Protein AF-A0A811Q997-F1 (afdb_monomer)

Secondary structure (DSSP, 8-state):
------PPPPPPP-----------------------PPP--PPPPPPPTTTTSPP-SS-EEEEEEEPPPBHHHHHTB--TT-S---B-HHHHHHHHHHHHHTTT---SEEEE-SSHHHHHHHHHHTTT-SSPEEE-GGGSPP--GGGTT-BHHHHHHHHHHHHHHHHH-GGG--BTTB-HHHHHHHHHHHHHHHHHHSS-SEEEEEE-HHHHHHHHHHHTT--GGGTTTB---TT-EEEEEEE--TTSSSPEEEEEEEEE-SS-TT-SSEETTEE--EEEEEEEPPPBP---S--SS-TT-PPB-HHHHHHHHHHHHHTTTS---EEEE-SSHHHHHHHHHHHHHHHHHT-SSTTPPPPP-EEEE-GGG---HHHHHHHHHT-TT--TTGGGGS-HHHHHHHHHHHHHHHHHHHHTS-SSSS-EEEEEEE-HHHHHHHHHHHTT--GGGGGGB---TT-EEEEE-TT-TTSPPEEEEEEE-TTS-TTSSHHHHTTS--S------------------------------------------TTSGGGSSSHHHHHHHHHHHHHHHHHHHHHHHHHHHHHHHHHHTS-TTSHHHHHHHHHHHHHHHHHHHHHHHHHHHHHHHHHHHHHHHSPPPPEEEEEE---TTSSS-EEEEE---TTT--PPPPPTTPEEEEEEEEEEE--HHHHHH-EEEEEEEEEETTS-EEEEEEEEEEPPP--HHHHHHHHHHTHHHHHTTS---EEEEEEEEEEEE--SSGGGSEEEEEEEEEEPTT--SPPP-SEEEEEEEEE--HHHHHHHHTHHHHHHHHHHHHHHHHHHHHHHHHHHHHHHHHHHHHHHHHHHTTSS---------------SSHHHHHHHHHHHHHHHHSSSSS------------------------------

Nearest PDB structures (foldseek):
  6e4b-assembly2_D  TM=9.040E-01  e=1.054E-13  Escherichia coli K-12
  4qih-assembly1_B  TM=9.039E-01  e=8.709E-12  Mycobacterium tuberculosis H37Rv
  1ebb-assembly1_A  TM=9.042E-01  e=5.506E-11  Geobacillus stearothermophilus
  6ds5-assembly1_A  TM=7.977E-01  e=1.592E-10  Homo sapiens
  6mlu-assembly1_B  TM=7.985E-01  e=4.812E-09  Drosophila melanogaster

Solvent-accessible surface area (backbone atoms only — not comparable to full-atom values): 53478 Å² total; per-residue (Å²): 134,88,85,90,85,86,86,88,84,89,85,86,89,85,84,88,90,90,89,87,81,87,85,86,90,82,86,92,88,86,87,80,93,75,86,82,80,74,80,81,75,74,80,72,83,75,70,52,60,11,67,88,46,69,60,44,92,59,59,36,38,40,37,40,30,22,25,26,43,27,50,37,60,76,70,49,33,37,47,42,57,62,64,89,44,44,57,33,75,66,10,50,53,35,18,49,46,37,26,62,75,46,61,87,58,77,64,66,42,38,39,24,8,68,42,55,32,18,37,54,28,39,54,54,45,52,60,94,58,92,75,75,77,42,72,36,76,61,40,36,34,42,57,46,69,92,52,39,75,30,39,61,66,56,38,40,70,77,39,45,68,59,44,48,33,50,71,76,43,38,50,76,27,66,59,99,92,40,43,39,41,49,55,39,41,56,32,28,53,58,46,48,54,55,64,70,67,43,88,50,44,27,33,38,34,24,23,26,53,61,35,50,38,29,38,56,33,44,46,50,39,44,62,49,83,52,69,68,31,54,44,59,46,60,24,8,35,28,34,37,40,35,37,44,38,95,85,68,44,39,22,49,44,20,44,47,28,35,26,50,42,79,57,70,85,77,58,88,62,61,58,82,86,36,64,46,47,32,36,45,33,43,34,22,20,20,41,53,63,80,74,88,62,95,65,98,77,73,79,60,60,53,49,54,28,74,68,9,49,51,30,20,48,36,45,26,61,68,43,62,91,49,78,68,55,35,38,37,20,10,76,35,42,22,14,41,54,28,46,49,45,30,44,55,48,58,27,50,66,56,48,84,53,99,82,49,70,70,50,86,62,53,73,45,75,38,72,53,44,52,74,63,47,73,58,56,59,53,60,70,69,56,55,89,88,47,68,79,27,48,64,70,77,52,61,65,72,62,53,51,52,54,50,57,38,28,52,58,35,47,51,56,59,42,69,74,47,72,93,66,91,65,76,39,32,38,37,39,25,19,51,46,70,57,51,37,41,39,52,28,57,52,69,75,46,62,76,84,51,40,28,33,42,39,61,51,68,28,12,34,28,37,33,36,19,58,72,35,68,90,36,78,48,25,38,51,28,32,35,46,50,70,69,78,54,84,77,66,68,74,65,66,66,62,72,77,67,83,75,89,79,87,88,80,91,81,92,82,88,88,85,82,90,84,89,85,82,89,86,88,82,90,85,90,84,90,84,89,87,85,86,84,91,87,85,90,80,94,74,98,63,76,79,68,69,76,63,64,77,67,47,61,60,53,53,52,50,51,49,51,51,47,51,53,50,48,49,55,48,51,67,53,45,53,61,49,52,52,50,53,55,58,63,68,72,57,68,87,86,64,52,68,65,56,52,50,52,51,52,50,52,49,51,51,51,52,50,50,52,52,52,53,50,43,46,53,52,16,48,52,51,14,49,52,52,43,58,73,71,48,81,78,68,57,70,50,76,47,80,48,67,69,46,79,89,44,99,54,24,52,29,72,46,68,26,53,50,98,80,94,53,100,34,66,68,81,63,69,59,23,39,38,39,34,30,38,42,39,32,26,56,76,44,73,67,39,58,74,30,40,43,38,29,40,36,32,33,36,20,16,67,78,70,50,76,75,47,75,32,74,41,79,48,72,59,86,85,75,58,69,68,61,47,54,54,50,49,62,76,37,42,67,45,43,76,69,65,77,44,76,73,63,46,80,48,80,43,82,46,38,74,53,70,38,38,87,52,82,76,45,33,62,22,30,43,39,38,31,48,40,58,35,96,97,28,94,49,74,69,65,69,78,44,37,32,41,37,39,36,41,39,66,46,70,72,59,44,51,52,52,76,39,41,68,59,51,24,52,52,45,11,51,53,45,31,52,51,52,50,52,50,52,52,60,62,43,46,61,54,52,52,52,52,50,51,54,52,50,52,49,54,59,56,63,63,69,78,74,84,88,88,86,89,82,90,84,90,89,79,81,91,80,88,86,74,70,69,58,70,52,57,58,55,53,60,58,51,57,61,60,61,65,72,71,75,79,85,76,86,81,86,83,88,84,82,88,81,88,84,85,88,86,84,91,82,89,79,90,80,80,90,81,89,78,88,135

InterPro domains:
  IPR001345 Phosphoglycerate/bisphosphoglycerate mutase, active site [PS00175] (64-73)
  IPR009617 Seipin [PF06775] (613-814)
  IPR009617 Seipin [PTHR21212] (516-885)
  IPR013078 Histidine phosphatase superfamily, clade-1 [PF00300] (62-245)
  IPR013078 Histidine phosphatase superfamily, clade-1 [PF00300] (280-468)
  IPR013078 Histidine phosphatase superfamily, clade-1 [SM00855] (61-215)
  IPR013078 Histidine phosphatase superfamily, clade-1 [SM00855] (279-438)
  IPR013078 Histidine phosphatase superfamily, clade-1 [cd07067] (61-244)
  IPR013078 Histidine phosphatase superfamily, clade-1 [cd07067] (279-476)
  IPR029033 Histidine phosphatase superfamily [G3DSA:3.40.50.1240] (60-264)
  IPR029033 Histidine phosphatase superfamily [G3DSA:3.40.50.1240] (271-488)
  IPR029033 Histidine phosphatase superfamily [SSF53254] (60-256)
  IPR029033 Histidine phosphatase superfamily [SSF53254] (278-484)

Organism: NCBI:txid422564

Structure (mmCIF, N/CA/C/O backbone):
data_AF-A0A811Q997-F1
#
_entry.id   AF-A0A811Q997-F1
#
loop_
_atom_site.group_PDB
_atom_site.id
_atom_site.type_symbol
_atom_site.label_atom_id
_atom_site.label_alt_id
_atom_site.label_comp_id
_atom_site.label_asym_id
_atom_site.label_entity_id
_atom_site.label_seq_id
_atom_site.pdbx_PDB_ins_code
_atom_site.Cartn_x
_atom_site.Cartn_y
_atom_site.Cartn_z
_atom_site.occupancy
_atom_site.B_iso_or_equiv
_atom_site.auth_seq_id
_atom_site.auth_comp_id
_atom_site.auth_asym_id
_atom_site.auth_atom_id
_atom_site.pdbx_PDB_model_num
ATOM 1 N N . MET A 1 1 ? 41.325 -43.009 -19.605 1.00 32.91 1 MET A N 1
ATOM 2 C CA . MET A 1 1 ? 41.681 -43.451 -20.970 1.00 32.91 1 MET A CA 1
ATOM 3 C C . MET A 1 1 ? 40.757 -42.713 -21.927 1.00 32.91 1 MET A C 1
ATOM 5 O O . MET A 1 1 ? 39.558 -42.869 -21.784 1.00 32.91 1 MET A O 1
ATOM 9 N N . LEU A 1 2 ? 41.266 -41.661 -22.586 1.00 32.41 2 LEU A N 1
ATOM 10 C CA . LEU A 1 2 ? 41.653 -41.642 -24.020 1.00 32.41 2 LEU A CA 1
ATOM 11 C C . LEU A 1 2 ? 40.394 -41.395 -24.889 1.00 32.41 2 LEU A C 1
ATOM 13 O O . LEU A 1 2 ? 39.481 -42.195 -24.818 1.00 32.41 2 LEU A O 1
ATOM 17 N N . GLN A 1 3 ? 40.217 -40.318 -25.664 1.00 33.09 3 GLN A N 1
ATOM 18 C CA . GLN A 1 3 ? 41.161 -39.506 -26.440 1.00 33.09 3 GLN A CA 1
ATOM 19 C C . GLN A 1 3 ? 40.611 -38.092 -26.728 1.00 33.09 3 GLN A C 1
ATOM 21 O O . GLN A 1 3 ? 39.427 -37.905 -26.991 1.00 33.09 3 GLN A O 1
ATOM 26 N N . LEU A 1 4 ? 41.531 -37.125 -26.726 1.00 37.41 4 LEU A N 1
ATOM 27 C CA . LEU A 1 4 ? 41.440 -35.789 -27.323 1.00 37.41 4 LEU A CA 1
ATOM 28 C C . LEU A 1 4 ? 41.732 -35.859 -28.833 1.00 37.41 4 LEU A C 1
ATOM 30 O O . LEU A 1 4 ? 42.618 -36.614 -29.232 1.00 37.41 4 LEU A O 1
ATOM 34 N N . ALA A 1 5 ? 41.088 -35.005 -29.636 1.00 32.53 5 ALA A N 1
ATOM 35 C CA . ALA A 1 5 ? 41.528 -34.615 -30.985 1.00 32.53 5 ALA A CA 1
ATOM 36 C C . ALA A 1 5 ? 40.894 -33.255 -31.400 1.00 32.53 5 ALA A C 1
ATOM 38 O O . ALA A 1 5 ? 39.865 -32.888 -30.836 1.00 32.53 5 ALA A O 1
ATOM 39 N N . PRO A 1 6 ? 41.520 -32.468 -32.305 1.00 43.34 6 PRO A N 1
ATOM 40 C CA . PRO A 1 6 ? 41.861 -31.066 -32.023 1.00 43.34 6 PRO A CA 1
ATOM 41 C C . PRO A 1 6 ? 41.180 -29.995 -32.906 1.00 43.34 6 PRO A C 1
ATOM 43 O O . PRO A 1 6 ? 40.535 -30.276 -33.911 1.00 43.34 6 PRO A O 1
ATOM 46 N N . THR A 1 7 ? 41.399 -28.734 -32.519 1.00 33.56 7 THR A N 1
ATOM 47 C CA . THR A 1 7 ? 41.082 -27.488 -33.237 1.00 33.56 7 THR A CA 1
ATOM 48 C C . THR A 1 7 ? 41.985 -27.248 -34.463 1.00 33.56 7 THR A C 1
ATOM 50 O O . THR A 1 7 ? 43.167 -27.597 -34.419 1.00 33.56 7 THR A O 1
ATOM 53 N N . PRO A 1 8 ? 41.507 -26.568 -35.528 1.00 36.84 8 PRO A N 1
ATOM 54 C CA . PRO A 1 8 ? 42.371 -26.053 -36.589 1.00 36.84 8 PRO A CA 1
ATOM 55 C C . PRO A 1 8 ? 42.773 -24.580 -36.364 1.00 36.84 8 PRO A C 1
ATOM 57 O O . PRO A 1 8 ? 41.982 -23.751 -35.912 1.00 36.84 8 PRO A O 1
ATOM 60 N N . ARG A 1 9 ? 44.031 -24.265 -36.700 1.00 33.41 9 ARG A N 1
ATOM 61 C CA . ARG A 1 9 ? 44.652 -22.924 -36.758 1.00 33.41 9 ARG A CA 1
ATOM 62 C C . ARG A 1 9 ? 44.717 -22.403 -38.215 1.00 33.41 9 ARG A C 1
ATOM 64 O O . ARG A 1 9 ? 44.523 -23.196 -39.132 1.00 33.41 9 ARG A O 1
ATOM 71 N N . PRO A 1 10 ? 44.973 -21.093 -38.429 1.00 41.03 10 PRO A N 1
ATOM 72 C CA . PRO A 1 10 ? 44.602 -20.353 -39.640 1.00 41.03 10 PRO A CA 1
ATOM 73 C C . PRO A 1 10 ? 45.693 -20.318 -40.728 1.00 41.03 10 PRO A C 1
ATOM 75 O O . PRO A 1 10 ? 46.872 -20.528 -40.446 1.00 41.03 10 PRO A O 1
ATOM 78 N N . SER A 1 11 ? 45.295 -19.990 -41.962 1.00 31.61 11 SER A N 1
ATOM 79 C CA . SER A 1 11 ? 46.181 -19.784 -43.124 1.00 31.61 11 SER A CA 1
ATOM 80 C C . SER A 1 11 ? 46.442 -18.287 -43.417 1.00 31.61 11 SER A C 1
ATOM 82 O O . SER A 1 11 ? 45.631 -17.452 -43.012 1.00 31.61 11 SER A O 1
ATOM 84 N N . PRO A 1 12 ?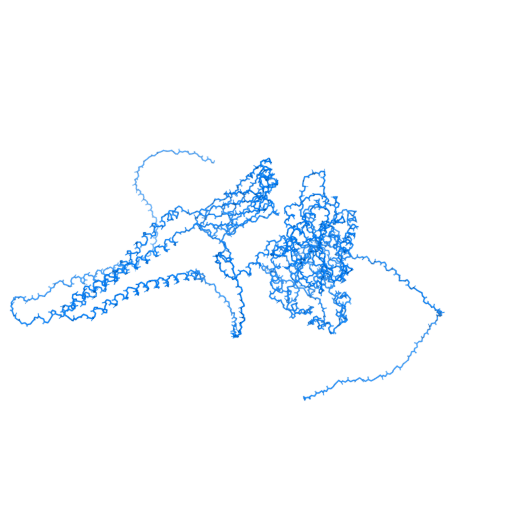 47.566 -17.927 -44.081 1.00 43.09 12 PRO A N 1
ATOM 85 C CA . PRO A 1 12 ? 48.155 -16.584 -44.044 1.00 43.09 12 PRO A CA 1
ATOM 86 C C . PRO A 1 12 ? 47.839 -15.679 -45.256 1.00 43.09 12 PRO A C 1
ATOM 88 O O . PRO A 1 12 ? 47.249 -16.092 -46.248 1.00 43.09 12 PRO A O 1
ATOM 91 N N . ALA A 1 13 ? 48.270 -14.420 -45.118 1.00 31.91 13 ALA A N 1
ATOM 92 C CA . ALA A 1 13 ? 48.054 -13.250 -45.969 1.00 31.91 13 ALA A CA 1
ATOM 93 C C . ALA A 1 13 ? 48.656 -13.296 -47.392 1.00 31.91 13 ALA A C 1
ATOM 95 O O . ALA A 1 13 ? 49.698 -13.905 -47.622 1.00 31.91 13 ALA A O 1
ATOM 96 N N . ALA A 1 14 ? 48.058 -12.511 -48.302 1.00 31.12 14 ALA A N 1
ATOM 97 C CA . ALA A 1 14 ? 48.648 -12.056 -49.565 1.00 31.12 14 ALA A CA 1
ATOM 98 C C . ALA A 1 14 ? 48.181 -10.619 -49.910 1.00 31.12 14 ALA A C 1
ATOM 100 O O . ALA A 1 14 ? 47.147 -10.157 -49.434 1.00 31.12 14 ALA A O 1
ATOM 101 N N . ALA A 1 15 ? 49.007 -9.908 -50.677 1.00 29.98 15 ALA A N 1
ATOM 102 C CA . ALA A 1 15 ? 49.241 -8.463 -50.660 1.00 29.98 15 ALA A CA 1
ATOM 103 C C . ALA A 1 15 ? 48.420 -7.587 -51.648 1.00 29.98 15 ALA A C 1
ATOM 105 O O . ALA A 1 15 ? 47.870 -8.075 -52.629 1.00 29.98 15 ALA A O 1
ATOM 106 N N . ALA A 1 16 ? 48.416 -6.265 -51.395 1.00 30.67 16 ALA A N 1
ATOM 107 C CA . ALA A 1 16 ? 48.028 -5.150 -52.296 1.00 30.67 16 ALA A CA 1
ATOM 108 C C . ALA A 1 16 ? 49.142 -4.854 -53.350 1.00 30.67 16 ALA A C 1
ATOM 110 O O . ALA A 1 16 ? 50.232 -5.393 -53.126 1.00 30.67 16 ALA A O 1
ATOM 111 N N . PRO A 1 17 ? 49.003 -4.016 -54.433 1.00 40.75 17 PRO A N 1
ATOM 112 C CA . PRO A 1 17 ? 48.561 -2.582 -54.475 1.00 40.75 17 PRO A CA 1
ATOM 113 C C . PRO A 1 17 ? 47.957 -2.145 -55.874 1.00 40.75 17 PRO A C 1
ATOM 115 O O . PRO A 1 17 ? 47.482 -3.045 -56.565 1.00 40.75 17 PRO A O 1
ATOM 118 N N . PRO A 1 18 ? 47.970 -0.872 -56.399 1.00 45.00 18 PRO A N 1
ATOM 119 C CA . PRO A 1 18 ? 48.321 0.465 -55.864 1.00 45.00 18 PRO A CA 1
ATOM 120 C C . PRO A 1 18 ? 47.317 1.633 -56.152 1.00 45.00 18 PRO A C 1
ATOM 122 O O . PRO A 1 18 ? 46.289 1.485 -56.804 1.00 45.00 18 PRO A O 1
ATOM 125 N N . ALA A 1 19 ? 47.672 2.832 -55.658 1.00 31.14 19 ALA A N 1
ATOM 126 C CA . ALA A 1 19 ? 46.895 4.080 -55.580 1.00 31.14 19 ALA A CA 1
ATOM 127 C C . ALA A 1 19 ? 47.196 5.160 -56.662 1.00 31.14 19 ALA A C 1
ATOM 129 O O . ALA A 1 19 ? 48.270 5.180 -57.261 1.00 31.14 19 ALA A O 1
ATOM 130 N N . ARG A 1 20 ? 46.298 6.156 -56.799 1.00 27.66 20 ARG A N 1
ATOM 131 C CA . ARG A 1 20 ? 46.491 7.521 -57.377 1.00 27.66 20 ARG A CA 1
ATOM 132 C C . ARG A 1 20 ? 45.477 8.473 -56.710 1.00 27.66 20 ARG A C 1
ATOM 134 O O . ARG A 1 20 ? 44.371 8.027 -56.458 1.00 27.66 20 ARG A O 1
ATOM 141 N N . ARG A 1 21 ? 45.657 9.775 -56.452 1.00 27.69 21 ARG A N 1
ATOM 142 C CA . ARG A 1 21 ? 46.749 10.769 -56.302 1.00 27.69 21 ARG A CA 1
ATOM 143 C C . ARG A 1 21 ? 46.041 12.014 -55.688 1.00 27.69 21 ARG A C 1
ATOM 145 O O . ARG A 1 21 ? 44.896 12.272 -56.038 1.00 27.69 21 ARG A O 1
ATOM 152 N N . ARG A 1 22 ? 46.684 12.746 -54.765 1.00 33.12 22 ARG A N 1
ATOM 153 C CA . ARG A 1 22 ? 46.170 13.972 -54.085 1.00 33.12 22 ARG A CA 1
ATOM 154 C C . ARG A 1 22 ? 46.257 15.233 -54.987 1.00 33.12 22 ARG A C 1
ATOM 156 O O . ARG A 1 22 ? 46.873 15.134 -56.048 1.00 33.12 22 ARG A O 1
ATOM 163 N N . PRO A 1 23 ? 45.764 16.416 -54.544 1.00 29.89 23 PRO A N 1
ATOM 164 C CA . PRO A 1 23 ? 46.664 17.329 -53.803 1.00 29.89 23 PRO A CA 1
ATOM 165 C C . PRO A 1 23 ? 46.042 18.101 -52.605 1.00 29.89 23 PRO A C 1
ATOM 167 O O . PRO A 1 23 ? 44.861 18.418 -52.578 1.00 29.89 23 PRO A O 1
ATOM 170 N N . ARG A 1 24 ? 46.904 18.404 -51.617 1.00 31.88 24 ARG A N 1
ATOM 171 C CA . ARG A 1 24 ? 46.816 19.496 -50.606 1.00 31.88 24 ARG A CA 1
ATOM 172 C C . ARG A 1 24 ? 47.557 20.741 -51.173 1.00 31.88 24 ARG A C 1
ATOM 174 O O . ARG A 1 24 ? 48.278 20.526 -52.150 1.00 31.88 24 ARG A O 1
ATOM 181 N N . PRO A 1 25 ? 47.489 21.980 -50.619 1.00 40.75 25 PRO A N 1
ATOM 182 C CA . PRO A 1 25 ? 48.205 22.408 -49.380 1.00 40.75 25 PRO A CA 1
ATOM 183 C C . PRO A 1 25 ? 47.413 23.498 -48.583 1.00 40.75 25 PRO A C 1
ATOM 185 O O . PRO A 1 25 ? 46.309 23.827 -48.983 1.00 40.75 25 PRO A O 1
ATOM 188 N N . SER A 1 26 ? 47.793 24.053 -47.422 1.00 24.34 26 SER A N 1
ATOM 189 C CA . SER A 1 26 ? 49.113 24.375 -46.858 1.00 24.34 26 SER A CA 1
ATOM 190 C C . SER A 1 26 ? 49.064 24.684 -45.339 1.00 24.34 26 SER A C 1
ATOM 192 O O . SER A 1 26 ? 48.110 25.287 -44.862 1.00 24.34 26 SER A O 1
ATOM 194 N N . THR A 1 27 ? 50.163 24.309 -44.655 1.00 27.20 27 THR A N 1
ATOM 195 C CA . THR A 1 27 ? 50.888 24.991 -43.539 1.00 27.20 27 THR A CA 1
ATOM 196 C C . THR A 1 27 ? 50.160 25.266 -42.209 1.00 27.20 27 THR A C 1
ATOM 198 O O . THR A 1 27 ? 49.274 26.104 -42.164 1.00 27.20 27 THR A O 1
ATOM 201 N N . SER A 1 28 ? 50.393 24.557 -41.093 1.00 27.23 28 SER A N 1
ATOM 202 C CA . SER A 1 28 ? 51.600 24.353 -40.247 1.00 27.23 28 SER A CA 1
ATOM 203 C C . SER A 1 28 ? 51.999 25.541 -39.353 1.00 27.23 28 SER A C 1
ATOM 205 O O . SER A 1 28 ? 52.638 26.469 -39.838 1.00 27.23 28 SER A O 1
ATOM 207 N N . ALA A 1 29 ? 51.754 25.426 -38.043 1.00 26.94 29 ALA A N 1
ATOM 208 C CA . ALA A 1 29 ? 52.687 25.794 -36.968 1.00 26.94 29 ALA A CA 1
ATOM 209 C C . ALA A 1 29 ? 52.212 25.190 -35.629 1.00 26.94 29 ALA A C 1
ATOM 211 O O . ALA A 1 29 ? 51.028 24.953 -35.425 1.00 26.94 29 ALA A O 1
ATOM 212 N N . CYS A 1 30 ? 53.176 24.868 -34.776 1.00 25.45 30 CYS A N 1
ATOM 213 C CA . CYS A 1 30 ? 53.114 23.989 -33.610 1.00 25.45 30 CYS A CA 1
ATOM 214 C C . CYS A 1 30 ? 53.083 24.799 -32.291 1.00 25.45 30 CYS A C 1
ATOM 216 O O . CYS A 1 30 ? 53.462 25.966 -32.304 1.00 25.45 30 CYS A O 1
ATOM 218 N N . VAL A 1 31 ? 52.786 24.105 -31.178 1.00 25.48 31 VAL A N 1
ATOM 219 C CA . VAL A 1 31 ? 53.299 24.301 -29.797 1.00 25.48 31 VAL A CA 1
ATOM 220 C C . VAL A 1 31 ? 52.273 24.683 -28.698 1.00 25.48 31 VAL A C 1
ATOM 222 O O . VAL A 1 31 ? 51.625 25.718 -28.739 1.00 25.48 31 VAL A O 1
ATOM 225 N N . CYS A 1 32 ? 52.294 23.834 -27.657 1.00 22.94 32 CYS A N 1
ATOM 226 C CA . CYS A 1 32 ? 51.996 24.024 -26.226 1.00 22.94 32 CYS A CA 1
ATOM 227 C C . CYS A 1 32 ? 50.569 24.002 -25.648 1.00 22.94 32 CYS A C 1
ATOM 229 O O . CYS A 1 32 ? 49.635 24.651 -26.099 1.00 22.94 32 CYS A O 1
ATOM 231 N N . CYS A 1 33 ? 50.502 23.263 -24.534 1.00 32.47 33 CYS A N 1
ATOM 232 C CA . CYS A 1 33 ? 49.461 23.184 -23.519 1.00 32.47 33 CYS A CA 1
ATOM 233 C C . CYS A 1 33 ? 48.846 24.541 -23.165 1.00 32.47 33 CYS A C 1
ATOM 235 O O . CYS A 1 33 ? 49.586 25.454 -22.809 1.00 32.47 33 CYS A O 1
ATOM 237 N N . SER A 1 34 ? 47.512 24.616 -23.140 1.00 24.48 34 SER A N 1
ATOM 238 C CA . SER A 1 34 ? 46.698 25.436 -22.225 1.00 24.48 34 SER A CA 1
ATOM 239 C C . SER A 1 34 ? 45.217 25.066 -22.389 1.00 24.48 34 SER A C 1
ATOM 241 O O . SER A 1 34 ? 44.726 24.966 -23.508 1.00 24.48 34 SER A O 1
ATOM 243 N N . SER A 1 35 ? 44.555 24.802 -21.260 1.00 29.00 35 SER A N 1
ATOM 244 C CA . SER A 1 35 ? 43.104 24.707 -21.012 1.00 29.00 35 SER A CA 1
ATOM 245 C C . SER A 1 35 ? 42.148 24.783 -22.217 1.00 29.00 35 SER A C 1
ATOM 247 O O . SER A 1 35 ? 41.861 25.864 -22.733 1.00 29.00 35 SER A O 1
ATOM 249 N N . VAL A 1 36 ? 41.538 23.651 -22.573 1.00 27.56 36 VAL A N 1
ATOM 250 C CA . VAL A 1 36 ? 40.320 23.637 -23.393 1.00 27.56 36 VAL A CA 1
ATOM 251 C C . VAL A 1 36 ? 39.141 23.959 -22.474 1.00 27.56 36 VAL A C 1
ATOM 253 O O . VAL A 1 36 ? 38.786 23.157 -21.614 1.00 27.56 36 VAL A O 1
ATOM 256 N N . HIS A 1 37 ? 38.560 25.149 -22.639 1.00 24.88 37 HIS A N 1
ATOM 257 C CA . HIS A 1 37 ? 37.182 25.419 -22.238 1.00 24.88 37 HIS A CA 1
ATOM 258 C C . HIS A 1 37 ? 36.272 24.418 -22.960 1.00 24.88 37 HIS A C 1
ATOM 260 O O . HIS A 1 37 ? 36.195 24.427 -24.190 1.00 24.88 37 HIS A O 1
ATOM 266 N N . GLU A 1 38 ? 35.596 23.551 -22.203 1.00 25.66 38 GLU A N 1
ATOM 267 C CA . GLU A 1 38 ? 34.401 22.879 -22.707 1.00 25.66 38 GLU A CA 1
ATOM 268 C C . GLU A 1 38 ? 33.357 23.951 -23.054 1.00 25.66 38 GLU A C 1
ATOM 270 O O . GLU A 1 38 ? 33.120 24.849 -22.243 1.00 25.66 38 GLU A O 1
ATOM 275 N N . PRO A 1 39 ? 32.715 23.890 -24.232 1.00 28.09 39 PRO A N 1
ATOM 276 C CA . PRO A 1 39 ? 31.546 24.711 -24.482 1.00 28.09 39 PRO A CA 1
ATOM 277 C C . PRO A 1 39 ? 30.433 24.230 -23.547 1.00 28.09 39 PRO A C 1
ATOM 279 O O . PRO A 1 39 ? 30.030 23.066 -23.611 1.00 28.09 39 PRO A O 1
ATOM 282 N N . GLU A 1 40 ? 29.946 25.121 -22.680 1.00 27.19 40 GLU A N 1
ATOM 283 C CA . GLU A 1 40 ? 28.748 24.901 -21.872 1.00 27.19 40 GLU A CA 1
ATOM 284 C C . GLU A 1 40 ? 27.616 24.402 -22.779 1.00 27.19 40 GLU A C 1
ATOM 286 O O . GLU A 1 40 ? 27.037 25.143 -23.579 1.00 27.19 40 GLU A O 1
ATOM 291 N N . ARG A 1 41 ? 27.297 23.109 -22.664 1.00 28.47 41 ARG A N 1
ATOM 292 C CA . ARG A 1 41 ? 26.030 22.569 -23.146 1.00 28.47 41 ARG A CA 1
ATOM 293 C C . ARG A 1 41 ? 24.935 23.269 -22.355 1.00 28.47 41 ARG A C 1
ATOM 295 O O . ARG A 1 41 ? 24.711 22.964 -21.186 1.00 28.47 41 ARG A O 1
ATOM 302 N N . SER A 1 42 ? 24.234 24.179 -23.016 1.00 27.70 42 SER A N 1
ATOM 303 C CA . SER A 1 42 ? 22.908 24.609 -22.589 1.00 27.70 42 SER A CA 1
ATOM 304 C C . SER A 1 42 ? 22.062 23.354 -22.311 1.00 27.70 42 SER A C 1
ATOM 306 O O . SER A 1 42 ? 22.052 22.433 -23.137 1.00 27.70 42 SER A O 1
ATOM 308 N N . PRO A 1 43 ? 21.404 23.246 -21.143 1.00 34.31 43 PRO A N 1
ATOM 309 C CA . PRO A 1 43 ? 20.618 22.067 -20.820 1.00 34.31 43 PRO A CA 1
ATOM 310 C C . PRO A 1 43 ? 19.476 21.947 -21.831 1.00 34.31 43 PRO A C 1
ATOM 312 O O . PRO A 1 43 ? 18.684 22.872 -22.003 1.00 34.31 43 PRO A O 1
ATOM 315 N N . SER A 1 44 ? 19.391 20.799 -22.505 1.00 33.12 44 SER A N 1
ATOM 316 C CA . SER A 1 44 ? 18.198 20.406 -23.258 1.00 33.12 44 SER A CA 1
ATOM 317 C C . SER A 1 44 ? 16.957 20.579 -22.369 1.00 33.12 44 SER A C 1
ATOM 319 O O . SER A 1 44 ? 17.052 20.251 -21.180 1.00 33.12 44 SER A O 1
ATOM 321 N N . PRO A 1 45 ? 15.805 21.045 -22.893 1.00 37.97 45 PRO A N 1
ATOM 322 C CA . PRO A 1 45 ? 14.586 21.161 -22.099 1.00 37.97 45 PRO A CA 1
ATOM 323 C C . PRO A 1 45 ? 14.302 19.816 -21.427 1.00 37.97 45 PRO A C 1
ATOM 325 O O . PRO A 1 45 ? 14.186 18.797 -22.110 1.00 37.97 45 PRO A O 1
ATOM 328 N N . ARG A 1 46 ? 14.266 19.787 -20.089 1.00 52.72 46 ARG A N 1
ATOM 329 C CA . ARG A 1 46 ? 13.938 18.560 -19.354 1.00 52.72 46 ARG A CA 1
ATOM 330 C C . ARG A 1 46 ? 12.509 18.142 -19.745 1.00 52.72 46 ARG A C 1
ATOM 332 O O . ARG A 1 46 ? 11.649 19.019 -19.861 1.00 52.72 46 ARG A O 1
ATOM 339 N N . PRO A 1 47 ? 12.242 16.849 -19.992 1.00 53.56 47 PRO A N 1
ATOM 340 C CA . PRO A 1 47 ? 10.920 16.396 -20.413 1.00 53.56 47 PRO A CA 1
ATOM 341 C C . PRO A 1 47 ? 9.860 16.731 -19.353 1.00 53.56 47 PRO A C 1
ATOM 343 O O . PRO A 1 47 ? 10.124 16.677 -18.150 1.00 53.56 47 PRO A O 1
ATOM 346 N N . ARG A 1 48 ? 8.658 17.102 -19.809 1.00 62.06 48 ARG A N 1
ATOM 347 C CA . ARG A 1 48 ? 7.475 17.284 -18.953 1.00 62.06 48 ARG A CA 1
ATOM 348 C C . ARG A 1 48 ? 6.876 15.915 -18.587 1.00 62.06 48 ARG A C 1
ATOM 350 O O . ARG A 1 48 ? 6.977 14.999 -19.413 1.00 62.06 48 ARG A O 1
ATOM 357 N N . PRO A 1 49 ? 6.209 15.772 -17.424 1.00 59.12 49 PRO A N 1
ATOM 358 C CA . PRO A 1 49 ? 5.473 14.554 -17.094 1.00 59.12 49 PRO A CA 1
ATOM 359 C C . PRO A 1 49 ? 4.512 14.160 -18.219 1.00 59.12 49 PRO A C 1
ATOM 361 O O . PRO A 1 49 ? 3.817 15.013 -18.770 1.00 59.12 49 PRO A O 1
ATOM 364 N N . GLY A 1 50 ? 4.502 12.881 -18.596 1.00 59.97 50 GLY A N 1
ATOM 365 C CA . GLY A 1 50 ? 3.592 12.347 -19.609 1.00 59.97 50 GLY A CA 1
ATOM 366 C C . GLY A 1 50 ? 3.825 12.808 -21.054 1.00 59.97 50 GLY A C 1
ATOM 367 O O . GLY A 1 50 ? 3.060 12.408 -21.922 1.00 59.97 50 GLY A O 1
ATOM 368 N N . ALA A 1 51 ? 4.867 13.593 -21.363 1.00 62.97 51 ALA A N 1
ATOM 369 C CA . ALA A 1 51 ? 5.043 14.214 -22.686 1.00 62.97 51 ALA A CA 1
ATOM 370 C C . ALA A 1 51 ? 5.090 13.233 -23.879 1.00 62.97 51 ALA A C 1
ATOM 372 O O . ALA A 1 51 ? 4.825 13.637 -25.009 1.00 62.97 51 ALA A O 1
ATOM 373 N N . SER A 1 52 ? 5.425 11.963 -23.638 1.00 74.50 52 SER A N 1
ATOM 374 C CA . SER A 1 52 ? 5.484 10.898 -24.648 1.00 74.50 52 SER A CA 1
ATOM 375 C C . SER A 1 52 ? 4.252 9.983 -24.668 1.00 74.50 52 SER A C 1
ATOM 377 O O . SER A 1 52 ? 4.277 8.963 -25.348 1.00 74.50 52 SER A O 1
ATOM 379 N N . LEU A 1 53 ? 3.212 10.279 -23.881 1.00 87.75 53 LEU A N 1
ATOM 380 C CA . LEU A 1 53 ? 2.014 9.444 -23.777 1.00 87.75 53 LEU A CA 1
ATOM 381 C C . LEU A 1 53 ? 0.961 9.836 -24.824 1.00 87.75 53 LEU A C 1
ATOM 383 O O . LEU A 1 53 ? 0.827 11.021 -25.146 1.00 87.75 53 LEU A O 1
ATOM 387 N N . PRO A 1 54 ? 0.167 8.871 -25.325 1.00 87.88 54 PRO A N 1
ATOM 388 C CA . PRO A 1 54 ? -0.953 9.180 -26.204 1.00 87.88 54 PRO A CA 1
ATOM 389 C C . PRO A 1 54 ? -1.998 10.050 -25.480 1.00 87.88 54 PRO A C 1
ATOM 391 O O . PRO A 1 54 ? -2.211 9.882 -24.274 1.00 87.88 54 PRO A O 1
ATOM 394 N N . PRO A 1 55 ? -2.681 10.963 -26.196 1.00 88.56 55 PRO A N 1
ATOM 395 C CA . PRO A 1 55 ? -3.748 11.765 -25.615 1.00 88.56 55 PRO A CA 1
ATOM 396 C C . PRO A 1 55 ? -4.913 10.875 -25.168 1.00 88.56 55 PRO A C 1
ATOM 398 O O . PRO A 1 55 ? -5.239 9.870 -25.804 1.00 88.56 55 PRO A O 1
ATOM 401 N N . LEU A 1 56 ? -5.574 11.275 -24.083 1.00 89.19 56 LEU A N 1
ATOM 402 C CA . LEU A 1 56 ? -6.726 10.571 -23.525 1.00 89.19 56 LEU A CA 1
ATOM 403 C C . LEU A 1 56 ? -8.011 11.373 -23.723 1.00 89.19 56 LEU A C 1
ATOM 405 O O . LEU A 1 56 ? -8.010 12.598 -23.647 1.00 89.19 56 LEU A O 1
ATOM 409 N N . ARG A 1 57 ? -9.124 10.662 -23.934 1.00 85.62 57 ARG A N 1
ATOM 410 C CA . ARG A 1 57 ? -10.475 11.254 -23.948 1.00 85.62 57 ARG A CA 1
ATOM 411 C C . ARG A 1 57 ? -11.119 11.278 -22.566 1.00 85.62 57 ARG A C 1
ATOM 413 O O . ARG A 1 57 ? -11.893 12.176 -22.266 1.00 85.62 57 ARG A O 1
ATOM 420 N N . GLU A 1 58 ? -10.793 10.293 -21.737 1.00 89.00 58 GLU A N 1
ATOM 421 C CA . GLU A 1 58 ? -11.357 10.107 -20.403 1.00 89.00 58 GLU A CA 1
ATOM 422 C C . GLU A 1 58 ? -10.248 9.757 -19.412 1.00 89.00 58 GLU A C 1
ATOM 424 O O . GLU A 1 58 ? -9.196 9.244 -19.804 1.00 89.00 58 GLU A O 1
ATOM 429 N N . ALA A 1 59 ? -10.484 10.040 -18.130 1.00 91.88 59 ALA A N 1
ATOM 430 C CA . ALA A 1 59 ? -9.546 9.687 -17.076 1.00 91.88 59 ALA A CA 1
ATOM 431 C C . ALA A 1 59 ? -9.410 8.163 -16.943 1.00 91.88 59 ALA A C 1
ATOM 433 O O . ALA A 1 59 ? -10.390 7.426 -17.087 1.00 91.88 59 ALA A O 1
ATOM 434 N N . LYS A 1 60 ? -8.192 7.701 -16.656 1.00 94.38 60 LYS A N 1
ATOM 435 C CA . LYS A 1 60 ? -7.872 6.285 -16.460 1.00 94.38 60 LYS A CA 1
ATOM 436 C C . LYS A 1 60 ? -7.056 6.078 -15.194 1.00 94.38 60 LYS A C 1
ATOM 438 O O . LYS A 1 60 ? -6.155 6.856 -14.903 1.00 94.38 60 LYS A O 1
ATOM 443 N N . ARG A 1 61 ? -7.329 4.988 -14.486 1.00 96.44 61 ARG A N 1
ATOM 444 C CA . ARG A 1 61 ? -6.533 4.489 -13.366 1.00 96.44 61 ARG A CA 1
ATOM 445 C C . ARG A 1 61 ? -5.849 3.197 -13.781 1.00 96.44 61 ARG A C 1
ATOM 447 O O . ARG A 1 61 ? -6.500 2.279 -14.272 1.00 96.44 61 ARG A O 1
ATOM 454 N N . VAL A 1 62 ? -4.543 3.117 -13.564 1.00 97.94 62 VAL A N 1
ATOM 455 C CA . VAL A 1 62 ? -3.742 1.929 -13.866 1.00 97.94 62 VAL A CA 1
ATOM 456 C C . VAL A 1 62 ? -3.051 1.452 -12.597 1.00 97.94 62 VAL A C 1
ATOM 458 O O . VAL A 1 62 ? -2.282 2.190 -11.979 1.00 97.94 62 VAL A O 1
ATOM 461 N N . VAL A 1 63 ? -3.321 0.207 -12.211 1.00 97.88 63 VAL A N 1
ATOM 462 C CA . VAL A 1 63 ? -2.720 -0.448 -11.047 1.00 97.88 63 VAL A CA 1
ATOM 463 C C . VAL A 1 63 ? -1.685 -1.454 -11.528 1.00 97.88 63 VAL A C 1
ATOM 465 O O . VAL A 1 63 ? -2.016 -2.465 -12.137 1.00 97.88 63 VAL A O 1
ATOM 468 N N . LEU A 1 64 ? -0.416 -1.180 -11.252 1.00 98.56 64 LEU A N 1
ATOM 469 C CA . LEU A 1 64 ? 0.705 -2.055 -11.572 1.00 98.56 64 LEU A CA 1
ATOM 470 C C . LEU A 1 64 ? 0.981 -2.982 -10.389 1.00 98.56 64 LEU A C 1
ATOM 472 O O . LEU A 1 64 ? 1.201 -2.506 -9.280 1.00 98.56 64 LEU A O 1
ATOM 476 N N . VAL A 1 65 ? 1.045 -4.289 -10.622 1.00 98.12 65 VAL A N 1
ATOM 477 C CA . VAL A 1 65 ? 1.408 -5.296 -9.620 1.00 98.12 65 VAL A CA 1
ATOM 478 C C . VAL A 1 65 ? 2.610 -6.090 -10.109 1.00 98.12 65 VAL A C 1
ATOM 480 O O . VAL A 1 65 ? 2.652 -6.577 -11.240 1.00 98.12 65 VAL A O 1
ATOM 483 N N . ARG A 1 66 ? 3.629 -6.239 -9.265 1.00 97.94 66 ARG A N 1
ATOM 484 C CA . ARG A 1 66 ? 4.747 -7.149 -9.550 1.00 97.94 66 ARG A CA 1
ATOM 485 C C . ARG A 1 66 ? 4.368 -8.583 -9.174 1.00 97.94 66 ARG A C 1
ATOM 487 O O . ARG A 1 66 ? 3.761 -8.801 -8.134 1.00 97.94 66 ARG A O 1
ATOM 494 N N . HIS A 1 67 ? 4.822 -9.572 -9.943 1.00 97.81 67 HIS A N 1
ATOM 495 C CA . HIS A 1 67 ? 4.632 -10.989 -9.613 1.00 97.81 67 HIS A CA 1
ATOM 496 C C . HIS A 1 67 ? 5.081 -11.373 -8.180 1.00 97.81 67 HIS A C 1
ATOM 498 O O . HIS A 1 67 ? 6.024 -10.794 -7.613 1.00 97.81 67 HIS A O 1
ATOM 504 N N . GLY A 1 68 ? 4.447 -12.403 -7.614 1.00 96.94 68 GLY A N 1
ATOM 505 C CA . GLY A 1 68 ? 4.813 -12.978 -6.313 1.00 96.94 68 GLY A CA 1
ATOM 506 C C . GLY A 1 68 ? 6.217 -13.584 -6.293 1.00 96.94 68 GLY A C 1
ATOM 507 O O . GLY A 1 68 ? 6.871 -13.716 -7.329 1.00 96.94 68 GLY A O 1
ATOM 508 N N . GLN A 1 69 ? 6.736 -13.931 -5.115 1.00 96.25 69 GLN A N 1
ATOM 509 C CA . GLN A 1 69 ? 8.056 -14.560 -5.011 1.00 96.25 69 GLN A CA 1
ATOM 510 C C . GLN A 1 69 ? 8.156 -15.812 -5.906 1.00 96.25 69 GLN A C 1
ATOM 512 O O . GLN A 1 69 ? 7.354 -16.734 -5.788 1.00 96.25 69 GLN A O 1
ATOM 517 N N . SER A 1 70 ? 9.169 -15.855 -6.777 1.00 97.19 70 SER A N 1
ATOM 518 C CA . SER A 1 70 ? 9.493 -17.032 -7.591 1.00 97.19 70 SER A CA 1
ATOM 519 C C . SER A 1 70 ? 10.602 -17.893 -6.976 1.00 97.19 70 SER A C 1
ATOM 521 O O . SER A 1 70 ? 11.331 -17.442 -6.088 1.00 97.19 70 SER A O 1
ATOM 523 N N . THR A 1 71 ? 10.773 -19.120 -7.475 1.00 96.38 71 THR A N 1
ATOM 524 C CA . THR A 1 71 ? 11.879 -20.022 -7.095 1.00 96.38 71 THR A CA 1
ATOM 525 C C . THR A 1 71 ? 13.237 -19.333 -7.237 1.00 96.38 71 THR A C 1
ATOM 527 O O . THR A 1 71 ? 14.029 -19.285 -6.300 1.00 96.38 71 THR A O 1
ATOM 530 N N . TRP A 1 72 ? 13.458 -18.641 -8.355 1.00 95.06 72 TRP A N 1
ATOM 531 C CA . TRP A 1 72 ? 14.693 -17.895 -8.598 1.00 95.06 72 TRP A CA 1
ATOM 532 C C . TRP A 1 72 ? 14.828 -16.637 -7.728 1.00 95.06 72 TRP A C 1
ATOM 534 O O . TRP A 1 72 ? 15.948 -16.212 -7.448 1.00 95.06 72 TRP A O 1
ATOM 544 N N . ASN A 1 73 ? 13.725 -16.032 -7.258 1.00 92.06 73 ASN A N 1
ATOM 545 C CA . ASN A 1 73 ? 13.829 -15.003 -6.219 1.00 92.06 73 ASN A CA 1
ATOM 546 C C . ASN A 1 73 ? 14.364 -15.594 -4.913 1.00 92.06 73 ASN A C 1
ATOM 548 O O . ASN A 1 73 ? 15.237 -14.976 -4.307 1.00 92.06 73 ASN A O 1
ATOM 552 N N . ALA A 1 74 ? 13.851 -16.756 -4.496 1.00 92.56 74 ALA A N 1
ATOM 553 C CA . ALA A 1 74 ? 14.273 -17.428 -3.270 1.00 92.56 74 ALA A CA 1
ATOM 554 C C . ALA A 1 74 ? 15.748 -17.866 -3.330 1.00 92.56 74 ALA A C 1
ATOM 556 O O . ALA A 1 74 ? 16.476 -17.687 -2.359 1.00 92.56 74 ALA A O 1
ATOM 557 N N . GLU A 1 75 ? 16.211 -18.336 -4.490 1.00 92.12 75 GLU A N 1
ATOM 558 C CA . GLU A 1 75 ? 17.618 -18.694 -4.735 1.00 92.12 75 GLU A CA 1
ATOM 559 C C . GLU A 1 75 ? 18.552 -17.478 -4.873 1.00 92.12 75 GLU A C 1
ATOM 561 O O . GLU A 1 75 ? 19.773 -17.609 -4.814 1.00 92.12 75 GLU A O 1
ATOM 566 N N . GLY A 1 76 ? 18.008 -16.280 -5.109 1.00 89.12 76 GLY A N 1
ATOM 567 C CA . GLY A 1 76 ? 18.812 -15.105 -5.447 1.00 89.12 76 GLY A CA 1
ATOM 568 C C . GLY A 1 76 ? 19.448 -15.180 -6.841 1.00 89.12 76 GLY A C 1
ATOM 569 O O . GLY A 1 76 ? 20.522 -14.610 -7.049 1.00 89.12 76 GLY A O 1
ATOM 570 N N . ARG A 1 77 ? 18.788 -15.852 -7.789 1.00 92.62 77 ARG A N 1
ATOM 571 C CA . ARG A 1 77 ? 19.208 -16.013 -9.188 1.00 92.62 77 ARG A CA 1
ATOM 572 C C . ARG A 1 77 ? 18.726 -14.852 -10.063 1.00 92.62 77 ARG A C 1
ATOM 574 O O . ARG A 1 77 ? 17.632 -14.312 -9.873 1.00 92.62 77 ARG A O 1
ATOM 581 N N . ILE A 1 78 ? 19.546 -14.453 -11.031 1.00 90.31 78 ILE A N 1
ATOM 582 C CA . ILE A 1 78 ? 19.224 -13.415 -12.014 1.00 90.31 78 ILE A CA 1
ATOM 583 C C . ILE A 1 78 ? 18.227 -13.998 -13.021 1.00 90.31 78 ILE A C 1
ATOM 585 O O . ILE A 1 78 ? 18.560 -14.899 -13.780 1.00 90.31 78 ILE A O 1
ATOM 589 N N . GLN A 1 79 ? 16.988 -13.505 -13.007 1.00 90.50 79 GLN A N 1
ATOM 590 C CA . GLN A 1 79 ? 15.904 -14.037 -13.846 1.00 90.50 79 GLN A CA 1
ATOM 591 C C . GLN A 1 79 ? 15.938 -13.507 -15.271 1.00 90.50 79 GLN A C 1
ATOM 593 O O . GLN A 1 79 ? 15.970 -14.290 -16.219 1.00 90.50 79 GLN A O 1
ATOM 598 N N . GLY A 1 80 ? 15.923 -12.182 -15.400 1.00 91.06 80 GLY A N 1
ATOM 599 C CA . GLY A 1 80 ? 15.574 -11.540 -16.658 1.00 91.06 80 GLY A CA 1
ATOM 600 C C . GLY A 1 80 ? 14.254 -12.084 -17.218 1.00 91.06 80 GLY A C 1
ATOM 601 O O . GLY A 1 80 ? 13.334 -12.419 -16.459 1.00 91.06 80 GLY A O 1
ATOM 602 N N . SER A 1 81 ? 14.176 -12.219 -18.534 1.00 94.25 81 SER A N 1
ATOM 603 C CA . SER A 1 81 ? 12.995 -12.692 -19.259 1.00 94.25 81 SER A CA 1
ATOM 604 C C . SER A 1 81 ? 12.874 -14.217 -19.362 1.00 94.25 81 SER A C 1
ATOM 606 O O . SER A 1 81 ? 11.968 -14.709 -20.028 1.00 94.25 81 SER A O 1
ATOM 608 N N . SER A 1 82 ? 13.734 -14.981 -18.676 1.00 93.12 82 SER A N 1
ATOM 609 C CA . SER A 1 82 ? 13.617 -16.442 -18.602 1.00 93.12 82 SER A CA 1
ATOM 610 C C . SER A 1 82 ? 12.275 -16.870 -17.999 1.00 93.12 82 SER A C 1
ATOM 612 O O . SER A 1 82 ? 11.847 -16.326 -16.973 1.00 93.12 82 SER A O 1
ATOM 614 N N . ASP A 1 83 ? 11.655 -17.887 -18.600 1.00 94.38 83 ASP A N 1
ATOM 615 C CA . ASP A 1 83 ? 10.393 -18.479 -18.138 1.00 94.38 83 ASP A CA 1
ATOM 616 C C . ASP A 1 83 ? 10.579 -19.775 -17.327 1.00 94.38 83 ASP A C 1
ATOM 618 O O . ASP A 1 83 ? 9.634 -20.500 -17.039 1.00 94.38 83 ASP A O 1
ATOM 622 N N . LEU A 1 84 ? 11.817 -20.082 -16.929 1.00 93.62 84 LEU A N 1
ATOM 623 C CA . LEU A 1 84 ? 12.136 -21.295 -16.166 1.00 93.62 84 LEU A CA 1
ATOM 624 C C . LEU A 1 84 ? 11.766 -21.202 -14.674 1.00 93.62 84 LEU A C 1
ATOM 626 O O . LEU A 1 84 ? 11.891 -22.188 -13.948 1.00 93.62 84 LEU A O 1
ATOM 630 N N . SER A 1 85 ? 11.364 -20.025 -14.184 1.00 93.62 85 SER A N 1
ATOM 631 C CA . SER A 1 85 ? 10.993 -19.820 -12.783 1.00 93.62 85 SER A CA 1
ATOM 632 C C . SER A 1 85 ? 9.478 -19.875 -12.582 1.00 93.62 85 SER A C 1
ATOM 634 O O . SER A 1 85 ? 8.705 -19.282 -13.331 1.00 93.62 85 SER A O 1
ATOM 636 N N . ALA A 1 86 ? 9.055 -20.540 -11.508 1.00 94.81 86 ALA A N 1
ATOM 637 C CA . ALA A 1 86 ? 7.659 -20.621 -11.082 1.00 94.81 86 ALA A CA 1
ATOM 638 C C . ALA A 1 86 ? 7.452 -19.866 -9.761 1.00 94.81 86 ALA A C 1
ATOM 640 O O . ALA A 1 86 ? 8.424 -19.557 -9.063 1.00 94.81 86 ALA A O 1
ATOM 641 N N . LEU A 1 87 ? 6.199 -19.563 -9.407 1.00 97.19 87 LEU A N 1
ATOM 642 C CA . LEU A 1 87 ? 5.877 -19.027 -8.082 1.00 97.19 87 LEU A CA 1
ATOM 643 C C . LEU A 1 87 ? 6.168 -20.060 -6.989 1.00 97.19 87 LEU A C 1
ATOM 645 O O . LEU A 1 87 ? 5.966 -21.257 -7.173 1.00 97.19 87 LEU A O 1
ATOM 649 N N . THR A 1 88 ? 6.641 -19.586 -5.839 1.00 97.88 88 THR A N 1
ATOM 650 C CA . THR A 1 88 ? 6.712 -20.400 -4.619 1.00 97.88 88 THR A CA 1
ATOM 651 C C . THR A 1 88 ? 5.355 -20.391 -3.904 1.00 97.88 88 THR A C 1
ATOM 653 O O . THR A 1 88 ? 4.556 -19.485 -4.150 1.00 97.88 88 THR A O 1
ATOM 656 N N . PRO A 1 89 ? 5.100 -21.298 -2.939 1.00 97.00 89 PRO A N 1
ATOM 657 C CA . PRO A 1 89 ? 3.905 -21.213 -2.089 1.00 97.00 89 PRO A CA 1
ATOM 658 C C . PRO A 1 89 ? 3.782 -19.861 -1.369 1.00 97.00 89 PRO A C 1
ATOM 660 O O . PRO A 1 89 ? 2.694 -19.310 -1.221 1.00 97.00 89 PRO A O 1
ATOM 663 N N . LYS A 1 90 ? 4.922 -19.270 -0.980 1.00 94.44 90 LYS A N 1
ATOM 664 C CA . LYS A 1 90 ? 4.972 -17.906 -0.442 1.00 94.44 90 LYS A CA 1
ATOM 665 C C . LYS A 1 90 ? 4.547 -16.873 -1.487 1.00 94.44 90 LYS A C 1
ATOM 667 O O . LYS A 1 90 ? 3.819 -15.949 -1.148 1.00 94.44 90 LYS A O 1
ATOM 672 N N . GLY A 1 91 ? 4.985 -17.017 -2.736 1.00 96.00 91 GLY A N 1
ATOM 673 C CA . GLY A 1 91 ? 4.562 -16.161 -3.843 1.00 96.00 91 GLY A CA 1
ATOM 674 C C . GLY A 1 91 ? 3.066 -16.245 -4.139 1.00 96.00 91 GLY A C 1
ATOM 675 O O . GLY A 1 91 ? 2.447 -15.211 -4.371 1.00 96.00 91 GLY A O 1
ATOM 676 N N . GLU A 1 92 ? 2.471 -17.436 -4.067 1.00 96.62 92 GLU A N 1
ATOM 677 C CA . GLU A 1 92 ? 1.019 -17.609 -4.210 1.00 96.62 92 GLU A CA 1
ATOM 678 C C . GLU A 1 92 ? 0.254 -16.968 -3.044 1.00 96.62 92 GLU A C 1
ATOM 680 O O . GLU A 1 92 ? -0.691 -16.217 -3.270 1.00 96.62 92 GLU A O 1
ATOM 685 N N . SER A 1 93 ? 0.709 -17.162 -1.801 1.00 94.88 93 SER A N 1
ATOM 686 C CA . SER A 1 93 ? 0.121 -16.484 -0.636 1.00 94.88 93 SER A CA 1
ATOM 687 C C . SER A 1 93 ? 0.227 -14.958 -0.735 1.00 94.88 93 SER A C 1
ATOM 689 O O . SER A 1 93 ? -0.718 -14.259 -0.383 1.00 94.88 93 SER A O 1
ATOM 691 N N . GLN A 1 94 ? 1.340 -14.429 -1.251 1.00 93.56 94 GLN A N 1
ATOM 692 C CA . GLN A 1 94 ? 1.485 -12.996 -1.516 1.00 93.56 94 GLN A CA 1
ATOM 693 C C . GLN A 1 94 ? 0.479 -12.501 -2.561 1.00 93.56 94 GLN A C 1
ATOM 695 O O . GLN A 1 94 ? -0.066 -11.412 -2.403 1.00 93.56 94 GLN A O 1
ATOM 700 N N . ALA A 1 95 ? 0.246 -13.272 -3.628 1.00 95.94 95 ALA A N 1
ATOM 701 C CA . ALA A 1 95 ? -0.732 -12.933 -4.659 1.00 95.94 95 ALA A CA 1
ATOM 702 C C . ALA A 1 95 ? -2.158 -12.908 -4.092 1.00 95.94 95 ALA A C 1
ATOM 704 O O . ALA A 1 95 ? -2.906 -11.978 -4.381 1.00 95.94 95 ALA A O 1
ATOM 705 N N . GLU A 1 96 ? -2.498 -13.856 -3.215 1.00 94.19 96 GLU A N 1
ATOM 706 C CA . GLU A 1 96 ? -3.788 -13.874 -2.521 1.00 94.19 96 GLU A CA 1
ATOM 707 C C . GLU A 1 96 ? -3.957 -12.659 -1.598 1.00 94.19 96 GLU A C 1
ATOM 709 O O . GLU A 1 96 ? -5.002 -12.017 -1.613 1.00 94.19 96 GLU A O 1
ATOM 714 N N . THR A 1 97 ? -2.925 -12.261 -0.847 1.00 90.19 97 THR A N 1
ATOM 715 C CA . THR A 1 97 ? -3.003 -11.034 -0.037 1.00 90.19 97 THR A CA 1
ATOM 716 C C . THR A 1 97 ? -3.214 -9.792 -0.906 1.00 90.19 97 THR A C 1
ATOM 718 O O . THR A 1 97 ? -4.020 -8.933 -0.552 1.00 90.19 97 THR A O 1
ATOM 721 N N . SER A 1 98 ? -2.547 -9.696 -2.060 1.00 91.00 98 SER A N 1
ATOM 722 C CA . SER A 1 98 ? -2.792 -8.592 -2.998 1.00 91.00 98 SER A CA 1
ATOM 723 C C . SER A 1 98 ? -4.191 -8.638 -3.599 1.00 91.00 98 SER A C 1
ATOM 725 O O . SER A 1 98 ? -4.797 -7.585 -3.762 1.00 91.00 98 SER A O 1
ATOM 727 N N . ARG A 1 99 ? -4.750 -9.827 -3.854 1.00 91.38 99 ARG A N 1
ATOM 728 C CA . ARG A 1 99 ? -6.156 -9.979 -4.252 1.00 91.38 99 ARG A CA 1
ATOM 729 C C . ARG A 1 99 ? -7.100 -9.398 -3.203 1.00 91.38 99 ARG A C 1
ATOM 731 O O . ARG A 1 99 ? -8.003 -8.653 -3.557 1.00 91.38 99 ARG A O 1
ATOM 738 N N . GLN A 1 100 ? -6.869 -9.692 -1.921 1.00 87.81 100 GLN A N 1
ATOM 739 C CA . GLN A 1 100 ? -7.673 -9.139 -0.823 1.00 87.81 100 GLN A CA 1
ATOM 740 C C . GLN A 1 100 ? -7.535 -7.617 -0.714 1.00 87.81 100 GLN A C 1
ATOM 742 O O . GLN A 1 100 ? -8.526 -6.920 -0.514 1.00 87.81 100 GLN A O 1
ATOM 747 N N . MET A 1 101 ? -6.315 -7.095 -0.872 1.00 83.94 101 MET A N 1
ATOM 748 C CA . MET A 1 101 ? -6.046 -5.654 -0.843 1.00 83.94 101 MET A CA 1
ATOM 749 C C . MET A 1 101 ? -6.750 -4.908 -1.983 1.00 83.94 101 MET A C 1
ATOM 751 O O . MET A 1 101 ? -7.174 -3.776 -1.790 1.00 83.94 101 MET A O 1
ATOM 755 N N . LEU A 1 102 ? -6.886 -5.554 -3.143 1.00 87.25 102 LEU A N 1
ATOM 756 C CA . LEU A 1 102 ? -7.496 -5.001 -4.353 1.00 87.25 102 LEU A CA 1
ATOM 757 C C . LEU A 1 102 ? -8.957 -5.450 -4.544 1.00 87.25 102 LEU A C 1
ATOM 759 O O . LEU A 1 102 ? -9.516 -5.297 -5.628 1.00 87.25 102 LEU A O 1
ATOM 763 N N . LEU A 1 103 ? -9.584 -6.043 -3.519 1.00 83.38 103 LEU A N 1
ATOM 764 C CA . LEU A 1 103 ? -10.921 -6.637 -3.636 1.00 83.38 103 LEU A CA 1
ATOM 765 C C . LEU A 1 103 ? -12.014 -5.579 -3.836 1.00 83.38 103 LEU A C 1
ATOM 767 O O . LEU A 1 103 ? -13.002 -5.835 -4.519 1.00 83.38 103 LEU A O 1
ATOM 771 N N . SER A 1 104 ? -11.839 -4.400 -3.233 1.00 77.94 104 SER A N 1
ATOM 772 C CA . SER A 1 104 ? -12.745 -3.256 -3.387 1.00 77.94 104 SER A CA 1
ATOM 773 C C . SER A 1 104 ? -12.534 -2.488 -4.691 1.00 77.94 104 SER A C 1
ATOM 775 O O . SER A 1 104 ? -13.380 -1.672 -5.050 1.00 77.94 104 SER A O 1
ATOM 777 N N . ASP A 1 105 ? -11.420 -2.722 -5.389 1.00 83.62 105 ASP A N 1
ATOM 778 C CA . ASP A 1 105 ? -11.149 -2.087 -6.671 1.00 83.62 105 ASP A CA 1
ATOM 779 C C . ASP A 1 105 ? -11.905 -2.827 -7.785 1.00 83.62 105 ASP A C 1
ATOM 781 O O . ASP A 1 105 ? -11.773 -4.042 -7.974 1.00 83.62 105 ASP A O 1
ATOM 785 N N . SER A 1 106 ? -12.696 -2.077 -8.552 1.00 86.50 106 SER A N 1
ATOM 786 C CA . SER A 1 106 ? -13.255 -2.557 -9.815 1.00 86.50 106 SER A CA 1
ATOM 787 C C . SER A 1 106 ? -12.213 -2.387 -10.917 1.00 86.50 106 SER A C 1
ATOM 789 O O . SER A 1 106 ? -11.553 -1.350 -11.008 1.00 86.50 106 SER A O 1
ATOM 791 N N . PHE A 1 107 ? -12.041 -3.416 -11.741 1.00 94.25 107 PHE A N 1
ATOM 792 C CA . PHE A 1 107 ? -11.138 -3.396 -12.886 1.00 94.25 107 PHE A CA 1
ATOM 793 C C . PHE A 1 107 ? -11.897 -3.841 -14.124 1.00 94.25 107 PHE A C 1
ATOM 795 O O . PHE A 1 107 ? -12.563 -4.870 -14.092 1.00 94.25 107 PHE A O 1
ATOM 802 N N . ASP A 1 108 ? -11.735 -3.086 -15.202 1.00 94.50 108 ASP A N 1
ATOM 803 C CA . ASP A 1 108 ? -12.367 -3.338 -16.496 1.00 94.50 108 ASP A CA 1
ATOM 804 C C . ASP A 1 108 ? -11.495 -4.228 -17.397 1.00 94.50 108 ASP A C 1
ATOM 806 O O . ASP A 1 108 ? -11.958 -4.742 -18.407 1.00 94.50 108 ASP A O 1
ATOM 810 N N . ALA A 1 109 ? -10.198 -4.342 -17.089 1.00 96.12 109 ALA A N 1
ATOM 811 C CA . ALA A 1 109 ? -9.255 -5.176 -17.827 1.00 96.12 109 ALA A CA 1
ATOM 812 C C . ALA A 1 109 ? -8.031 -5.543 -16.988 1.00 96.12 109 ALA A C 1
ATOM 814 O O . ALA A 1 109 ? -7.617 -4.787 -16.102 1.00 96.12 109 ALA A O 1
ATOM 815 N N . CYS A 1 110 ? -7.406 -6.670 -17.334 1.00 97.75 110 CYS A N 1
ATOM 816 C CA . CYS A 1 110 ? -6.143 -7.112 -16.755 1.00 97.75 110 CYS A CA 1
ATOM 817 C C . CYS A 1 110 ? -5.108 -7.418 -17.833 1.00 97.75 110 CYS A C 1
ATOM 819 O O . CYS A 1 110 ? -5.171 -8.461 -18.479 1.00 97.75 110 CYS A O 1
ATOM 821 N N . PHE A 1 111 ? -4.101 -6.562 -17.967 1.00 98.50 111 PHE A N 1
ATOM 822 C CA . PHE A 1 111 ? -2.917 -6.866 -18.759 1.00 98.50 111 PHE A CA 1
ATOM 823 C C . PHE A 1 111 ? -1.935 -7.699 -17.941 1.00 98.50 111 PHE A C 1
ATOM 825 O O . PHE A 1 111 ? -1.738 -7.471 -16.745 1.00 98.50 111 PHE A O 1
ATOM 832 N N . THR A 1 112 ? -1.276 -8.662 -18.574 1.00 98.44 112 THR A N 1
ATOM 833 C CA . THR A 1 112 ? -0.270 -9.476 -17.893 1.00 98.44 112 THR A CA 1
ATOM 834 C C . THR A 1 112 ? 0.924 -9.788 -18.778 1.00 98.44 112 THR A C 1
ATOM 836 O O . THR A 1 112 ? 0.813 -9.951 -19.992 1.00 98.44 112 THR A O 1
ATOM 839 N N . SER A 1 113 ? 2.101 -9.890 -18.165 1.00 98.44 113 SER A N 1
ATOM 840 C CA . SER A 1 113 ? 3.260 -10.458 -18.841 1.00 98.44 113 SER A CA 1
ATOM 841 C C . SER A 1 113 ? 3.007 -11.923 -19.218 1.00 98.44 113 SER A C 1
ATOM 843 O O . SER A 1 113 ? 2.451 -12.675 -18.414 1.00 98.44 113 SER A O 1
ATOM 845 N N . PRO A 1 114 ? 3.499 -12.398 -20.378 1.00 96.44 114 PRO A N 1
ATOM 846 C CA . PRO A 1 114 ? 3.326 -13.792 -20.768 1.00 96.44 114 PRO A CA 1
ATOM 847 C C . PRO A 1 114 ? 4.088 -14.775 -19.872 1.00 96.44 114 PRO A C 1
ATOM 849 O O . PRO A 1 114 ? 3.763 -15.957 -19.911 1.00 96.44 114 PRO A O 1
ATOM 852 N N . LEU A 1 115 ? 5.071 -14.322 -19.083 1.00 97.69 115 LEU A N 1
ATOM 853 C CA . LEU A 1 115 ? 5.903 -15.196 -18.251 1.00 97.69 115 LEU A CA 1
ATOM 854 C C . LEU A 1 115 ? 5.082 -15.850 -17.126 1.00 97.69 115 LEU A C 1
ATOM 856 O O . LEU A 1 115 ? 4.342 -15.168 -16.411 1.00 97.69 115 LEU A O 1
ATOM 860 N N . ALA A 1 116 ? 5.271 -17.153 -16.922 1.00 97.00 116 ALA A N 1
ATOM 861 C CA . ALA A 1 116 ? 4.464 -18.030 -16.077 1.00 97.00 116 ALA A CA 1
ATOM 862 C C . ALA A 1 116 ? 4.267 -17.490 -14.654 1.00 97.00 116 ALA A C 1
ATOM 864 O O . ALA A 1 116 ? 3.151 -17.467 -14.144 1.00 97.00 116 ALA A O 1
ATOM 865 N N . ARG A 1 117 ? 5.327 -16.975 -14.017 1.00 97.44 117 ARG A N 1
ATOM 866 C CA . ARG A 1 117 ? 5.251 -16.380 -12.667 1.00 97.44 117 ARG A CA 1
ATOM 867 C C . ARG A 1 117 ? 4.306 -15.174 -12.575 1.00 97.44 117 ARG A C 1
ATOM 869 O O . ARG A 1 117 ? 3.655 -14.970 -11.552 1.00 97.44 117 ARG A O 1
ATOM 876 N N . SER A 1 118 ? 4.256 -14.361 -13.628 1.00 98.00 118 SER A N 1
ATOM 877 C CA . SER A 1 118 ? 3.434 -13.154 -13.684 1.00 98.00 118 SER A CA 1
ATOM 878 C C . SER A 1 118 ? 2.001 -13.505 -14.052 1.00 98.00 118 SER A C 1
ATOM 880 O O . SER A 1 118 ? 1.095 -13.127 -13.314 1.00 98.00 118 SER A O 1
ATOM 882 N N . ARG A 1 119 ? 1.820 -14.352 -15.072 1.00 97.25 119 ARG A N 1
ATOM 883 C CA . ARG A 1 119 ? 0.519 -14.909 -15.448 1.00 97.25 119 ARG A CA 1
ATOM 884 C C . ARG A 1 119 ? -0.166 -15.600 -14.272 1.00 97.25 119 ARG A C 1
ATOM 886 O O . ARG A 1 119 ? -1.300 -15.274 -13.957 1.00 97.25 119 ARG A O 1
ATOM 893 N N . ARG A 1 120 ? 0.549 -16.463 -13.542 1.00 98.00 120 ARG A N 1
ATOM 894 C CA . ARG A 1 120 ? 0.012 -17.144 -12.355 1.00 98.00 120 ARG A CA 1
ATOM 895 C C . ARG A 1 120 ? -0.392 -16.169 -11.247 1.00 98.00 120 ARG A C 1
ATOM 897 O O . ARG A 1 120 ? -1.389 -16.387 -10.570 1.00 98.00 120 ARG A O 1
ATOM 904 N N . THR A 1 121 ? 0.369 -15.089 -11.060 1.00 98.44 121 THR A N 1
ATOM 905 C CA . THR A 1 121 ? -0.003 -14.025 -10.111 1.00 98.44 121 THR A CA 1
ATOM 906 C C . THR A 1 121 ? -1.288 -13.326 -10.570 1.00 98.44 121 THR A C 1
ATOM 908 O O . THR A 1 121 ? -2.168 -13.079 -9.750 1.00 98.44 121 THR A O 1
ATOM 911 N N . ALA A 1 122 ? -1.408 -13.040 -11.870 1.00 98.00 122 ALA A N 1
ATOM 912 C CA . ALA A 1 122 ? -2.592 -12.422 -12.456 1.00 98.00 122 ALA A CA 1
ATOM 913 C C . ALA A 1 122 ? -3.827 -13.314 -12.315 1.00 98.00 122 ALA A C 1
ATOM 915 O O . ALA A 1 122 ? -4.847 -12.829 -11.856 1.00 98.00 122 ALA A O 1
ATOM 916 N N . GLU A 1 123 ? -3.719 -14.614 -12.601 1.00 97.25 123 GLU A N 1
ATOM 917 C CA . GLU A 1 123 ? -4.802 -15.592 -12.414 1.00 97.25 123 GLU A CA 1
ATOM 918 C C . GLU A 1 123 ? -5.349 -15.594 -10.981 1.00 97.25 123 GLU A C 1
ATOM 920 O O . GLU A 1 123 ? -6.559 -15.634 -10.787 1.00 97.25 123 GLU A O 1
ATOM 925 N N . ILE A 1 124 ? -4.466 -15.532 -9.976 1.00 97.25 124 ILE A N 1
ATOM 926 C CA . ILE A 1 124 ? -4.877 -15.482 -8.567 1.00 97.25 124 ILE A CA 1
ATOM 927 C C . ILE A 1 124 ? -5.612 -14.168 -8.286 1.00 97.25 124 ILE A C 1
ATOM 929 O O . ILE A 1 124 ? -6.719 -14.188 -7.762 1.00 97.25 124 ILE A O 1
ATOM 933 N N . ILE A 1 125 ? -5.038 -13.021 -8.663 1.00 95.62 125 ILE A N 1
ATOM 934 C CA . ILE A 1 125 ? -5.643 -11.705 -8.391 1.00 95.62 125 ILE A CA 1
ATOM 935 C C . ILE A 1 125 ? -6.960 -11.509 -9.161 1.00 95.62 125 ILE A C 1
ATOM 937 O O . ILE A 1 125 ? -7.884 -10.879 -8.652 1.00 95.62 125 ILE A O 1
ATOM 941 N N . TRP A 1 126 ? -7.055 -12.053 -10.371 1.00 95.38 126 TRP A N 1
ATOM 942 C CA . TRP A 1 126 ? -8.203 -11.922 -11.267 1.00 95.38 126 TRP A CA 1
ATOM 943 C C . TRP A 1 126 ? -9.308 -12.955 -11.006 1.00 95.38 126 TRP A C 1
ATOM 945 O O . TRP A 1 126 ? -10.354 -12.928 -11.650 1.00 95.38 126 TRP A O 1
ATOM 955 N N . GLN A 1 127 ? -9.101 -13.870 -10.057 1.00 91.12 127 GLN A N 1
ATOM 956 C CA . GLN A 1 127 ? -10.044 -14.940 -9.762 1.00 91.12 127 GLN A CA 1
ATOM 957 C C . GLN A 1 127 ? -11.435 -14.400 -9.389 1.00 91.12 127 GLN A C 1
ATOM 959 O O . GLN A 1 127 ? -11.575 -13.565 -8.493 1.00 91.12 127 GLN A O 1
ATOM 964 N N . GLY A 1 128 ? -12.473 -14.955 -10.024 1.00 84.69 128 GLY A N 1
ATOM 965 C CA . GLY A 1 128 ? -13.872 -14.575 -9.796 1.00 84.69 128 GLY A CA 1
ATOM 966 C C . GLY A 1 128 ? -14.381 -13.455 -10.707 1.00 84.69 128 GLY A C 1
ATOM 967 O O . GLY A 1 128 ? -15.441 -12.904 -10.425 1.00 84.69 128 GLY A O 1
ATOM 968 N N . ARG A 1 129 ? -13.633 -13.116 -11.765 1.00 86.69 129 ARG A N 1
ATOM 969 C CA . ARG A 1 129 ? -14.048 -12.212 -12.846 1.00 86.69 129 ARG A CA 1
ATOM 970 C C . ARG A 1 129 ? -14.208 -13.001 -14.145 1.00 86.69 129 ARG A C 1
ATOM 972 O O . ARG A 1 129 ? -13.467 -13.959 -14.361 1.00 86.69 129 ARG A O 1
ATOM 979 N N . ASP A 1 130 ? -15.171 -12.592 -14.967 1.00 80.75 130 ASP A N 1
ATOM 980 C CA . ASP A 1 130 ? -15.544 -13.299 -16.201 1.00 80.75 130 ASP A CA 1
ATOM 981 C C . ASP A 1 130 ? -14.668 -12.911 -17.409 1.00 80.75 130 ASP A C 1
ATOM 983 O O . ASP A 1 130 ? -14.595 -13.666 -18.375 1.00 80.75 130 ASP A O 1
ATOM 987 N N . ASP A 1 131 ? -13.989 -11.760 -17.360 1.00 87.25 131 ASP A N 1
ATOM 988 C CA . ASP A 1 131 ? -13.135 -11.276 -18.450 1.00 87.25 131 ASP A CA 1
ATOM 989 C C . ASP A 1 131 ? -11.787 -12.009 -18.522 1.00 87.25 131 ASP A C 1
ATOM 991 O O . ASP A 1 131 ? -11.163 -12.308 -17.500 1.00 87.25 131 ASP A O 1
ATOM 995 N N . ASP A 1 132 ? -11.284 -12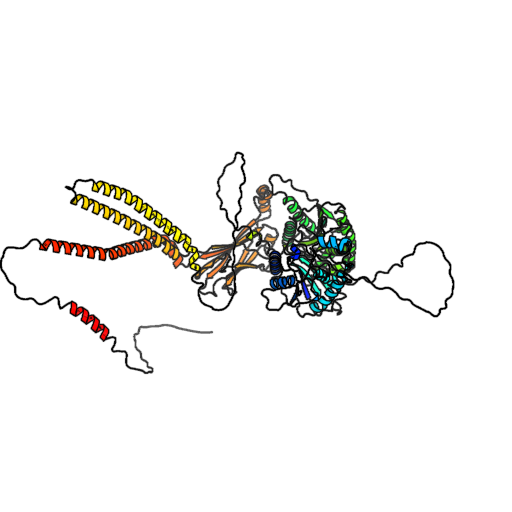.224 -19.739 1.00 90.19 132 ASP A N 1
ATOM 996 C CA . ASP A 1 132 ? -9.989 -12.865 -19.970 1.00 90.19 132 ASP A CA 1
ATOM 997 C C . ASP A 1 132 ? -8.794 -11.953 -19.632 1.00 90.19 132 ASP A C 1
ATOM 999 O O . ASP A 1 132 ? -8.825 -10.726 -19.765 1.00 90.19 132 ASP A O 1
ATOM 1003 N N . LEU A 1 133 ? -7.676 -12.578 -19.247 1.00 96.44 133 LEU A N 1
ATOM 1004 C CA . LEU A 1 133 ? -6.386 -11.897 -19.108 1.00 96.44 133 LEU A CA 1
ATOM 1005 C C . LEU A 1 133 ? -5.842 -11.499 -20.489 1.00 96.44 133 LEU A C 1
ATOM 1007 O O . LEU A 1 133 ? -5.805 -12.319 -21.404 1.00 96.44 133 LEU A O 1
ATOM 1011 N N . ILE A 1 134 ? -5.320 -10.278 -20.616 1.00 97.56 134 ILE A N 1
ATOM 1012 C CA . ILE A 1 134 ? -4.740 -9.738 -21.852 1.00 97.56 134 ILE A CA 1
ATOM 1013 C C . ILE A 1 134 ? -3.207 -9.881 -21.798 1.00 97.56 134 ILE A C 1
ATOM 1015 O O . ILE A 1 134 ? -2.536 -9.077 -21.142 1.00 97.56 134 ILE A O 1
ATOM 1019 N N . PRO A 1 135 ? -2.600 -10.894 -22.444 1.00 97.31 135 PRO A N 1
ATOM 1020 C CA . PRO A 1 135 ? -1.150 -11.031 -22.457 1.00 97.31 135 PRO A CA 1
ATOM 1021 C C . PRO A 1 135 ? -0.497 -9.959 -23.344 1.00 97.31 135 PRO A C 1
ATOM 1023 O O . PRO A 1 135 ? -0.886 -9.781 -24.495 1.00 97.31 135 PRO A O 1
ATOM 1026 N N . ASP A 1 136 ? 0.552 -9.304 -22.845 1.00 97.50 136 ASP A N 1
ATOM 1027 C CA . ASP A 1 136 ? 1.380 -8.372 -23.625 1.00 97.50 136 ASP A CA 1
ATOM 1028 C C . ASP A 1 136 ? 2.860 -8.761 -23.521 1.00 97.50 136 ASP A C 1
ATOM 1030 O O . ASP A 1 136 ? 3.447 -8.806 -22.434 1.00 97.50 136 ASP A O 1
ATOM 1034 N N . SER A 1 137 ? 3.484 -9.054 -24.664 1.00 96.56 137 SER A N 1
ATOM 1035 C CA . SER A 1 137 ? 4.876 -9.499 -24.725 1.00 96.56 137 SER A CA 1
ATOM 1036 C C . SER A 1 137 ? 5.873 -8.470 -24.203 1.00 96.56 137 SER A C 1
ATOM 1038 O O . SER A 1 137 ? 6.926 -8.867 -23.700 1.00 96.56 137 SER A O 1
ATOM 1040 N N . ASP A 1 138 ? 5.583 -7.173 -24.294 1.00 96.94 138 ASP A N 1
ATOM 1041 C CA . ASP A 1 138 ? 6.495 -6.116 -23.842 1.00 96.94 138 ASP A CA 1
ATOM 1042 C C . ASP A 1 138 ? 6.434 -5.879 -22.333 1.00 96.94 138 ASP A C 1
ATOM 1044 O O . ASP A 1 138 ? 7.379 -5.333 -21.761 1.00 96.94 138 ASP A O 1
ATOM 1048 N N . LEU A 1 139 ? 5.413 -6.427 -21.662 1.00 98.31 139 LEU A N 1
ATOM 1049 C CA . LEU A 1 139 ? 5.363 -6.530 -20.203 1.00 98.31 139 LEU A CA 1
ATOM 1050 C C . LEU A 1 139 ? 6.308 -7.604 -19.644 1.00 98.31 139 LEU A C 1
ATOM 1052 O O . LEU A 1 139 ? 6.346 -7.814 -18.432 1.00 98.31 139 LEU A O 1
ATOM 1056 N N . ARG A 1 140 ? 7.063 -8.335 -20.476 1.00 97.69 140 ARG A N 1
ATOM 1057 C CA . ARG A 1 140 ? 8.106 -9.256 -19.989 1.00 97.69 140 ARG A CA 1
ATOM 1058 C C . ARG A 1 140 ? 9.192 -8.516 -19.207 1.00 97.69 140 ARG A C 1
ATOM 1060 O O . ARG A 1 140 ? 9.430 -7.325 -19.389 1.00 97.69 140 ARG A O 1
ATOM 1067 N N . GLU A 1 141 ? 9.866 -9.242 -18.319 1.00 97.62 141 GLU A N 1
ATOM 1068 C CA . GLU A 1 141 ? 10.965 -8.683 -17.525 1.00 97.62 141 GLU A CA 1
ATOM 1069 C C . GLU A 1 141 ? 12.130 -8.224 -18.424 1.00 97.62 141 GLU A C 1
ATOM 1071 O O . GLU A 1 141 ? 12.182 -8.539 -19.616 1.00 97.62 141 GLU A O 1
ATOM 1076 N N . ILE A 1 142 ? 13.044 -7.426 -17.871 1.00 96.88 142 ILE A N 1
ATOM 1077 C CA . ILE A 1 142 ? 14.268 -6.998 -18.565 1.00 96.88 142 ILE A CA 1
ATOM 1078 C C . ILE A 1 142 ? 15.034 -8.188 -19.166 1.00 96.88 142 ILE A C 1
ATOM 1080 O O . ILE A 1 142 ? 15.283 -9.182 -18.484 1.00 96.88 142 ILE A O 1
ATOM 1084 N N . ASP A 1 143 ? 15.419 -8.074 -20.435 1.00 95.69 143 ASP A N 1
ATOM 1085 C CA . ASP A 1 143 ? 16.250 -9.067 -21.114 1.00 95.69 143 ASP A CA 1
ATOM 1086 C C . ASP A 1 143 ? 17.701 -8.895 -20.633 1.00 95.69 143 ASP A C 1
ATOM 1088 O O . ASP A 1 143 ? 18.314 -7.851 -20.835 1.00 95.69 143 ASP A O 1
ATOM 1092 N N . LEU A 1 144 ? 18.246 -9.891 -19.929 1.00 94.12 144 LEU A N 1
ATOM 1093 C CA . LEU A 1 144 ? 19.615 -9.846 -19.387 1.00 94.12 144 LEU A CA 1
ATOM 1094 C C . LEU A 1 144 ? 20.577 -10.800 -20.102 1.00 94.12 144 LEU A C 1
ATOM 1096 O O . LEU A 1 144 ? 21.714 -10.951 -19.660 1.00 94.12 144 LEU A O 1
ATOM 1100 N N . TYR A 1 145 ? 20.134 -11.427 -21.194 1.00 94.06 145 TYR A N 1
ATOM 1101 C CA . TYR A 1 145 ? 20.967 -12.231 -22.092 1.00 94.06 145 TYR A CA 1
ATOM 1102 C C . TYR A 1 145 ? 21.865 -13.218 -21.319 1.00 94.06 145 TYR A C 1
ATOM 1104 O O . TYR A 1 145 ? 21.353 -13.991 -20.502 1.00 94.06 145 TYR A O 1
ATOM 1112 N N . SER A 1 146 ? 23.190 -13.171 -21.500 1.00 93.31 146 SER A N 1
ATOM 1113 C CA . SER A 1 146 ? 24.137 -14.074 -20.830 1.00 93.31 146 SER A CA 1
ATOM 1114 C C . SER A 1 146 ? 24.178 -13.978 -19.294 1.00 93.31 146 SER A C 1
ATOM 1116 O O . SER A 1 146 ? 24.771 -14.843 -18.649 1.00 93.31 146 SER A O 1
ATOM 1118 N N . PHE A 1 147 ? 23.563 -12.966 -18.668 1.00 90.44 147 PHE A N 1
ATOM 1119 C CA . PHE A 1 147 ? 23.429 -12.899 -17.203 1.00 90.44 147 PHE A CA 1
ATOM 1120 C C . PHE A 1 147 ? 22.284 -13.759 -16.656 1.00 90.44 147 PHE A C 1
ATOM 1122 O O . PHE A 1 147 ? 22.257 -14.038 -15.453 1.00 90.44 147 PHE A O 1
ATOM 1129 N N . GLN A 1 148 ? 21.315 -14.144 -17.487 1.00 93.19 148 GLN A N 1
ATOM 1130 C CA . GLN A 1 148 ? 20.142 -14.885 -17.028 1.00 93.19 148 GLN A CA 1
ATOM 1131 C C . GLN A 1 148 ? 20.530 -16.279 -16.541 1.00 93.19 148 GLN A C 1
ATOM 1133 O O . GLN A 1 148 ? 21.376 -16.955 -17.115 1.00 93.19 148 GLN A O 1
ATOM 1138 N N . GLY A 1 149 ? 19.891 -16.717 -15.462 1.00 91.56 149 GLY A N 1
ATOM 1139 C CA . GLY A 1 149 ? 20.131 -18.025 -14.869 1.00 91.56 149 GLY A CA 1
ATOM 1140 C C . GLY A 1 149 ? 21.337 -18.084 -13.936 1.00 91.56 149 GLY A C 1
ATOM 1141 O O . GLY A 1 149 ? 21.480 -19.088 -13.253 1.00 91.56 149 GLY A O 1
ATOM 1142 N N . LEU A 1 150 ? 22.158 -17.039 -13.816 1.00 92.69 150 LEU A N 1
ATOM 1143 C CA . LEU A 1 150 ? 23.290 -17.035 -12.883 1.00 92.69 150 LEU A CA 1
ATOM 1144 C C . LEU A 1 150 ? 22.852 -16.662 -11.467 1.00 92.69 150 LEU A C 1
ATOM 1146 O O . LEU A 1 150 ? 22.034 -15.758 -11.263 1.00 92.69 150 LEU A O 1
ATOM 1150 N N . LEU A 1 151 ? 23.432 -17.312 -10.463 1.00 92.25 151 LEU A N 1
ATOM 1151 C CA . LEU A 1 151 ? 23.407 -16.811 -9.094 1.00 92.25 151 LEU A CA 1
ATOM 1152 C C . LEU A 1 151 ? 24.220 -15.515 -9.018 1.00 92.25 151 LEU A C 1
ATOM 1154 O O . LEU A 1 151 ? 25.169 -15.293 -9.769 1.00 92.25 151 LEU A O 1
ATOM 1158 N N . LYS A 1 152 ? 23.875 -14.634 -8.075 1.00 87.69 152 LYS A N 1
ATOM 1159 C CA . LYS A 1 152 ? 24.575 -13.345 -7.916 1.00 87.69 152 LYS A CA 1
ATOM 1160 C C . LYS A 1 152 ? 26.092 -13.488 -7.741 1.00 87.69 152 LYS A C 1
ATOM 1162 O O . LYS A 1 152 ? 26.834 -12.635 -8.221 1.00 87.69 152 LYS A O 1
ATOM 1167 N N . HIS A 1 153 ? 26.553 -14.530 -7.044 1.00 90.12 153 HIS A N 1
ATOM 1168 C CA . HIS A 1 153 ? 27.985 -14.765 -6.847 1.00 90.12 153 HIS A CA 1
ATOM 1169 C C . HIS A 1 153 ? 28.662 -15.277 -8.127 1.00 90.12 153 HIS A C 1
ATOM 1171 O O . HIS A 1 153 ? 29.716 -14.758 -8.477 1.00 90.12 153 HIS A O 1
ATOM 1177 N N . GLU A 1 154 ? 28.016 -16.176 -8.877 1.00 92.19 154 GLU A N 1
ATOM 1178 C CA . GLU A 1 154 ? 28.493 -16.655 -10.184 1.00 92.19 154 GLU A CA 1
ATOM 1179 C C . GLU A 1 154 ? 28.586 -15.505 -11.195 1.00 92.19 154 GLU A C 1
ATOM 1181 O O . GLU A 1 154 ? 29.577 -15.364 -11.906 1.00 92.19 154 GLU A O 1
ATOM 1186 N N . GLY A 1 155 ? 27.579 -14.622 -11.226 1.00 89.44 155 GLY A N 1
ATOM 1187 C CA . GLY A 1 155 ? 27.595 -13.426 -12.069 1.00 89.44 155 GLY A CA 1
ATOM 1188 C C . GLY A 1 155 ? 28.747 -12.479 -11.717 1.00 89.44 155 GLY A C 1
ATOM 1189 O O . GLY A 1 155 ? 29.405 -11.944 -12.608 1.00 89.44 155 GLY A O 1
ATOM 1190 N N . LYS A 1 156 ? 29.037 -12.310 -10.420 1.00 90.06 156 LYS A N 1
ATOM 1191 C CA . LYS A 1 156 ? 30.175 -11.510 -9.947 1.00 90.06 156 LYS A CA 1
ATOM 1192 C C . LYS A 1 156 ? 31.515 -12.131 -10.345 1.00 90.06 156 LYS A C 1
ATOM 1194 O O . LYS A 1 156 ? 32.410 -11.397 -10.750 1.00 90.06 156 LYS A O 1
ATOM 1199 N N . GLU A 1 157 ? 31.655 -13.445 -10.221 1.00 93.00 157 GLU A N 1
ATOM 1200 C CA . GLU A 1 157 ? 32.877 -14.171 -10.574 1.00 93.00 157 GLU A CA 1
ATOM 1201 C C . GLU A 1 157 ? 33.132 -14.139 -12.084 1.00 93.00 157 GLU A C 1
ATOM 1203 O O . GLU A 1 157 ? 34.217 -13.769 -12.525 1.00 93.00 157 GLU A O 1
ATOM 1208 N N . ARG A 1 158 ? 32.105 -14.436 -12.886 1.00 93.50 158 ARG A N 1
ATOM 1209 C CA . ARG A 1 158 ? 32.225 -14.558 -14.342 1.00 93.50 158 ARG A CA 1
ATOM 1210 C C . ARG A 1 158 ? 32.315 -13.217 -15.067 1.00 93.50 158 ARG A C 1
ATOM 1212 O O . ARG A 1 158 ? 33.004 -13.118 -16.077 1.00 93.50 158 ARG A O 1
ATOM 1219 N N . TYR A 1 159 ? 31.621 -12.191 -14.571 1.00 90.06 159 TYR A N 1
ATOM 1220 C CA . TYR A 1 159 ? 31.461 -10.911 -15.268 1.00 90.06 159 TYR A CA 1
ATOM 1221 C C . TYR A 1 159 ? 31.924 -9.690 -14.461 1.00 90.06 159 TYR A C 1
ATOM 1223 O O . TYR A 1 159 ? 31.628 -8.568 -14.857 1.00 90.06 159 TYR A O 1
ATOM 1231 N N . GLY A 1 160 ? 32.649 -9.878 -13.351 1.00 90.19 160 GLY A N 1
ATOM 1232 C CA . GLY A 1 160 ? 33.315 -8.864 -12.511 1.00 90.19 160 GLY A CA 1
ATOM 1233 C C . GLY A 1 160 ? 32.969 -7.387 -12.762 1.00 90.19 160 GLY A C 1
ATOM 1234 O O . GLY A 1 160 ? 32.130 -6.806 -12.066 1.00 90.19 160 GLY A O 1
ATOM 1235 N N . LEU A 1 161 ? 33.635 -6.763 -13.742 1.00 90.06 161 LEU A N 1
ATOM 1236 C CA . LEU A 1 161 ? 33.453 -5.346 -14.092 1.00 90.06 161 LEU A CA 1
ATOM 1237 C C . LEU A 1 161 ? 32.050 -5.026 -14.630 1.00 90.06 161 LEU A C 1
ATOM 1239 O O . LEU A 1 161 ? 31.438 -4.058 -14.180 1.00 90.06 161 LEU A O 1
ATOM 1243 N N . LEU A 1 162 ? 31.520 -5.854 -15.531 1.00 91.81 162 LEU A N 1
ATOM 1244 C CA . LEU A 1 162 ? 30.164 -5.726 -16.069 1.00 91.81 162 LEU A CA 1
ATOM 1245 C C . LEU A 1 162 ? 29.114 -5.909 -14.969 1.00 91.81 162 LEU A C 1
ATOM 1247 O O . LEU A 1 162 ? 28.163 -5.136 -14.888 1.00 91.81 162 LEU A O 1
ATOM 1251 N N . TYR A 1 163 ? 29.313 -6.863 -14.053 1.00 90.31 163 TYR A N 1
ATOM 1252 C CA . TYR A 1 163 ? 28.425 -7.033 -12.899 1.00 90.31 163 TYR A CA 1
ATOM 1253 C C . TYR A 1 163 ? 28.444 -5.794 -11.983 1.00 90.31 163 TYR A C 1
ATOM 1255 O O . TYR A 1 163 ? 27.397 -5.334 -11.524 1.00 90.31 163 TYR A O 1
ATOM 1263 N N . ARG A 1 164 ? 29.619 -5.188 -11.762 1.00 88.94 164 ARG A N 1
ATOM 1264 C CA . ARG A 1 164 ? 29.747 -3.922 -11.020 1.00 88.94 164 ARG A CA 1
ATOM 1265 C C . ARG A 1 164 ? 29.066 -2.757 -11.745 1.00 88.94 164 ARG A C 1
ATOM 1267 O O . ARG A 1 164 ? 28.420 -1.942 -11.085 1.00 88.94 164 ARG A O 1
ATOM 1274 N N . GLN A 1 165 ? 29.168 -2.679 -13.072 1.00 91.06 165 GLN A N 1
ATOM 1275 C CA . GLN A 1 165 ? 28.455 -1.683 -13.875 1.00 91.06 165 GLN A CA 1
ATOM 1276 C C . GLN A 1 165 ? 26.938 -1.878 -13.774 1.00 91.06 165 GLN A C 1
ATOM 1278 O O . GLN A 1 165 ? 26.229 -0.922 -13.483 1.00 91.06 165 GLN A O 1
ATOM 1283 N N . TRP A 1 166 ? 26.444 -3.115 -13.867 1.00 90.31 166 TRP A N 1
ATOM 1284 C CA . TRP A 1 166 ? 25.039 -3.451 -13.621 1.00 90.31 166 TRP A CA 1
ATOM 1285 C C . TRP A 1 166 ? 24.566 -3.044 -12.220 1.00 90.31 166 TRP A C 1
ATOM 1287 O O . TRP A 1 166 ? 23.394 -2.726 -12.031 1.00 90.31 166 TRP A O 1
ATOM 1297 N N . GLN A 1 167 ? 25.438 -3.040 -11.210 1.00 85.62 167 GLN A N 1
ATOM 1298 C CA . GLN A 1 167 ? 25.090 -2.584 -9.861 1.00 85.62 167 GLN A CA 1
ATOM 1299 C C . GLN A 1 167 ? 25.064 -1.058 -9.719 1.00 85.62 167 GLN A C 1
ATOM 1301 O O . GLN A 1 167 ? 24.141 -0.547 -9.088 1.00 85.62 167 GLN A O 1
ATOM 1306 N N . LYS A 1 168 ? 26.055 -0.351 -10.279 1.00 83.75 168 LYS A N 1
ATOM 1307 C CA . LYS A 1 168 ? 26.274 1.088 -10.037 1.00 83.75 168 LYS A CA 1
ATOM 1308 C C . LYS A 1 168 ? 25.734 2.018 -11.125 1.00 83.75 168 LYS A C 1
ATOM 1310 O O . LYS A 1 168 ? 25.356 3.138 -10.820 1.00 83.75 168 LYS A O 1
ATOM 1315 N N . ASN A 1 169 ? 25.732 1.579 -12.378 1.00 88.31 169 ASN A N 1
ATOM 1316 C CA . ASN A 1 169 ? 25.355 2.378 -13.543 1.00 88.31 169 ASN A CA 1
ATOM 1317 C C . ASN A 1 169 ? 24.606 1.506 -14.563 1.00 88.31 169 ASN A C 1
ATOM 1319 O O . ASN A 1 169 ? 25.050 1.291 -15.691 1.00 88.31 169 ASN A O 1
ATOM 1323 N N . ALA A 1 170 ? 23.475 0.957 -14.123 1.00 91.81 170 ALA A N 1
ATOM 1324 C CA . ALA A 1 170 ? 22.675 0.025 -14.909 1.00 91.81 170 ALA A CA 1
ATOM 1325 C C . ALA A 1 170 ? 22.105 0.650 -16.198 1.00 91.81 170 ALA A C 1
ATOM 1327 O O . ALA A 1 170 ? 21.952 -0.058 -17.184 1.00 91.81 170 ALA A O 1
ATOM 1328 N N . ALA A 1 171 ? 21.850 1.963 -16.227 1.00 91.88 171 ALA A N 1
ATOM 1329 C CA . ALA A 1 171 ? 21.358 2.664 -17.419 1.00 91.88 171 ALA A CA 1
ATOM 1330 C C . ALA A 1 171 ? 22.334 2.602 -18.611 1.00 91.88 171 ALA A C 1
ATOM 1332 O O . ALA A 1 171 ? 21.913 2.594 -19.765 1.00 91.88 171 ALA A O 1
ATOM 1333 N N . ASN A 1 172 ? 23.638 2.526 -18.326 1.00 92.81 172 ASN A N 1
ATOM 1334 C CA . ASN A 1 172 ? 24.705 2.426 -19.326 1.00 92.81 172 ASN A CA 1
ATOM 1335 C C . ASN A 1 172 ? 25.315 1.019 -19.401 1.00 92.81 172 ASN A C 1
ATOM 1337 O O . ASN A 1 172 ? 26.343 0.824 -20.048 1.00 92.81 172 ASN A O 1
ATOM 1341 N N . PHE A 1 173 ? 24.741 0.052 -18.685 1.00 94.50 173 PHE A N 1
ATOM 1342 C CA . PHE A 1 173 ? 25.194 -1.330 -18.723 1.00 94.50 173 PHE A CA 1
ATOM 1343 C C . PHE A 1 173 ? 24.915 -1.925 -20.103 1.00 94.50 173 PHE A C 1
ATOM 1345 O O . PHE A 1 173 ? 23.788 -1.843 -20.593 1.00 94.50 173 PHE A O 1
ATOM 1352 N N . SER A 1 174 ? 25.942 -2.542 -20.689 1.00 94.88 174 SER A N 1
ATOM 1353 C CA . SER A 1 174 ? 25.834 -3.273 -21.944 1.00 94.88 174 SER A CA 1
ATOM 1354 C C . SER A 1 174 ? 26.328 -4.702 -21.778 1.00 94.88 174 SER A C 1
ATOM 1356 O O . SER A 1 174 ? 27.335 -4.952 -21.113 1.00 94.88 174 SER A O 1
ATOM 1358 N N . ILE A 1 175 ? 25.602 -5.639 -22.376 1.00 94.38 175 ILE A N 1
ATOM 1359 C CA . ILE A 1 175 ? 25.950 -7.056 -22.419 1.00 94.38 175 ILE A CA 1
ATOM 1360 C C . ILE A 1 175 ? 25.534 -7.617 -23.771 1.00 94.38 175 ILE A C 1
ATOM 1362 O O . ILE A 1 175 ? 24.480 -7.257 -24.279 1.00 94.38 175 ILE A O 1
ATOM 1366 N N . ASP A 1 176 ? 26.373 -8.463 -24.365 1.00 94.00 176 ASP A N 1
ATOM 1367 C CA . ASP A 1 176 ? 26.103 -9.121 -25.650 1.00 94.00 176 ASP A CA 1
ATOM 1368 C C . ASP A 1 176 ? 25.726 -8.149 -26.792 1.00 94.00 176 ASP A C 1
ATOM 1370 O O . ASP A 1 176 ? 25.000 -8.508 -27.710 1.00 94.00 176 ASP A O 1
ATOM 1374 N N . GLY A 1 177 ? 26.222 -6.905 -26.744 1.00 94.06 177 GLY A N 1
ATOM 1375 C CA . GLY A 1 177 ? 25.913 -5.854 -27.727 1.00 94.06 177 GLY A CA 1
ATOM 1376 C C . GLY A 1 177 ? 24.603 -5.095 -27.476 1.00 94.06 177 GLY A C 1
ATOM 1377 O O . GLY A 1 177 ? 24.280 -4.183 -28.231 1.00 94.06 177 GLY A O 1
ATOM 1378 N N . HIS A 1 178 ? 23.883 -5.428 -26.407 1.00 96.31 178 HIS A N 1
ATOM 1379 C CA . HIS A 1 178 ? 22.602 -4.838 -26.032 1.00 96.31 178 HIS A CA 1
ATOM 1380 C C . HIS A 1 178 ? 22.735 -3.831 -24.894 1.00 96.31 178 HIS A C 1
ATOM 1382 O O . HIS A 1 178 ? 23.700 -3.880 -24.126 1.00 96.31 178 HIS A O 1
ATOM 1388 N N . TYR A 1 179 ? 21.738 -2.955 -24.745 1.00 96.62 179 TYR A N 1
ATOM 1389 C CA . TYR A 1 179 ? 21.607 -2.025 -23.614 1.00 96.62 179 TYR A CA 1
ATOM 1390 C C . TYR A 1 179 ? 20.301 -2.307 -22.857 1.00 96.62 179 TYR A C 1
ATOM 1392 O O . TYR A 1 179 ? 19.314 -1.586 -23.035 1.00 96.62 179 TYR A O 1
ATOM 1400 N N . PRO A 1 180 ? 20.274 -3.330 -21.977 1.00 96.88 180 PRO A N 1
ATOM 1401 C CA . PRO A 1 180 ? 19.044 -3.869 -21.396 1.00 96.88 180 PRO A CA 1
ATOM 1402 C C . PRO A 1 180 ? 18.083 -2.847 -20.781 1.00 96.88 180 PRO A C 1
ATOM 1404 O O . PRO A 1 180 ? 16.869 -2.960 -20.931 1.00 96.88 180 PRO A O 1
ATOM 1407 N N . VAL A 1 181 ? 18.604 -1.846 -20.063 1.00 96.69 181 VAL A N 1
ATOM 1408 C CA . VAL A 1 181 ? 17.763 -0.836 -19.397 1.00 96.69 181 VAL A CA 1
ATOM 1409 C C . VAL A 1 181 ? 17.183 0.156 -20.405 1.00 96.69 181 VAL A C 1
ATOM 1411 O O . VAL A 1 181 ? 16.029 0.543 -20.274 1.00 96.69 181 VAL A O 1
ATOM 1414 N N . GLN A 1 182 ? 17.935 0.538 -21.436 1.00 95.94 182 GLN A N 1
ATOM 1415 C CA . GLN A 1 182 ? 17.437 1.457 -22.464 1.00 95.94 182 GLN A CA 1
ATOM 1416 C C . GLN A 1 182 ? 16.377 0.776 -23.338 1.00 95.94 182 GLN A C 1
ATOM 1418 O O . GLN A 1 182 ? 15.315 1.345 -23.580 1.00 95.94 182 GLN A O 1
ATOM 1423 N N . GLU A 1 183 ? 16.623 -0.480 -23.722 1.00 96.81 183 GLU A N 1
ATOM 1424 C CA . GLU A 1 183 ? 15.659 -1.325 -24.437 1.00 96.81 183 GLU A CA 1
ATOM 1425 C C . GLU A 1 183 ? 14.363 -1.497 -23.629 1.00 96.81 183 GLU A C 1
ATOM 1427 O O . GLU A 1 183 ? 13.263 -1.327 -24.156 1.00 96.81 183 GLU A O 1
ATOM 1432 N N . LEU A 1 184 ? 14.479 -1.756 -22.320 1.00 97.62 184 LEU A N 1
ATOM 1433 C CA . LEU A 1 184 ? 13.339 -1.839 -21.407 1.00 97.62 184 LEU A CA 1
ATOM 1434 C C . LEU A 1 184 ? 12.509 -0.546 -21.375 1.00 97.62 184 LEU A C 1
ATOM 1436 O O . LEU A 1 184 ? 11.281 -0.626 -21.340 1.00 97.62 184 LEU A O 1
ATOM 1440 N N . TRP A 1 185 ? 13.154 0.625 -21.384 1.00 96.62 185 TRP A N 1
ATOM 1441 C CA . TRP A 1 185 ? 12.464 1.922 -21.401 1.00 96.62 185 TRP A CA 1
ATOM 1442 C C . TRP A 1 185 ? 11.645 2.118 -22.681 1.00 96.62 185 TRP A C 1
ATOM 1444 O O . TRP A 1 185 ? 10.487 2.525 -22.597 1.00 96.62 185 TRP A O 1
ATOM 1454 N N . GLY A 1 186 ? 12.195 1.753 -23.844 1.00 95.12 186 GLY A N 1
ATOM 1455 C CA . GLY A 1 186 ? 11.456 1.785 -25.113 1.00 95.12 186 GLY A CA 1
ATOM 1456 C C . GLY A 1 186 ? 10.244 0.842 -25.119 1.00 95.12 186 GLY A C 1
ATOM 1457 O O . GLY A 1 186 ? 9.156 1.215 -25.567 1.00 95.12 186 GLY A O 1
ATOM 1458 N N . ARG A 1 187 ? 10.382 -0.358 -24.533 1.00 95.94 187 ARG A N 1
ATOM 1459 C CA . ARG A 1 187 ? 9.252 -1.292 -24.363 1.00 95.94 187 ARG A CA 1
ATOM 1460 C C . ARG A 1 187 ? 8.169 -0.733 -23.443 1.00 95.94 187 ARG A C 1
ATOM 1462 O O . ARG A 1 187 ? 6.990 -0.862 -23.752 1.00 95.94 187 ARG A O 1
ATOM 1469 N N . ALA A 1 188 ? 8.548 -0.102 -22.331 1.00 96.56 188 ALA A N 1
ATOM 1470 C CA . ALA A 1 188 ? 7.591 0.498 -21.404 1.00 96.56 188 ALA A CA 1
ATOM 1471 C C . ALA A 1 188 ? 6.781 1.628 -22.063 1.00 96.56 188 ALA A C 1
ATOM 1473 O O . ALA A 1 188 ? 5.569 1.692 -21.874 1.00 96.56 188 ALA A O 1
ATOM 1474 N N . GLN A 1 189 ? 7.417 2.460 -22.897 1.00 93.88 189 GLN A N 1
ATOM 1475 C CA . GLN A 1 189 ? 6.714 3.462 -23.710 1.00 93.88 189 GLN A CA 1
ATOM 1476 C C . GLN A 1 189 ? 5.700 2.809 -24.662 1.00 93.88 189 GLN A C 1
ATOM 1478 O O . GLN A 1 189 ? 4.544 3.221 -24.698 1.00 93.88 189 GLN A O 1
ATOM 1483 N N . SER A 1 190 ? 6.095 1.730 -25.345 1.00 93.31 190 SER A N 1
ATOM 1484 C CA . SER A 1 190 ? 5.209 0.981 -26.253 1.00 93.31 190 SER A CA 1
ATOM 1485 C C . SER A 1 190 ? 4.027 0.321 -25.523 1.00 93.31 190 SER A C 1
ATOM 1487 O O . SER A 1 190 ? 2.920 0.248 -26.054 1.00 93.31 190 SER A O 1
ATOM 1489 N N . CYS A 1 191 ? 4.225 -0.139 -24.282 1.00 96.75 191 CYS A N 1
ATOM 1490 C CA . CYS A 1 191 ? 3.143 -0.683 -23.454 1.00 96.75 191 CYS A CA 1
ATOM 1491 C C . CYS A 1 191 ? 2.076 0.377 -23.150 1.00 96.75 191 CYS A C 1
ATOM 1493 O O . CYS A 1 191 ? 0.884 0.068 -23.174 1.00 96.75 191 CYS A O 1
ATOM 1495 N N . TRP A 1 192 ? 2.482 1.625 -22.883 1.00 96.56 192 TRP A N 1
ATOM 1496 C CA . TRP A 1 192 ? 1.536 2.703 -22.592 1.00 96.56 192 TRP A CA 1
ATOM 1497 C C . TRP A 1 192 ? 0.596 2.996 -23.760 1.00 96.56 192 TRP A C 1
ATOM 1499 O O . TRP A 1 192 ? -0.575 3.270 -23.513 1.00 96.56 192 TRP A O 1
ATOM 1509 N N . GLU A 1 193 ? 1.053 2.863 -25.008 1.00 92.69 193 GLU A N 1
ATOM 1510 C CA . GLU A 1 193 ? 0.190 3.010 -26.186 1.00 92.69 193 GLU A CA 1
ATOM 1511 C C . GLU A 1 193 ? -0.995 2.038 -26.148 1.00 92.69 193 GLU A C 1
ATOM 1513 O O . GLU A 1 193 ? -2.131 2.434 -26.395 1.00 92.69 193 GLU A O 1
ATOM 1518 N N . ARG A 1 194 ? -0.753 0.778 -25.768 1.00 94.75 194 ARG A N 1
ATOM 1519 C CA . ARG A 1 194 ? -1.791 -0.262 -25.703 1.00 94.75 194 ARG A CA 1
ATOM 1520 C C . ARG A 1 194 ? -2.659 -0.148 -24.455 1.00 94.75 194 ARG A C 1
ATOM 1522 O O . ARG A 1 194 ? -3.883 -0.202 -24.558 1.00 94.75 194 ARG A O 1
ATOM 1529 N N . ILE A 1 195 ? -2.041 0.052 -23.289 1.00 96.50 195 ILE A N 1
ATOM 1530 C CA . ILE A 1 195 ? -2.749 0.167 -22.005 1.00 96.50 195 ILE A CA 1
ATOM 1531 C C . ILE A 1 195 ? -3.697 1.373 -22.022 1.00 96.50 195 ILE A C 1
ATOM 1533 O O . ILE A 1 195 ? -4.852 1.255 -21.616 1.00 96.50 195 ILE A O 1
ATOM 1537 N N . LEU A 1 196 ? -3.239 2.526 -22.522 1.00 95.12 196 LEU A N 1
ATOM 1538 C CA . LEU A 1 196 ? -4.038 3.753 -22.553 1.00 95.12 196 LEU A CA 1
ATOM 1539 C C . LEU A 1 196 ? -5.044 3.797 -23.712 1.00 95.12 196 LEU A C 1
ATOM 1541 O O . LEU A 1 196 ? -6.050 4.496 -23.595 1.00 95.12 196 LEU A O 1
ATOM 1545 N N . ALA A 1 197 ? -4.831 3.044 -24.797 1.00 93.31 197 ALA A N 1
ATOM 1546 C CA . ALA A 1 197 ? -5.817 2.904 -25.874 1.00 93.31 197 ALA A CA 1
ATOM 1547 C C . ALA A 1 197 ? -6.989 1.971 -25.517 1.00 93.31 197 ALA A C 1
ATOM 1549 O O . ALA A 1 197 ? -8.038 2.030 -26.164 1.00 93.31 197 ALA A O 1
ATOM 1550 N N . HIS A 1 198 ? -6.837 1.113 -24.503 1.00 93.94 198 HIS A N 1
ATOM 1551 C CA . HIS A 1 198 ? -7.900 0.215 -24.056 1.00 93.94 198 HIS A CA 1
ATOM 1552 C C . HIS A 1 198 ? -9.138 0.996 -23.573 1.00 93.94 198 HIS A C 1
ATOM 1554 O O . HIS A 1 198 ? -9.016 2.074 -22.991 1.00 93.94 198 HIS A O 1
ATOM 1560 N N . GLN A 1 199 ? -10.349 0.464 -23.775 1.00 92.06 199 GLN A N 1
ATOM 1561 C CA . GLN A 1 199 ? -11.592 1.179 -23.429 1.00 92.06 199 GLN A CA 1
ATOM 1562 C C . GLN A 1 199 ? -11.837 1.266 -21.913 1.00 92.06 199 GLN A C 1
ATOM 1564 O O . GLN A 1 199 ? -12.367 2.265 -21.433 1.00 92.06 199 GLN A O 1
ATOM 1569 N N . GLY A 1 200 ? -11.376 0.271 -21.151 1.00 90.25 200 GLY A N 1
ATOM 1570 C CA . GLY A 1 200 ? -11.482 0.225 -19.688 1.00 90.25 200 GLY A CA 1
ATOM 1571 C C . GLY A 1 200 ? -10.879 1.448 -18.985 1.00 90.25 200 GLY A C 1
ATOM 1572 O O . GLY A 1 200 ? -9.805 1.926 -19.362 1.00 90.25 200 GLY A O 1
ATOM 1573 N N . LYS A 1 201 ? -11.575 1.966 -17.972 1.00 92.38 201 LYS A N 1
ATOM 1574 C CA . LYS A 1 201 ? -11.184 3.134 -17.167 1.00 92.38 201 LYS A CA 1
ATOM 1575 C C . LYS A 1 201 ? -10.287 2.739 -16.000 1.00 92.38 201 LYS A C 1
ATOM 1577 O O . LYS A 1 201 ? -9.418 3.520 -15.628 1.00 92.38 201 LYS A O 1
ATOM 1582 N N . SER A 1 202 ? -10.471 1.542 -15.455 1.00 94.75 202 SER A N 1
ATOM 1583 C CA . SER A 1 202 ? -9.642 0.968 -14.398 1.00 94.75 202 SER A CA 1
ATOM 1584 C C . SER A 1 202 ? -8.938 -0.284 -14.916 1.00 94.75 202 SER A C 1
ATOM 1586 O O . SER A 1 202 ? -9.584 -1.270 -15.268 1.00 94.75 202 SER A O 1
ATOM 1588 N N . VAL A 1 203 ? -7.609 -0.248 -14.999 1.00 97.19 203 VAL A N 1
ATOM 1589 C CA . VAL A 1 203 ? -6.800 -1.306 -15.618 1.00 97.19 203 VAL A CA 1
ATOM 1590 C C . VAL A 1 203 ? -5.824 -1.890 -14.605 1.00 97.19 203 VAL A C 1
ATOM 1592 O O . VAL A 1 203 ? -5.027 -1.168 -14.007 1.00 97.19 203 VAL A O 1
ATOM 1595 N N . LEU A 1 204 ? -5.848 -3.211 -14.442 1.00 98.12 204 LEU A N 1
ATOM 1596 C CA . LEU A 1 204 ? -4.827 -3.955 -13.710 1.00 98.12 204 LEU A CA 1
ATOM 1597 C C . LEU A 1 204 ? -3.706 -4.363 -14.673 1.00 98.12 204 LEU A C 1
ATOM 1599 O O . LEU A 1 204 ? -3.968 -4.823 -15.781 1.00 98.12 204 LEU A O 1
ATOM 1603 N N . VAL A 1 205 ? -2.452 -4.230 -14.255 1.00 98.69 205 VAL A N 1
ATOM 1604 C CA . VAL A 1 205 ? -1.281 -4.685 -15.011 1.00 98.69 205 VAL A CA 1
ATOM 1605 C C . VAL A 1 205 ? -0.411 -5.530 -14.096 1.00 98.69 205 VAL A C 1
ATOM 1607 O O . VAL A 1 205 ? 0.162 -5.020 -13.137 1.00 98.69 205 VAL A O 1
ATOM 1610 N N . VAL A 1 206 ? -0.267 -6.820 -14.387 1.00 98.69 206 VAL A N 1
ATOM 1611 C CA . VAL A 1 206 ? 0.586 -7.726 -13.607 1.00 98.69 206 VAL A CA 1
ATOM 1612 C C . VAL A 1 206 ? 1.844 -8.054 -14.400 1.00 98.69 206 VAL A C 1
ATOM 1614 O O . VAL A 1 206 ? 1.774 -8.686 -15.451 1.00 98.69 206 VAL A O 1
ATOM 1617 N N . ALA A 1 207 ? 3.009 -7.647 -13.897 1.00 98.44 207 ALA A N 1
ATOM 1618 C CA . ALA A 1 207 ? 4.285 -7.813 -14.592 1.00 98.44 207 ALA A CA 1
ATOM 1619 C C . ALA A 1 207 ? 5.455 -8.036 -13.611 1.00 98.44 207 ALA A C 1
ATOM 1621 O O . ALA A 1 207 ? 5.367 -8.882 -12.713 1.00 98.44 207 ALA A O 1
ATOM 1622 N N . HIS A 1 208 ? 6.585 -7.344 -13.795 1.00 97.88 208 HIS A N 1
ATOM 1623 C CA . HIS A 1 208 ? 7.852 -7.644 -13.113 1.00 97.88 208 HIS A CA 1
ATOM 1624 C C . HIS A 1 208 ? 8.525 -6.411 -12.520 1.00 97.88 208 HIS A C 1
ATOM 1626 O O . HIS A 1 208 ? 8.062 -5.288 -12.688 1.00 97.88 208 HIS A O 1
ATOM 1632 N N . ASN A 1 209 ? 9.629 -6.626 -11.802 1.00 95.56 209 ASN A N 1
ATOM 1633 C CA . ASN A 1 209 ? 10.311 -5.557 -11.085 1.00 95.56 209 ASN A CA 1
ATOM 1634 C C . ASN A 1 209 ? 10.811 -4.474 -12.039 1.00 95.56 209 ASN A C 1
ATOM 1636 O O . ASN A 1 209 ? 10.460 -3.316 -11.861 1.00 95.56 209 ASN A O 1
ATOM 1640 N N . ALA A 1 210 ? 11.624 -4.828 -13.039 1.00 96.69 210 ALA A N 1
ATOM 1641 C CA . ALA A 1 210 ? 12.263 -3.812 -13.867 1.00 96.69 210 ALA A CA 1
ATOM 1642 C C . ALA A 1 210 ? 11.242 -3.105 -14.763 1.00 96.69 210 ALA A C 1
ATOM 1644 O O . ALA A 1 210 ? 11.238 -1.878 -14.830 1.00 96.69 210 ALA A O 1
ATOM 1645 N N . VAL A 1 211 ? 10.347 -3.863 -15.403 1.00 98.00 211 VAL A N 1
ATOM 1646 C CA . VAL A 1 211 ? 9.332 -3.285 -16.297 1.00 98.00 211 VAL A CA 1
ATOM 1647 C C . VAL A 1 211 ? 8.333 -2.387 -15.567 1.00 98.00 211 VAL A C 1
ATOM 1649 O O . VAL A 1 211 ? 8.032 -1.319 -16.082 1.00 98.00 211 VAL A O 1
ATOM 1652 N N . ASN A 1 212 ? 7.907 -2.712 -14.340 1.00 98.31 212 ASN A N 1
ATOM 1653 C CA . ASN A 1 212 ? 7.042 -1.807 -13.571 1.00 98.31 212 ASN A CA 1
ATOM 1654 C C . ASN A 1 212 ? 7.758 -0.499 -13.225 1.00 98.31 212 ASN A C 1
ATOM 1656 O O . ASN A 1 212 ? 7.152 0.565 -13.288 1.00 98.31 212 ASN A O 1
ATOM 1660 N N . GLN A 1 213 ? 9.053 -0.554 -12.897 1.00 97.50 213 GLN A N 1
ATOM 1661 C CA . GLN A 1 213 ? 9.840 0.662 -12.675 1.00 97.50 213 GLN A CA 1
ATOM 1662 C C . GLN A 1 213 ? 9.931 1.515 -13.936 1.00 97.50 213 GLN A C 1
ATOM 1664 O O . GLN A 1 213 ? 9.757 2.728 -13.856 1.00 97.50 213 GLN A O 1
ATOM 1669 N N . ALA A 1 214 ? 10.165 0.884 -15.089 1.00 97.62 214 ALA A N 1
ATOM 1670 C CA . ALA A 1 214 ? 10.194 1.570 -16.372 1.00 97.62 214 ALA A CA 1
ATOM 1671 C C . ALA A 1 214 ? 8.821 2.166 -16.726 1.00 97.62 214 ALA A C 1
ATOM 1673 O O . ALA A 1 214 ? 8.765 3.308 -17.167 1.00 97.62 214 ALA A O 1
ATOM 1674 N N . LEU A 1 215 ? 7.712 1.460 -16.473 1.00 98.12 215 LEU A N 1
ATOM 1675 C CA . LEU A 1 215 ? 6.350 1.972 -16.679 1.00 98.12 215 LEU A CA 1
ATOM 1676 C C . LEU A 1 215 ? 6.079 3.212 -15.820 1.00 98.12 215 LEU A C 1
ATOM 1678 O O . LEU A 1 215 ? 5.674 4.240 -16.357 1.00 98.12 215 LEU A O 1
ATOM 1682 N N . VAL A 1 216 ? 6.367 3.155 -14.514 1.00 97.62 216 VAL A N 1
ATOM 1683 C CA . VAL A 1 216 ? 6.209 4.320 -13.626 1.00 97.62 216 VAL A CA 1
ATOM 1684 C C . VAL A 1 216 ? 7.094 5.478 -14.095 1.00 97.62 216 VAL A C 1
ATOM 1686 O O . VAL A 1 216 ? 6.594 6.583 -14.288 1.00 97.62 216 VAL A O 1
ATOM 1689 N N . ALA A 1 217 ? 8.385 5.237 -14.337 1.00 96.25 217 ALA A N 1
ATOM 1690 C CA . ALA A 1 217 ? 9.323 6.277 -14.757 1.00 96.25 217 ALA A CA 1
ATOM 1691 C C . ALA A 1 217 ? 8.907 6.937 -16.083 1.00 96.25 217 ALA A C 1
ATOM 1693 O O . ALA A 1 217 ? 8.798 8.157 -16.154 1.00 96.25 217 ALA A O 1
ATOM 1694 N N . THR A 1 218 ? 8.603 6.143 -17.111 1.00 96.12 218 THR A N 1
ATOM 1695 C CA . THR A 1 218 ? 8.195 6.650 -18.433 1.00 96.12 218 THR A CA 1
ATOM 1696 C C . THR A 1 218 ? 6.851 7.373 -18.400 1.00 96.12 218 THR A C 1
ATOM 1698 O O . THR A 1 218 ? 6.703 8.367 -19.105 1.00 96.12 218 THR A O 1
ATOM 1701 N N . SER A 1 219 ? 5.908 6.965 -17.539 1.00 95.38 219 SER A N 1
ATOM 1702 C CA . SER A 1 219 ? 4.653 7.711 -17.346 1.00 95.38 219 SER A CA 1
ATOM 1703 C C . SER A 1 219 ? 4.896 9.131 -16.818 1.00 95.38 219 SER A C 1
ATOM 1705 O O . SER A 1 219 ? 4.219 10.074 -17.214 1.00 95.38 219 SER A O 1
ATOM 1707 N N . LEU A 1 220 ? 5.934 9.303 -15.998 1.00 94.12 220 LEU A N 1
ATOM 1708 C CA . LEU A 1 220 ? 6.380 10.589 -15.469 1.00 94.12 220 LEU A CA 1
ATOM 1709 C C . LEU A 1 220 ? 7.384 11.299 -16.400 1.00 94.12 220 LEU A C 1
ATOM 1711 O O . LEU A 1 220 ? 7.896 12.347 -16.040 1.00 94.12 220 LEU A O 1
ATOM 1715 N N . GLY A 1 221 ? 7.691 10.763 -17.586 1.00 93.06 221 GLY A N 1
ATOM 1716 C CA . GLY A 1 221 ? 8.683 11.348 -18.501 1.00 93.06 221 GLY A CA 1
ATOM 1717 C C . GLY A 1 221 ? 10.145 11.190 -18.052 1.00 93.06 221 GLY A C 1
ATOM 1718 O O . GLY A 1 221 ? 11.019 11.891 -18.556 1.00 93.06 221 GLY A O 1
ATOM 1719 N N . LEU A 1 222 ? 10.429 10.279 -17.118 1.00 93.62 222 LEU A N 1
ATOM 1720 C CA . LEU A 1 222 ? 11.756 10.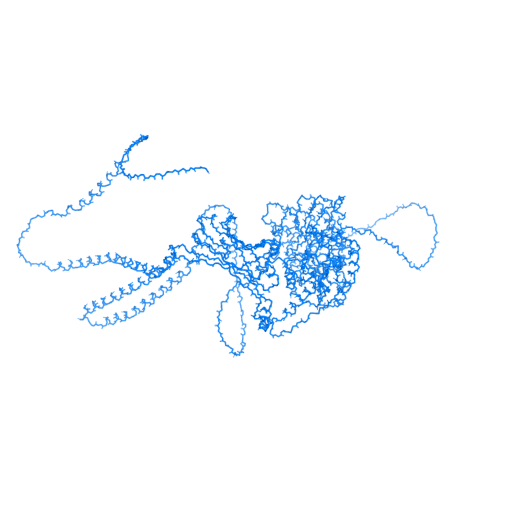062 -16.537 1.00 93.62 222 LEU A CA 1
ATOM 1721 C C . LEU A 1 222 ? 12.589 9.054 -17.345 1.00 93.62 222 LEU A C 1
ATOM 1723 O O . LEU A 1 222 ? 12.082 8.016 -17.786 1.00 93.62 222 LEU A O 1
ATOM 1727 N N . GLY A 1 223 ? 13.885 9.335 -17.504 1.00 93.44 223 GLY A N 1
ATOM 1728 C CA . GLY A 1 223 ? 14.816 8.516 -18.283 1.00 93.44 223 GLY A CA 1
ATOM 1729 C C . GLY A 1 223 ? 15.334 7.263 -17.564 1.00 93.44 223 GLY A C 1
ATOM 1730 O O . GLY A 1 223 ? 15.017 6.988 -16.402 1.00 93.44 223 GLY A O 1
ATOM 1731 N N . ALA A 1 224 ? 16.150 6.478 -18.276 1.00 94.50 224 ALA A N 1
ATOM 1732 C CA . ALA A 1 224 ? 16.720 5.210 -17.805 1.00 94.50 224 ALA A CA 1
ATOM 1733 C C . ALA A 1 224 ? 17.608 5.353 -16.553 1.00 94.50 224 ALA A C 1
ATOM 1735 O O . ALA A 1 224 ? 17.805 4.388 -15.811 1.00 94.50 224 ALA A O 1
ATOM 1736 N N . GLU A 1 225 ? 18.114 6.555 -16.273 1.00 92.31 225 GLU A N 1
ATOM 1737 C CA . GLU A 1 225 ? 18.852 6.900 -15.058 1.00 92.31 225 GLU A CA 1
ATOM 1738 C C . GLU A 1 225 ? 18.029 6.742 -13.769 1.00 92.31 225 GLU A C 1
ATOM 1740 O O . GLU A 1 225 ? 18.608 6.671 -12.685 1.00 92.31 225 GLU A O 1
ATOM 1745 N N . TYR A 1 226 ? 16.698 6.635 -13.874 1.00 93.44 226 TYR A N 1
ATOM 1746 C CA . TYR A 1 226 ? 15.801 6.366 -12.745 1.00 93.44 226 TYR A CA 1
ATOM 1747 C C . TYR A 1 226 ? 15.613 4.877 -12.435 1.00 93.44 226 TYR A C 1
ATOM 1749 O O . TYR A 1 226 ? 14.910 4.513 -11.485 1.00 93.44 226 TYR A O 1
ATOM 1757 N N . PHE A 1 227 ? 16.259 3.988 -13.191 1.00 94.00 227 PHE A N 1
ATOM 1758 C CA . PHE A 1 227 ? 16.225 2.564 -12.899 1.00 94.00 227 PHE A CA 1
ATOM 1759 C C . PHE A 1 227 ? 16.768 2.267 -11.497 1.00 94.00 227 PHE A C 1
ATOM 1761 O O . PHE A 1 227 ? 17.883 2.651 -11.147 1.00 94.00 227 PHE A O 1
ATOM 1768 N N . ARG A 1 228 ? 15.981 1.525 -10.706 1.00 90.94 228 ARG A N 1
ATOM 1769 C CA . ARG A 1 228 ? 16.209 1.185 -9.291 1.00 90.94 228 ARG A CA 1
ATOM 1770 C C . ARG A 1 228 ? 16.072 2.324 -8.284 1.00 90.94 228 ARG A C 1
ATOM 1772 O O . ARG A 1 228 ? 16.494 2.152 -7.141 1.00 90.94 228 ARG A O 1
ATOM 1779 N N . ILE A 1 229 ? 15.460 3.437 -8.673 1.00 92.44 229 ILE A N 1
ATOM 1780 C CA . ILE A 1 229 ? 15.145 4.539 -7.753 1.00 92.44 229 ILE A CA 1
ATOM 1781 C C . ILE A 1 229 ? 13.742 4.390 -7.164 1.00 92.44 229 ILE A C 1
ATOM 1783 O O . ILE A 1 229 ? 13.540 4.676 -5.989 1.00 92.44 229 ILE A O 1
ATOM 1787 N N . LEU A 1 230 ? 12.791 3.892 -7.955 1.00 92.44 230 LEU A N 1
ATOM 1788 C CA . LEU A 1 230 ? 11.417 3.624 -7.533 1.00 92.44 230 LEU A CA 1
ATOM 1789 C C . LEU A 1 230 ? 11.285 2.119 -7.290 1.00 92.44 230 LEU A C 1
ATOM 1791 O O . LEU A 1 230 ? 11.357 1.340 -8.232 1.00 92.44 230 LEU A O 1
ATOM 1795 N N . LEU A 1 231 ? 11.178 1.661 -6.043 1.00 90.50 231 LEU A N 1
ATOM 1796 C CA . LEU A 1 231 ? 11.203 0.222 -5.757 1.00 90.50 231 LEU A CA 1
ATOM 1797 C C . LEU A 1 231 ? 9.877 -0.468 -6.129 1.00 90.50 231 LEU A C 1
ATOM 1799 O O . LEU A 1 231 ? 8.810 0.127 -6.038 1.00 90.50 231 LEU A O 1
ATOM 1803 N N . GLN A 1 232 ? 9.941 -1.749 -6.507 1.00 92.19 232 GLN A N 1
ATOM 1804 C CA . GLN A 1 232 ? 8.779 -2.620 -6.723 1.00 92.19 232 GLN A CA 1
ATOM 1805 C C . GLN A 1 232 ? 9.008 -3.967 -6.019 1.00 92.19 232 GLN A C 1
ATOM 1807 O O . GLN A 1 232 ? 9.862 -4.764 -6.418 1.00 92.19 232 GLN A O 1
ATOM 1812 N N . SER A 1 233 ? 8.274 -4.234 -4.944 1.00 92.50 233 SER A N 1
ATOM 1813 C CA . SER A 1 233 ? 8.345 -5.458 -4.133 1.00 92.50 233 SER A CA 1
ATOM 1814 C C . SER A 1 233 ? 7.500 -6.577 -4.741 1.00 92.50 233 SER A C 1
ATOM 1816 O O . SER A 1 233 ? 6.597 -6.310 -5.524 1.00 92.50 233 SER A O 1
ATOM 1818 N N . ASN A 1 234 ? 7.774 -7.847 -4.416 1.00 94.25 234 ASN A N 1
ATOM 1819 C CA . ASN A 1 234 ? 6.909 -8.951 -4.860 1.00 94.25 234 ASN A CA 1
ATOM 1820 C C . ASN A 1 234 ? 5.466 -8.718 -4.389 1.00 94.25 234 ASN A C 1
ATOM 1822 O O . ASN A 1 234 ? 5.260 -8.445 -3.206 1.00 94.25 234 ASN A O 1
ATOM 1826 N N . CYS A 1 235 ? 4.504 -8.810 -5.311 1.00 95.19 235 CYS A N 1
ATOM 1827 C CA . CYS A 1 235 ? 3.097 -8.459 -5.094 1.00 95.19 235 CYS A CA 1
ATOM 1828 C C . CYS A 1 235 ? 2.851 -7.016 -4.612 1.00 95.19 235 CYS A C 1
ATOM 1830 O O . CYS A 1 235 ? 1.754 -6.694 -4.162 1.00 95.19 235 CYS A O 1
ATOM 1832 N N . GLY A 1 236 ? 3.852 -6.137 -4.726 1.00 93.00 236 GLY A N 1
ATOM 1833 C CA . GLY A 1 236 ? 3.703 -4.706 -4.496 1.00 93.00 236 GLY A CA 1
ATOM 1834 C C . GLY A 1 236 ? 2.841 -4.070 -5.584 1.00 93.00 236 GLY A C 1
ATOM 1835 O O . GLY A 1 236 ? 3.046 -4.363 -6.765 1.00 93.00 236 GLY A O 1
ATOM 1836 N N . ALA A 1 237 ? 1.897 -3.226 -5.171 1.00 94.38 237 ALA A N 1
ATOM 1837 C CA . ALA A 1 237 ? 0.982 -2.493 -6.031 1.00 94.38 237 ALA A CA 1
ATOM 1838 C C . ALA A 1 237 ? 1.375 -1.011 -6.137 1.00 94.38 237 ALA A C 1
ATOM 1840 O O . ALA A 1 237 ? 1.700 -0.359 -5.143 1.00 94.38 237 ALA A O 1
ATOM 1841 N N . SER A 1 238 ? 1.314 -0.468 -7.344 1.00 96.56 238 SER A N 1
ATOM 1842 C CA . SER A 1 238 ? 1.520 0.946 -7.652 1.00 96.56 238 SER A CA 1
ATOM 1843 C C . SER A 1 238 ? 0.334 1.471 -8.436 1.00 96.56 238 SER A C 1
ATOM 1845 O O . SER A 1 238 ? -0.126 0.799 -9.350 1.00 96.56 238 SER A O 1
ATOM 1847 N N . VAL A 1 239 ? -0.149 2.662 -8.103 1.00 95.69 239 VAL A N 1
ATOM 1848 C CA . VAL A 1 239 ? -1.356 3.241 -8.702 1.00 95.69 239 VAL A CA 1
ATOM 1849 C C . VAL A 1 239 ? -0.987 4.531 -9.417 1.00 95.69 239 VAL A C 1
ATOM 1851 O O . VAL A 1 239 ? -0.408 5.431 -8.807 1.00 95.69 239 VAL A O 1
ATOM 1854 N N . LEU A 1 240 ? -1.324 4.600 -10.701 1.00 96.56 240 LEU A N 1
ATOM 1855 C CA . LEU A 1 240 ? -1.151 5.762 -11.564 1.00 96.56 240 LEU A CA 1
ATOM 1856 C C . LEU A 1 240 ? -2.520 6.246 -12.036 1.00 96.56 240 LEU A C 1
ATOM 1858 O O . LEU A 1 240 ? -3.297 5.466 -12.588 1.00 96.56 240 LEU A O 1
ATOM 1862 N N . ASP A 1 241 ? -2.783 7.532 -11.845 1.00 95.12 241 ASP A N 1
ATOM 1863 C CA . ASP A 1 241 ? -3.978 8.208 -12.335 1.00 95.12 241 ASP A CA 1
ATOM 1864 C C . ASP A 1 241 ? -3.598 9.089 -13.532 1.00 95.12 241 ASP A C 1
ATOM 1866 O O . ASP A 1 241 ? -2.690 9.918 -13.451 1.00 95.12 241 ASP A O 1
ATOM 1870 N N . PHE A 1 242 ? -4.294 8.900 -14.649 1.00 94.12 242 PHE A N 1
ATOM 1871 C CA . PHE A 1 242 ? -4.124 9.645 -15.891 1.00 94.12 242 PHE A CA 1
ATOM 1872 C C . PHE A 1 242 ? -5.366 10.495 -16.123 1.00 94.12 242 PHE A C 1
ATOM 1874 O O . PHE A 1 242 ? -6.469 9.963 -16.247 1.00 94.12 242 PHE A O 1
ATOM 1881 N N . THR A 1 243 ? -5.199 11.811 -16.207 1.00 91.31 243 THR A N 1
ATOM 1882 C CA . THR A 1 243 ? -6.307 12.749 -16.430 1.00 91.31 243 THR A CA 1
ATOM 1883 C C . THR A 1 243 ? -6.129 13.481 -17.762 1.00 91.31 243 THR A C 1
ATOM 1885 O O . THR A 1 243 ? -5.038 13.978 -18.048 1.00 91.31 243 THR A O 1
ATOM 1888 N N . PRO A 1 244 ? -7.164 13.525 -18.621 1.00 89.56 244 PRO A N 1
ATOM 1889 C CA . PRO A 1 244 ? -7.067 14.173 -19.922 1.00 89.56 244 PRO A CA 1
ATOM 1890 C C . PRO A 1 244 ? -6.896 15.688 -19.765 1.00 89.56 244 PRO A C 1
ATOM 1892 O O . PRO A 1 244 ? -7.491 16.303 -18.879 1.00 89.56 244 PRO A O 1
ATOM 1895 N N . GLN A 1 245 ? -6.102 16.302 -20.643 1.00 82.94 245 GLN A N 1
ATOM 1896 C CA . GLN A 1 245 ? -5.976 17.758 -20.702 1.00 82.94 245 GLN A CA 1
ATOM 1897 C C . GLN A 1 245 ? -7.030 18.350 -21.646 1.00 82.94 245 GLN A C 1
ATOM 1899 O O . GLN A 1 245 ? -7.256 17.838 -22.742 1.00 82.94 245 GLN A O 1
ATOM 1904 N N . THR A 1 246 ? -7.628 19.479 -21.261 1.00 78.25 246 THR A N 1
ATOM 1905 C CA . THR A 1 246 ? -8.615 20.209 -22.084 1.00 78.25 246 THR A CA 1
ATOM 1906 C C . THR A 1 246 ? -8.043 20.709 -23.414 1.00 78.25 246 THR A C 1
ATOM 1908 O O . THR A 1 246 ? -8.784 20.893 -24.373 1.00 78.25 246 THR A O 1
ATOM 1911 N N . SER A 1 247 ? -6.724 20.891 -23.490 1.00 77.31 247 SER A N 1
ATOM 1912 C CA . SER A 1 247 ? -5.975 21.294 -24.685 1.00 77.31 247 SER A CA 1
ATOM 1913 C C . SER A 1 247 ? -5.768 20.169 -25.711 1.00 77.31 247 SER A C 1
ATOM 1915 O O . SER A 1 247 ? -5.214 20.430 -26.777 1.00 77.31 247 SER A O 1
ATOM 1917 N N . GLY A 1 248 ? -6.174 18.926 -25.412 1.00 76.31 248 GLY A N 1
ATOM 1918 C CA . GLY A 1 248 ? -5.980 17.767 -26.296 1.00 76.31 248 GLY A CA 1
ATOM 1919 C C . GLY A 1 248 ? -4.545 17.222 -26.338 1.00 76.31 248 GLY A C 1
ATOM 1920 O O . GLY A 1 248 ? -4.217 16.438 -27.226 1.00 76.31 248 GLY A O 1
ATOM 1921 N N . GLY A 1 249 ? -3.690 17.646 -25.401 1.00 82.75 249 GLY A N 1
ATOM 1922 C CA . GLY A 1 249 ? -2.321 17.156 -25.235 1.00 82.75 249 GLY A CA 1
ATOM 1923 C C . GLY A 1 249 ? -2.216 15.812 -24.492 1.00 82.75 249 GLY A C 1
ATOM 1924 O O . GLY A 1 249 ? -3.236 15.185 -24.185 1.00 82.75 249 GLY A O 1
ATOM 1925 N N . PRO A 1 250 ? -0.985 15.358 -24.186 1.00 86.31 250 PRO A N 1
ATOM 1926 C CA . PRO A 1 250 ? -0.768 14.188 -23.336 1.00 86.31 250 PRO A CA 1
ATOM 1927 C C . PRO A 1 250 ? -1.462 14.354 -21.972 1.00 86.31 250 PRO A C 1
ATOM 1929 O O . PRO A 1 250 ? -1.619 15.481 -21.502 1.00 86.31 250 PRO A O 1
ATOM 1932 N N . PRO A 1 251 ? -1.892 13.262 -21.319 1.00 90.56 251 PRO A N 1
ATOM 1933 C CA . PRO A 1 251 ? -2.581 13.345 -20.038 1.00 90.56 251 PRO A CA 1
ATOM 1934 C C . PRO A 1 251 ? -1.662 13.846 -18.919 1.00 90.56 251 PRO A C 1
ATOM 1936 O O . PRO A 1 251 ? -0.458 13.588 -18.913 1.00 90.56 251 PRO A O 1
ATOM 1939 N N . ASN A 1 252 ? -2.252 14.501 -17.920 1.00 89.38 252 ASN A N 1
ATOM 1940 C CA . ASN A 1 252 ? -1.585 14.714 -16.640 1.00 89.38 252 ASN A CA 1
ATOM 1941 C C . ASN A 1 252 ? -1.495 13.377 -15.903 1.00 89.38 252 ASN A C 1
ATOM 1943 O O . ASN A 1 252 ? -2.482 12.641 -15.821 1.00 89.38 252 ASN A O 1
ATOM 1947 N N . VAL A 1 253 ? -0.321 13.084 -15.352 1.00 92.94 253 VAL A N 1
ATOM 1948 C CA . VAL A 1 253 ? -0.037 11.819 -14.673 1.00 92.94 253 VAL A CA 1
ATOM 1949 C C . VAL A 1 253 ? 0.201 12.078 -13.196 1.00 92.94 253 VAL A C 1
ATOM 1951 O O . VAL A 1 253 ? 1.004 12.937 -12.840 1.00 92.94 253 VAL A O 1
ATOM 1954 N N . CYS A 1 254 ? -0.470 11.312 -12.343 1.00 93.56 254 CYS A N 1
ATOM 1955 C CA . CYS A 1 254 ? -0.274 11.329 -10.902 1.00 93.56 254 CYS A CA 1
ATOM 1956 C C . CYS A 1 254 ? 0.092 9.925 -10.409 1.00 93.56 254 CYS A C 1
ATOM 1958 O O . CYS A 1 254 ? -0.685 8.979 -10.546 1.00 93.56 254 CYS A O 1
ATOM 1960 N N . LEU A 1 255 ? 1.273 9.780 -9.808 1.00 95.25 255 LEU A N 1
ATOM 1961 C CA . LEU A 1 255 ? 1.643 8.603 -9.033 1.00 95.25 255 LEU A CA 1
ATOM 1962 C C . LEU A 1 255 ? 0.933 8.671 -7.682 1.00 95.25 255 LEU A C 1
ATOM 1964 O O . LEU A 1 255 ? 1.432 9.263 -6.722 1.00 95.25 255 LEU A O 1
ATOM 1968 N N . ASN A 1 256 ? -0.249 8.059 -7.636 1.00 92.94 256 ASN A N 1
ATOM 1969 C CA . ASN A 1 256 ? -1.118 8.065 -6.470 1.00 92.94 256 ASN A CA 1
ATOM 1970 C C . ASN A 1 256 ? -0.491 7.283 -5.307 1.00 92.94 256 ASN A C 1
ATOM 1972 O O . ASN A 1 256 ? -0.470 7.746 -4.168 1.00 92.94 256 ASN A O 1
ATOM 1976 N N . ARG A 1 257 ? 0.045 6.092 -5.610 1.00 92.44 257 ARG A N 1
ATOM 1977 C CA . ARG A 1 257 ? 0.690 5.181 -4.651 1.00 92.44 257 ARG A CA 1
ATOM 1978 C C . ARG A 1 257 ? 1.862 4.473 -5.306 1.00 92.44 257 ARG A C 1
ATOM 1980 O O . ARG A 1 257 ? 1.754 4.005 -6.441 1.00 92.44 257 ARG A O 1
ATOM 1987 N N . LEU A 1 258 ? 2.952 4.294 -4.568 1.00 95.19 258 LEU A N 1
ATOM 1988 C CA . LEU A 1 258 ? 4.092 3.500 -5.018 1.00 95.19 258 LEU A CA 1
ATOM 1989 C C . LEU A 1 258 ? 4.349 2.348 -4.053 1.00 95.19 258 LEU A C 1
ATOM 1991 O O . LEU A 1 258 ? 4.639 2.578 -2.881 1.00 95.19 258 LEU A O 1
ATOM 1995 N N . ASN A 1 259 ? 4.350 1.125 -4.586 1.00 93.62 259 ASN A N 1
ATOM 1996 C CA . ASN A 1 259 ? 4.846 -0.070 -3.914 1.00 93.62 259 ASN A CA 1
ATOM 1997 C C . ASN A 1 259 ? 4.147 -0.383 -2.578 1.00 93.62 259 ASN A C 1
ATOM 1999 O O . ASN A 1 259 ? 4.794 -0.624 -1.558 1.00 93.62 259 ASN A O 1
ATOM 2003 N N . GLN A 1 260 ? 2.816 -0.397 -2.580 1.00 89.62 260 GLN A N 1
ATOM 2004 C CA . GLN A 1 260 ? 2.023 -0.931 -1.477 1.00 89.62 260 GLN A CA 1
ATOM 2005 C C . GLN A 1 260 ? 2.152 -2.451 -1.457 1.00 89.62 260 GLN A C 1
ATOM 2007 O O . GLN A 1 260 ? 1.718 -3.129 -2.383 1.00 89.62 260 GLN A O 1
ATOM 2012 N N . THR A 1 261 ? 2.809 -2.992 -0.435 1.00 84.12 261 THR A N 1
ATOM 2013 C CA . THR A 1 261 ? 3.175 -4.413 -0.389 1.00 84.12 261 THR A CA 1
ATOM 2014 C C . THR A 1 261 ? 2.354 -5.171 0.655 1.00 84.12 261 THR A C 1
ATOM 2016 O O . THR A 1 261 ? 2.034 -4.593 1.690 1.00 84.12 261 THR A O 1
ATOM 2019 N N . PRO A 1 262 ? 2.102 -6.480 0.456 1.00 73.25 262 PRO A N 1
ATOM 2020 C CA . PRO A 1 262 ? 1.536 -7.357 1.487 1.00 73.25 262 PRO A CA 1
ATOM 2021 C C . PRO A 1 262 ? 2.334 -7.388 2.800 1.00 73.25 262 PRO A C 1
ATOM 2023 O O . PRO A 1 262 ? 1.786 -7.667 3.863 1.00 73.25 262 PRO A O 1
ATOM 2026 N N . ASN A 1 263 ? 3.642 -7.129 2.725 1.00 75.81 263 ASN A N 1
ATOM 2027 C CA . ASN A 1 263 ? 4.532 -7.051 3.877 1.00 75.81 263 ASN A CA 1
ATOM 2028 C C . ASN A 1 263 ? 4.696 -5.598 4.345 1.00 75.81 263 ASN A C 1
ATOM 2030 O O . ASN A 1 263 ? 4.490 -4.654 3.581 1.00 75.81 263 ASN A O 1
ATOM 2034 N N . SER A 1 264 ? 5.175 -5.411 5.577 1.00 79.31 264 SER A N 1
ATOM 2035 C CA . SER A 1 264 ? 5.511 -4.075 6.076 1.00 79.31 264 SER A CA 1
ATOM 2036 C C . SER A 1 264 ? 6.547 -3.390 5.161 1.00 79.31 264 SER A C 1
ATOM 2038 O O . SER A 1 264 ? 7.637 -3.949 4.958 1.00 79.31 264 SER A O 1
ATOM 2040 N N . PRO A 1 265 ? 6.259 -2.186 4.619 1.00 79.25 265 PRO A N 1
ATOM 2041 C CA . PRO A 1 265 ? 7.190 -1.456 3.760 1.00 79.25 265 PRO A CA 1
ATOM 2042 C C . PRO A 1 265 ? 8.444 -1.053 4.536 1.00 79.25 265 PRO A C 1
ATOM 2044 O O . PRO A 1 265 ? 9.520 -0.908 3.962 1.00 79.25 265 PRO A O 1
ATOM 2047 N N . VAL A 1 266 ? 8.346 -0.933 5.857 1.00 78.94 266 VAL A N 1
ATOM 2048 C CA . VAL A 1 266 ? 9.464 -0.546 6.709 1.00 78.94 266 VAL A CA 1
ATOM 2049 C C . VAL A 1 266 ? 10.332 -1.717 7.162 1.00 78.94 266 VAL A C 1
ATOM 2051 O O . VAL A 1 266 ? 11.406 -1.482 7.706 1.00 78.94 266 VAL A O 1
ATOM 2054 N N . SER A 1 267 ? 9.952 -2.962 6.871 1.00 71.25 267 SER A N 1
ATOM 2055 C CA . SER A 1 267 ? 10.750 -4.140 7.233 1.00 71.25 267 SER A CA 1
ATOM 2056 C C . SER A 1 267 ? 12.231 -4.024 6.819 1.00 71.25 267 SER A C 1
ATOM 2058 O O . SER A 1 267 ? 12.576 -3.496 5.748 1.00 71.25 267 SER A O 1
ATOM 2060 N N . GLY A 1 268 ? 13.127 -4.483 7.701 1.00 61.91 268 GLY A N 1
ATOM 2061 C CA . GLY A 1 268 ? 14.568 -4.512 7.448 1.00 61.91 268 GLY A CA 1
ATOM 2062 C C . GLY A 1 268 ? 14.895 -5.314 6.186 1.00 61.91 268 GLY A C 1
ATOM 2063 O O . GLY A 1 268 ? 14.224 -6.293 5.858 1.00 61.91 268 GLY A O 1
ATOM 2064 N N . GLY A 1 269 ? 15.907 -4.891 5.428 1.00 61.09 269 GLY A N 1
ATOM 2065 C CA . GLY A 1 269 ? 16.272 -5.586 4.197 1.00 61.09 269 GLY A CA 1
ATOM 2066 C C . GLY A 1 269 ? 17.019 -4.731 3.185 1.00 61.09 269 GLY A C 1
ATOM 2067 O O . GLY A 1 269 ? 17.426 -3.605 3.448 1.00 61.09 269 GLY A O 1
ATOM 2068 N N . SER A 1 270 ? 17.213 -5.302 2.001 1.00 59.78 270 SER A N 1
ATOM 2069 C CA . SER A 1 270 ? 17.919 -4.659 0.900 1.00 59.78 270 SER A CA 1
ATOM 2070 C C . SER A 1 270 ? 16.986 -3.787 0.050 1.00 59.78 270 SER A C 1
ATOM 2072 O O . SER A 1 270 ? 15.933 -4.253 -0.377 1.00 59.78 270 SER A O 1
ATOM 2074 N N . SER A 1 271 ? 17.414 -2.565 -0.271 1.00 67.00 271 SER A N 1
ATOM 2075 C CA . SER A 1 271 ? 16.760 -1.667 -1.232 1.00 67.00 271 SER A CA 1
ATOM 2076 C C . SER A 1 271 ? 17.523 -1.689 -2.548 1.00 67.00 271 SER A C 1
ATOM 2078 O O . SER A 1 271 ? 18.748 -1.579 -2.568 1.00 67.00 271 SER A O 1
ATOM 2080 N N . ALA A 1 272 ? 16.816 -1.910 -3.662 1.00 62.28 272 ALA A N 1
ATOM 2081 C CA . ALA A 1 272 ? 17.426 -2.030 -4.991 1.00 62.28 272 ALA A CA 1
ATOM 2082 C C . ALA A 1 272 ? 18.567 -3.074 -5.091 1.00 62.28 272 ALA A C 1
ATOM 2084 O O . ALA A 1 272 ? 19.473 -2.947 -5.916 1.00 62.28 272 ALA A O 1
ATOM 2085 N N . GLY A 1 273 ? 18.549 -4.113 -4.247 1.00 65.00 273 GLY A N 1
ATOM 2086 C CA . GLY A 1 273 ? 19.603 -5.134 -4.205 1.00 65.00 273 GLY A CA 1
ATOM 2087 C C . GLY A 1 273 ? 20.864 -4.738 -3.422 1.00 65.00 273 GLY A C 1
ATOM 2088 O O . GLY A 1 273 ? 21.833 -5.498 -3.442 1.00 65.00 273 GLY A O 1
ATOM 2089 N N . ARG A 1 274 ? 20.853 -3.597 -2.718 1.00 73.50 274 ARG A N 1
ATOM 2090 C CA . ARG A 1 274 ? 21.894 -3.138 -1.781 1.00 73.50 274 ARG A CA 1
ATOM 2091 C C . ARG A 1 274 ? 21.359 -3.087 -0.348 1.00 73.50 274 ARG A C 1
ATOM 2093 O O . ARG A 1 274 ? 20.167 -2.864 -0.163 1.00 73.50 274 ARG A O 1
ATOM 2100 N N . LYS A 1 275 ? 22.180 -3.369 0.666 1.00 76.44 275 LYS A N 1
ATOM 2101 C CA . LYS A 1 275 ? 21.760 -3.207 2.072 1.00 76.44 275 LYS A CA 1
ATOM 2102 C C . LYS A 1 275 ? 21.622 -1.712 2.373 1.00 76.44 275 LYS A C 1
ATOM 2104 O O . LYS A 1 275 ? 22.418 -0.935 1.863 1.00 76.44 275 LYS A O 1
ATOM 2109 N N . THR A 1 276 ? 20.619 -1.334 3.158 1.00 79.62 276 THR A N 1
ATOM 2110 C CA . THR A 1 276 ? 20.424 0.052 3.598 1.00 79.62 276 THR A CA 1
ATOM 2111 C C . THR A 1 276 ? 20.543 0.115 5.112 1.00 79.62 276 THR A C 1
ATOM 2113 O O . THR A 1 276 ? 19.900 -0.675 5.799 1.00 79.62 276 THR A O 1
ATOM 2116 N N . SER A 1 277 ? 21.385 1.017 5.612 1.00 80.62 277 SER A N 1
ATOM 2117 C CA . SER A 1 277 ? 21.508 1.324 7.041 1.00 80.62 277 SER A CA 1
ATOM 2118 C C . SER A 1 277 ? 20.886 2.677 7.390 1.00 80.62 277 SER A C 1
ATOM 2120 O O . SER A 1 277 ? 20.588 2.921 8.551 1.00 80.62 277 SER A O 1
ATOM 2122 N N . LYS A 1 278 ? 20.641 3.549 6.403 1.00 90.62 278 LYS A N 1
ATOM 2123 C CA . LYS A 1 278 ? 20.128 4.908 6.613 1.00 90.62 278 LYS A CA 1
ATOM 2124 C C . LYS A 1 278 ? 18.797 5.105 5.905 1.00 90.62 278 LYS A C 1
ATOM 2126 O O . LYS A 1 278 ? 18.640 4.717 4.743 1.00 90.62 278 LYS A O 1
ATOM 2131 N N . ARG A 1 279 ? 17.836 5.704 6.603 1.00 93.44 279 ARG A N 1
ATOM 2132 C CA . ARG A 1 279 ? 16.466 5.878 6.118 1.00 93.44 279 ARG A CA 1
ATOM 2133 C C . ARG A 1 279 ? 15.846 7.168 6.631 1.00 93.44 279 ARG A C 1
ATOM 2135 O O . ARG A 1 279 ? 15.984 7.491 7.807 1.00 93.44 279 ARG A O 1
ATOM 2142 N N . ILE A 1 280 ? 15.080 7.815 5.759 1.00 96.31 280 ILE A N 1
ATOM 2143 C CA . ILE A 1 280 ? 14.123 8.862 6.116 1.00 96.31 280 ILE A CA 1
ATOM 2144 C C . ILE A 1 280 ? 12.714 8.316 5.884 1.00 96.31 280 ILE A C 1
ATOM 2146 O O . ILE A 1 280 ? 12.409 7.780 4.816 1.00 96.31 280 ILE A O 1
ATOM 2150 N N . ILE A 1 281 ? 11.857 8.444 6.889 1.00 96.50 281 ILE A N 1
ATOM 2151 C CA . ILE A 1 281 ? 10.432 8.132 6.817 1.00 96.50 281 ILE A CA 1
ATOM 2152 C C . ILE A 1 281 ? 9.683 9.453 6.880 1.00 96.50 281 ILE A C 1
ATOM 2154 O O . ILE A 1 281 ? 9.705 10.129 7.901 1.00 96.50 281 ILE A O 1
ATOM 2158 N N . LEU A 1 282 ? 9.029 9.818 5.786 1.00 97.56 282 LEU A N 1
ATOM 2159 C CA . LEU A 1 282 ? 8.158 10.982 5.726 1.00 97.56 282 LEU A CA 1
ATOM 2160 C C . LEU A 1 282 ? 6.767 10.545 6.186 1.00 97.56 282 LEU A C 1
ATOM 2162 O O . LEU A 1 282 ? 6.100 9.794 5.474 1.00 97.56 282 LEU A O 1
ATOM 2166 N N . ALA A 1 283 ? 6.356 10.966 7.378 1.00 96.25 283 ALA A N 1
ATOM 2167 C CA . ALA A 1 283 ? 5.020 10.732 7.907 1.00 96.25 283 ALA A CA 1
ATOM 2168 C C . ALA A 1 283 ? 4.171 11.992 7.708 1.00 96.25 283 ALA A C 1
ATOM 2170 O O . ALA A 1 283 ? 4.526 13.084 8.166 1.00 96.25 283 ALA A O 1
ATOM 2171 N N . CYS A 1 284 ? 3.054 11.855 7.002 1.00 93.81 284 CYS A N 1
ATOM 2172 C CA . CYS A 1 284 ? 2.078 12.925 6.896 1.00 93.81 284 CYS A CA 1
ATOM 2173 C C . CYS A 1 284 ? 1.344 13.066 8.232 1.00 93.81 284 CYS A C 1
ATOM 2175 O O . CYS A 1 284 ? 1.003 12.069 8.868 1.00 93.81 284 CYS A O 1
ATOM 2177 N N . GLN A 1 285 ? 1.101 14.303 8.657 1.00 90.69 285 GLN A N 1
ATOM 2178 C CA . GLN A 1 285 ? 0.270 14.578 9.828 1.00 90.69 285 GLN A CA 1
ATOM 2179 C C . GLN A 1 285 ? -1.122 13.945 9.681 1.00 90.69 285 GLN A C 1
ATOM 2181 O O . GLN A 1 285 ? -1.627 13.795 8.565 1.00 90.69 285 GLN A O 1
ATOM 2186 N N . GLY A 1 286 ? -1.734 13.564 10.802 1.00 85.19 286 GLY A N 1
ATOM 2187 C CA . GLY A 1 286 ? -3.104 13.059 10.801 1.00 85.19 286 GLY A CA 1
ATOM 2188 C C . GLY A 1 286 ? -4.132 14.135 10.428 1.00 85.19 286 GLY A C 1
ATOM 2189 O O . GLY A 1 286 ? -3.878 15.338 10.537 1.00 85.19 286 GLY A O 1
ATOM 2190 N N . ALA A 1 287 ? -5.318 13.687 10.017 1.00 82.69 287 ALA A N 1
ATOM 2191 C CA . ALA A 1 287 ? -6.430 14.549 9.647 1.00 82.69 287 ALA A CA 1
ATOM 2192 C C . ALA A 1 287 ? -6.826 15.506 10.790 1.00 82.69 287 ALA A C 1
ATOM 2194 O O . ALA A 1 287 ? -6.928 15.130 11.963 1.00 82.69 287 ALA A O 1
ATOM 2195 N N . THR A 1 288 ? -7.096 16.759 10.434 1.00 78.62 288 THR A N 1
ATOM 2196 C CA . THR A 1 288 ? -7.455 17.830 11.377 1.00 78.62 288 THR A CA 1
ATOM 2197 C C . THR A 1 288 ? -8.952 18.128 11.337 1.00 78.62 288 THR A C 1
ATOM 2199 O O . THR A 1 288 ? -9.674 17.689 10.439 1.00 78.62 288 THR A O 1
ATOM 2202 N N . GLN A 1 289 ? -9.474 18.834 12.340 1.00 64.62 289 GLN A N 1
ATOM 2203 C CA . GLN A 1 289 ? -10.881 19.244 12.340 1.00 64.62 289 GLN A CA 1
ATOM 2204 C C . GLN A 1 289 ? -11.156 20.193 11.155 1.00 64.62 289 GLN A C 1
ATOM 2206 O O . GLN A 1 289 ? -10.510 21.235 11.014 1.00 64.62 289 GLN A O 1
ATOM 2211 N N . SER A 1 290 ? -12.105 19.846 10.278 1.00 52.50 290 SER A N 1
ATOM 2212 C CA . SER A 1 290 ? -12.563 20.753 9.224 1.00 52.50 290 SER A CA 1
ATOM 2213 C C . SER A 1 290 ? -13.417 21.848 9.861 1.00 52.50 290 SER A C 1
ATOM 2215 O O . SER A 1 290 ? -14.576 21.619 10.199 1.00 52.50 290 SER A O 1
ATOM 2217 N N . SER A 1 291 ? -12.862 23.041 10.036 1.00 38.00 291 SER A N 1
ATOM 2218 C CA . SER A 1 291 ? -13.640 24.233 10.363 1.00 38.00 291 SER A CA 1
ATOM 2219 C C . SER A 1 291 ? -14.496 24.624 9.154 1.00 38.00 291 SER A C 1
ATOM 2221 O O . SER A 1 291 ? -14.089 25.415 8.310 1.00 38.00 291 SER A O 1
ATOM 2223 N N . SER A 1 292 ? -15.688 24.035 9.045 1.00 34.69 292 SER A N 1
ATOM 2224 C CA . SER A 1 292 ? -16.766 24.535 8.182 1.00 34.69 292 SER A CA 1
ATOM 2225 C C . SER A 1 292 ? -17.413 25.809 8.741 1.00 34.69 292 SER A C 1
ATOM 2227 O O . SER A 1 292 ? -18.269 26.396 8.085 1.00 34.69 292 SER A O 1
ATOM 2229 N N . GLU A 1 293 ? -16.980 26.284 9.911 1.00 31.86 293 GLU A N 1
ATOM 2230 C CA . GLU A 1 293 ? -17.394 27.566 10.466 1.00 31.86 293 GLU A CA 1
ATOM 2231 C C . GLU A 1 293 ? -16.266 28.595 10.378 1.00 31.86 293 GLU A C 1
ATOM 2233 O O . GLU A 1 293 ? -15.138 28.396 10.836 1.00 31.86 293 GLU A O 1
ATOM 2238 N N . ILE A 1 294 ? -16.615 29.709 9.741 1.00 37.41 294 ILE A N 1
ATOM 2239 C CA . ILE A 1 294 ? -15.847 30.941 9.631 1.00 37.41 294 ILE A CA 1
ATOM 2240 C C . ILE A 1 294 ? -15.435 31.382 11.039 1.00 37.41 294 ILE A C 1
ATOM 2242 O O . ILE A 1 294 ? -16.245 31.912 11.793 1.00 37.41 294 ILE A O 1
ATOM 2246 N N . SER A 1 295 ? -14.158 31.213 11.368 1.00 29.34 295 SER A N 1
ATOM 2247 C CA . SER A 1 295 ? -13.507 31.966 12.435 1.00 29.34 295 SER A CA 1
ATOM 2248 C C . SER A 1 295 ? -12.281 32.643 11.838 1.00 29.34 295 SER A C 1
ATOM 2250 O O . SER A 1 295 ? -11.299 31.998 11.469 1.00 29.34 295 SER A O 1
ATOM 2252 N N . LEU A 1 296 ? -12.372 33.966 11.687 1.00 33.00 296 LEU A N 1
ATOM 2253 C CA . LEU A 1 296 ? -11.222 34.830 11.451 1.00 33.00 296 LEU A CA 1
ATOM 2254 C C . LEU A 1 296 ? -10.313 34.752 12.689 1.00 33.00 296 LEU A C 1
ATOM 2256 O O . LEU A 1 296 ? -10.503 35.496 13.646 1.00 33.00 296 LEU A O 1
ATOM 2260 N N . GLY A 1 297 ? -9.339 33.843 12.674 1.00 32.97 297 GLY A N 1
ATOM 2261 C CA . GLY A 1 297 ? -8.270 33.792 13.673 1.00 32.97 297 GLY A CA 1
ATOM 2262 C C . GLY A 1 297 ? -7.814 32.374 14.002 1.00 32.97 297 GLY A C 1
ATOM 2263 O O . GLY A 1 297 ? -8.430 31.708 14.824 1.00 32.97 297 GLY A O 1
ATOM 2264 N N . GLY A 1 298 ? -6.702 31.944 13.394 1.00 40.66 298 GLY A N 1
ATOM 2265 C CA . GLY A 1 298 ? -5.956 30.738 13.779 1.00 40.66 298 GLY A CA 1
ATOM 2266 C C . GLY A 1 298 ? -6.041 29.587 12.775 1.00 40.66 298 GLY A C 1
ATOM 2267 O O . GLY A 1 298 ? -6.573 28.530 13.101 1.00 40.66 298 GLY A O 1
ATOM 2268 N N . MET A 1 299 ? -5.515 29.767 11.558 1.00 47.97 299 MET A N 1
ATOM 2269 C CA . MET A 1 299 ? -5.546 28.735 10.510 1.00 47.97 299 MET A CA 1
ATOM 2270 C C . MET A 1 299 ? -4.395 27.708 10.568 1.00 47.97 299 MET A C 1
ATOM 2272 O O . MET A 1 299 ? -4.457 26.749 9.811 1.00 47.97 299 MET A O 1
ATOM 2276 N N . GLY A 1 300 ? -3.443 27.809 11.507 1.00 48.28 300 GLY A N 1
ATOM 2277 C CA . GLY A 1 300 ? -2.306 26.872 11.646 1.00 48.28 300 GLY A CA 1
ATOM 2278 C C . GLY A 1 300 ? -2.287 25.975 12.900 1.00 48.28 300 GLY A C 1
ATOM 2279 O O . GLY A 1 300 ? -1.331 25.228 13.110 1.00 48.28 300 GLY A O 1
ATOM 2280 N N . TYR A 1 301 ? -3.323 26.029 13.750 1.00 58.78 301 TYR A N 1
ATOM 2281 C CA . TYR A 1 301 ? -3.323 25.420 15.098 1.00 58.78 301 TYR A CA 1
ATOM 2282 C C . TYR A 1 301 ? -4.427 24.377 15.337 1.00 58.78 301 TYR A C 1
ATOM 2284 O O . TYR A 1 301 ? -4.764 24.085 16.484 1.00 58.78 301 TYR A O 1
ATOM 2292 N N . ALA A 1 302 ? -5.025 23.819 14.283 1.00 68.50 302 ALA A N 1
ATOM 2293 C CA . ALA A 1 302 ? -6.074 22.818 14.455 1.00 68.50 302 ALA A CA 1
ATOM 2294 C C . ALA A 1 302 ? -5.479 21.495 14.992 1.00 68.50 302 ALA A C 1
ATOM 2296 O O . ALA A 1 302 ? -4.596 20.930 14.338 1.00 68.50 302 ALA A O 1
ATOM 2297 N N . PRO A 1 303 ? -5.944 20.984 16.148 1.00 78.44 303 PRO A N 1
ATOM 2298 C CA . PRO A 1 303 ? -5.517 19.684 16.653 1.00 78.44 303 PRO A CA 1
ATOM 2299 C C . PRO A 1 303 ? -6.061 18.547 15.780 1.00 78.44 303 PRO A C 1
ATOM 2301 O O . PRO A 1 303 ? -6.962 18.734 14.947 1.00 78.44 303 PRO A O 1
ATOM 2304 N N . LEU A 1 304 ? -5.528 17.343 15.995 1.00 80.06 304 LEU A N 1
ATOM 2305 C CA . LEU A 1 304 ? -6.019 16.137 15.329 1.00 80.06 304 LEU A CA 1
ATOM 2306 C C . LEU A 1 304 ? -7.512 15.913 15.618 1.00 80.06 304 LEU A C 1
ATOM 2308 O O . LEU A 1 304 ? -7.987 16.064 16.746 1.00 80.06 304 LEU A O 1
ATOM 2312 N N . ASN A 1 305 ? -8.263 15.524 14.587 1.00 80.62 305 ASN A N 1
ATOM 2313 C CA . ASN A 1 305 ? -9.588 14.939 14.781 1.00 80.62 305 ASN A CA 1
ATOM 2314 C C . ASN A 1 305 ? -9.441 13.442 15.147 1.00 80.62 305 ASN A C 1
ATOM 2316 O O . ASN A 1 305 ? -8.335 12.905 15.157 1.00 80.62 305 ASN A O 1
ATOM 2320 N N . MET A 1 306 ? -10.543 12.738 15.431 1.00 77.56 306 MET A N 1
ATOM 2321 C CA . MET A 1 306 ? -10.474 11.314 15.805 1.00 77.56 306 MET A CA 1
ATOM 2322 C C . MET A 1 306 ? -9.803 10.442 14.733 1.00 77.56 306 MET A C 1
ATOM 2324 O O . MET A 1 306 ? -9.015 9.560 15.072 1.00 77.56 306 MET A O 1
ATOM 2328 N N . LEU A 1 307 ? -10.100 10.687 13.454 1.00 79.12 307 LEU A N 1
ATOM 2329 C CA . LEU A 1 307 ? -9.461 9.975 12.350 1.00 79.12 307 LEU A CA 1
ATOM 2330 C C . LEU A 1 307 ? -7.952 10.245 12.341 1.00 79.12 307 LEU A C 1
ATOM 2332 O O . LEU A 1 307 ? -7.176 9.302 12.223 1.00 79.12 307 LEU A O 1
ATOM 2336 N N . GLY A 1 308 ? -7.543 11.498 12.549 1.00 81.94 308 GLY A N 1
ATOM 2337 C CA . GLY A 1 308 ? -6.147 11.896 12.689 1.00 81.94 308 GLY A CA 1
ATOM 2338 C C . GLY A 1 308 ? -5.446 11.203 13.852 1.00 81.94 308 GLY A C 1
ATOM 2339 O O . GLY A 1 308 ? -4.344 10.695 13.681 1.00 81.94 308 GLY A O 1
ATOM 2340 N N . THR A 1 309 ? -6.093 11.083 15.013 1.00 83.25 309 THR A N 1
ATOM 2341 C CA . THR A 1 309 ? -5.543 10.326 16.149 1.00 83.25 309 THR A CA 1
ATOM 2342 C C . THR A 1 309 ? -5.336 8.850 15.801 1.00 83.25 309 THR A C 1
ATOM 2344 O O . THR A 1 309 ? -4.277 8.295 16.093 1.00 83.25 309 THR A O 1
ATOM 2347 N N . ILE A 1 310 ? -6.313 8.214 15.145 1.00 82.06 310 ILE A N 1
ATOM 2348 C CA . ILE A 1 310 ? -6.212 6.810 14.715 1.00 82.06 310 ILE A CA 1
ATOM 2349 C C . ILE A 1 310 ? -5.091 6.644 13.684 1.00 82.06 310 ILE A C 1
ATOM 2351 O O . ILE A 1 310 ? -4.289 5.720 13.801 1.00 82.06 310 ILE A O 1
ATOM 2355 N N . GLN A 1 311 ? -4.999 7.545 12.703 1.00 86.12 311 GLN A N 1
ATOM 2356 C CA . GLN A 1 311 ? -3.927 7.577 11.705 1.00 86.12 311 GLN A CA 1
ATOM 2357 C C . GLN A 1 311 ? -2.544 7.652 12.360 1.00 86.12 311 GLN A C 1
ATOM 2359 O O . GLN A 1 311 ? -1.656 6.868 12.015 1.00 86.12 311 GLN A O 1
ATOM 2364 N N . SER A 1 312 ? -2.372 8.535 13.345 1.00 89.38 312 SER A N 1
ATOM 2365 C CA . SER A 1 312 ? -1.112 8.691 14.076 1.00 89.38 312 SER A CA 1
ATOM 2366 C C . SER A 1 312 ? -0.751 7.438 14.875 1.00 89.38 312 SER A C 1
ATOM 2368 O O . SER A 1 312 ? 0.380 6.965 14.787 1.00 89.38 312 SER A O 1
ATOM 2370 N N . GLN A 1 313 ? -1.714 6.832 15.580 1.00 88.00 313 GLN A N 1
ATOM 2371 C CA . GLN A 1 313 ? -1.504 5.571 16.306 1.00 88.00 313 GLN A CA 1
ATOM 2372 C C . GLN A 1 313 ? -1.130 4.427 15.364 1.00 88.00 313 GLN A C 1
ATOM 2374 O O . GLN A 1 313 ? -0.203 3.666 15.622 1.00 88.00 313 GLN A O 1
ATOM 2379 N N . LYS A 1 314 ? -1.822 4.323 14.232 1.00 86.00 314 LYS A N 1
ATOM 2380 C CA . LYS A 1 314 ? -1.593 3.287 13.226 1.00 86.00 314 LYS A CA 1
ATOM 2381 C C . LYS A 1 314 ? -0.255 3.456 12.507 1.00 86.00 314 LYS A C 1
ATOM 2383 O O . LYS A 1 314 ? 0.410 2.465 12.202 1.00 86.00 314 LYS A O 1
ATOM 2388 N N . THR A 1 315 ? 0.172 4.697 12.295 1.00 89.56 315 THR A N 1
ATOM 2389 C CA . THR A 1 315 ? 1.530 5.019 11.846 1.00 89.56 315 THR A CA 1
ATOM 2390 C C . THR A 1 315 ? 2.560 4.599 12.889 1.00 89.56 315 THR A C 1
ATOM 2392 O O . THR A 1 315 ? 3.528 3.929 12.544 1.00 89.56 315 THR A O 1
ATOM 2395 N N . ALA A 1 316 ? 2.333 4.908 14.165 1.00 89.31 316 ALA A N 1
ATOM 2396 C CA . ALA A 1 316 ? 3.221 4.510 15.251 1.00 89.31 316 ALA A CA 1
ATOM 2397 C C . ALA A 1 316 ? 3.346 2.978 15.378 1.00 89.31 316 ALA A C 1
ATOM 2399 O O . ALA A 1 316 ? 4.459 2.457 15.436 1.00 89.31 316 ALA A O 1
ATOM 2400 N N . GLU A 1 317 ? 2.226 2.247 15.309 1.00 86.31 317 GLU A N 1
ATOM 2401 C CA . GLU A 1 317 ? 2.188 0.778 15.273 1.00 86.31 317 GLU A CA 1
ATOM 2402 C C . GLU A 1 317 ? 2.989 0.205 14.095 1.00 86.31 317 GLU A C 1
ATOM 2404 O O . GLU A 1 317 ? 3.704 -0.784 14.241 1.00 86.31 317 GLU A O 1
ATOM 2409 N N . LEU A 1 318 ? 2.879 0.815 12.910 1.00 85.94 318 LEU A N 1
ATOM 2410 C CA . LEU A 1 318 ? 3.617 0.380 11.724 1.00 85.94 318 LEU A CA 1
ATOM 2411 C C . LEU A 1 318 ? 5.135 0.521 11.903 1.00 85.94 318 LEU A C 1
ATOM 2413 O O . LEU A 1 318 ? 5.891 -0.247 11.307 1.00 85.94 318 LEU A O 1
ATOM 2417 N N . LEU A 1 319 ? 5.568 1.489 12.710 1.00 87.62 319 LEU A N 1
ATOM 2418 C CA . LEU A 1 319 ? 6.970 1.776 12.992 1.00 87.62 319 LEU A CA 1
ATOM 2419 C C . LEU A 1 319 ? 7.531 0.986 14.183 1.00 87.62 319 LEU A C 1
ATOM 2421 O O . LEU A 1 319 ? 8.729 1.079 14.424 1.00 87.62 319 LEU A O 1
ATOM 2425 N N . LEU A 1 320 ? 6.729 0.186 14.897 1.00 84.25 320 LEU A N 1
ATOM 2426 C CA . LEU A 1 320 ? 7.181 -0.598 16.062 1.00 84.25 320 LEU A CA 1
ATOM 2427 C C . LEU A 1 320 ? 8.357 -1.532 15.754 1.00 84.25 320 LEU A C 1
ATOM 2429 O O . LEU A 1 320 ? 9.255 -1.688 16.573 1.00 84.25 320 LEU A O 1
ATOM 2433 N N . ASP A 1 321 ? 8.382 -2.113 14.553 1.00 76.75 321 ASP A N 1
ATOM 2434 C CA . ASP A 1 321 ? 9.455 -3.020 14.126 1.00 76.75 321 ASP A CA 1
ATOM 2435 C C . ASP A 1 321 ? 10.770 -2.283 13.793 1.00 76.75 321 ASP A C 1
ATOM 2437 O O . ASP A 1 321 ? 11.767 -2.908 13.419 1.00 76.75 321 ASP A O 1
ATOM 2441 N N . LEU A 1 322 ? 10.777 -0.947 13.857 1.00 84.06 322 LEU A N 1
ATOM 2442 C CA . LEU A 1 322 ? 11.936 -0.116 13.581 1.00 84.06 322 LEU A CA 1
ATOM 2443 C C . LEU A 1 322 ? 12.494 0.517 14.844 1.00 84.06 322 LEU A C 1
ATOM 2445 O O . LEU A 1 322 ? 11.793 1.121 15.642 1.00 84.06 322 LEU A O 1
ATOM 2449 N N . LYS A 1 323 ? 13.820 0.515 14.922 1.00 86.00 323 LYS A N 1
ATOM 2450 C CA . LYS A 1 323 ? 14.587 1.323 15.861 1.00 86.00 323 LYS A CA 1
ATOM 2451 C C . LYS A 1 323 ? 14.638 2.772 15.354 1.00 86.00 323 LYS A C 1
ATOM 2453 O O . LYS A 1 323 ? 15.617 3.154 14.721 1.00 86.00 323 LYS A O 1
ATOM 2458 N N . VAL A 1 324 ? 13.611 3.581 15.630 1.00 90.00 324 VAL A N 1
ATOM 2459 C CA . VAL A 1 324 ? 13.632 5.023 15.304 1.00 90.00 324 VAL A CA 1
ATOM 2460 C C . VAL A 1 324 ? 14.716 5.718 16.135 1.00 90.00 324 VAL A C 1
ATOM 2462 O O . VAL A 1 324 ? 14.843 5.469 17.334 1.00 90.00 324 VAL A O 1
ATOM 2465 N N . ASN A 1 325 ? 15.570 6.527 15.502 1.00 90.75 325 ASN A N 1
ATOM 2466 C CA . ASN A 1 325 ? 16.672 7.219 16.181 1.00 90.75 325 ASN A CA 1
ATOM 2467 C C . ASN A 1 325 ? 16.290 8.636 16.599 1.00 90.75 325 ASN A C 1
ATOM 2469 O O . ASN A 1 325 ? 16.635 9.049 17.701 1.00 90.75 325 ASN A O 1
ATOM 2473 N N . SER A 1 326 ? 15.611 9.361 15.716 1.00 93.38 326 SER A N 1
ATOM 2474 C CA . SER A 1 326 ? 15.134 10.715 15.970 1.00 93.38 326 SER A CA 1
ATOM 2475 C C . SER A 1 326 ? 13.853 10.988 15.186 1.00 93.38 326 SER A C 1
ATOM 2477 O O . SER A 1 326 ? 13.609 10.399 14.124 1.00 93.38 326 SER A O 1
ATOM 2479 N N . ILE A 1 327 ? 13.033 11.881 15.730 1.00 96.44 327 ILE A N 1
ATOM 2480 C CA . ILE A 1 327 ? 11.812 12.391 15.112 1.00 96.44 327 ILE A CA 1
ATOM 2481 C C . ILE A 1 327 ? 11.996 13.893 14.902 1.00 96.44 327 ILE A C 1
ATOM 2483 O O . ILE A 1 327 ? 12.343 14.626 15.824 1.00 96.44 327 ILE A O 1
ATOM 2487 N N . ILE A 1 328 ? 11.772 14.367 13.684 1.00 97.31 328 ILE A N 1
ATOM 2488 C CA . ILE A 1 328 ? 11.775 15.787 13.339 1.00 97.31 328 ILE A CA 1
ATOM 2489 C C . ILE A 1 328 ? 10.367 16.146 12.904 1.00 97.31 328 ILE A C 1
ATOM 2491 O O . ILE A 1 328 ? 9.816 15.490 12.026 1.00 97.31 328 ILE A O 1
ATOM 2495 N N . CYS A 1 329 ? 9.763 17.165 13.499 1.00 96.62 329 CYS A N 1
ATOM 2496 C CA . CYS A 1 329 ? 8.403 17.558 13.157 1.00 96.62 329 CYS A CA 1
ATOM 2497 C C . CYS A 1 329 ? 8.284 19.038 12.804 1.00 96.62 329 CYS A C 1
ATOM 2499 O O . CYS A 1 329 ? 9.035 19.889 13.284 1.00 96.62 329 CYS A O 1
ATOM 2501 N N . SER A 1 330 ? 7.309 19.333 11.949 1.00 94.88 330 SER A N 1
ATOM 2502 C CA . SER A 1 330 ? 6.791 20.685 11.759 1.00 94.88 330 SER A CA 1
ATOM 2503 C C . SER A 1 330 ? 6.280 21.252 13.095 1.00 94.88 330 SER A C 1
ATOM 2505 O O . SER A 1 330 ? 5.727 20.491 13.894 1.00 94.88 330 SER A O 1
ATOM 2507 N N . PRO A 1 331 ? 6.418 22.565 13.362 1.00 91.62 331 PRO A N 1
ATOM 2508 C CA . PRO A 1 331 ? 5.898 23.194 14.580 1.00 91.62 331 PRO A CA 1
ATOM 2509 C C . PRO A 1 331 ? 4.360 23.233 14.650 1.00 91.62 331 PRO A C 1
ATOM 2511 O O . PRO A 1 331 ? 3.816 23.591 15.695 1.00 91.62 331 PRO A O 1
ATOM 2514 N N . GLN A 1 332 ? 3.659 22.866 13.572 1.00 87.94 332 GLN A N 1
ATOM 2515 C CA . GLN A 1 332 ? 2.196 22.822 13.516 1.00 87.94 332 GLN A CA 1
ATOM 2516 C C . GLN A 1 332 ? 1.615 21.791 14.486 1.00 87.94 332 GLN A C 1
ATOM 2518 O O . GLN A 1 332 ? 2.131 20.680 14.609 1.00 87.94 332 GLN A O 1
ATOM 2523 N N . VAL A 1 333 ? 0.495 22.136 15.132 1.00 89.31 333 VAL A N 1
ATOM 2524 C CA . VAL A 1 333 ? -0.112 21.331 16.212 1.00 89.31 333 VAL A CA 1
ATOM 2525 C C . VAL A 1 333 ? -0.375 19.890 15.774 1.00 89.31 333 VAL A C 1
ATOM 2527 O O . VAL A 1 333 ? 0.067 18.965 16.442 1.00 89.31 333 VAL A O 1
ATOM 2530 N N . ALA A 1 334 ? -0.994 19.681 14.611 1.00 88.69 334 ALA A N 1
ATOM 2531 C CA . ALA A 1 334 ? -1.286 18.342 14.096 1.00 88.69 334 ALA A CA 1
ATOM 2532 C C . ALA A 1 334 ? -0.029 17.481 13.867 1.00 88.69 334 ALA A C 1
ATOM 2534 O O . ALA A 1 334 ? -0.029 16.278 14.146 1.00 88.69 334 ALA A O 1
ATOM 2535 N N . ALA A 1 335 ? 1.055 18.087 13.374 1.00 92.56 335 ALA A N 1
ATOM 2536 C CA . ALA A 1 335 ? 2.328 17.405 13.175 1.00 92.56 335 ALA A CA 1
ATOM 2537 C C . ALA A 1 335 ? 3.014 17.092 14.511 1.00 92.56 335 ALA A C 1
ATOM 2539 O O . ALA A 1 335 ? 3.548 15.996 14.676 1.00 92.56 335 ALA A O 1
ATOM 2540 N N . VAL A 1 336 ? 2.956 18.016 15.476 1.00 93.94 336 VAL A N 1
ATOM 2541 C CA . VAL A 1 336 ? 3.461 17.803 16.839 1.00 93.94 336 VAL A CA 1
ATOM 2542 C C . VAL A 1 336 ? 2.689 16.683 17.534 1.00 93.94 336 VAL A C 1
ATOM 2544 O O . VAL A 1 336 ? 3.314 15.769 18.055 1.00 93.94 336 VAL A O 1
ATOM 2547 N N . ASP A 1 337 ? 1.358 16.690 17.489 1.00 92.88 337 ASP A N 1
ATOM 2548 C CA . ASP A 1 337 ? 0.517 15.641 18.079 1.00 92.88 337 ASP A CA 1
ATOM 2549 C C . ASP A 1 337 ? 0.821 14.272 17.453 1.00 92.88 337 ASP A C 1
ATOM 2551 O O . ASP A 1 337 ? 0.997 13.276 18.156 1.00 92.88 337 ASP A O 1
ATOM 2555 N N . THR A 1 338 ? 0.952 14.223 16.123 1.00 93.56 338 THR A N 1
ATOM 2556 C CA . THR A 1 338 ? 1.327 13.001 15.395 1.00 93.56 338 THR A CA 1
ATOM 2557 C C . THR A 1 338 ? 2.712 12.501 15.819 1.00 93.56 338 THR A C 1
ATOM 2559 O O . THR A 1 338 ? 2.885 11.310 16.072 1.00 93.56 338 THR A O 1
ATOM 2562 N N . ALA A 1 339 ? 3.695 13.399 15.938 1.00 95.44 339 ALA A N 1
ATOM 2563 C CA . ALA A 1 339 ? 5.047 13.068 16.381 1.00 95.44 339 ALA A CA 1
ATOM 2564 C C . ALA A 1 339 ? 5.082 12.566 17.831 1.00 95.44 339 ALA A C 1
ATOM 2566 O O . ALA A 1 339 ? 5.773 11.588 18.106 1.00 95.44 339 ALA A O 1
ATOM 2567 N N . THR A 1 340 ? 4.309 13.182 18.730 1.00 94.00 340 THR A N 1
ATOM 2568 C CA . THR A 1 340 ? 4.185 12.766 20.135 1.00 94.00 340 THR A CA 1
ATOM 2569 C C . THR A 1 340 ? 3.651 11.341 20.236 1.00 94.00 340 THR A C 1
ATOM 2571 O O . THR A 1 340 ? 4.263 10.517 20.905 1.00 94.00 340 THR A O 1
ATOM 2574 N N . VAL A 1 341 ? 2.588 11.005 19.494 1.00 92.00 341 VAL A N 1
ATOM 2575 C CA . VAL A 1 341 ? 2.039 9.636 19.469 1.00 92.00 341 VAL A CA 1
ATOM 2576 C C . VAL A 1 341 ? 3.075 8.621 18.975 1.00 92.00 341 VAL A C 1
ATOM 2578 O O . VAL A 1 341 ? 3.205 7.541 19.548 1.00 92.00 341 VAL A O 1
ATOM 2581 N N . ILE A 1 342 ? 3.837 8.952 17.924 1.00 91.50 342 ILE A N 1
ATOM 2582 C CA . ILE A 1 342 ? 4.912 8.077 17.429 1.00 91.50 342 ILE A CA 1
ATOM 2583 C C . ILE A 1 342 ? 6.007 7.915 18.488 1.00 91.50 342 ILE A C 1
ATOM 2585 O O . ILE A 1 342 ? 6.464 6.796 18.711 1.00 91.50 342 ILE A O 1
ATOM 2589 N N . CYS A 1 343 ? 6.409 9.004 19.146 1.00 92.06 343 CYS A N 1
ATOM 2590 C CA . CYS A 1 343 ? 7.414 9.000 20.204 1.00 92.06 343 CYS A CA 1
ATOM 2591 C C . CYS A 1 343 ? 6.989 8.087 21.360 1.00 92.06 343 CYS A C 1
ATOM 2593 O O . CYS A 1 343 ? 7.679 7.115 21.640 1.00 92.06 343 CYS A O 1
ATOM 2595 N N . GLU A 1 344 ? 5.818 8.321 21.956 1.00 89.38 344 GLU A N 1
ATOM 2596 C CA . GLU A 1 344 ? 5.311 7.558 23.106 1.00 89.38 344 GLU A CA 1
ATOM 2597 C C . GLU A 1 344 ? 5.270 6.046 22.838 1.00 89.38 344 GLU A C 1
ATOM 2599 O O . GLU A 1 344 ? 5.686 5.241 23.671 1.00 89.38 344 GLU A O 1
ATOM 2604 N N . VAL A 1 345 ? 4.814 5.646 21.647 1.00 87.12 345 VAL A N 1
ATOM 2605 C CA . VAL A 1 345 ? 4.761 4.233 21.248 1.00 87.12 345 VAL A CA 1
ATOM 2606 C C . VAL A 1 345 ? 6.163 3.641 21.079 1.00 87.12 345 VAL A C 1
ATOM 2608 O O . VAL A 1 345 ? 6.389 2.498 21.473 1.00 87.12 345 VAL A O 1
ATOM 2611 N N . GLN A 1 346 ? 7.113 4.397 20.521 1.00 85.75 346 GLN A N 1
ATOM 2612 C CA . GLN A 1 346 ? 8.504 3.954 20.373 1.00 85.75 346 GLN A CA 1
ATOM 2613 C C . GLN A 1 346 ? 9.212 3.806 21.726 1.00 85.75 346 GLN A C 1
ATOM 2615 O O . GLN A 1 346 ? 9.936 2.833 21.924 1.00 85.75 346 GLN A O 1
ATOM 2620 N N . GLU A 1 347 ? 8.985 4.724 22.668 1.00 85.06 347 GLU A N 1
ATOM 2621 C CA . GLU A 1 347 ? 9.568 4.651 24.016 1.00 85.06 347 GLU A CA 1
ATOM 2622 C C . GLU A 1 347 ? 8.977 3.484 24.831 1.00 85.06 347 GLU A C 1
ATOM 2624 O O . GLU A 1 347 ? 9.685 2.833 25.607 1.00 85.06 347 GLU A O 1
ATOM 2629 N N . ALA A 1 348 ? 7.693 3.171 24.617 1.00 80.69 348 ALA A N 1
ATOM 2630 C CA . ALA A 1 348 ? 7.000 2.065 25.274 1.00 80.69 348 ALA A CA 1
ATOM 2631 C C . ALA A 1 348 ? 7.331 0.678 24.688 1.00 80.69 348 ALA A C 1
ATOM 2633 O O . ALA A 1 348 ? 7.255 -0.315 25.413 1.00 80.69 348 ALA A O 1
ATOM 2634 N N . ALA A 1 349 ? 7.695 0.585 23.404 1.00 71.69 349 ALA A N 1
ATOM 2635 C CA . ALA A 1 349 ? 7.936 -0.687 22.711 1.00 71.69 349 ALA A CA 1
ATOM 2636 C C . ALA A 1 349 ? 9.025 -1.547 23.378 1.00 71.69 349 ALA A C 1
ATOM 2638 O O . ALA A 1 349 ? 8.905 -2.772 23.433 1.00 71.69 349 ALA A O 1
ATOM 2639 N N . ASP A 1 350 ? 10.048 -0.902 23.944 1.00 61.31 350 ASP A N 1
ATOM 2640 C CA . ASP A 1 350 ? 11.162 -1.573 24.616 1.00 61.31 350 ASP A CA 1
ATOM 2641 C C . ASP A 1 350 ? 10.837 -1.957 26.081 1.00 61.31 350 ASP A C 1
ATOM 2643 O O . ASP A 1 350 ? 11.626 -2.657 26.706 1.00 61.31 350 ASP A O 1
ATOM 2647 N N . CYS A 1 351 ? 9.675 -1.564 26.631 1.00 63.06 351 CYS A N 1
ATOM 2648 C CA . CYS A 1 351 ? 9.317 -1.705 28.054 1.00 63.06 351 CYS A CA 1
ATOM 2649 C C . CYS A 1 351 ? 8.594 -3.023 28.437 1.00 63.06 351 CYS A C 1
ATOM 2651 O O . CYS A 1 351 ? 8.024 -3.126 29.523 1.00 63.06 351 CYS A O 1
ATOM 2653 N N . LEU A 1 352 ? 8.589 -4.045 27.573 1.00 55.34 352 LEU A N 1
ATOM 2654 C CA . LEU A 1 352 ? 7.839 -5.301 27.783 1.00 55.34 352 LEU A CA 1
ATOM 2655 C C . LEU A 1 352 ? 8.623 -6.418 28.519 1.00 55.34 352 LEU A C 1
ATOM 2657 O O . LEU A 1 352 ? 8.185 -7.569 28.538 1.00 55.34 352 LEU A O 1
ATOM 2661 N N . GLY A 1 353 ? 9.765 -6.102 29.138 1.00 50.75 353 GLY A N 1
ATOM 2662 C CA . GLY A 1 353 ? 10.584 -7.011 29.958 1.00 50.75 353 GLY A CA 1
ATOM 2663 C C . GLY A 1 353 ? 10.698 -6.576 31.429 1.00 50.75 353 GLY A C 1
ATOM 2664 O O . GLY A 1 353 ? 10.344 -5.465 31.795 1.00 50.75 353 GLY A O 1
ATOM 2665 N N . ALA A 1 354 ? 11.201 -7.442 32.312 1.00 43.81 354 ALA A N 1
ATOM 2666 C CA . ALA A 1 354 ? 11.385 -7.089 33.729 1.00 43.81 354 ALA A CA 1
ATOM 2667 C C . ALA A 1 354 ? 12.593 -6.155 33.987 1.00 43.81 354 ALA A C 1
ATOM 2669 O O . ALA A 1 354 ? 12.649 -5.525 35.039 1.00 43.81 354 ALA A O 1
ATOM 2670 N N . ASP A 1 355 ? 13.515 -6.033 33.020 1.00 48.22 355 ASP A N 1
ATOM 2671 C CA . ASP A 1 355 ? 14.806 -5.326 33.149 1.00 48.22 355 ASP A CA 1
ATOM 2672 C C . ASP A 1 355 ? 15.008 -4.196 32.114 1.00 48.22 355 ASP A C 1
ATOM 2674 O O . ASP A 1 355 ? 16.128 -3.735 31.881 1.00 48.22 355 ASP A O 1
ATOM 2678 N N . CYS A 1 356 ? 13.954 -3.756 31.427 1.00 54.50 356 CYS A N 1
ATOM 2679 C CA . CYS A 1 356 ? 14.084 -2.776 30.348 1.00 54.50 356 CYS A CA 1
ATOM 2680 C C . CYS A 1 356 ? 14.039 -1.325 30.842 1.00 54.50 356 CYS A C 1
ATOM 2682 O O . CYS A 1 356 ? 13.133 -0.907 31.561 1.00 54.50 356 CYS A O 1
ATOM 2684 N N . VAL A 1 357 ? 15.025 -0.544 30.395 1.00 52.84 357 VAL A N 1
ATOM 2685 C CA . VAL A 1 357 ? 15.097 0.908 30.580 1.00 52.84 357 VAL A CA 1
ATOM 2686 C C . VAL A 1 357 ? 14.344 1.576 29.423 1.00 52.84 357 VAL A C 1
ATOM 2688 O O . VAL A 1 357 ? 14.655 1.254 28.273 1.00 52.84 357 VAL A O 1
ATOM 2691 N N . PRO A 1 358 ? 13.402 2.504 29.684 1.00 59.47 358 PRO A N 1
ATOM 2692 C CA . PRO A 1 358 ? 12.735 3.264 28.634 1.00 59.47 358 PRO A CA 1
ATOM 2693 C C . PRO A 1 358 ? 13.764 3.958 27.747 1.00 59.47 358 PRO A C 1
ATOM 2695 O O . PRO A 1 358 ? 14.668 4.650 28.229 1.00 59.47 358 PRO A O 1
ATOM 2698 N N . ARG A 1 359 ? 13.648 3.759 26.439 1.00 69.31 359 ARG A N 1
ATOM 2699 C CA . ARG A 1 359 ? 14.545 4.381 25.478 1.00 69.31 359 ARG A CA 1
ATOM 2700 C C . ARG A 1 359 ? 13.985 5.734 25.074 1.00 69.31 359 ARG A C 1
ATOM 2702 O O . ARG A 1 359 ? 12.948 5.777 24.436 1.00 69.31 359 ARG A O 1
ATOM 2709 N N . TYR A 1 360 ? 14.714 6.806 25.363 1.00 77.50 360 TYR A N 1
ATOM 2710 C CA . TYR A 1 360 ? 14.356 8.147 24.902 1.00 77.50 360 TYR A CA 1
ATOM 2711 C C . TYR A 1 360 ? 14.518 8.281 23.381 1.00 77.50 360 TYR A C 1
ATOM 2713 O O . TYR A 1 360 ? 15.566 7.910 22.830 1.00 77.50 360 TYR A O 1
ATOM 2721 N N . VAL A 1 361 ? 13.506 8.838 22.712 1.00 83.19 361 VAL A N 1
ATOM 2722 C CA . VAL A 1 361 ? 13.574 9.195 21.287 1.00 83.19 361 VAL A CA 1
ATOM 2723 C C . VAL A 1 361 ? 13.716 10.709 21.152 1.00 83.19 361 VAL A C 1
ATOM 2725 O O . VAL A 1 361 ? 12.837 11.481 21.527 1.00 83.19 361 VAL A O 1
ATOM 2728 N N . GLU A 1 362 ? 14.839 11.154 20.586 1.00 87.69 362 GLU A N 1
ATOM 2729 C CA . GLU A 1 362 ? 15.100 12.580 20.391 1.00 87.69 362 GLU A CA 1
ATOM 2730 C C . GLU A 1 362 ? 14.075 13.185 19.419 1.00 87.69 362 GLU A C 1
ATOM 2732 O O . GLU A 1 362 ? 14.006 12.783 18.255 1.00 87.69 362 GLU A O 1
ATOM 2737 N N . THR A 1 363 ? 13.302 14.167 19.892 1.00 91.44 363 THR A N 1
ATOM 2738 C CA . THR A 1 363 ? 12.297 14.874 19.087 1.00 91.44 363 THR A CA 1
ATOM 2739 C C . THR A 1 363 ? 12.700 16.336 18.885 1.00 91.44 363 THR A C 1
ATOM 2741 O O . THR A 1 363 ? 12.869 17.078 19.853 1.00 91.44 363 THR A O 1
ATOM 2744 N N . LYS A 1 364 ? 12.838 16.767 17.627 1.00 94.38 364 LYS A N 1
ATOM 2745 C CA . LYS A 1 364 ? 13.222 18.134 17.232 1.00 94.38 364 LYS A CA 1
ATOM 2746 C C . LYS A 1 364 ? 12.110 18.798 16.427 1.00 94.38 364 LYS A C 1
ATOM 2748 O O . LYS A 1 364 ? 11.425 18.143 15.647 1.00 94.38 364 LYS A O 1
ATOM 2753 N N . ARG A 1 365 ? 11.966 20.115 16.569 1.00 94.31 365 ARG A N 1
ATOM 2754 C CA . ARG A 1 365 ? 11.074 20.921 15.722 1.00 94.31 365 ARG A CA 1
ATOM 2755 C C . ARG A 1 365 ? 11.882 21.607 14.629 1.00 94.31 365 ARG A C 1
ATOM 2757 O O . ARG A 1 365 ? 12.946 22.145 14.922 1.00 94.31 365 ARG A O 1
ATOM 2764 N N . LEU A 1 366 ? 11.368 21.599 13.403 1.00 93.81 366 LEU A N 1
ATOM 2765 C CA . LEU A 1 366 ? 12.012 22.208 12.240 1.00 93.81 366 LEU A CA 1
ATOM 2766 C C . LEU A 1 366 ? 11.039 23.178 11.563 1.00 93.81 366 LEU A C 1
ATOM 2768 O O . LEU A 1 366 ? 10.011 22.757 11.029 1.00 93.81 366 LEU A O 1
ATOM 2772 N N . MET A 1 367 ? 11.360 24.474 11.600 1.00 91.38 367 MET A N 1
ATOM 2773 C CA . MET A 1 367 ? 10.499 25.541 11.066 1.00 91.38 367 MET A CA 1
ATOM 2774 C C . MET A 1 367 ? 10.333 25.417 9.548 1.00 91.38 367 MET A C 1
ATOM 2776 O O . MET A 1 367 ? 9.279 25.707 8.997 1.00 91.38 367 MET A O 1
ATOM 2780 N N . GLU A 1 368 ? 11.339 24.886 8.862 1.00 92.69 368 GLU A N 1
ATOM 2781 C CA . GLU A 1 368 ? 11.337 24.658 7.422 1.00 92.69 368 GLU A CA 1
ATOM 2782 C C . GLU A 1 368 ? 10.325 23.575 6.990 1.00 92.69 368 GLU A C 1
ATOM 2784 O O . GLU A 1 368 ? 10.053 23.448 5.800 1.00 92.69 368 GLU A O 1
ATOM 2789 N N . LEU A 1 369 ? 9.713 22.829 7.920 1.00 90.81 369 LEU A N 1
ATOM 2790 C CA . LEU A 1 369 ? 8.587 21.921 7.638 1.00 90.81 369 LEU A CA 1
ATOM 2791 C C . LEU A 1 369 ? 7.204 22.566 7.852 1.00 90.81 369 LEU A C 1
ATOM 2793 O O . LEU A 1 369 ? 6.181 21.897 7.683 1.00 90.81 369 LEU A O 1
ATOM 2797 N N . GLU A 1 370 ? 7.136 23.827 8.275 1.00 88.44 370 GLU A N 1
ATOM 2798 C CA . GLU A 1 370 ? 5.884 24.565 8.462 1.00 88.44 370 GLU A CA 1
ATOM 2799 C C . GLU A 1 370 ? 5.260 24.979 7.123 1.00 88.44 370 GLU A C 1
ATOM 2801 O O . GLU A 1 370 ? 5.960 25.344 6.187 1.00 88.44 370 GLU A O 1
ATOM 2806 N N . ILE A 1 371 ? 3.933 24.938 7.014 1.00 82.25 371 ILE A N 1
ATOM 2807 C CA . ILE A 1 371 ? 3.209 25.412 5.829 1.00 82.25 371 ILE A CA 1
ATOM 2808 C C . ILE A 1 371 ? 2.457 26.695 6.179 1.00 82.25 371 ILE A C 1
ATOM 2810 O O . ILE A 1 371 ? 1.707 26.709 7.149 1.00 82.25 371 ILE A O 1
ATOM 2814 N N . GLU A 1 372 ? 2.593 27.743 5.362 1.00 75.25 372 GLU A N 1
ATOM 2815 C CA . GLU A 1 372 ? 1.846 28.996 5.543 1.00 75.25 372 GLU A CA 1
ATOM 2816 C C . GLU A 1 372 ? 0.316 28.765 5.553 1.00 75.25 372 GLU A C 1
ATOM 2818 O O . GLU A 1 372 ? -0.225 28.052 4.704 1.00 75.25 372 GLU A O 1
ATOM 2823 N N . ASP A 1 373 ? -0.408 29.449 6.443 1.00 65.56 373 ASP A N 1
ATOM 2824 C CA . ASP A 1 373 ? -1.875 29.362 6.585 1.00 65.56 373 ASP A CA 1
ATOM 2825 C C . ASP A 1 373 ? -2.637 29.599 5.264 1.00 65.56 373 ASP A C 1
ATOM 2827 O O . ASP A 1 373 ? -3.644 28.945 4.975 1.00 65.56 373 ASP A O 1
ATOM 2831 N N . ALA A 1 374 ? -2.132 30.500 4.411 1.00 59.28 374 ALA A N 1
ATOM 2832 C CA . ALA A 1 374 ? -2.712 30.802 3.099 1.00 59.28 374 ALA A CA 1
ATOM 2833 C C . ALA A 1 374 ? -2.728 29.583 2.157 1.00 59.28 374 ALA A C 1
ATOM 2835 O O . ALA A 1 374 ? -3.607 29.454 1.301 1.00 59.28 374 ALA A O 1
ATOM 2836 N N . PHE A 1 375 ? -1.763 28.679 2.324 1.00 65.12 375 PHE A N 1
ATOM 2837 C CA . PHE A 1 375 ? -1.657 27.449 1.555 1.00 65.12 375 PHE A CA 1
ATOM 2838 C C . PHE A 1 375 ? -2.728 26.435 1.987 1.00 65.12 375 PHE A C 1
ATOM 2840 O O . PHE A 1 375 ? -3.408 25.852 1.140 1.00 65.12 375 PHE A O 1
ATOM 2847 N N . GLN A 1 376 ? -2.946 26.288 3.300 1.00 60.69 376 GLN A N 1
ATOM 2848 C CA . GLN A 1 376 ? -3.962 25.390 3.864 1.00 60.69 376 GLN A CA 1
ATOM 2849 C C . GLN A 1 376 ? -5.392 25.847 3.538 1.00 60.69 376 GLN A C 1
ATOM 2851 O O . GLN A 1 376 ? -6.255 25.028 3.211 1.00 60.69 376 GLN A O 1
ATOM 2856 N N . ALA A 1 377 ? -5.645 27.160 3.571 1.00 54.28 377 ALA A N 1
ATOM 2857 C CA . ALA A 1 377 ? -6.945 27.736 3.226 1.00 54.28 377 ALA A CA 1
ATOM 2858 C C . ALA A 1 377 ? -7.359 27.419 1.779 1.00 54.28 377 ALA A C 1
ATOM 2860 O O . ALA A 1 377 ? -8.510 27.067 1.518 1.00 54.28 377 ALA A O 1
ATOM 2861 N N . LYS A 1 378 ? -6.411 27.489 0.834 1.00 57.50 378 LYS A N 1
ATOM 2862 C CA . LYS A 1 378 ? -6.670 27.155 -0.572 1.00 57.50 378 LYS A CA 1
ATOM 2863 C C . LYS A 1 378 ? -6.837 25.662 -0.804 1.00 57.50 378 LYS A C 1
ATOM 2865 O O . LYS A 1 378 ? -7.740 25.294 -1.545 1.00 57.50 378 LYS A O 1
ATOM 2870 N N . GLN A 1 379 ? -6.064 24.805 -0.139 1.00 58.31 379 GLN A N 1
ATOM 2871 C CA . GLN A 1 379 ? -6.245 23.351 -0.232 1.00 58.31 379 GLN A CA 1
ATOM 2872 C C . GLN A 1 379 ? -7.680 22.924 0.118 1.00 58.31 379 GLN A C 1
ATOM 2874 O O . GLN A 1 379 ? -8.290 22.156 -0.622 1.00 58.31 379 GLN A O 1
ATOM 2879 N N . LYS A 1 380 ? -8.256 23.483 1.191 1.00 55.00 380 LYS A N 1
ATOM 2880 C CA . LYS A 1 380 ? -9.642 23.202 1.610 1.00 55.00 380 LYS A CA 1
ATOM 2881 C C . LYS A 1 380 ? -10.699 23.668 0.595 1.00 55.00 380 LYS A C 1
ATOM 2883 O O . LYS A 1 380 ? -11.810 23.148 0.604 1.00 55.00 380 LYS A O 1
ATOM 2888 N N . SER A 1 381 ? -10.367 24.609 -0.293 1.00 47.44 381 SER A N 1
ATOM 2889 C CA . SER A 1 381 ? -11.298 25.130 -1.306 1.00 47.44 381 SER A CA 1
ATOM 2890 C C . SER A 1 381 ? -11.463 24.234 -2.542 1.00 47.44 381 SER A C 1
ATOM 2892 O O . SER A 1 381 ? -12.417 24.422 -3.293 1.00 47.44 381 SER A O 1
ATOM 2894 N N . PHE A 1 382 ? -10.583 23.244 -2.753 1.00 47.50 382 PHE A N 1
ATOM 2895 C CA . PHE A 1 382 ? -10.580 22.421 -3.974 1.00 47.50 382 PHE A CA 1
ATOM 2896 C C . PHE A 1 382 ? -11.598 21.260 -3.999 1.00 47.50 382 PHE A C 1
ATOM 2898 O O . PHE A 1 382 ? -11.765 20.645 -5.051 1.00 47.50 382 PHE A O 1
ATOM 2905 N N . GLY A 1 383 ? -12.344 21.007 -2.913 1.00 40.31 383 GLY A N 1
ATOM 2906 C CA . GLY A 1 383 ? -13.405 19.985 -2.855 1.00 40.31 383 GLY A CA 1
ATOM 2907 C C . GLY A 1 383 ? -12.929 18.534 -3.074 1.00 40.31 383 GLY A C 1
ATOM 2908 O O . GLY A 1 383 ? -11.806 18.273 -3.494 1.00 40.31 383 GLY A O 1
ATOM 2909 N N . GLU A 1 384 ? -13.791 17.552 -2.787 1.00 37.75 384 GLU A N 1
ATOM 2910 C CA . GLU A 1 384 ? -13.444 16.113 -2.808 1.00 37.75 384 GLU A CA 1
ATOM 2911 C C . GLU A 1 384 ? -13.118 15.551 -4.208 1.00 37.75 384 GLU A C 1
ATOM 2913 O O . GLU A 1 384 ? -12.477 14.511 -4.326 1.00 37.75 384 GLU A O 1
ATOM 2918 N N . ILE A 1 385 ? -13.526 16.234 -5.283 1.00 35.00 385 ILE A N 1
ATOM 2919 C CA . ILE A 1 385 ? -13.439 15.716 -6.661 1.00 35.00 385 ILE A CA 1
ATOM 2920 C C . ILE A 1 385 ? -12.048 15.956 -7.291 1.00 35.00 385 ILE A C 1
ATOM 2922 O O . ILE A 1 385 ? -11.690 15.292 -8.263 1.00 35.00 385 ILE A O 1
ATOM 2926 N N . VAL A 1 386 ? -11.217 16.838 -6.720 1.00 40.59 386 VAL A N 1
ATOM 2927 C CA . VAL A 1 386 ? -9.874 17.176 -7.235 1.00 40.59 386 VAL A CA 1
ATOM 2928 C C . VAL A 1 386 ? -8.790 16.688 -6.267 1.00 40.59 386 VAL A C 1
ATOM 2930 O O . VAL A 1 386 ? -8.008 17.477 -5.751 1.00 40.59 386 VAL A O 1
ATOM 2933 N N . GLN A 1 387 ? -8.738 15.389 -5.956 1.00 50.75 387 GLN A N 1
ATOM 2934 C CA . GLN A 1 387 ? -7.703 14.865 -5.045 1.00 50.75 387 GLN A CA 1
ATOM 2935 C C . GLN A 1 387 ? -6.370 14.544 -5.745 1.00 50.75 387 GLN A C 1
ATOM 2937 O O . GLN A 1 387 ? -5.310 14.781 -5.172 1.00 50.75 387 GLN A O 1
ATOM 2942 N N . SER A 1 388 ? -6.370 14.084 -7.001 1.00 46.78 388 SER A N 1
ATOM 2943 C CA . SER A 1 388 ? -5.125 13.787 -7.725 1.00 46.78 388 SER A CA 1
ATOM 2944 C C . SER A 1 388 ? -4.525 15.053 -8.343 1.00 46.78 388 SER A C 1
ATOM 2946 O O . SER A 1 388 ? -5.089 15.611 -9.285 1.00 46.78 388 SER A O 1
ATOM 2948 N N . GLY A 1 389 ? -3.371 15.498 -7.842 1.00 51.97 389 GLY A N 1
ATOM 2949 C CA . GLY A 1 389 ? -2.639 16.625 -8.429 1.00 51.97 389 GLY A CA 1
ATOM 2950 C C . GLY A 1 389 ? -3.222 18.007 -8.117 1.00 51.97 389 GLY A C 1
ATOM 2951 O O . GLY A 1 389 ? -2.986 18.946 -8.874 1.00 51.97 389 GLY A O 1
ATOM 2952 N N . TRP A 1 390 ? -3.935 18.156 -6.994 1.00 58.50 390 TRP A N 1
ATOM 2953 C CA . TRP A 1 390 ? -4.526 19.418 -6.514 1.00 58.50 390 TRP A CA 1
ATOM 2954 C C . TRP A 1 390 ? -3.541 20.599 -6.462 1.00 58.50 390 TRP A C 1
ATOM 2956 O O . TRP A 1 390 ? -3.930 21.746 -6.675 1.00 58.50 390 TRP A O 1
ATOM 2966 N N . LEU A 1 391 ? -2.244 20.328 -6.264 1.00 58.50 391 LEU A N 1
ATOM 2967 C CA . LEU A 1 391 ? -1.188 21.344 -6.341 1.00 58.50 391 LEU A CA 1
ATOM 2968 C C . LEU A 1 391 ? -1.125 22.045 -7.704 1.00 58.50 391 LEU A C 1
ATOM 2970 O O . LEU A 1 391 ? -0.702 23.193 -7.766 1.00 58.50 391 LEU A O 1
ATOM 2974 N N . GLY A 1 392 ? -1.578 21.402 -8.783 1.00 58.31 392 GLY A N 1
ATOM 2975 C CA . GLY A 1 392 ? -1.664 22.016 -10.109 1.00 58.31 392 GLY A CA 1
ATOM 2976 C C . GLY A 1 392 ? -2.637 23.199 -10.182 1.00 58.31 392 GLY A C 1
ATOM 2977 O O . GLY A 1 392 ? -2.502 24.030 -11.073 1.00 58.31 392 GLY A O 1
ATOM 2978 N N . GLY A 1 393 ? -3.586 23.303 -9.243 1.00 59.19 393 GLY A N 1
ATOM 2979 C CA . GLY A 1 393 ? -4.509 24.437 -9.126 1.00 59.19 393 GLY A CA 1
ATOM 2980 C C . GLY A 1 393 ? -4.001 25.582 -8.241 1.00 59.19 393 GLY A C 1
ATOM 2981 O O . GLY A 1 393 ? -4.654 26.622 -8.156 1.00 59.19 393 GLY A O 1
ATOM 2982 N N . MET A 1 394 ? -2.861 25.415 -7.563 1.00 68.94 394 MET A N 1
ATOM 2983 C CA . MET A 1 394 ? -2.337 26.407 -6.621 1.00 68.94 394 MET A CA 1
ATOM 2984 C C . MET A 1 394 ? -1.672 27.591 -7.332 1.00 68.94 394 MET A C 1
ATOM 2986 O O . MET A 1 394 ? -1.134 27.478 -8.432 1.00 68.94 394 MET A O 1
ATOM 2990 N N . GLU A 1 395 ? -1.659 28.752 -6.669 1.00 74.12 395 GLU A N 1
ATOM 2991 C CA . GLU A 1 395 ? -0.921 29.912 -7.176 1.00 74.12 395 GLU A CA 1
ATOM 2992 C C . GLU A 1 395 ? 0.582 29.629 -7.221 1.00 74.12 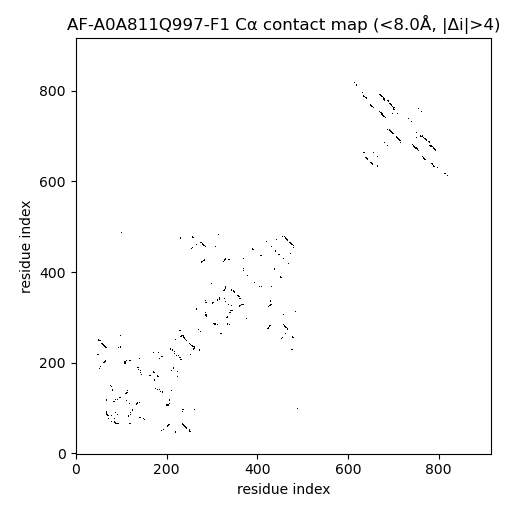395 GLU A C 1
ATOM 2994 O O . GLU A 1 395 ? 1.190 29.254 -6.216 1.00 74.12 395 GLU A O 1
ATOM 2999 N N . TYR A 1 396 ? 1.195 29.918 -8.369 1.00 78.94 396 TYR A N 1
ATOM 3000 C CA . TYR A 1 396 ? 2.620 29.693 -8.617 1.00 78.94 396 TYR A CA 1
ATOM 3001 C C . TYR A 1 396 ? 3.530 30.286 -7.528 1.00 78.94 396 TYR A C 1
ATOM 3003 O O . TYR A 1 396 ? 4.457 29.624 -7.077 1.00 78.94 396 TYR A O 1
ATOM 3011 N N . LYS A 1 397 ? 3.230 31.498 -7.037 1.00 82.38 397 LYS A N 1
ATOM 3012 C CA . LYS A 1 397 ? 4.023 32.162 -5.985 1.00 82.38 397 LYS A CA 1
ATOM 3013 C C . LYS A 1 397 ? 4.045 31.389 -4.661 1.00 82.38 397 LYS A C 1
ATOM 3015 O O . LYS A 1 397 ? 5.058 31.405 -3.971 1.00 82.38 397 LYS A O 1
ATOM 3020 N N . LEU A 1 398 ? 2.939 30.738 -4.293 1.00 82.44 398 LEU A N 1
ATOM 3021 C CA . LEU A 1 398 ? 2.868 29.924 -3.074 1.00 82.44 398 LEU A CA 1
ATOM 3022 C C . LEU A 1 398 ? 3.687 28.639 -3.235 1.00 82.44 398 LEU A C 1
ATOM 3024 O O . LEU A 1 398 ? 4.425 28.262 -2.327 1.00 82.44 398 LEU A O 1
ATOM 3028 N N . LEU A 1 399 ? 3.600 28.002 -4.408 1.00 84.44 399 LEU A N 1
ATOM 3029 C CA . LEU A 1 399 ? 4.411 26.830 -4.742 1.00 84.44 399 LEU A CA 1
ATOM 3030 C C . LEU A 1 399 ? 5.907 27.162 -4.752 1.00 84.44 399 LEU A C 1
ATOM 3032 O O . LEU A 1 399 ? 6.698 26.399 -4.211 1.00 84.44 399 LEU A O 1
ATOM 3036 N N . GLU A 1 400 ? 6.294 28.313 -5.301 1.00 87.94 400 GLU A N 1
ATOM 3037 C CA . GLU A 1 400 ? 7.689 28.759 -5.371 1.00 87.94 400 GLU A CA 1
ATOM 3038 C C . GLU A 1 400 ? 8.302 28.982 -3.981 1.00 87.94 400 GLU A C 1
ATOM 3040 O O . GLU A 1 400 ? 9.435 28.563 -3.730 1.00 87.94 400 GLU A O 1
ATOM 3045 N N . ARG A 1 401 ? 7.544 29.568 -3.044 1.00 88.50 401 ARG A N 1
ATOM 3046 C CA . ARG A 1 401 ? 7.977 29.706 -1.643 1.00 88.50 401 ARG A CA 1
ATOM 3047 C C . ARG A 1 401 ? 8.156 28.353 -0.969 1.00 88.50 401 ARG A C 1
ATOM 3049 O O . ARG A 1 401 ? 9.228 28.093 -0.427 1.00 88.50 401 ARG A O 1
ATOM 3056 N N . LEU A 1 402 ? 7.148 27.482 -1.067 1.00 90.25 402 LEU A N 1
ATOM 3057 C CA . LEU A 1 402 ? 7.208 26.121 -0.531 1.00 90.25 402 LEU A CA 1
ATOM 3058 C C . LEU A 1 402 ? 8.400 25.346 -1.115 1.00 90.25 402 LEU A C 1
ATOM 3060 O O . LEU A 1 402 ? 9.125 24.648 -0.407 1.00 90.25 402 LEU A O 1
ATOM 3064 N N . TRP A 1 403 ? 8.641 25.499 -2.416 1.00 92.38 403 TRP A N 1
ATOM 3065 C CA . TRP A 1 403 ? 9.768 24.889 -3.106 1.00 92.38 403 TRP A CA 1
ATOM 3066 C C . TRP A 1 403 ? 11.111 25.420 -2.611 1.00 92.38 403 TRP A C 1
ATOM 3068 O O . TRP A 1 403 ? 12.034 24.626 -2.403 1.00 92.38 403 TRP A O 1
ATOM 3078 N N . SER A 1 404 ? 11.235 26.732 -2.401 1.00 92.25 404 SER A N 1
ATOM 3079 C CA . SER A 1 404 ? 12.433 27.341 -1.819 1.00 92.25 404 SER A CA 1
ATOM 3080 C C . SER A 1 404 ? 12.695 26.791 -0.419 1.00 92.25 404 SER A C 1
ATOM 3082 O O . SER A 1 404 ? 13.776 26.269 -0.164 1.00 92.25 404 SER A O 1
ATOM 3084 N N . GLN A 1 405 ? 11.678 26.804 0.443 1.00 93.19 405 GLN A N 1
ATOM 3085 C CA . GLN A 1 405 ? 11.734 26.294 1.813 1.00 93.19 405 GLN A CA 1
ATOM 3086 C C . GLN A 1 405 ? 12.116 24.805 1.879 1.00 93.19 405 GLN A C 1
ATOM 3088 O O . GLN A 1 405 ? 12.921 24.397 2.715 1.00 93.19 405 GLN A O 1
ATOM 3093 N N . SER A 1 406 ? 11.609 23.987 0.949 1.00 95.06 406 SER A N 1
ATOM 3094 C CA . SER A 1 406 ? 11.927 22.553 0.892 1.00 95.06 406 SER A CA 1
ATOM 3095 C C . SER A 1 406 ? 13.418 22.253 0.728 1.00 95.06 406 SER A C 1
ATOM 3097 O O . SER A 1 406 ? 13.864 21.172 1.109 1.00 95.06 406 SER A O 1
ATOM 3099 N N . LYS A 1 407 ? 14.196 23.187 0.165 1.00 95.06 407 LYS A N 1
ATOM 3100 C CA . LYS A 1 407 ? 15.645 23.033 0.003 1.00 95.06 407 LYS A CA 1
ATOM 3101 C C . LYS A 1 407 ? 16.336 22.969 1.363 1.00 95.06 407 LYS A C 1
ATOM 3103 O O . LYS A 1 407 ? 17.141 22.068 1.595 1.00 95.06 407 LYS A O 1
ATOM 3108 N N . ASP A 1 408 ? 15.994 23.904 2.239 1.00 95.56 408 ASP A N 1
ATOM 3109 C CA . ASP A 1 408 ? 16.602 24.026 3.560 1.00 95.56 408 ASP A CA 1
ATOM 3110 C C . ASP A 1 408 ? 16.112 22.893 4.470 1.00 95.56 408 ASP A C 1
ATOM 3112 O O . ASP A 1 408 ? 16.924 22.238 5.125 1.00 95.56 408 ASP A O 1
ATOM 3116 N N . ALA A 1 409 ? 14.819 22.549 4.390 1.00 96.31 409 ALA A N 1
ATOM 3117 C CA . ALA A 1 409 ? 14.263 21.372 5.057 1.00 96.31 409 ALA A CA 1
ATOM 3118 C C . ALA A 1 409 ? 14.986 20.078 4.647 1.00 96.31 409 ALA A C 1
ATOM 3120 O O . ALA A 1 409 ? 15.395 19.295 5.501 1.00 96.31 409 ALA A O 1
ATOM 3121 N N . TRP A 1 410 ? 15.183 19.851 3.343 1.00 96.06 410 TRP A N 1
ATOM 3122 C CA . TRP A 1 410 ? 15.873 18.661 2.842 1.00 96.06 410 TRP A CA 1
ATOM 3123 C C . TRP A 1 410 ? 17.314 18.578 3.355 1.00 96.06 410 TRP A C 1
ATOM 3125 O O . TRP A 1 410 ? 17.740 17.519 3.817 1.00 96.06 410 TRP A O 1
ATOM 3135 N N . GLN A 1 411 ? 18.046 19.695 3.340 1.00 94.81 411 GLN A N 1
ATOM 3136 C CA . GLN A 1 411 ? 19.412 19.737 3.856 1.00 94.81 411 GLN A CA 1
ATOM 3137 C C . GLN A 1 411 ? 19.464 19.462 5.366 1.00 94.81 411 GLN A C 1
ATOM 3139 O O . GLN A 1 411 ? 20.329 18.711 5.816 1.00 94.81 411 GLN A O 1
ATOM 3144 N N . ALA A 1 412 ? 18.528 20.013 6.142 1.00 95.06 412 ALA A N 1
ATOM 3145 C CA . ALA A 1 412 ? 18.434 19.759 7.577 1.00 95.06 412 ALA A CA 1
ATOM 3146 C C . ALA A 1 412 ? 18.176 18.274 7.885 1.00 95.06 412 ALA A C 1
ATOM 3148 O O . ALA A 1 412 ? 18.836 17.709 8.754 1.00 95.06 412 ALA A O 1
ATOM 3149 N N . LEU A 1 413 ? 17.290 17.611 7.129 1.00 95.44 413 LEU A N 1
ATOM 3150 C CA . LEU A 1 413 ? 17.041 16.173 7.282 1.00 95.44 413 LEU A CA 1
ATOM 3151 C C . LEU A 1 413 ? 18.275 15.324 6.934 1.00 95.44 413 LEU A C 1
ATOM 3153 O O . LEU A 1 413 ? 18.556 14.342 7.618 1.00 95.44 413 LEU A O 1
ATOM 3157 N N . LEU A 1 414 ? 19.028 15.691 5.891 1.00 93.81 414 LEU A N 1
ATOM 3158 C CA . LEU A 1 414 ? 20.260 14.982 5.527 1.00 93.81 414 LEU A CA 1
ATOM 3159 C C . LEU A 1 414 ? 21.369 15.157 6.571 1.00 93.81 414 LEU A C 1
ATOM 3161 O O . LEU A 1 414 ? 22.097 14.204 6.831 1.00 93.81 414 LEU A O 1
ATOM 3165 N N . ASN A 1 415 ? 21.476 16.329 7.203 1.00 92.56 415 ASN A N 1
ATOM 3166 C CA . ASN A 1 415 ? 22.468 16.589 8.254 1.00 92.56 415 ASN A CA 1
ATOM 3167 C C . ASN A 1 415 ? 22.266 15.702 9.502 1.00 92.56 415 ASN A C 1
ATOM 3169 O O . ASN A 1 415 ? 23.206 15.473 10.259 1.00 92.56 415 ASN A O 1
ATOM 3173 N N . GLU A 1 416 ? 21.058 15.172 9.702 1.00 92.19 416 GLU A N 1
ATOM 3174 C CA . GLU A 1 416 ? 20.706 14.269 10.810 1.00 92.19 416 GLU A CA 1
ATOM 3175 C C . GLU A 1 416 ? 21.059 12.800 10.521 1.00 92.19 416 GLU A C 1
ATOM 3177 O O . GLU A 1 416 ? 20.947 11.926 11.389 1.00 92.19 416 GLU A O 1
ATOM 3182 N N . LEU A 1 417 ? 21.529 12.521 9.303 1.00 91.31 417 LEU A N 1
ATOM 3183 C CA . LEU A 1 417 ? 22.097 11.246 8.896 1.00 91.31 417 LEU A CA 1
ATOM 3184 C C . LEU A 1 417 ? 23.629 11.390 8.818 1.00 91.31 417 LEU A C 1
ATOM 3186 O O . LEU A 1 417 ? 24.138 11.889 7.816 1.00 91.31 417 LEU A O 1
ATOM 3190 N N . PRO A 1 418 ? 24.399 10.950 9.831 1.00 84.94 418 PRO A N 1
ATOM 3191 C CA . PRO A 1 418 ? 25.860 11.050 9.793 1.00 84.94 418 PRO A CA 1
ATOM 3192 C C . PRO A 1 418 ? 26.427 10.196 8.659 1.00 84.94 418 PRO A C 1
ATOM 3194 O O . PRO A 1 418 ? 25.850 9.162 8.327 1.00 84.94 418 PRO A O 1
ATOM 3197 N N . ASP A 1 419 ? 27.571 10.564 8.077 1.00 80.50 419 ASP A N 1
ATOM 3198 C CA . ASP A 1 419 ? 28.224 9.772 7.022 1.00 80.50 419 ASP A CA 1
ATOM 3199 C C . ASP A 1 419 ? 29.112 8.641 7.582 1.00 80.50 419 ASP A C 1
ATOM 3201 O O . ASP A 1 419 ? 30.302 8.548 7.304 1.00 80.50 419 ASP A O 1
ATOM 3205 N N . ASP A 1 420 ? 28.533 7.782 8.425 1.00 84.00 420 ASP A N 1
ATOM 3206 C CA . ASP A 1 420 ? 29.210 6.618 9.009 1.00 84.00 420 ASP A CA 1
ATOM 3207 C C . ASP A 1 420 ? 28.516 5.288 8.645 1.00 84.00 420 ASP A C 1
ATOM 3209 O O . ASP A 1 420 ? 27.622 5.235 7.794 1.00 84.00 420 ASP A O 1
ATOM 3213 N N . THR A 1 421 ? 28.950 4.185 9.263 1.00 76.56 421 THR A N 1
ATOM 3214 C CA . THR A 1 421 ? 28.365 2.847 9.053 1.00 76.56 421 THR A CA 1
ATOM 3215 C C . THR A 1 421 ? 27.190 2.537 9.983 1.00 76.56 421 THR A C 1
ATOM 3217 O O . THR A 1 421 ? 26.647 1.433 9.916 1.00 76.56 421 THR A O 1
ATOM 3220 N N . SER A 1 422 ? 26.787 3.482 10.839 1.00 83.00 422 SER A N 1
ATOM 3221 C CA . SER A 1 422 ? 25.716 3.265 11.806 1.00 83.00 422 SER A CA 1
ATOM 3222 C C . SER A 1 422 ? 24.355 3.134 11.119 1.00 83.00 422 SER A C 1
ATOM 3224 O O . SER A 1 422 ? 24.106 3.689 10.042 1.00 83.00 422 SER A O 1
ATOM 3226 N N . GLU A 1 423 ? 23.466 2.357 11.739 1.00 85.94 423 GLU A N 1
ATOM 3227 C CA . GLU A 1 423 ? 22.066 2.322 11.333 1.00 85.94 423 GLU A CA 1
ATOM 3228 C C . GLU A 1 423 ? 21.332 3.543 11.894 1.00 85.94 423 GLU A C 1
ATOM 3230 O O . GLU A 1 423 ? 21.374 3.815 13.099 1.00 85.94 423 GLU A O 1
ATOM 3235 N N . ARG A 1 424 ? 20.661 4.284 11.008 1.00 90.19 424 ARG A N 1
ATOM 3236 C CA . ARG A 1 424 ? 19.951 5.518 11.338 1.00 90.19 424 ARG A CA 1
ATOM 3237 C C . ARG A 1 424 ? 18.601 5.580 10.625 1.00 90.19 424 ARG A C 1
ATOM 3239 O O . ARG A 1 424 ? 18.533 5.667 9.400 1.00 90.19 424 ARG A O 1
ATOM 3246 N N . VAL A 1 425 ? 17.526 5.577 11.402 1.00 92.25 425 VAL A N 1
ATOM 3247 C CA . VAL A 1 425 ? 16.151 5.789 10.949 1.00 92.25 425 VAL A CA 1
ATOM 3248 C C . VAL A 1 425 ? 15.660 7.122 11.498 1.00 92.25 425 VAL A C 1
ATOM 3250 O O . VAL A 1 425 ? 15.489 7.283 12.707 1.00 92.25 425 VAL A O 1
ATOM 3253 N N . LEU A 1 426 ? 15.430 8.065 10.591 1.00 95.50 426 LEU A N 1
ATOM 3254 C CA . LEU A 1 426 ? 14.868 9.378 10.874 1.00 95.50 426 LEU A CA 1
ATOM 3255 C C . LEU A 1 426 ? 13.394 9.405 10.461 1.00 95.50 426 LEU A C 1
ATOM 3257 O O . LEU A 1 426 ? 13.068 9.011 9.340 1.00 95.50 426 LEU A O 1
ATOM 3261 N N . VAL A 1 427 ? 12.511 9.894 11.329 1.00 97.12 427 VAL A N 1
ATOM 3262 C CA . VAL A 1 427 ? 11.101 10.145 10.991 1.00 97.12 427 VAL A CA 1
ATOM 3263 C C . VAL A 1 427 ? 10.886 11.650 10.872 1.00 97.12 427 VAL A C 1
ATOM 3265 O O . VAL A 1 427 ? 11.170 12.380 11.813 1.00 97.12 427 VAL A O 1
ATOM 3268 N N . ALA A 1 428 ? 10.381 12.116 9.733 1.00 97.94 428 ALA A N 1
ATOM 3269 C CA . ALA A 1 428 ? 10.005 13.506 9.507 1.00 97.94 428 ALA A CA 1
ATOM 3270 C C . ALA A 1 428 ? 8.476 13.628 9.445 1.00 97.94 428 ALA A C 1
ATOM 3272 O O . ALA A 1 428 ? 7.853 13.081 8.534 1.00 97.94 428 ALA A O 1
ATOM 3273 N N . VAL A 1 429 ? 7.869 14.338 10.396 1.00 97.56 429 VAL A N 1
ATOM 3274 C CA . VAL A 1 429 ? 6.416 14.529 10.498 1.00 97.56 429 VAL A CA 1
ATOM 3275 C C . VAL A 1 429 ? 6.032 15.920 10.003 1.00 97.56 429 VAL A C 1
ATOM 3277 O O . VAL A 1 429 ? 6.567 16.925 10.470 1.00 97.56 429 VAL A O 1
ATOM 3280 N N . GLY A 1 430 ? 5.095 16.003 9.065 1.00 93.38 430 GLY A N 1
ATOM 3281 C CA . GLY A 1 430 ? 4.716 17.283 8.475 1.00 93.38 430 GLY A CA 1
ATOM 3282 C C . GLY A 1 430 ? 3.534 17.189 7.526 1.00 93.38 430 GLY A C 1
ATOM 3283 O O . GLY A 1 430 ? 2.926 16.134 7.351 1.00 93.38 430 GLY A O 1
ATOM 3284 N N . HIS A 1 431 ? 3.204 18.316 6.912 1.00 91.06 431 HIS A N 1
ATOM 3285 C CA . HIS A 1 431 ? 2.099 18.414 5.970 1.00 91.06 431 HIS A CA 1
ATOM 3286 C C . HIS A 1 431 ? 2.412 17.679 4.642 1.00 91.06 431 HIS A C 1
ATOM 3288 O O . HIS A 1 431 ? 3.549 17.757 4.165 1.00 91.06 431 HIS A O 1
ATOM 3294 N N . PRO A 1 432 ? 1.431 17.041 3.970 1.00 89.62 432 PRO A N 1
ATOM 3295 C CA . PRO A 1 432 ? 1.645 16.367 2.682 1.00 89.62 432 PRO A CA 1
ATOM 3296 C C . PRO A 1 432 ? 2.372 17.222 1.628 1.00 89.62 432 PRO A C 1
ATOM 3298 O O . PRO A 1 432 ? 3.252 16.745 0.919 1.00 89.62 432 PRO A O 1
ATOM 3301 N N . ALA A 1 433 ? 2.057 18.516 1.556 1.00 88.88 433 ALA A N 1
ATOM 3302 C CA . ALA A 1 433 ? 2.630 19.433 0.568 1.00 88.88 433 ALA A CA 1
ATOM 3303 C C . ALA A 1 433 ? 4.158 19.612 0.659 1.00 88.88 433 ALA A C 1
ATOM 3305 O O . ALA A 1 433 ? 4.828 19.584 -0.374 1.00 88.88 433 ALA A O 1
ATOM 3306 N N . ILE A 1 434 ? 4.721 19.766 1.867 1.00 92.81 434 ILE A N 1
ATOM 3307 C CA . ILE A 1 434 ? 6.182 19.858 2.017 1.00 92.81 434 ILE A CA 1
ATOM 3308 C C . ILE A 1 434 ? 6.825 18.511 1.682 1.00 92.81 434 ILE A C 1
ATOM 3310 O O . ILE A 1 434 ? 7.822 18.473 0.968 1.00 92.81 434 ILE A O 1
ATOM 3314 N N . HIS A 1 435 ? 6.208 17.395 2.081 1.00 95.62 435 HIS A N 1
ATOM 3315 C CA . HIS A 1 435 ? 6.703 16.053 1.759 1.00 95.62 435 HIS A CA 1
ATOM 3316 C C . HIS A 1 435 ? 6.726 15.769 0.255 1.00 95.62 435 HIS A C 1
ATOM 3318 O O . HIS A 1 435 ? 7.680 15.162 -0.227 1.00 95.62 435 HIS A O 1
ATOM 3324 N N . LEU A 1 436 ? 5.746 16.258 -0.511 1.00 94.88 436 LEU A N 1
ATOM 3325 C CA . LEU A 1 436 ? 5.762 16.190 -1.979 1.00 94.88 436 LEU A CA 1
ATOM 3326 C C . LEU A 1 436 ? 6.966 16.943 -2.568 1.00 94.88 436 LEU A C 1
ATOM 3328 O O . LEU A 1 436 ? 7.634 16.430 -3.470 1.00 94.88 436 LEU A O 1
ATOM 3332 N N . ALA A 1 437 ? 7.293 18.121 -2.025 1.00 95.12 437 ALA A N 1
ATOM 3333 C CA . ALA A 1 437 ? 8.494 18.856 -2.416 1.00 95.12 437 ALA A CA 1
ATOM 3334 C C . ALA A 1 437 ? 9.773 18.072 -2.066 1.00 95.12 437 ALA A C 1
ATOM 3336 O O . ALA A 1 437 ? 10.656 17.944 -2.913 1.00 95.12 437 ALA A O 1
ATOM 3337 N N . LEU A 1 438 ? 9.853 17.473 -0.871 1.00 96.62 438 LEU A N 1
ATOM 3338 C CA . LEU A 1 438 ? 10.993 16.644 -0.449 1.00 96.62 438 LEU A CA 1
ATOM 3339 C C . LEU A 1 438 ? 11.158 15.386 -1.319 1.00 96.62 438 LEU A C 1
ATOM 3341 O O . LEU A 1 438 ? 12.281 15.029 -1.671 1.00 96.62 438 LEU A O 1
ATOM 3345 N N . ILE A 1 439 ? 10.061 14.741 -1.729 1.00 96.44 439 ILE A N 1
ATOM 3346 C CA . ILE A 1 439 ? 10.083 13.623 -2.686 1.00 96.44 439 ILE A CA 1
ATOM 3347 C C . ILE A 1 439 ? 10.659 14.083 -4.030 1.00 96.44 439 ILE A C 1
ATOM 3349 O O . ILE A 1 439 ? 11.544 13.421 -4.574 1.00 96.44 439 ILE A O 1
ATOM 3353 N N . CYS A 1 440 ? 10.222 15.236 -4.547 1.00 95.50 440 CYS A N 1
ATOM 3354 C CA . CYS A 1 440 ? 10.766 15.795 -5.786 1.00 95.50 440 CYS A CA 1
ATOM 3355 C C . CYS A 1 440 ? 12.263 16.119 -5.652 1.00 95.50 440 CYS A C 1
ATOM 3357 O O . CYS A 1 440 ? 13.035 15.784 -6.547 1.00 95.50 440 CYS A O 1
ATOM 3359 N N . ARG A 1 441 ? 12.704 16.679 -4.515 1.00 94.12 441 ARG A N 1
ATOM 3360 C CA . ARG A 1 441 ? 14.128 16.926 -4.218 1.00 94.12 441 ARG A CA 1
ATOM 3361 C C . ARG A 1 441 ? 14.940 15.632 -4.175 1.00 94.12 441 ARG A C 1
ATOM 3363 O O . ARG A 1 441 ? 15.992 15.562 -4.803 1.00 94.12 441 ARG A O 1
ATOM 3370 N N . CYS A 1 442 ? 14.435 14.594 -3.507 1.00 95.00 442 CYS A N 1
ATOM 3371 C CA . CYS A 1 442 ? 15.059 13.268 -3.473 1.00 95.00 442 CYS A CA 1
ATOM 3372 C C . CYS A 1 442 ? 15.247 12.683 -4.882 1.00 95.00 442 CYS A C 1
ATOM 3374 O O . CYS A 1 442 ? 16.238 12.003 -5.161 1.00 95.00 442 CYS A O 1
ATOM 3376 N N . LEU A 1 443 ? 14.286 12.937 -5.769 1.00 93.69 443 LEU A N 1
ATOM 3377 C CA . LEU A 1 443 ? 14.312 12.480 -7.151 1.00 93.69 443 LEU A CA 1
ATOM 3378 C C . LEU A 1 443 ? 15.054 13.429 -8.101 1.00 93.69 443 LEU A C 1
ATOM 3380 O O . LEU A 1 443 ? 15.185 13.067 -9.261 1.00 93.69 443 LEU A O 1
ATOM 3384 N N . ASP A 1 444 ? 15.585 14.568 -7.650 1.00 93.62 444 ASP A N 1
ATOM 3385 C CA . ASP A 1 444 ? 16.165 15.617 -8.512 1.00 93.62 444 ASP A CA 1
ATOM 3386 C C . ASP A 1 444 ? 15.193 16.125 -9.605 1.00 93.62 444 ASP A C 1
ATOM 3388 O O . ASP A 1 444 ? 15.553 16.390 -10.757 1.00 93.62 444 ASP A O 1
ATOM 3392 N N . LEU A 1 445 ? 13.916 16.243 -9.235 1.00 93.31 445 LEU A N 1
ATOM 3393 C CA . LEU A 1 445 ? 12.845 16.748 -10.091 1.00 93.31 445 LEU A CA 1
ATOM 3394 C C . LEU A 1 445 ? 12.570 18.228 -9.810 1.00 93.31 445 LEU A C 1
ATOM 3396 O O . LEU A 1 445 ? 12.637 18.648 -8.654 1.00 93.31 445 LEU A O 1
ATOM 3400 N N . PRO A 1 446 ? 12.243 19.035 -10.835 1.00 92.81 446 PRO A N 1
ATOM 3401 C CA . PRO A 1 446 ? 11.844 20.420 -10.629 1.00 92.81 446 PRO A CA 1
ATOM 3402 C C . PRO A 1 446 ? 10.454 20.510 -9.982 1.00 92.81 446 PRO A C 1
ATOM 3404 O O . PRO A 1 446 ? 9.672 19.560 -10.009 1.00 92.81 446 PRO A O 1
ATOM 3407 N N . MET A 1 447 ? 10.125 21.695 -9.462 1.00 89.50 447 MET A N 1
ATOM 3408 C CA . MET A 1 447 ? 8.857 22.006 -8.786 1.00 89.50 447 MET A CA 1
ATOM 3409 C C . MET A 1 447 ? 7.602 21.581 -9.573 1.00 89.50 447 MET A C 1
ATOM 3411 O O . MET A 1 447 ? 6.604 21.191 -8.976 1.00 89.50 447 MET A O 1
ATOM 3415 N N . GLU A 1 448 ? 7.655 21.608 -10.908 1.00 87.38 448 GLU A N 1
ATOM 3416 C CA . GLU A 1 448 ? 6.549 21.216 -11.799 1.00 87.38 448 GLU A CA 1
ATOM 3417 C C . GLU A 1 448 ? 6.043 19.783 -11.557 1.00 87.38 448 GLU A C 1
ATOM 3419 O O . GLU A 1 448 ? 4.881 19.486 -11.819 1.00 87.38 448 GLU A O 1
ATOM 3424 N N . TYR A 1 449 ? 6.891 18.901 -11.022 1.00 90.94 449 TYR A N 1
ATOM 3425 C CA . TYR A 1 449 ? 6.545 17.508 -10.737 1.00 90.94 449 TYR A CA 1
ATOM 3426 C C . TYR A 1 449 ? 5.793 17.323 -9.418 1.00 90.94 449 TYR A C 1
ATOM 3428 O O . TYR A 1 449 ? 5.297 16.229 -9.162 1.00 90.94 449 TYR A O 1
ATOM 3436 N N . MET A 1 450 ? 5.669 18.354 -8.575 1.00 88.25 450 MET A N 1
ATOM 3437 C CA . MET A 1 450 ? 4.990 18.221 -7.281 1.00 88.25 450 MET A CA 1
ATOM 3438 C C . MET A 1 450 ? 3.529 17.772 -7.430 1.00 88.25 450 MET A C 1
ATOM 3440 O O . MET A 1 450 ? 3.038 17.017 -6.598 1.00 88.25 450 MET A O 1
ATOM 3444 N N . SER A 1 451 ? 2.850 18.172 -8.510 1.00 85.69 451 SER A N 1
ATOM 3445 C CA . SER A 1 451 ? 1.485 17.727 -8.835 1.00 85.69 451 SER A CA 1
ATOM 3446 C C . SER A 1 451 ? 1.417 16.304 -9.405 1.00 85.69 451 SER A C 1
ATOM 3448 O O . SER A 1 451 ? 0.333 15.732 -9.501 1.00 85.69 451 SER A O 1
ATOM 3450 N N . SER A 1 452 ? 2.560 15.712 -9.768 1.00 90.69 452 SER A N 1
ATOM 3451 C CA . SER A 1 452 ? 2.652 14.348 -10.300 1.00 90.69 452 SER A CA 1
ATOM 3452 C C . SER A 1 452 ? 2.715 13.273 -9.213 1.00 90.69 452 SER A C 1
ATOM 3454 O O . SER A 1 452 ? 2.813 12.090 -9.529 1.00 90.69 452 SER A O 1
ATOM 3456 N N . PHE A 1 453 ? 2.644 13.657 -7.939 1.00 93.06 453 PHE A N 1
ATOM 3457 C CA . PHE A 1 453 ? 2.611 12.748 -6.797 1.00 93.06 453 PHE A CA 1
ATOM 3458 C C . PHE A 1 453 ? 1.427 13.093 -5.893 1.00 93.06 453 PHE A C 1
ATOM 3460 O O . PHE A 1 453 ? 0.990 14.242 -5.828 1.00 93.06 453 PHE A O 1
ATOM 3467 N N . HIS A 1 454 ? 0.923 12.090 -5.180 1.00 91.00 454 HIS A N 1
ATOM 3468 C CA . HIS A 1 454 ? -0.140 12.246 -4.191 1.00 91.00 454 HIS A CA 1
ATOM 3469 C C . HIS A 1 454 ? 0.319 11.718 -2.836 1.00 91.00 454 HIS A C 1
ATOM 3471 O O . HIS A 1 454 ? 1.076 10.750 -2.777 1.00 91.00 454 HIS A O 1
ATOM 3477 N N . LEU A 1 455 ? -0.146 12.348 -1.761 1.00 90.12 455 LEU A N 1
ATOM 3478 C CA . LEU A 1 455 ? 0.046 11.905 -0.384 1.00 90.12 455 LEU A CA 1
ATOM 3479 C C . LEU A 1 455 ? -1.233 12.203 0.401 1.00 90.12 455 LEU A C 1
ATOM 3481 O O . LEU A 1 455 ? -1.722 13.332 0.370 1.00 90.12 455 LEU A O 1
ATOM 3485 N N . ASP A 1 456 ? -1.739 11.199 1.107 1.00 87.25 456 ASP A N 1
ATOM 3486 C CA . ASP A 1 456 ? -2.890 11.318 2.000 1.00 87.25 456 ASP A CA 1
ATOM 3487 C C . ASP A 1 456 ? -2.449 11.707 3.423 1.00 87.25 456 ASP A C 1
ATOM 3489 O O . ASP A 1 456 ? -1.316 11.428 3.838 1.00 87.25 456 ASP A O 1
ATOM 3493 N N . ASP A 1 457 ? -3.355 12.295 4.203 1.00 85.06 457 ASP A N 1
ATOM 3494 C CA . ASP A 1 457 ? -3.141 12.509 5.639 1.00 85.06 457 ASP A CA 1
ATOM 3495 C C . ASP A 1 457 ? -2.888 11.171 6.353 1.00 85.06 457 ASP A C 1
ATOM 3497 O O . ASP A 1 457 ? -3.478 10.137 6.023 1.00 85.06 457 ASP A O 1
ATOM 3501 N N . GLY A 1 458 ? -1.963 11.170 7.313 1.00 86.12 458 GLY A N 1
ATOM 3502 C CA . GLY A 1 458 ? -1.516 9.959 8.005 1.00 86.12 458 GLY A CA 1
ATOM 3503 C C . GLY A 1 458 ? -0.710 8.971 7.152 1.00 86.12 458 GLY A C 1
ATOM 3504 O O . GLY A 1 458 ? -0.227 7.972 7.678 1.00 86.12 458 GLY A O 1
ATOM 3505 N N . SER A 1 459 ? -0.538 9.199 5.845 1.00 91.50 459 SER A N 1
ATOM 3506 C CA . SER A 1 459 ? 0.265 8.318 4.991 1.00 91.50 459 SER A CA 1
ATOM 3507 C C . SER A 1 459 ? 1.754 8.370 5.338 1.00 91.50 459 SER A C 1
ATOM 3509 O O . SER A 1 459 ? 2.264 9.379 5.828 1.00 91.50 459 SER A O 1
ATOM 3511 N N . ILE A 1 460 ? 2.480 7.291 5.024 1.00 94.19 460 ILE A N 1
ATOM 3512 C CA . ILE A 1 460 ? 3.946 7.292 5.096 1.00 94.19 460 ILE A CA 1
ATOM 3513 C C . ILE A 1 460 ? 4.593 7.108 3.724 1.00 94.19 460 ILE A C 1
ATOM 3515 O O . ILE A 1 460 ? 4.102 6.367 2.867 1.00 94.19 460 ILE A O 1
ATOM 3519 N N . SER A 1 461 ? 5.750 7.736 3.544 1.00 96.31 461 SER A N 1
ATOM 3520 C CA . SER A 1 461 ? 6.665 7.494 2.428 1.00 96.31 461 SER A CA 1
ATOM 3521 C C . SER A 1 461 ? 8.051 7.159 2.965 1.00 96.31 461 SER A C 1
ATOM 3523 O O . SER A 1 461 ? 8.490 7.719 3.967 1.00 96.31 461 SER A O 1
ATOM 3525 N N . VAL A 1 462 ? 8.744 6.224 2.321 1.00 95.38 462 VAL A N 1
ATOM 3526 C CA . VAL A 1 462 ? 10.020 5.694 2.822 1.00 95.38 462 VAL A CA 1
ATOM 3527 C C . VAL A 1 462 ? 11.118 5.922 1.794 1.00 95.38 462 VAL A C 1
ATOM 3529 O O . VAL A 1 462 ? 10.998 5.483 0.649 1.00 95.38 462 VAL A O 1
ATOM 3532 N N . ILE A 1 463 ? 12.201 6.563 2.232 1.00 95.75 463 ILE A N 1
ATOM 3533 C CA . ILE A 1 463 ? 13.388 6.860 1.431 1.00 95.75 463 ILE A CA 1
ATOM 3534 C C . ILE A 1 463 ? 14.596 6.178 2.073 1.00 95.75 463 ILE A C 1
ATOM 3536 O O . ILE A 1 463 ? 14.928 6.431 3.229 1.00 95.75 463 ILE A O 1
ATOM 3540 N N . ASP A 1 464 ? 15.264 5.312 1.319 1.00 94.00 464 ASP A N 1
ATOM 3541 C CA . ASP A 1 464 ? 16.470 4.607 1.749 1.00 94.00 464 ASP A CA 1
ATOM 3542 C C . ASP A 1 464 ? 17.731 5.216 1.131 1.00 94.00 464 ASP A C 1
ATOM 3544 O O . ASP A 1 464 ? 17.742 5.577 -0.046 1.00 94.00 464 ASP A O 1
ATOM 3548 N N . PHE A 1 465 ? 18.823 5.223 1.896 1.00 92.19 465 PHE A N 1
ATOM 3549 C CA . PHE A 1 465 ? 20.130 5.743 1.486 1.00 92.19 465 PHE A CA 1
ATOM 3550 C C . PHE A 1 465 ? 21.211 4.651 1.558 1.00 92.19 465 PHE A C 1
ATOM 3552 O O . PHE A 1 465 ? 22.088 4.685 2.424 1.00 92.19 465 PHE A O 1
ATOM 3559 N N . PRO A 1 466 ? 21.181 3.651 0.657 1.00 87.00 466 PRO A N 1
ATOM 3560 C CA . PRO A 1 466 ? 22.154 2.554 0.660 1.00 87.00 466 PRO A CA 1
ATOM 3561 C C . PRO A 1 466 ? 23.597 2.972 0.339 1.00 87.00 466 PRO A C 1
ATOM 3563 O O . PRO A 1 466 ? 24.512 2.226 0.674 1.00 87.00 466 PRO A O 1
ATOM 3566 N N . ASP A 1 467 ? 23.809 4.131 -0.297 1.00 85.00 467 ASP A N 1
ATOM 3567 C CA . ASP A 1 467 ? 25.147 4.697 -0.552 1.00 85.00 467 ASP A CA 1
ATOM 3568 C C . ASP A 1 467 ? 25.494 5.849 0.412 1.00 85.00 467 ASP A C 1
ATOM 3570 O O . ASP A 1 467 ? 26.426 6.605 0.155 1.00 85.00 467 ASP A O 1
ATOM 3574 N N . GLY A 1 468 ? 24.739 6.006 1.505 1.00 87.06 468 GLY A N 1
ATOM 3575 C CA . GLY A 1 468 ? 24.860 7.150 2.409 1.00 87.06 468 GLY A CA 1
ATOM 3576 C C . GLY A 1 468 ? 24.060 8.384 1.956 1.00 87.06 468 GLY A C 1
ATOM 3577 O O . GLY A 1 468 ? 23.488 8.385 0.864 1.00 87.06 468 GLY A O 1
ATOM 3578 N N . PRO A 1 469 ? 23.989 9.428 2.802 1.00 86.75 469 PRO A N 1
ATOM 3579 C CA . PRO A 1 469 ? 23.155 10.619 2.587 1.00 86.75 469 PRO A CA 1
ATOM 3580 C C . PRO A 1 469 ? 23.659 11.527 1.454 1.00 86.75 469 PRO A C 1
ATOM 3582 O O . PRO A 1 469 ? 22.887 12.307 0.907 1.00 86.75 469 PRO A O 1
ATOM 3585 N N . ILE A 1 470 ? 24.941 11.412 1.083 1.00 85.81 470 ILE A N 1
ATOM 3586 C CA . ILE A 1 470 ? 25.536 12.095 -0.081 1.00 85.81 470 ILE A CA 1
ATOM 3587 C C . ILE A 1 470 ? 25.076 11.429 -1.390 1.00 85.81 470 ILE A C 1
ATOM 3589 O O . ILE A 1 470 ? 25.008 12.067 -2.441 1.00 85.81 470 ILE A O 1
ATOM 3593 N N . GLY A 1 471 ? 24.773 10.129 -1.339 1.00 84.38 471 GLY A N 1
ATOM 3594 C CA . GLY A 1 471 ? 24.239 9.379 -2.465 1.00 84.38 471 GLY A CA 1
ATOM 3595 C C . GLY A 1 471 ? 22.774 9.712 -2.749 1.00 84.38 471 GLY A C 1
ATOM 3596 O O . GLY A 1 471 ? 22.056 10.282 -1.930 1.00 84.38 471 GLY A O 1
ATOM 3597 N N . ARG A 1 472 ? 22.298 9.309 -3.929 1.00 86.94 472 ARG A N 1
ATOM 3598 C CA . ARG A 1 472 ? 20.896 9.506 -4.312 1.00 86.94 472 ARG A CA 1
ATOM 3599 C C . ARG A 1 472 ? 19.980 8.592 -3.494 1.00 86.94 472 ARG A C 1
ATOM 3601 O O . ARG A 1 472 ? 20.199 7.379 -3.443 1.00 86.94 472 ARG A O 1
ATOM 3608 N N . GLY A 1 473 ? 18.937 9.172 -2.902 1.00 91.69 473 GLY A N 1
ATOM 3609 C CA . GLY A 1 473 ? 17.914 8.427 -2.173 1.00 91.69 473 GLY A CA 1
ATOM 3610 C C . GLY A 1 473 ? 17.107 7.500 -3.088 1.00 91.69 473 GLY A C 1
ATOM 3611 O O . GLY A 1 473 ? 16.880 7.791 -4.263 1.00 91.69 473 GLY A O 1
ATOM 3612 N N . ILE A 1 474 ? 16.673 6.367 -2.540 1.00 93.19 474 ILE A N 1
ATOM 3613 C CA . ILE A 1 474 ? 15.805 5.392 -3.208 1.00 93.19 474 ILE A CA 1
ATOM 3614 C C . ILE A 1 474 ? 14.438 5.447 -2.554 1.00 93.19 474 ILE A C 1
ATOM 3616 O O . ILE A 1 474 ? 14.309 5.180 -1.360 1.00 93.19 474 ILE A O 1
ATOM 3620 N N . ILE A 1 475 ? 13.406 5.717 -3.345 1.00 94.94 475 ILE A N 1
ATOM 3621 C CA . ILE A 1 475 ? 12.034 5.685 -2.860 1.00 94.94 475 ILE A CA 1
ATOM 3622 C C . ILE A 1 475 ? 11.580 4.234 -2.782 1.00 94.94 475 ILE A C 1
ATOM 3624 O O . ILE A 1 475 ? 11.358 3.554 -3.789 1.00 94.94 475 ILE A O 1
ATOM 3628 N N . ARG A 1 476 ? 11.421 3.756 -1.552 1.00 93.25 476 ARG A N 1
ATOM 3629 C CA . ARG A 1 476 ? 10.912 2.419 -1.279 1.00 93.25 476 ARG A CA 1
ATOM 3630 C C . ARG A 1 476 ? 9.403 2.341 -1.490 1.00 93.25 476 ARG A C 1
ATOM 3632 O O . ARG A 1 476 ? 8.939 1.362 -2.070 1.00 93.25 476 ARG A O 1
ATOM 3639 N N . CYS A 1 477 ? 8.660 3.330 -1.005 1.00 94.25 477 CYS A N 1
ATOM 3640 C CA . CYS A 1 477 ? 7.219 3.464 -1.207 1.00 94.25 477 CYS A CA 1
ATOM 3641 C C . CYS A 1 477 ? 6.785 4.923 -1.026 1.00 94.25 477 CYS A C 1
ATOM 3643 O O . CYS A 1 477 ? 7.447 5.682 -0.312 1.00 94.25 477 CYS A O 1
ATOM 3645 N N . THR A 1 478 ? 5.654 5.282 -1.628 1.00 95.31 478 THR A N 1
ATOM 3646 C CA . THR A 1 478 ? 4.964 6.561 -1.404 1.00 95.31 478 THR A CA 1
ATOM 3647 C C . THR A 1 478 ? 3.498 6.313 -1.108 1.00 95.31 478 THR A C 1
ATOM 3649 O O . THR A 1 478 ? 2.924 5.326 -1.581 1.00 95.31 478 THR A O 1
ATOM 3652 N N . ASN A 1 479 ? 2.910 7.225 -0.337 1.00 92.94 479 ASN A N 1
ATOM 3653 C CA . ASN A 1 479 ? 1.499 7.206 0.028 1.00 92.94 479 ASN A CA 1
ATOM 3654 C C . ASN A 1 479 ? 1.026 5.843 0.572 1.00 92.94 479 ASN A C 1
ATOM 3656 O O . ASN A 1 479 ? 0.048 5.240 0.116 1.00 92.94 479 ASN A O 1
ATOM 3660 N N . TYR A 1 480 ? 1.787 5.281 1.510 1.00 90.56 480 TYR A N 1
ATOM 3661 C CA . TYR A 1 480 ? 1.437 4.005 2.113 1.00 90.56 480 TYR A CA 1
ATOM 3662 C C . TYR A 1 480 ? 0.398 4.220 3.218 1.00 90.56 480 TYR A C 1
ATOM 3664 O O . TYR A 1 480 ? 0.712 4.708 4.305 1.00 90.56 480 TYR A O 1
ATOM 3672 N N . THR A 1 481 ? -0.841 3.822 2.933 1.00 78.38 481 THR A N 1
ATOM 3673 C CA . THR A 1 481 ? -2.018 4.030 3.790 1.00 78.38 481 THR A CA 1
ATOM 3674 C C . THR A 1 481 ? -2.630 2.729 4.305 1.00 78.38 481 THR A C 1
ATOM 3676 O O . THR A 1 481 ? -3.680 2.753 4.935 1.00 78.38 481 THR A O 1
ATOM 3679 N N . ALA A 1 482 ? -1.982 1.573 4.103 1.00 57.31 482 ALA A N 1
ATOM 3680 C CA . ALA A 1 482 ? -2.541 0.259 4.464 1.00 57.31 482 ALA A CA 1
ATOM 3681 C C . ALA A 1 482 ? -2.849 0.087 5.969 1.00 57.31 482 ALA A C 1
ATOM 3683 O O . ALA A 1 482 ? -3.495 -0.874 6.372 1.00 57.31 482 ALA A O 1
ATOM 3684 N N . HIS A 1 483 ? -2.410 1.028 6.802 1.00 48.91 483 HIS A N 1
ATOM 3685 C CA . HIS A 1 483 ? -2.747 1.134 8.215 1.00 48.91 483 HIS A CA 1
ATOM 3686 C C . HIS A 1 483 ? -4.208 1.604 8.455 1.00 48.91 483 HIS A C 1
ATOM 3688 O O . HIS A 1 483 ? -4.748 1.385 9.535 1.00 48.91 483 HIS A O 1
ATOM 3694 N N . LEU A 1 484 ? -4.873 2.163 7.434 1.00 43.28 484 LEU A N 1
ATOM 3695 C CA . LEU A 1 484 ? -6.315 2.451 7.387 1.00 43.28 484 LEU A CA 1
ATOM 3696 C C . LEU A 1 484 ? -7.149 1.238 6.938 1.00 43.28 484 LEU A C 1
ATOM 3698 O O . LEU A 1 484 ? -8.351 1.180 7.174 1.00 43.28 484 LEU A O 1
ATOM 3702 N N . VAL A 1 485 ? -6.513 0.231 6.330 1.00 41.19 485 VAL A N 1
ATOM 3703 C CA . VAL A 1 485 ? -7.163 -0.996 5.845 1.00 41.19 485 VAL A CA 1
ATOM 3704 C C . VAL A 1 485 ? -7.055 -2.072 6.928 1.00 41.19 485 VAL A C 1
ATOM 3706 O O . VAL A 1 485 ? -6.410 -3.111 6.773 1.00 41.19 485 VAL A O 1
ATOM 3709 N N . GLY A 1 486 ? -7.675 -1.814 8.079 1.00 36.31 486 GLY A N 1
ATOM 3710 C CA . GLY A 1 486 ? -7.766 -2.733 9.218 1.00 36.31 486 GLY A CA 1
ATOM 3711 C C . GLY A 1 486 ? -8.619 -3.984 8.958 1.00 36.31 486 GLY A C 1
ATOM 3712 O O . GLY A 1 486 ? -9.433 -4.342 9.798 1.00 36.31 486 GLY A O 1
ATOM 3713 N N . LYS A 1 487 ? -8.460 -4.656 7.809 1.00 33.28 487 LYS A N 1
ATOM 3714 C CA . LYS A 1 487 ? -9.115 -5.942 7.500 1.00 33.28 487 LYS A CA 1
ATOM 3715 C C . LYS A 1 487 ? -8.159 -7.109 7.232 1.00 33.28 487 LYS A C 1
ATOM 3717 O O . LYS A 1 487 ? -8.625 -8.238 7.141 1.00 33.28 487 LYS A O 1
ATOM 3722 N N . ALA A 1 488 ? -6.840 -6.898 7.157 1.00 32.19 488 ALA A N 1
ATOM 3723 C CA . ALA A 1 488 ? -5.914 -7.972 6.757 1.00 32.19 488 ALA A CA 1
ATOM 3724 C C . ALA A 1 488 ? -5.039 -8.567 7.882 1.00 32.19 488 ALA A C 1
ATOM 3726 O O . ALA A 1 488 ? -4.540 -9.681 7.729 1.00 32.19 488 ALA A O 1
ATOM 3727 N N . LYS A 1 489 ? -4.843 -7.883 9.021 1.00 30.50 489 LYS A N 1
ATOM 3728 C CA . LYS A 1 489 ? -3.924 -8.368 10.078 1.00 30.50 489 LYS A CA 1
ATOM 3729 C C . LYS A 1 489 ? -4.555 -9.294 11.127 1.00 30.50 489 LYS A C 1
ATOM 3731 O O . LYS A 1 489 ? -3.821 -10.067 11.737 1.00 30.50 489 LYS A O 1
ATOM 3736 N N . GLU A 1 490 ? -5.878 -9.316 11.286 1.00 30.22 490 GLU A N 1
ATOM 3737 C CA . GLU A 1 490 ? -6.522 -10.221 12.259 1.00 30.22 490 GLU A CA 1
ATOM 3738 C C . GLU A 1 490 ? -6.526 -11.697 11.819 1.00 30.22 490 GLU A C 1
ATOM 3740 O O . GLU A 1 490 ? -6.631 -12.589 12.659 1.00 30.22 490 GLU A O 1
ATOM 3745 N N . LEU A 1 491 ? -6.313 -11.993 10.531 1.00 28.23 491 LEU A N 1
ATOM 3746 C CA . LEU A 1 491 ? -6.308 -13.376 10.038 1.00 28.23 491 LEU A CA 1
ATOM 3747 C C . LEU A 1 491 ? -4.942 -14.077 10.168 1.00 28.23 491 LEU A C 1
ATOM 3749 O O . LEU A 1 491 ? -4.888 -15.304 10.206 1.00 28.23 491 LEU A O 1
ATOM 3753 N N . HIS A 1 492 ? -3.833 -13.332 10.269 1.00 27.62 492 HIS A N 1
ATOM 3754 C CA . HIS A 1 492 ? -2.487 -13.926 10.325 1.00 27.62 492 HIS A CA 1
ATOM 3755 C C . HIS A 1 492 ? -2.038 -14.274 11.753 1.00 27.62 492 HIS A C 1
ATOM 3757 O O . HIS A 1 492 ? -1.254 -15.200 11.942 1.00 27.62 492 HIS A O 1
ATOM 3763 N N . VAL A 1 493 ? -2.589 -13.600 12.769 1.00 27.83 493 VAL A N 1
ATOM 3764 C CA . VAL A 1 493 ? -2.346 -13.929 14.187 1.00 27.83 493 VAL A CA 1
ATOM 3765 C C . VAL A 1 493 ? -3.188 -15.136 14.637 1.00 27.83 493 VAL A C 1
ATOM 3767 O O . VAL A 1 493 ? -2.763 -15.896 15.504 1.00 27.83 493 VAL A O 1
ATOM 3770 N N . LEU A 1 494 ? -4.329 -15.407 13.988 1.00 26.44 494 LEU A N 1
ATOM 3771 C CA . LEU A 1 494 ? -5.188 -16.552 14.322 1.00 26.44 494 LEU A CA 1
ATOM 3772 C C . LEU A 1 494 ? -4.717 -17.905 13.753 1.00 26.44 494 LEU A C 1
ATOM 3774 O O . LEU A 1 494 ? -5.170 -18.949 14.217 1.00 26.44 494 LEU A O 1
ATOM 3778 N N . LEU A 1 495 ? -3.804 -17.915 12.777 1.00 27.23 495 LEU A N 1
ATOM 3779 C CA . LEU A 1 495 ? -3.338 -19.147 12.121 1.00 27.23 495 LEU A CA 1
ATOM 3780 C C . LEU A 1 495 ? -2.138 -19.816 12.811 1.00 27.23 495 LEU A C 1
ATOM 3782 O O . LEU A 1 495 ? -1.803 -20.944 12.465 1.00 27.23 495 LEU A O 1
ATOM 3786 N N . HIS A 1 496 ? -1.545 -19.178 13.826 1.00 28.03 496 HIS A N 1
ATOM 3787 C CA . HIS A 1 496 ? -0.449 -19.754 14.618 1.00 28.03 496 HIS A CA 1
ATOM 3788 C C . HIS A 1 496 ? -0.857 -20.188 16.042 1.00 28.03 496 HIS A C 1
ATOM 3790 O O . HIS A 1 496 ? -0.022 -20.694 16.787 1.00 28.03 496 HIS A O 1
ATOM 3796 N N . ALA A 1 497 ? -2.138 -20.037 16.409 1.00 27.06 497 ALA A N 1
ATOM 3797 C CA . ALA A 1 497 ? -2.680 -20.369 17.734 1.00 27.06 497 ALA A CA 1
ATOM 3798 C C . ALA A 1 497 ? -3.535 -21.657 17.761 1.00 27.06 497 ALA A C 1
ATOM 3800 O O . ALA A 1 497 ? -4.296 -21.887 18.699 1.00 27.06 497 ALA A O 1
ATOM 3801 N N . LEU A 1 498 ? -3.426 -22.514 16.741 1.00 27.41 498 LEU A N 1
ATOM 3802 C CA . LEU A 1 498 ? -4.121 -23.803 16.684 1.00 27.41 498 LEU A CA 1
ATOM 3803 C C . LEU A 1 498 ? -3.183 -24.956 17.062 1.00 27.41 498 LEU A C 1
ATOM 3805 O O . LEU A 1 498 ? -2.801 -25.744 16.210 1.00 27.41 498 LEU A O 1
ATOM 3809 N N . HIS A 1 499 ? -2.844 -25.055 18.347 1.00 25.91 499 HIS A N 1
ATOM 3810 C CA . HIS A 1 499 ? -2.746 -26.327 19.073 1.00 25.91 499 HIS A CA 1
ATOM 3811 C C . HIS A 1 499 ? -2.895 -26.038 20.583 1.00 25.91 499 HIS A C 1
ATOM 3813 O O . HIS A 1 499 ? -2.153 -25.211 21.112 1.00 25.91 499 HIS A O 1
ATOM 3819 N N . PRO A 1 500 ? -3.872 -26.652 21.276 1.00 25.81 500 PRO A N 1
ATOM 3820 C CA . PRO A 1 500 ? -4.237 -26.291 22.640 1.00 25.81 500 PRO A CA 1
ATOM 3821 C C . PRO A 1 500 ? -3.395 -27.058 23.666 1.00 25.81 500 PRO A C 1
ATOM 3823 O O . PRO A 1 500 ? -3.240 -28.273 23.561 1.00 25.81 500 PRO A O 1
ATOM 3826 N N . VAL A 1 501 ? -2.936 -26.369 24.709 1.00 24.00 501 VAL A N 1
ATOM 3827 C CA . VAL A 1 501 ? -2.718 -26.990 26.021 1.00 24.00 501 VAL A CA 1
ATOM 3828 C C . VAL A 1 501 ? -3.568 -26.200 27.011 1.00 24.00 501 VAL A C 1
ATOM 3830 O O . VAL A 1 501 ? -3.412 -24.988 27.146 1.00 24.00 501 VAL A O 1
ATOM 3833 N N . GLU A 1 502 ? -4.544 -26.881 27.608 1.00 26.53 502 GLU A N 1
ATOM 3834 C CA . GLU A 1 502 ? -5.471 -26.337 28.603 1.00 26.53 502 GLU A CA 1
ATOM 3835 C C . GLU A 1 502 ? -4.774 -25.967 29.929 1.00 26.53 502 GLU A C 1
ATOM 3837 O O . GLU A 1 502 ? -3.704 -26.498 30.237 1.00 26.53 502 GLU A O 1
ATOM 3842 N N . PRO A 1 503 ? -5.388 -25.071 30.730 1.00 27.61 503 PRO A N 1
ATOM 3843 C CA . PRO A 1 503 ? -4.795 -24.487 31.924 1.00 27.61 503 PRO A CA 1
ATOM 3844 C C . PRO A 1 503 ? -5.160 -25.262 33.200 1.00 27.61 503 PRO A C 1
ATOM 3846 O O . PRO A 1 503 ? -6.287 -25.725 33.361 1.00 27.61 503 PRO A O 1
ATOM 3849 N N . LEU A 1 504 ? -4.249 -25.283 34.174 1.00 24.16 504 LEU A N 1
ATOM 3850 C CA . LEU A 1 504 ? -4.585 -25.483 35.584 1.00 24.16 504 LEU A CA 1
ATOM 3851 C C . LEU A 1 504 ? -3.964 -24.344 36.399 1.00 24.16 504 LEU A C 1
ATOM 3853 O O . LEU A 1 504 ? -2.756 -24.120 36.358 1.00 24.16 504 LEU A O 1
ATOM 3857 N N . MET A 1 505 ? -4.821 -23.606 37.107 1.00 26.83 505 MET A N 1
ATOM 3858 C CA . MET A 1 505 ? -4.427 -22.731 38.209 1.00 26.83 505 MET A CA 1
ATOM 3859 C C . MET A 1 505 ? -3.998 -23.592 39.399 1.00 26.83 505 MET A C 1
ATOM 3861 O O . MET A 1 505 ? -4.763 -24.468 39.783 1.00 26.83 505 MET A O 1
ATOM 3865 N N . GLU A 1 506 ? -2.874 -23.264 40.040 1.00 23.84 506 GLU A N 1
ATOM 3866 C CA . GLU A 1 506 ? -2.817 -23.096 41.499 1.00 23.84 506 GLU A CA 1
ATOM 3867 C C . GLU A 1 506 ? -1.514 -22.417 41.957 1.00 23.84 506 GLU A C 1
ATOM 3869 O O . GLU A 1 506 ? -0.456 -22.531 41.341 1.00 23.84 506 GLU A O 1
ATOM 3874 N N . TYR A 1 507 ? -1.653 -21.642 43.033 1.00 26.17 507 TYR A N 1
ATOM 3875 C CA . TYR A 1 507 ? -0.643 -20.845 43.727 1.00 26.17 507 TYR A CA 1
ATOM 3876 C C . TYR A 1 507 ? 0.503 -21.688 44.315 1.00 26.17 507 TYR A C 1
ATOM 3878 O O . TYR A 1 507 ? 0.234 -22.715 44.934 1.00 26.17 507 TYR A O 1
ATOM 3886 N N . SER A 1 508 ? 1.740 -21.161 44.267 1.00 23.09 508 SER A N 1
ATOM 3887 C CA . SER A 1 508 ? 2.721 -21.033 45.382 1.00 23.09 508 SER A CA 1
ATOM 3888 C C . SER A 1 508 ? 4.181 -21.088 44.889 1.00 23.09 508 SER A C 1
ATOM 3890 O O . SER A 1 508 ? 4.591 -21.996 44.176 1.00 23.09 508 SER A O 1
ATOM 3892 N N . THR A 1 509 ? 4.978 -20.097 45.288 1.00 23.72 509 THR A N 1
ATOM 3893 C CA . THR A 1 509 ? 6.448 -19.981 45.135 1.00 23.72 509 THR A CA 1
ATOM 3894 C C . THR A 1 509 ? 7.214 -20.864 46.151 1.00 23.72 509 THR A C 1
ATOM 3896 O O . THR A 1 509 ? 6.589 -21.318 47.105 1.00 23.72 509 THR A O 1
ATOM 3899 N N . PRO A 1 510 ? 8.567 -20.874 46.186 1.00 39.56 510 PRO A N 1
ATOM 3900 C CA . PRO A 1 510 ? 9.551 -21.280 45.170 1.00 39.56 510 PRO A CA 1
ATOM 3901 C C . PRO A 1 510 ? 10.548 -22.337 45.736 1.00 39.56 510 PRO A C 1
ATOM 3903 O O . PRO A 1 510 ? 10.658 -22.463 46.948 1.00 39.56 510 PRO A O 1
ATOM 3906 N N . HIS A 1 511 ? 11.316 -23.054 44.895 1.00 25.06 511 HIS A N 1
ATOM 3907 C CA . HIS A 1 511 ? 12.750 -23.383 45.107 1.00 25.06 511 HIS A CA 1
ATOM 3908 C C . HIS A 1 511 ? 13.312 -24.453 44.139 1.00 25.06 511 HIS A C 1
ATOM 3910 O O . HIS A 1 511 ? 12.671 -25.449 43.838 1.00 25.06 511 HIS A O 1
ATOM 3916 N N . GLN A 1 512 ? 14.588 -24.233 43.788 1.00 24.08 512 GLN A N 1
ATOM 3917 C CA . GLN A 1 512 ? 15.657 -25.190 43.443 1.00 24.08 512 GLN A CA 1
ATOM 3918 C C . GLN A 1 512 ? 15.705 -25.902 42.070 1.00 24.08 512 GLN A C 1
ATOM 3920 O O . GLN A 1 512 ? 15.025 -26.880 41.800 1.00 24.08 512 GLN A O 1
ATOM 3925 N N . VAL A 1 513 ? 16.662 -25.431 41.252 1.00 22.94 513 VAL A N 1
ATOM 3926 C CA . VAL A 1 513 ? 17.861 -26.158 40.763 1.00 22.94 513 VAL A CA 1
ATOM 3927 C C . VAL A 1 513 ? 17.695 -27.656 40.435 1.00 22.94 513 VAL A C 1
ATOM 3929 O O . VAL A 1 513 ? 17.656 -28.475 41.341 1.00 22.94 513 VAL A O 1
ATOM 3932 N N . SER A 1 514 ? 17.813 -28.043 39.155 1.00 23.20 514 SER A N 1
ATOM 3933 C CA . SER A 1 514 ? 18.991 -28.752 38.598 1.00 23.20 514 SER A CA 1
ATOM 3934 C C . SER A 1 514 ? 18.727 -29.367 37.207 1.00 23.20 514 SER A C 1
ATOM 3936 O O . SER A 1 514 ? 17.601 -29.615 36.799 1.00 23.20 514 SER A O 1
ATOM 3938 N N . ARG A 1 515 ? 19.841 -29.595 36.508 1.00 24.02 515 ARG A N 1
ATOM 3939 C CA . ARG A 1 515 ? 20.092 -30.198 35.185 1.00 24.02 515 ARG A CA 1
ATOM 3940 C C . ARG A 1 515 ? 19.406 -31.561 34.966 1.00 24.02 515 ARG A C 1
ATOM 3942 O O . ARG A 1 515 ? 19.355 -32.336 35.911 1.00 24.02 515 ARG A O 1
ATOM 3949 N N . TYR A 1 516 ? 19.091 -31.925 33.710 1.00 23.92 516 TYR A N 1
ATOM 3950 C CA . TYR A 1 516 ? 19.862 -32.914 32.915 1.00 23.92 516 TYR A CA 1
ATOM 3951 C C . TYR A 1 516 ? 19.242 -33.267 31.532 1.00 23.92 516 TYR A C 1
ATOM 3953 O O . TYR A 1 516 ? 18.052 -33.515 31.409 1.00 23.92 516 TYR A O 1
ATOM 3961 N N . GLN A 1 517 ? 20.137 -33.291 30.532 1.00 24.42 517 GLN A N 1
ATOM 3962 C CA . GLN A 1 517 ? 20.287 -34.123 29.314 1.00 24.42 517 GLN A CA 1
ATOM 3963 C C . GLN A 1 517 ? 19.150 -34.491 28.329 1.00 24.42 517 GLN A C 1
ATOM 3965 O O . GLN A 1 517 ? 18.225 -35.239 28.611 1.00 24.42 517 GLN A O 1
ATOM 3970 N N . GLN A 1 518 ? 19.424 -34.072 27.083 1.00 24.86 518 GLN A N 1
ATOM 3971 C CA . GLN A 1 518 ? 19.403 -34.793 25.795 1.00 24.86 518 GLN A CA 1
ATOM 3972 C C . GLN A 1 518 ? 19.089 -36.305 25.776 1.00 24.86 518 GLN A C 1
ATOM 3974 O O . GLN A 1 518 ? 19.797 -37.087 26.398 1.00 24.86 518 GLN A O 1
ATOM 3979 N N . HIS A 1 519 ? 18.227 -36.706 24.830 1.00 24.75 519 HIS A N 1
ATOM 3980 C CA . HIS A 1 519 ? 18.522 -37.738 23.821 1.00 24.75 519 HIS A CA 1
ATOM 3981 C C . HIS A 1 519 ? 17.572 -37.612 22.613 1.00 24.75 519 HIS A C 1
ATOM 3983 O O . HIS A 1 519 ? 16.405 -37.267 22.767 1.00 24.75 519 HIS A O 1
ATOM 3989 N N . GLY A 1 520 ? 18.094 -37.867 21.410 1.00 22.38 520 GLY A N 1
ATOM 3990 C CA . GLY A 1 520 ? 17.337 -37.964 20.156 1.00 22.38 520 GLY A CA 1
ATOM 3991 C C . GLY A 1 520 ? 17.441 -39.359 19.537 1.00 22.38 520 GLY A C 1
ATOM 3992 O O . GLY A 1 520 ? 18.246 -40.141 20.016 1.00 22.38 520 GLY A O 1
ATOM 3993 N N . TYR A 1 521 ? 16.635 -39.632 18.503 1.00 23.33 521 TYR A N 1
ATOM 3994 C CA . TYR A 1 521 ? 16.755 -40.627 17.403 1.00 23.33 521 TYR A CA 1
ATOM 3995 C C . TYR A 1 521 ? 15.448 -40.473 16.577 1.00 23.33 521 TYR A C 1
ATOM 3997 O O . TYR A 1 521 ? 14.375 -40.487 17.167 1.00 23.33 521 TYR A O 1
ATOM 4005 N N . SER A 1 522 ? 15.438 -39.981 15.328 1.00 23.09 522 SER A N 1
ATOM 4006 C CA . SER A 1 522 ? 15.740 -40.608 14.017 1.00 23.09 522 SER A CA 1
ATOM 4007 C C . SER A 1 522 ? 14.874 -41.826 13.649 1.00 23.09 522 SER A C 1
ATOM 4009 O O . SER A 1 522 ? 14.823 -42.785 14.415 1.00 23.09 522 SER A O 1
ATOM 4011 N N . GLY A 1 523 ? 14.271 -41.810 12.447 1.00 24.09 523 GLY A N 1
ATOM 4012 C CA . GLY A 1 523 ? 13.698 -42.997 11.793 1.00 24.09 523 GLY A CA 1
ATOM 4013 C C . GLY A 1 523 ? 12.626 -42.725 10.724 1.00 24.09 523 GLY A C 1
ATOM 4014 O O . GLY A 1 523 ? 11.481 -42.455 11.062 1.00 24.09 523 GLY A O 1
ATOM 4015 N N . ASP A 1 524 ? 13.029 -42.840 9.456 1.00 24.03 524 ASP A N 1
ATOM 4016 C CA . ASP A 1 524 ? 12.309 -42.677 8.177 1.00 24.03 524 ASP A CA 1
ATOM 4017 C C . ASP A 1 524 ? 11.172 -43.681 7.852 1.00 24.03 524 ASP A C 1
ATOM 4019 O O . ASP A 1 524 ? 11.075 -44.754 8.443 1.00 24.03 524 ASP A O 1
ATOM 4023 N N . GLY A 1 525 ? 10.411 -43.382 6.778 1.00 24.41 525 GLY A N 1
ATOM 4024 C CA . GLY A 1 525 ? 9.685 -44.369 5.947 1.00 24.41 525 GLY A CA 1
ATOM 4025 C C . GLY A 1 525 ? 8.403 -43.822 5.276 1.00 24.41 525 GLY A C 1
ATOM 4026 O O . GLY A 1 525 ? 7.357 -43.834 5.906 1.00 24.41 525 GLY A O 1
ATOM 4027 N N . LEU A 1 526 ? 8.426 -43.109 4.138 1.00 23.11 526 LEU A N 1
ATOM 4028 C CA . LEU A 1 526 ? 8.426 -43.537 2.716 1.00 23.11 526 LEU A CA 1
ATOM 4029 C C . LEU A 1 526 ? 7.146 -44.216 2.149 1.00 23.11 526 LEU A C 1
ATOM 4031 O O . LEU A 1 526 ? 6.635 -45.184 2.694 1.00 23.11 526 LEU A O 1
ATOM 4035 N N . TYR A 1 527 ? 6.778 -43.728 0.948 1.00 24.23 527 TYR A N 1
ATOM 4036 C CA . TYR A 1 527 ? 5.961 -44.300 -0.148 1.00 24.23 527 TYR A CA 1
ATOM 4037 C C . TYR A 1 527 ? 4.480 -43.882 -0.375 1.00 24.23 527 TYR A C 1
ATOM 4039 O O . TYR A 1 527 ? 3.534 -44.489 0.105 1.00 24.23 527 TYR A O 1
ATOM 4047 N N . THR A 1 528 ? 4.347 -42.881 -1.266 1.00 24.67 528 THR A N 1
ATOM 4048 C CA . THR A 1 528 ? 3.654 -42.879 -2.587 1.00 24.67 528 THR A CA 1
ATOM 4049 C C . THR A 1 528 ? 2.152 -43.124 -2.758 1.00 24.67 528 THR A C 1
ATOM 4051 O O . THR A 1 528 ? 1.623 -44.155 -2.370 1.00 24.67 528 THR A O 1
ATOM 4054 N N . GLY A 1 529 ? 1.559 -42.293 -3.633 1.00 23.33 529 GLY A N 1
ATOM 4055 C CA . GLY A 1 529 ? 0.612 -42.766 -4.654 1.00 23.33 529 GLY A CA 1
ATOM 4056 C C . GLY A 1 529 ? -0.567 -41.836 -4.955 1.00 23.33 529 GLY A C 1
ATOM 4057 O O . GLY A 1 529 ? -1.569 -41.858 -4.256 1.00 23.33 529 GLY A O 1
ATOM 4058 N N . ARG A 1 530 ? -0.487 -41.075 -6.054 1.00 24.61 530 ARG A N 1
ATOM 4059 C CA . ARG A 1 530 ? -1.642 -40.527 -6.808 1.00 24.61 530 ARG A CA 1
ATOM 4060 C C . ARG A 1 530 ? -1.795 -41.384 -8.079 1.00 24.61 530 ARG A C 1
ATOM 4062 O O . ARG A 1 530 ? -0.751 -41.821 -8.569 1.00 24.61 530 ARG A O 1
ATOM 4069 N N . PRO A 1 531 ? -3.001 -41.577 -8.670 1.00 30.69 531 PRO A N 1
ATOM 4070 C CA . PRO A 1 531 ? -3.469 -40.608 -9.684 1.00 30.69 531 PRO A CA 1
ATOM 4071 C C . PRO A 1 531 ? -5.007 -40.477 -9.945 1.00 30.69 531 PRO A C 1
ATOM 4073 O O . PRO A 1 531 ? -5.777 -41.404 -9.757 1.00 30.69 531 PRO A O 1
ATOM 4076 N N . ARG A 1 532 ? -5.374 -39.288 -10.471 1.00 23.44 532 ARG A N 1
ATOM 4077 C CA . ARG A 1 532 ? -6.319 -38.907 -11.570 1.00 23.44 532 ARG A CA 1
ATOM 4078 C C . ARG A 1 532 ? -7.821 -39.324 -11.657 1.00 23.44 532 ARG A C 1
ATOM 4080 O O . ARG A 1 532 ? -8.149 -40.461 -11.941 1.00 23.44 532 ARG A O 1
ATOM 4087 N N . SER A 1 533 ? -8.663 -38.269 -11.641 1.00 24.80 533 SER A N 1
ATOM 4088 C CA . SER A 1 533 ? -9.745 -37.817 -12.572 1.00 24.80 533 SER A CA 1
ATOM 4089 C C . SER A 1 533 ? -10.874 -38.735 -13.088 1.00 24.80 533 SER A C 1
ATOM 4091 O O . SER A 1 533 ? -10.615 -39.644 -13.868 1.00 24.80 533 SER A O 1
ATOM 4093 N N . SER A 1 534 ? -12.139 -38.324 -12.900 1.00 24.22 534 SER A N 1
ATOM 4094 C CA . SER A 1 534 ? -13.056 -37.755 -13.927 1.00 24.22 534 SER A CA 1
ATOM 4095 C C . SER A 1 534 ? -14.492 -37.613 -13.362 1.00 24.22 534 SER A C 1
ATOM 4097 O O . SER A 1 534 ? -14.710 -37.857 -12.183 1.00 24.22 534 SER A O 1
ATOM 4099 N N . ALA A 1 535 ? -15.411 -37.072 -14.162 1.00 25.25 535 ALA A N 1
ATOM 4100 C CA . ALA A 1 535 ? -16.520 -36.196 -13.787 1.00 25.25 535 ALA A CA 1
ATOM 4101 C C . ALA A 1 535 ? -17.900 -36.852 -13.533 1.00 25.25 535 ALA A C 1
ATOM 4103 O O . ALA A 1 535 ? -18.159 -37.976 -13.950 1.00 25.25 535 ALA A O 1
ATOM 4104 N N . SER A 1 536 ? -18.805 -36.002 -13.020 1.00 26.03 536 SER A N 1
ATOM 4105 C CA . SER A 1 536 ? -20.279 -35.973 -13.162 1.00 26.03 536 SER A CA 1
ATOM 4106 C C . SER A 1 536 ? -21.155 -36.847 -12.250 1.00 26.03 536 SER A C 1
ATOM 4108 O O . SER A 1 536 ? -20.945 -38.047 -12.126 1.00 26.03 536 SER A O 1
ATOM 4110 N N . GLY A 1 537 ? -22.193 -36.212 -11.686 1.00 25.00 537 GLY A N 1
ATOM 4111 C CA . GLY A 1 537 ? -23.370 -36.865 -11.103 1.00 25.00 537 GLY A CA 1
ATOM 4112 C C . GLY A 1 537 ? -23.856 -36.213 -9.807 1.00 25.00 537 GLY A C 1
ATOM 4113 O O . GLY A 1 537 ? -23.315 -36.490 -8.745 1.00 25.00 537 GLY A O 1
ATOM 4114 N N . GLU A 1 538 ? -24.875 -35.356 -9.896 1.00 36.09 538 GLU A N 1
ATOM 4115 C CA . GLU A 1 538 ? -25.703 -34.928 -8.760 1.00 36.09 538 GLU A CA 1
ATOM 4116 C C . GLU A 1 538 ? -26.409 -36.133 -8.111 1.00 36.09 538 GLU A C 1
ATOM 4118 O O . GLU A 1 538 ? -27.101 -36.865 -8.817 1.00 36.09 538 GLU A O 1
ATOM 4123 N N . SER A 1 539 ? -26.305 -36.293 -6.784 1.00 27.44 539 SER A N 1
ATOM 4124 C CA . SER A 1 539 ? -27.354 -36.896 -5.936 1.00 27.44 539 SER A CA 1
ATOM 4125 C C . SER A 1 539 ? -27.038 -36.778 -4.431 1.00 27.44 539 SER A C 1
ATOM 4127 O O . SER A 1 539 ? -26.074 -37.361 -3.948 1.00 27.44 539 SER A O 1
ATOM 4129 N N . ASP A 1 540 ? -27.856 -36.010 -3.707 1.00 33.81 540 ASP A N 1
ATOM 4130 C CA . ASP A 1 540 ? -28.505 -36.329 -2.416 1.00 33.81 540 ASP A CA 1
ATOM 4131 C C . ASP A 1 540 ? -27.806 -37.186 -1.323 1.00 33.81 540 ASP A C 1
ATOM 4133 O O . ASP A 1 540 ? -28.481 -37.960 -0.649 1.00 33.81 540 ASP A O 1
ATOM 4137 N N . ASP A 1 541 ? -26.513 -36.996 -1.024 1.00 32.00 541 ASP A N 1
ATOM 4138 C CA . ASP A 1 541 ? -25.844 -37.742 0.075 1.00 32.00 541 ASP A CA 1
ATOM 4139 C C . ASP A 1 541 ? -25.253 -36.905 1.236 1.00 32.00 541 ASP A C 1
ATOM 4141 O O . ASP A 1 541 ? -24.652 -37.451 2.165 1.00 32.00 541 ASP A O 1
ATOM 4145 N N . ASP A 1 542 ? -25.504 -35.594 1.308 1.00 32.81 542 ASP A N 1
ATOM 4146 C CA . ASP A 1 542 ? -24.967 -34.755 2.402 1.00 32.81 542 ASP A CA 1
ATOM 4147 C C . ASP A 1 542 ? -25.787 -34.789 3.712 1.00 32.81 542 ASP A C 1
ATOM 4149 O O . ASP A 1 542 ? -25.398 -34.201 4.727 1.00 32.81 542 ASP A O 1
ATOM 4153 N N . ALA A 1 543 ? -26.901 -35.530 3.753 1.00 34.19 543 ALA A N 1
ATOM 4154 C CA . ALA A 1 543 ? -27.706 -35.694 4.969 1.00 34.19 543 ALA A CA 1
ATOM 4155 C C . ALA A 1 543 ? -27.104 -36.693 5.982 1.00 34.19 543 ALA A C 1
ATOM 4157 O O . ALA A 1 543 ? -27.447 -36.650 7.166 1.00 34.19 543 ALA A O 1
ATOM 4158 N N . LEU A 1 544 ? -26.188 -37.573 5.557 1.00 37.50 544 LEU A N 1
ATOM 4159 C CA . LEU A 1 544 ? -25.646 -38.645 6.407 1.00 37.50 544 LEU A CA 1
ATOM 4160 C C . LEU A 1 544 ? -24.343 -38.280 7.138 1.00 37.50 544 LEU A C 1
ATOM 4162 O O . LEU A 1 544 ? -24.020 -38.899 8.152 1.00 37.50 544 LEU A O 1
ATOM 4166 N N . LEU A 1 545 ? -23.634 -37.228 6.717 1.00 40.50 545 LEU A N 1
ATOM 4167 C CA . LEU A 1 545 ? -22.390 -36.785 7.368 1.00 40.50 545 LEU A CA 1
ATOM 4168 C C . LEU A 1 545 ? -22.609 -35.847 8.571 1.00 40.50 545 LEU A C 1
ATOM 4170 O O . LEU A 1 545 ? -21.695 -35.645 9.370 1.00 40.50 545 LEU A O 1
ATOM 4174 N N . PHE A 1 546 ? -23.832 -35.345 8.783 1.00 36.81 546 PHE A N 1
ATOM 4175 C CA . PHE A 1 546 ? -24.171 -34.478 9.924 1.00 36.81 546 PHE A CA 1
ATOM 4176 C C . PHE A 1 546 ? -24.460 -35.230 11.238 1.00 36.81 546 PHE A C 1
ATOM 4178 O O . PHE A 1 546 ? -24.606 -34.607 12.291 1.00 36.81 546 PHE A O 1
ATOM 4185 N N . LEU A 1 547 ? -24.501 -36.567 11.208 1.00 40.00 547 LEU A N 1
ATOM 4186 C CA . LEU A 1 547 ? -24.714 -37.414 12.390 1.00 40.00 547 LEU A CA 1
ATOM 4187 C C . LEU A 1 547 ? -23.414 -37.959 13.010 1.00 40.00 547 LEU A C 1
ATOM 4189 O O . LEU A 1 547 ? -23.463 -38.576 14.074 1.00 40.00 547 LEU A O 1
ATOM 4193 N N . ALA A 1 548 ? -22.247 -37.715 12.403 1.00 44.34 548 ALA A N 1
ATOM 4194 C CA . ALA A 1 548 ? -20.986 -38.325 12.842 1.00 44.34 548 ALA A CA 1
ATOM 4195 C C . ALA A 1 548 ? -20.235 -37.554 13.953 1.00 44.34 548 ALA A C 1
ATOM 4197 O O . ALA A 1 548 ? -19.350 -38.118 14.593 1.00 44.34 548 ALA A O 1
ATOM 4198 N N . ALA A 1 549 ? -20.595 -36.300 14.254 1.00 46.22 549 ALA A N 1
ATOM 4199 C CA . ALA A 1 549 ? -19.918 -35.500 15.286 1.00 46.22 549 ALA A CA 1
ATOM 4200 C C . ALA A 1 549 ? -20.396 -35.728 16.747 1.00 46.22 549 ALA A C 1
ATOM 4202 O O . ALA A 1 549 ? -19.555 -35.679 17.645 1.00 46.22 549 ALA A O 1
ATOM 4203 N N . PRO A 1 550 ? -21.680 -36.028 17.055 1.00 46.81 550 PRO A N 1
ATOM 4204 C CA . PRO A 1 550 ? -22.098 -36.318 18.433 1.00 46.81 550 PRO A CA 1
ATOM 4205 C C . PRO A 1 550 ? -21.917 -37.793 18.849 1.00 46.81 550 PRO A C 1
ATOM 4207 O O . PRO A 1 550 ? -22.130 -38.131 20.016 1.00 46.81 550 PRO A O 1
ATOM 4210 N N . ALA A 1 551 ? -21.486 -38.679 17.943 1.00 47.44 551 ALA A N 1
ATOM 4211 C CA . ALA A 1 551 ? -21.357 -40.116 18.209 1.00 47.44 551 ALA A CA 1
ATOM 4212 C C . ALA A 1 551 ? -20.278 -40.456 19.259 1.00 47.44 551 ALA A C 1
ATOM 4214 O O . ALA A 1 551 ? -20.441 -41.398 20.033 1.00 47.44 551 ALA A O 1
ATOM 4215 N N . GLY A 1 552 ? -19.203 -39.663 19.354 1.00 46.25 552 GLY A N 1
ATOM 4216 C CA . GLY A 1 552 ? -18.084 -39.944 20.261 1.00 46.25 552 GLY A CA 1
ATOM 4217 C C . GLY A 1 552 ? -18.444 -39.859 21.749 1.00 46.25 552 GLY A C 1
ATOM 4218 O O . GLY A 1 552 ? -18.005 -40.696 22.538 1.00 46.25 552 GLY A O 1
ATOM 4219 N N . TRP A 1 553 ? -19.278 -38.890 22.144 1.00 56.03 553 TRP A N 1
ATOM 4220 C CA . TRP A 1 553 ? -19.730 -38.776 23.536 1.00 56.03 553 TRP A CA 1
ATOM 4221 C C . TRP A 1 553 ? -20.724 -39.881 23.898 1.00 56.03 553 TRP A C 1
ATOM 4223 O O . TRP A 1 553 ? -20.636 -40.442 24.986 1.00 56.03 553 TRP A O 1
ATOM 4233 N N . LEU A 1 554 ? -21.615 -40.251 22.971 1.00 45.53 554 LEU A N 1
ATOM 4234 C CA . LEU A 1 554 ? -22.586 -41.323 23.186 1.00 45.53 554 LEU A CA 1
ATOM 4235 C C . LEU A 1 554 ? -21.898 -42.689 23.338 1.00 45.53 554 LEU A C 1
ATOM 4237 O O . LEU A 1 554 ? -22.251 -43.446 24.235 1.00 45.53 554 LEU A O 1
ATOM 4241 N N . ILE A 1 555 ? -20.877 -42.980 22.523 1.00 60.88 555 ILE A N 1
ATOM 4242 C CA . ILE A 1 555 ? -20.088 -44.219 22.624 1.00 60.88 555 ILE A CA 1
ATOM 4243 C C . ILE A 1 555 ? -19.306 -44.262 23.944 1.00 60.88 555 ILE A C 1
ATOM 4245 O O . ILE A 1 555 ? -19.307 -45.290 24.615 1.00 60.88 555 ILE A O 1
ATOM 4249 N N . ARG A 1 556 ? -18.697 -43.145 24.370 1.00 57.25 556 ARG A N 1
ATOM 4250 C CA . ARG A 1 556 ? -17.998 -43.055 25.668 1.00 57.25 556 ARG A CA 1
ATOM 4251 C C . ARG A 1 556 ? -18.948 -43.192 26.856 1.00 57.25 556 ARG A C 1
ATOM 4253 O O . ARG A 1 556 ? -18.604 -43.846 27.833 1.00 57.25 556 ARG A O 1
ATOM 4260 N N . LEU A 1 557 ? -20.148 -42.622 26.763 1.00 55.84 557 LEU A N 1
ATOM 4261 C CA . LEU A 1 557 ? -21.179 -42.744 27.791 1.00 55.84 557 LEU A CA 1
ATOM 4262 C C . LEU A 1 557 ? -21.722 -44.176 27.874 1.00 55.84 557 LEU A C 1
ATOM 4264 O O . LEU A 1 557 ? -21.896 -44.691 28.974 1.00 55.84 557 LEU A O 1
ATOM 4268 N N . LEU A 1 558 ? -21.953 -44.833 26.732 1.00 56.75 558 LEU A N 1
ATOM 4269 C CA . LEU A 1 558 ? -22.366 -46.238 26.672 1.00 56.75 558 LEU A CA 1
ATOM 4270 C C . LEU A 1 558 ? -21.273 -47.178 27.194 1.00 56.75 558 LEU A C 1
ATOM 4272 O O . LEU A 1 558 ? -21.596 -48.130 27.898 1.00 56.75 558 LEU A O 1
ATOM 4276 N N . ALA A 1 559 ? -19.999 -46.892 26.914 1.00 64.06 559 ALA A N 1
ATOM 4277 C CA . ALA A 1 559 ? -18.870 -47.637 27.467 1.00 64.06 559 ALA A CA 1
ATOM 4278 C C . ALA A 1 559 ? -18.767 -47.461 28.991 1.00 64.06 559 ALA A C 1
ATOM 4280 O O . ALA A 1 559 ? -18.673 -48.451 29.709 1.00 64.06 559 ALA A O 1
ATOM 4281 N N . PHE A 1 560 ? -18.897 -46.228 29.491 1.00 63.59 560 PHE A N 1
ATOM 4282 C CA . PHE A 1 560 ? -18.891 -45.935 30.927 1.00 63.59 560 PHE A CA 1
ATOM 4283 C C . PHE A 1 560 ? -20.080 -46.576 31.660 1.00 63.59 560 PHE A C 1
ATOM 4285 O O . PHE A 1 560 ? -19.917 -47.160 32.726 1.00 63.59 560 PHE A O 1
ATOM 4292 N N . LEU A 1 561 ? -21.282 -46.534 31.073 1.00 54.59 561 LEU A N 1
ATOM 4293 C CA . LEU A 1 561 ? -22.456 -47.248 31.590 1.00 54.59 561 LEU A CA 1
ATOM 4294 C C . LEU A 1 561 ? -22.257 -48.764 31.561 1.00 54.59 561 LEU A C 1
ATOM 4296 O O . LEU A 1 561 ? -22.644 -49.443 32.508 1.00 54.59 561 LEU A O 1
ATOM 4300 N N . GLY A 1 562 ? -21.627 -49.288 30.509 1.00 65.75 562 GLY A N 1
ATOM 4301 C CA . GLY A 1 562 ? -21.234 -50.689 30.410 1.00 65.75 562 GLY A CA 1
ATOM 4302 C C . GLY A 1 562 ? -20.276 -51.100 31.527 1.00 65.75 562 GLY A C 1
ATOM 4303 O O . GLY A 1 562 ? -20.516 -52.113 32.174 1.00 65.75 562 GLY A O 1
ATOM 4304 N N . GLU A 1 563 ? -19.251 -50.294 31.814 1.00 69.81 563 GLU A N 1
ATOM 4305 C CA . GLU A 1 563 ? -18.296 -50.530 32.905 1.00 69.81 563 GLU A CA 1
ATOM 4306 C C . GLU A 1 563 ? -18.947 -50.432 34.286 1.00 69.81 563 GLU A C 1
ATOM 4308 O O . GLU A 1 563 ? -18.678 -51.259 35.155 1.00 69.81 563 GLU A O 1
ATOM 4313 N N . LEU A 1 564 ? -19.847 -49.470 34.492 1.00 54.75 564 LEU A N 1
ATOM 4314 C CA . LEU A 1 564 ? -20.518 -49.261 35.775 1.00 54.75 564 LEU A CA 1
ATOM 4315 C C . LEU A 1 564 ? -21.537 -50.375 36.064 1.00 54.75 564 LEU A C 1
ATOM 4317 O O . LEU A 1 564 ? -21.617 -50.871 37.187 1.00 54.75 564 LEU A O 1
ATOM 4321 N N . VAL A 1 565 ? -22.254 -50.838 35.034 1.00 59.97 565 VAL A N 1
ATOM 4322 C CA . VAL A 1 565 ? -23.137 -52.011 35.112 1.00 59.97 565 VAL A CA 1
ATOM 4323 C C . VAL A 1 565 ? -22.323 -53.298 35.264 1.00 59.97 565 VAL A C 1
ATOM 4325 O O . VAL A 1 565 ? -22.678 -54.134 36.091 1.00 59.97 565 VAL A O 1
ATOM 4328 N N . ALA A 1 566 ? -21.208 -53.458 34.546 1.00 63.97 566 ALA A N 1
ATOM 4329 C CA . ALA A 1 566 ? -20.321 -54.611 34.698 1.00 63.97 566 ALA A CA 1
ATOM 4330 C C . ALA A 1 566 ? -19.705 -54.670 36.104 1.00 63.97 566 ALA A C 1
ATOM 4332 O O . ALA A 1 566 ? -19.705 -55.732 36.717 1.00 63.97 566 ALA A O 1
ATOM 4333 N N . SER A 1 567 ? -19.265 -53.536 36.655 1.00 64.75 567 SER A N 1
ATOM 4334 C CA . SER A 1 567 ? -18.748 -53.400 38.023 1.00 64.75 567 SER A CA 1
ATOM 4335 C C . SER A 1 567 ? -19.812 -53.720 39.079 1.00 64.75 567 SER A C 1
ATOM 4337 O O . SER A 1 567 ? -19.558 -54.488 40.012 1.00 64.75 567 SER A O 1
ATOM 4339 N N . ALA A 1 568 ? -21.042 -53.226 38.902 1.00 56.06 568 ALA A N 1
ATOM 4340 C CA . ALA A 1 568 ? -22.172 -53.567 39.765 1.00 56.06 568 ALA A CA 1
ATOM 4341 C C . ALA A 1 568 ? -22.520 -55.066 39.691 1.00 56.06 568 ALA A C 1
ATOM 4343 O O . ALA A 1 568 ? -22.768 -55.700 40.713 1.00 56.06 568 ALA A O 1
ATOM 4344 N N . ILE A 1 569 ? -22.476 -55.670 38.499 1.00 61.81 569 ILE A N 1
ATOM 4345 C CA . ILE A 1 569 ? -22.697 -57.111 38.326 1.00 61.81 569 ILE A CA 1
ATOM 4346 C C . ILE A 1 569 ? -21.558 -57.912 38.973 1.00 61.81 569 ILE A C 1
ATOM 4348 O O . ILE A 1 569 ? -21.838 -58.831 39.734 1.00 61.81 569 ILE A O 1
ATOM 4352 N N . LEU A 1 570 ? -20.287 -57.564 38.748 1.00 61.41 570 LEU A N 1
ATOM 4353 C CA . LEU A 1 570 ? -19.131 -58.258 39.336 1.00 61.41 570 LEU A CA 1
ATOM 4354 C C . LEU A 1 570 ? -19.098 -58.158 40.871 1.00 61.41 570 LEU A C 1
ATOM 4356 O O . LEU A 1 570 ? -18.812 -59.155 41.537 1.00 61.41 570 LEU A O 1
ATOM 4360 N N . SER A 1 571 ? -19.453 -57.001 41.436 1.00 60.81 571 SER A N 1
ATOM 4361 C CA . SER A 1 571 ? -19.539 -56.789 42.891 1.00 60.81 571 SER A CA 1
ATOM 4362 C C . SER A 1 571 ? -20.714 -57.523 43.551 1.00 60.81 571 SER A C 1
ATOM 4364 O O . SER A 1 571 ? -20.624 -57.872 44.726 1.00 60.81 571 SER A O 1
ATOM 4366 N N . LEU A 1 572 ? -21.776 -57.842 42.801 1.00 54.91 572 LEU A N 1
ATOM 4367 C CA . LEU A 1 572 ? -22.878 -58.714 43.238 1.00 54.91 572 LEU A CA 1
ATOM 4368 C C . LEU A 1 572 ? -22.601 -60.208 43.000 1.00 54.91 572 LEU A C 1
ATOM 4370 O O . LEU A 1 572 ? -23.042 -61.050 43.784 1.00 54.91 572 LEU A O 1
ATOM 4374 N N . VAL A 1 573 ? -21.853 -60.560 41.951 1.00 60.75 573 VAL A N 1
ATOM 4375 C CA . VAL A 1 573 ? -21.505 -61.951 41.613 1.00 60.75 573 VAL A CA 1
ATOM 4376 C C . VAL A 1 573 ? -20.491 -62.529 42.600 1.00 60.75 573 VAL A C 1
ATOM 4378 O O . VAL A 1 573 ? -20.612 -63.700 42.948 1.00 60.75 573 VAL A O 1
ATOM 4381 N N . PHE A 1 574 ? -19.545 -61.738 43.114 1.00 59.41 574 PHE A N 1
ATOM 4382 C CA . PHE A 1 574 ? -18.550 -62.197 44.095 1.00 59.41 574 PHE A CA 1
ATOM 4383 C C . PHE A 1 574 ? -19.157 -62.773 45.398 1.00 59.41 574 PHE A C 1
ATOM 4385 O O . PHE A 1 574 ? -18.836 -63.914 45.747 1.00 59.41 574 PHE A O 1
ATOM 4392 N N . PRO A 1 575 ? -20.072 -62.076 46.104 1.00 59.44 575 PRO A N 1
ATOM 4393 C CA . PRO A 1 575 ? -20.711 -62.611 47.309 1.00 59.44 575 PRO A CA 1
ATOM 4394 C C . PRO A 1 575 ? -21.689 -63.755 47.008 1.00 59.44 575 PRO A C 1
ATOM 4396 O O . PRO A 1 575 ? -21.809 -64.685 47.804 1.00 59.44 575 PRO A O 1
ATOM 4399 N N . VAL A 1 576 ? -22.342 -63.755 45.840 1.00 56.50 576 VAL A N 1
ATOM 4400 C CA . VAL A 1 576 ? -23.216 -64.858 45.404 1.00 56.50 576 VAL A CA 1
ATOM 4401 C C . VAL A 1 576 ? -22.410 -66.115 45.066 1.00 56.50 576 VAL A C 1
ATOM 4403 O O . VAL A 1 576 ? -22.807 -67.214 45.447 1.00 56.50 576 VAL A O 1
ATOM 4406 N N . ALA A 1 577 ? -21.265 -65.984 44.394 1.00 58.09 577 ALA A N 1
ATOM 4407 C CA . ALA A 1 577 ? -20.367 -67.096 44.091 1.00 58.09 577 ALA A CA 1
ATOM 4408 C C . ALA A 1 577 ? -19.746 -67.680 45.370 1.00 58.09 577 ALA A C 1
ATOM 4410 O O . ALA A 1 577 ? -19.678 -68.902 45.506 1.00 58.09 577 ALA A O 1
ATOM 4411 N N . ALA A 1 578 ? -19.390 -66.828 46.339 1.00 59.59 578 ALA A N 1
ATOM 4412 C CA . ALA A 1 578 ? -18.947 -67.250 47.668 1.00 59.59 578 ALA A CA 1
ATOM 4413 C C . ALA A 1 578 ? -20.053 -68.001 48.439 1.00 59.59 578 ALA A C 1
ATOM 4415 O O . ALA A 1 578 ? -19.798 -69.058 49.016 1.00 59.59 578 ALA A O 1
ATOM 4416 N N . LEU A 1 579 ? -21.303 -67.525 48.373 1.00 56.81 579 LEU A N 1
ATOM 4417 C CA . LEU A 1 579 ? -22.469 -68.178 48.979 1.00 56.81 579 LEU A CA 1
ATOM 4418 C C . LEU A 1 579 ? -22.797 -69.527 48.307 1.00 56.81 579 LEU A C 1
ATOM 4420 O O . LEU A 1 579 ? -23.121 -70.501 48.985 1.00 56.81 579 LEU A O 1
ATOM 4424 N N . VAL A 1 580 ? -22.675 -69.618 46.978 1.00 58.78 580 VAL A N 1
ATOM 4425 C CA . VAL A 1 580 ? -22.856 -70.866 46.211 1.00 58.78 580 VAL A CA 1
ATOM 4426 C C . VAL A 1 580 ? -21.727 -71.866 46.493 1.00 58.78 580 VAL A C 1
ATOM 4428 O O . VAL A 1 580 ? -21.990 -73.069 46.571 1.00 58.78 580 VAL A O 1
ATOM 4431 N N . GLY A 1 581 ? -20.495 -71.388 46.697 1.00 60.31 581 GLY A N 1
ATOM 4432 C CA . GLY A 1 581 ? -19.360 -72.189 47.164 1.00 60.31 581 GLY A CA 1
ATOM 4433 C C . GLY A 1 581 ? -19.593 -72.766 48.563 1.00 60.31 581 GLY A C 1
ATOM 4434 O O . GLY A 1 581 ? -19.459 -73.973 48.754 1.00 60.31 581 GLY A O 1
ATOM 4435 N N . ALA A 1 582 ? -20.056 -71.941 49.507 1.00 58.62 582 ALA A N 1
ATOM 4436 C CA . ALA A 1 582 ? -20.405 -72.369 50.864 1.00 58.62 582 ALA A CA 1
ATOM 4437 C C . ALA A 1 582 ? -21.585 -73.366 50.894 1.00 58.62 582 ALA A C 1
ATOM 4439 O O . ALA A 1 582 ? -21.580 -74.323 51.665 1.00 58.62 582 ALA A O 1
ATOM 4440 N N . LEU A 1 583 ? -22.571 -73.210 50.001 1.00 53.03 583 LEU A N 1
ATOM 4441 C CA . LEU A 1 583 ? -23.722 -74.118 49.873 1.00 53.03 583 LEU A CA 1
ATOM 4442 C C . LEU A 1 583 ? -23.382 -75.486 49.247 1.00 53.03 583 LEU A C 1
ATOM 4444 O O . LEU A 1 583 ? -24.149 -76.438 49.422 1.00 53.03 583 LEU A O 1
ATOM 4448 N N . ARG A 1 584 ? -22.257 -75.613 48.523 1.00 55.66 584 ARG A N 1
ATOM 4449 C CA . ARG A 1 584 ? -21.750 -76.900 47.998 1.00 55.66 584 ARG A CA 1
ATOM 4450 C C . ARG A 1 584 ? -21.037 -77.748 49.058 1.00 55.66 584 ARG A C 1
ATOM 4452 O O . ARG A 1 584 ? -20.931 -78.952 48.855 1.00 55.66 584 ARG A O 1
ATOM 4459 N N . ALA A 1 585 ? -20.609 -77.151 50.171 1.00 58.31 585 ALA A N 1
ATOM 4460 C CA . ALA A 1 585 ? -19.889 -77.826 51.254 1.00 58.31 585 ALA A CA 1
ATOM 4461 C C . ALA A 1 585 ? -20.799 -78.472 52.330 1.00 58.31 585 ALA A C 1
ATOM 4463 O O . ALA A 1 585 ? -20.298 -79.061 53.283 1.00 58.31 585 ALA A O 1
ATOM 4464 N N . LEU A 1 586 ? -22.132 -78.381 52.200 1.00 56.59 586 LEU A N 1
ATOM 4465 C CA . LEU A 1 586 ? -23.101 -78.934 53.163 1.00 56.59 586 LEU A CA 1
ATOM 4466 C C . LEU A 1 586 ? -23.481 -80.403 52.848 1.00 56.59 586 LEU A C 1
ATOM 4468 O O . LEU A 1 586 ? -23.770 -80.714 51.687 1.00 56.59 586 LEU A O 1
ATOM 4472 N N . PRO A 1 587 ? -23.552 -81.301 53.856 1.00 57.56 587 PRO A N 1
ATOM 4473 C CA . PRO A 1 587 ? -23.831 -82.727 53.666 1.00 57.56 587 PRO A CA 1
ATOM 4474 C C . PRO A 1 587 ? -25.242 -83.004 53.112 1.00 57.56 587 PRO A C 1
ATOM 4476 O O . PRO A 1 587 ? -26.201 -82.269 53.356 1.00 57.56 587 PRO A O 1
ATOM 4479 N N . ALA A 1 588 ? -25.369 -84.102 52.358 1.00 56.28 588 ALA A N 1
ATOM 4480 C CA . ALA A 1 588 ? -26.472 -84.402 51.435 1.00 56.28 588 ALA A CA 1
ATOM 4481 C C . ALA A 1 588 ? -27.882 -84.588 52.053 1.00 56.28 588 ALA A C 1
ATOM 4483 O O . ALA A 1 588 ? -28.841 -84.769 51.305 1.00 56.28 588 ALA A O 1
ATOM 4484 N N . ALA A 1 589 ? -28.047 -84.486 53.376 1.00 58.78 589 ALA A N 1
ATOM 4485 C CA . ALA A 1 589 ? -29.307 -84.770 54.074 1.00 58.78 589 ALA A CA 1
ATOM 4486 C C . ALA A 1 589 ? -30.219 -83.544 54.335 1.00 58.78 589 ALA A C 1
ATOM 4488 O O . ALA A 1 589 ? -31.402 -83.721 54.601 1.00 58.78 589 ALA A O 1
ATOM 4489 N N . VAL A 1 590 ? -29.733 -82.297 54.196 1.00 57.75 590 VAL A N 1
ATOM 4490 C CA . VAL A 1 590 ? -30.542 -81.051 54.380 1.00 57.75 590 VAL A CA 1
ATOM 4491 C C . VAL A 1 590 ? -30.785 -80.316 53.042 1.00 57.75 590 VAL A C 1
ATOM 4493 O O . VAL A 1 590 ? -31.259 -79.182 52.954 1.00 57.75 590 VAL A O 1
ATOM 4496 N N . ALA A 1 591 ? -30.463 -80.982 51.937 1.00 59.84 591 ALA A N 1
ATOM 4497 C CA . ALA A 1 591 ? -30.215 -80.354 50.648 1.00 59.84 591 ALA A CA 1
ATOM 4498 C C . ALA A 1 591 ? -31.416 -79.716 49.902 1.00 59.84 591 ALA A C 1
ATOM 4500 O O . ALA A 1 591 ? -31.168 -78.762 49.166 1.00 59.84 591 ALA A O 1
ATOM 4501 N N . PRO A 1 592 ? -32.693 -80.141 49.995 1.00 60.19 592 PRO A N 1
ATOM 4502 C CA . PRO A 1 592 ? -33.706 -79.625 49.065 1.00 60.19 592 PRO A CA 1
ATOM 4503 C C . PRO A 1 592 ? -34.352 -78.297 49.497 1.00 60.19 592 PRO A C 1
ATOM 4505 O O . PRO A 1 592 ? -34.532 -77.415 48.654 1.00 60.19 592 PRO A O 1
ATOM 4508 N N . SER A 1 593 ? -34.680 -78.120 50.780 1.00 58.69 593 SER A N 1
ATOM 4509 C CA . SER A 1 593 ? -35.431 -76.945 51.264 1.00 58.69 593 SER A CA 1
ATOM 4510 C C . SER A 1 593 ? -34.558 -75.691 51.363 1.00 58.69 593 SER A C 1
ATOM 4512 O O . SER A 1 593 ? -34.962 -74.624 50.901 1.00 58.69 593 SER A O 1
ATOM 4514 N N . LEU A 1 594 ? -33.319 -75.832 51.849 1.00 61.84 594 LEU A N 1
ATOM 4515 C CA . LEU A 1 594 ? -32.361 -74.726 51.933 1.00 61.84 594 LEU A CA 1
ATOM 4516 C C . LEU A 1 594 ? -31.904 -74.267 50.537 1.00 61.84 594 LEU A C 1
ATOM 4518 O O . LEU A 1 594 ? -31.809 -73.071 50.275 1.00 61.84 594 LEU A O 1
ATOM 4522 N N . ARG A 1 595 ? -31.717 -75.202 49.588 1.00 62.12 595 ARG A N 1
ATOM 4523 C CA . ARG A 1 595 ? -31.413 -74.864 48.184 1.00 62.12 595 ARG A CA 1
ATOM 4524 C C . ARG A 1 595 ? -32.591 -74.186 47.480 1.00 62.12 595 ARG A C 1
ATOM 4526 O O . ARG A 1 595 ? -32.356 -73.353 46.610 1.00 62.12 595 ARG A O 1
ATOM 4533 N N . ARG A 1 596 ? -33.847 -74.502 47.830 1.00 67.31 596 ARG A N 1
ATOM 4534 C CA . ARG A 1 596 ? -35.024 -73.769 47.321 1.00 67.31 596 ARG A CA 1
ATOM 4535 C C . ARG A 1 596 ? -35.085 -72.347 47.872 1.00 67.31 596 ARG A C 1
ATOM 4537 O O . ARG A 1 596 ? -35.275 -71.428 47.082 1.00 67.31 596 ARG A O 1
ATOM 4544 N N . ALA A 1 597 ? -34.865 -72.163 49.174 1.00 70.00 597 ALA A N 1
ATOM 4545 C CA . ALA A 1 597 ? -34.825 -70.838 49.794 1.00 70.00 597 ALA A CA 1
ATOM 4546 C C . ALA A 1 597 ? -33.679 -69.978 49.230 1.00 70.00 597 ALA A C 1
ATOM 4548 O O . ALA A 1 597 ? -33.907 -68.840 48.830 1.00 70.00 597 ALA A O 1
ATOM 4549 N N . ALA A 1 598 ? -32.478 -70.548 49.082 1.00 69.38 598 ALA A N 1
ATOM 4550 C CA . ALA A 1 598 ? -31.325 -69.866 48.494 1.00 69.38 598 ALA A CA 1
ATOM 4551 C C . ALA A 1 598 ? -31.544 -69.492 47.016 1.00 69.38 598 ALA A C 1
ATOM 4553 O O . ALA A 1 598 ? -31.194 -68.390 46.605 1.00 69.38 598 ALA A O 1
ATOM 4554 N N . ARG A 1 599 ? -32.175 -70.366 46.213 1.00 73.19 599 ARG A N 1
ATOM 4555 C CA . ARG A 1 599 ? -32.569 -70.034 44.829 1.00 73.19 599 ARG A CA 1
ATOM 4556 C C . ARG A 1 599 ? -33.642 -68.945 44.776 1.00 73.19 599 ARG A C 1
ATOM 4558 O O . ARG A 1 599 ? -33.601 -68.128 43.865 1.00 73.19 599 ARG A O 1
ATOM 4565 N N . GLY A 1 600 ? -34.572 -68.922 45.732 1.00 73.88 600 GLY A N 1
ATOM 4566 C CA . GLY A 1 600 ? -35.588 -67.872 45.856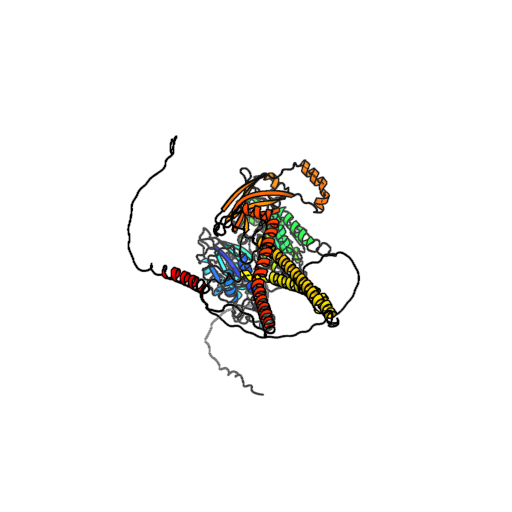 1.00 73.88 600 GLY A CA 1
ATOM 4567 C C . GLY A 1 600 ? -34.983 -66.511 46.202 1.00 73.88 600 GLY A C 1
ATOM 4568 O O . GLY A 1 600 ? -35.289 -65.524 45.541 1.00 73.88 600 GLY A O 1
ATOM 4569 N N . LEU A 1 601 ? -34.063 -66.474 47.169 1.00 76.19 601 LEU A N 1
ATOM 4570 C CA . LEU A 1 601 ? -33.297 -65.276 47.535 1.00 76.19 601 LEU A CA 1
ATOM 4571 C C . LEU A 1 601 ? -32.420 -64.779 46.382 1.00 76.19 601 LEU A C 1
ATOM 4573 O O . LEU A 1 601 ? -32.400 -63.585 46.099 1.00 76.19 601 LEU A O 1
ATOM 4577 N N . LEU A 1 602 ? -31.748 -65.690 45.674 1.00 75.06 602 LEU A N 1
ATOM 4578 C CA . LEU A 1 602 ? -30.946 -65.340 44.505 1.00 75.06 602 LEU A CA 1
ATOM 4579 C C . LEU A 1 602 ? -31.812 -64.783 43.367 1.00 75.06 602 LEU A C 1
ATOM 4581 O O . LEU A 1 602 ? -31.458 -63.773 42.768 1.00 75.06 602 LEU A O 1
ATOM 4585 N N . ALA A 1 603 ? -32.968 -65.396 43.098 1.00 74.56 603 ALA A N 1
ATOM 4586 C CA . ALA A 1 603 ? -33.915 -64.887 42.112 1.00 74.56 603 ALA A CA 1
ATOM 4587 C C . ALA A 1 603 ? -34.440 -63.495 42.500 1.00 74.56 603 ALA A C 1
ATOM 4589 O O . ALA A 1 603 ? -34.473 -62.612 41.647 1.00 74.56 603 ALA A O 1
ATOM 4590 N N . ALA A 1 604 ? -34.769 -63.274 43.778 1.00 77.81 604 ALA A N 1
ATOM 4591 C CA . ALA A 1 604 ? -35.192 -61.972 44.289 1.00 77.81 604 ALA A CA 1
ATOM 4592 C C . ALA A 1 604 ? -34.094 -60.904 44.119 1.00 77.81 604 ALA A C 1
ATOM 4594 O O . ALA A 1 604 ? -34.368 -59.812 43.616 1.00 77.81 604 ALA A O 1
ATOM 4595 N N . ALA A 1 605 ? -32.841 -61.237 44.445 1.00 75.88 605 ALA A N 1
ATOM 4596 C CA . ALA A 1 605 ? -31.696 -60.349 44.250 1.00 75.88 605 ALA A CA 1
ATOM 4597 C C . ALA A 1 605 ? -31.475 -60.013 42.764 1.00 75.88 605 ALA A C 1
ATOM 4599 O O . ALA A 1 605 ? -31.336 -58.843 42.413 1.00 75.88 605 ALA A O 1
ATOM 4600 N N . CYS A 1 606 ? -31.530 -61.005 41.867 1.00 74.31 606 CYS A N 1
ATOM 4601 C CA . CYS A 1 606 ? -31.428 -60.772 40.424 1.00 74.31 606 CYS A CA 1
ATOM 4602 C C . CYS A 1 606 ? -32.579 -59.905 39.889 1.00 74.31 606 CYS A C 1
ATOM 4604 O O . CYS A 1 606 ? -32.340 -59.014 39.075 1.00 74.31 606 CYS A O 1
ATOM 4606 N N . THR A 1 607 ? -33.817 -60.113 40.357 1.00 80.12 607 THR A N 1
ATOM 4607 C CA . THR A 1 607 ? -34.953 -59.260 39.966 1.00 80.12 607 THR A CA 1
ATOM 4608 C C . THR A 1 607 ? -34.806 -57.832 40.475 1.00 80.12 607 THR A C 1
ATOM 4610 O O . THR A 1 607 ? -35.115 -56.899 39.741 1.00 80.12 607 THR A O 1
ATOM 4613 N N . PHE A 1 608 ? -34.279 -57.640 41.686 1.00 80.88 608 PHE A N 1
ATOM 4614 C CA . PHE A 1 608 ? -34.011 -56.314 42.234 1.00 80.88 608 PHE A CA 1
ATOM 4615 C C . PHE A 1 608 ? -32.965 -55.568 41.397 1.00 80.88 608 PHE A C 1
ATOM 4617 O O . PHE A 1 608 ? -33.207 -54.436 40.986 1.00 80.88 608 PHE A O 1
ATOM 4624 N N . VAL A 1 609 ? -31.853 -56.225 41.051 1.00 80.38 609 VAL A N 1
ATOM 4625 C CA . VAL A 1 609 ? -30.814 -55.645 40.182 1.00 80.38 609 VAL A CA 1
ATOM 4626 C C . VAL A 1 609 ? -31.375 -55.289 38.802 1.00 80.38 609 VAL A C 1
ATOM 4628 O O . VAL A 1 609 ? -31.095 -54.207 38.292 1.00 80.38 609 VAL A O 1
ATOM 4631 N N . ALA A 1 610 ? -32.212 -56.149 38.214 1.00 79.69 610 ALA A N 1
ATOM 4632 C CA . ALA A 1 610 ? -32.847 -55.876 36.925 1.00 79.69 610 ALA A CA 1
ATOM 4633 C C . ALA A 1 610 ? -33.803 -54.669 36.975 1.00 79.69 610 ALA A C 1
ATOM 4635 O O . ALA A 1 610 ? -33.801 -53.849 36.057 1.00 79.69 610 ALA A O 1
ATOM 4636 N N . LEU A 1 611 ? -34.585 -54.522 38.051 1.00 85.25 611 LEU A N 1
ATOM 4637 C CA . LEU A 1 611 ? -35.463 -53.364 38.252 1.00 85.25 611 LEU A CA 1
ATOM 4638 C C . LEU A 1 611 ? -34.660 -52.072 38.455 1.00 85.25 611 LEU A C 1
ATOM 4640 O O . LEU A 1 611 ? -34.984 -51.054 37.848 1.00 85.25 611 LEU A O 1
ATOM 4644 N N . VAL A 1 612 ? -33.576 -52.114 39.235 1.00 82.81 612 VAL A N 1
ATOM 4645 C CA . VAL A 1 612 ? -32.682 -50.959 39.423 1.00 82.81 612 VAL A CA 1
ATOM 4646 C C . VAL A 1 612 ? -32.014 -50.559 38.103 1.00 82.81 612 VAL A C 1
ATOM 4648 O O . VAL A 1 612 ? -31.986 -49.377 37.764 1.00 82.81 612 VAL A O 1
ATOM 4651 N N . ALA A 1 613 ? -31.540 -51.523 37.310 1.00 81.50 613 ALA A N 1
ATOM 4652 C CA . ALA A 1 613 ? -30.969 -51.250 35.992 1.00 81.50 613 ALA A CA 1
ATOM 4653 C C . ALA A 1 613 ? -32.004 -50.632 35.033 1.00 81.50 613 ALA A C 1
ATOM 4655 O O . ALA A 1 613 ? -31.711 -49.637 34.370 1.00 81.50 613 ALA A O 1
ATOM 4656 N N . ALA A 1 614 ? -33.233 -51.161 34.999 1.00 84.81 614 ALA A N 1
ATOM 4657 C CA . ALA A 1 614 ? -34.320 -50.598 34.197 1.00 84.81 614 ALA A CA 1
ATOM 4658 C C . ALA A 1 614 ? -34.679 -49.167 34.630 1.00 84.81 614 ALA A C 1
ATOM 4660 O O . ALA A 1 614 ? -34.934 -48.315 33.778 1.00 84.81 614 ALA A O 1
ATOM 4661 N N . LEU A 1 615 ? -34.647 -48.878 35.935 1.00 87.62 615 LEU A N 1
ATOM 4662 C CA . LEU A 1 615 ? -34.867 -47.535 36.465 1.00 87.62 615 LEU A CA 1
ATOM 4663 C C . LEU A 1 615 ? -33.779 -46.573 35.978 1.00 87.62 615 LEU A C 1
ATOM 4665 O O . LEU A 1 615 ? -34.103 -45.525 35.424 1.00 87.62 615 LEU A O 1
ATOM 4669 N N . LEU A 1 616 ? -32.503 -46.943 36.104 1.00 84.56 616 LEU A N 1
ATOM 4670 C CA . LEU A 1 616 ? -31.385 -46.108 35.651 1.00 84.56 616 LEU A CA 1
ATOM 4671 C C . LEU A 1 616 ? -31.462 -45.809 34.147 1.00 84.56 616 LEU A C 1
ATOM 4673 O O . LEU A 1 616 ? -31.344 -44.652 33.742 1.00 84.56 616 LEU A O 1
ATOM 4677 N N . VAL A 1 617 ? -31.736 -46.828 33.326 1.00 85.56 617 VAL A N 1
ATOM 4678 C CA . VAL A 1 617 ? -31.923 -46.666 31.875 1.00 85.56 617 VAL A CA 1
ATOM 4679 C C . VAL A 1 617 ? -33.112 -45.753 31.570 1.00 85.56 617 VAL A C 1
ATOM 4681 O O . VAL A 1 617 ? -33.005 -44.878 30.712 1.00 85.56 617 VAL A O 1
ATOM 4684 N N . SER A 1 618 ? -34.229 -45.904 32.287 1.00 88.56 618 SER A N 1
ATOM 4685 C CA . SER A 1 618 ? -35.418 -45.074 32.073 1.00 88.56 618 SER A CA 1
ATOM 4686 C C . SER A 1 618 ? -35.191 -43.595 32.402 1.00 88.56 618 SER A C 1
ATOM 4688 O O . SER A 1 618 ? -35.638 -42.737 31.643 1.00 88.56 618 SER A O 1
ATOM 4690 N N . VAL A 1 619 ? -34.443 -43.293 33.471 1.00 87.00 619 VAL A N 1
ATOM 4691 C CA . VAL A 1 619 ? -34.096 -41.920 33.877 1.00 87.00 619 VAL A CA 1
ATOM 4692 C C . VAL A 1 619 ? -33.164 -41.270 32.858 1.00 87.00 619 VAL A C 1
ATOM 4694 O O . VAL A 1 619 ? -33.368 -40.120 32.469 1.00 87.00 619 VAL A O 1
ATOM 4697 N N . LEU A 1 620 ? -32.168 -42.015 32.374 1.00 85.06 620 LEU A N 1
ATOM 4698 C CA . LEU A 1 620 ? -31.258 -41.545 31.330 1.00 85.06 620 LEU A CA 1
ATOM 4699 C C . LEU A 1 620 ? -32.001 -41.262 30.023 1.00 85.06 620 LEU A C 1
ATOM 4701 O O . LEU A 1 620 ? -31.837 -40.189 29.442 1.00 85.06 620 LEU A O 1
ATOM 4705 N N . LEU A 1 621 ? -32.850 -42.192 29.578 1.00 84.44 621 LEU A N 1
ATOM 4706 C CA . LEU A 1 621 ? -33.617 -42.024 28.348 1.00 84.44 621 LEU A CA 1
ATOM 4707 C C . LEU A 1 621 ? -34.622 -40.872 28.471 1.00 84.44 621 LEU A C 1
ATOM 4709 O O . LEU A 1 621 ? -34.738 -40.067 27.549 1.00 84.44 621 LEU A O 1
ATOM 4713 N N . GLY A 1 622 ? -35.293 -40.743 29.619 1.00 84.00 622 GLY A N 1
ATOM 4714 C CA . GLY A 1 622 ? -36.180 -39.620 29.905 1.00 84.00 622 GLY A CA 1
ATOM 4715 C C . GLY A 1 622 ? -35.450 -38.279 29.867 1.00 84.00 622 GLY A C 1
ATOM 4716 O O . GLY A 1 622 ? -35.918 -37.349 29.212 1.00 84.00 622 GLY A O 1
ATOM 4717 N N . PHE A 1 623 ? -34.258 -38.187 30.462 1.00 83.62 623 PHE A N 1
ATOM 4718 C CA . PHE A 1 623 ? -33.440 -36.974 30.406 1.00 83.62 623 PHE A CA 1
ATOM 4719 C C . PHE A 1 623 ? -33.026 -36.610 28.972 1.00 83.62 623 PHE A C 1
ATOM 4721 O O . PHE A 1 623 ? -33.139 -35.449 28.573 1.00 83.62 623 PHE A O 1
ATOM 4728 N N . VAL A 1 624 ? -32.590 -37.590 28.174 1.00 81.44 624 VAL A N 1
ATOM 4729 C CA . VAL A 1 624 ? -32.187 -37.375 26.773 1.00 81.44 624 VAL A CA 1
ATOM 4730 C C . VAL A 1 624 ? -33.373 -36.945 25.906 1.00 81.44 624 VAL A C 1
ATOM 4732 O O . VAL A 1 624 ? -33.255 -35.978 25.153 1.00 81.44 624 VAL A O 1
ATOM 4735 N N . LEU A 1 625 ? -34.526 -37.607 26.040 1.00 81.06 625 LEU A N 1
ATOM 4736 C CA . LEU A 1 625 ? -35.739 -37.282 25.283 1.00 81.06 625 LEU A CA 1
ATOM 4737 C C . LEU A 1 625 ? -36.241 -35.870 25.596 1.00 81.06 625 LEU A C 1
ATOM 4739 O O . LEU A 1 625 ? -36.518 -35.097 24.680 1.00 81.06 625 LEU A O 1
ATOM 4743 N N . VAL A 1 626 ? -36.297 -35.495 26.879 1.00 82.88 626 VAL A N 1
ATOM 4744 C CA . VAL A 1 626 ? -36.725 -34.148 27.279 1.00 82.88 626 VAL A CA 1
ATOM 4745 C C . VAL A 1 626 ? -35.723 -33.087 26.835 1.00 82.88 626 VAL A C 1
ATOM 4747 O O . VAL A 1 626 ? -36.134 -32.025 26.374 1.00 82.88 626 VAL A O 1
ATOM 4750 N N . ARG A 1 627 ? -34.417 -33.369 26.891 1.00 78.38 627 ARG A N 1
ATOM 4751 C CA . ARG A 1 627 ? -33.388 -32.455 26.377 1.00 78.38 627 ARG A CA 1
ATOM 4752 C C . ARG A 1 627 ? -33.490 -32.246 24.863 1.00 78.38 627 ARG A C 1
ATOM 4754 O O . ARG A 1 627 ? -33.202 -31.153 24.395 1.00 78.38 627 ARG A O 1
ATOM 4761 N N . HIS A 1 628 ? -33.904 -33.261 24.104 1.00 75.94 628 HIS A N 1
ATOM 4762 C CA . HIS A 1 628 ? -34.125 -33.132 22.662 1.00 75.94 628 HIS A CA 1
ATOM 4763 C C . HIS A 1 628 ? -35.417 -32.368 22.326 1.00 75.94 628 HIS A C 1
ATOM 4765 O O . HIS A 1 628 ? -35.483 -31.676 21.316 1.00 75.94 628 HIS A O 1
ATOM 4771 N N . TRP A 1 629 ? -36.440 -32.466 23.179 1.00 73.00 629 TRP A N 1
ATOM 4772 C CA . TRP A 1 629 ? -37.713 -31.757 23.005 1.00 73.00 629 TRP A CA 1
ATOM 4773 C C . TRP A 1 629 ? -37.690 -30.296 23.475 1.00 73.00 629 TRP A C 1
ATOM 4775 O O . TRP A 1 629 ? -38.398 -29.457 22.914 1.00 73.00 629 TRP A O 1
ATOM 4785 N N . VAL A 1 630 ? -36.918 -29.973 24.515 1.00 74.81 630 VAL A N 1
ATOM 4786 C CA . VAL A 1 630 ? -36.865 -28.624 25.095 1.00 74.81 630 VAL A CA 1
ATOM 4787 C C . VAL A 1 630 ? -35.739 -27.822 24.439 1.00 74.81 630 VAL A C 1
ATOM 4789 O O . VAL A 1 630 ? -34.582 -27.920 24.828 1.00 74.81 630 VAL A O 1
ATOM 4792 N N . GLU A 1 631 ? -36.091 -26.995 23.452 1.00 72.62 631 GLU A N 1
ATOM 4793 C CA . GLU A 1 631 ? -35.172 -26.034 22.819 1.00 72.62 631 GLU A CA 1
ATOM 4794 C C . GLU A 1 631 ? -34.715 -24.942 23.796 1.00 72.62 631 GLU A C 1
ATOM 4796 O O . GLU A 1 631 ? -35.523 -24.431 24.572 1.00 72.62 631 GLU A O 1
ATOM 4801 N N . ASP A 1 632 ? -33.455 -24.507 23.713 1.00 73.31 632 ASP A N 1
ATOM 4802 C CA . ASP A 1 632 ? -32.902 -23.397 24.501 1.00 73.31 632 ASP A CA 1
ATOM 4803 C C . ASP A 1 632 ? -32.977 -22.044 23.761 1.00 73.31 632 ASP A C 1
ATOM 4805 O O . ASP A 1 632 ? -32.869 -22.014 22.534 1.00 73.31 632 ASP A O 1
ATOM 4809 N N . PRO A 1 633 ? -33.171 -20.906 24.467 1.00 76.69 633 PRO A N 1
ATOM 4810 C CA . PRO A 1 633 ? -33.108 -19.595 23.848 1.00 76.69 633 PRO A CA 1
ATOM 4811 C C . PRO A 1 633 ? -31.662 -19.307 23.450 1.00 76.69 633 PRO A C 1
ATOM 4813 O O . PRO A 1 633 ? -30.738 -19.351 24.262 1.00 76.69 633 PRO A O 1
ATOM 4816 N N . VAL A 1 634 ? -31.478 -18.968 22.186 1.00 80.31 634 VAL A N 1
ATOM 4817 C CA . VAL A 1 634 ? -30.207 -18.516 21.637 1.00 80.31 634 VAL A CA 1
ATOM 4818 C C . VAL A 1 634 ? -29.966 -17.072 22.075 1.00 80.31 634 VAL A C 1
ATOM 4820 O O . VAL A 1 634 ? -30.819 -16.202 21.865 1.00 80.31 634 VAL A O 1
ATOM 4823 N N . THR A 1 635 ? -28.804 -16.829 22.683 1.00 82.38 635 THR A N 1
ATOM 4824 C CA . THR A 1 635 ? -28.277 -15.486 22.952 1.00 82.38 635 THR A CA 1
ATOM 4825 C C . THR A 1 635 ? -26.974 -15.312 22.186 1.00 82.38 635 THR A C 1
ATOM 4827 O O . THR A 1 635 ? -26.016 -16.037 22.437 1.00 82.38 635 THR A O 1
ATOM 4830 N N . VAL A 1 636 ? -26.933 -14.346 21.273 1.00 83.38 636 VAL A N 1
ATOM 4831 C CA . VAL A 1 636 ? -25.727 -13.966 20.528 1.00 83.38 636 VAL A CA 1
ATOM 4832 C C . VAL A 1 636 ? -25.258 -12.618 21.044 1.00 83.38 636 VAL A C 1
ATOM 4834 O O . VAL A 1 636 ? -26.049 -11.680 21.139 1.00 83.38 636 VAL A O 1
ATOM 4837 N N . ARG A 1 637 ? -23.977 -12.521 21.395 1.00 84.56 637 ARG A N 1
ATOM 4838 C CA . ARG A 1 637 ? -23.318 -11.260 21.740 1.00 84.56 637 ARG A CA 1
ATOM 4839 C C . ARG A 1 637 ? -22.149 -11.062 20.798 1.00 84.56 637 ARG A C 1
ATOM 4841 O O . ARG A 1 637 ? -21.310 -11.952 20.698 1.00 84.56 637 ARG A O 1
ATOM 4848 N N . GLN A 1 638 ? -22.104 -9.924 20.120 1.00 85.94 638 GLN A N 1
ATOM 4849 C CA . GLN A 1 638 ? -21.026 -9.620 19.189 1.00 85.94 638 GLN A CA 1
ATOM 4850 C C . GLN A 1 638 ? -20.687 -8.133 19.232 1.00 85.94 638 GLN A C 1
ATOM 4852 O O . GLN A 1 638 ? -21.572 -7.295 19.414 1.00 85.94 638 GLN A O 1
ATOM 4857 N N . GLN A 1 639 ? -19.403 -7.815 19.094 1.00 85.62 639 GLN A N 1
ATOM 4858 C CA . GLN A 1 639 ? -18.950 -6.434 18.973 1.00 85.62 639 GLN A CA 1
ATOM 4859 C C . GLN A 1 639 ? -19.296 -5.879 17.589 1.00 85.62 639 GLN A C 1
ATOM 4861 O O . GLN A 1 639 ? -19.270 -6.603 16.595 1.00 85.62 639 GLN A O 1
ATOM 4866 N N . LEU A 1 640 ? -19.643 -4.596 17.551 1.00 86.19 640 LEU A N 1
ATOM 4867 C CA . LEU A 1 640 ? -19.920 -3.827 16.346 1.00 86.19 640 LEU A CA 1
ATOM 4868 C C . LEU A 1 640 ? -18.830 -2.773 16.160 1.00 86.19 640 LEU A C 1
ATOM 4870 O O . LEU A 1 640 ? -18.470 -2.074 17.109 1.00 86.19 640 LEU A O 1
ATOM 4874 N N . PHE A 1 641 ? -18.373 -2.624 14.921 1.00 84.25 641 PHE A N 1
ATOM 4875 C CA . PHE A 1 641 ? -17.452 -1.571 14.511 1.00 84.25 641 PHE A CA 1
ATOM 4876 C C . PHE A 1 641 ? -18.165 -0.680 13.501 1.00 84.25 641 PHE A C 1
ATOM 4878 O O . PHE A 1 641 ? -18.644 -1.164 12.478 1.00 84.25 641 PHE A O 1
ATOM 4885 N N . PHE A 1 642 ? -18.282 0.600 13.836 1.00 83.06 642 PHE A N 1
ATOM 4886 C CA . PHE A 1 642 ? -18.910 1.611 12.995 1.00 83.06 642 PHE A CA 1
ATOM 4887 C C . PHE A 1 642 ? -17.835 2.312 12.165 1.00 83.06 642 PHE A C 1
ATOM 4889 O O . PHE A 1 642 ? -16.844 2.781 12.726 1.00 83.06 642 PHE A O 1
ATOM 4896 N N . ASP A 1 643 ? -18.031 2.379 10.849 1.00 74.12 643 ASP A N 1
ATOM 4897 C CA . ASP A 1 643 ? -17.136 3.092 9.937 1.00 74.12 643 ASP A CA 1
ATOM 4898 C C . ASP A 1 643 ? -17.588 4.546 9.775 1.00 74.12 643 ASP A C 1
ATOM 4900 O O . ASP A 1 643 ? -18.549 4.837 9.069 1.00 74.12 643 ASP A O 1
ATOM 4904 N N . TYR A 1 644 ? -16.898 5.463 10.453 1.00 76.38 644 TYR A N 1
ATOM 4905 C CA . TYR A 1 644 ? -17.220 6.893 10.444 1.00 76.38 644 TYR A CA 1
ATOM 4906 C C . TYR A 1 644 ? -16.782 7.624 9.165 1.00 76.38 644 TYR A C 1
ATOM 4908 O O . TYR A 1 644 ? -16.965 8.837 9.085 1.00 76.38 644 TYR A O 1
ATOM 4916 N N . THR A 1 645 ? -16.210 6.928 8.175 1.00 67.06 645 THR A N 1
ATOM 4917 C CA . THR A 1 645 ? -16.000 7.513 6.839 1.00 67.06 645 THR A CA 1
ATOM 4918 C C . THR A 1 645 ? -17.318 7.679 6.077 1.00 67.06 645 THR A C 1
ATOM 4920 O O . THR A 1 645 ? -17.431 8.546 5.214 1.00 67.06 645 THR A O 1
ATOM 4923 N N . GLU A 1 646 ? -18.343 6.896 6.426 1.00 66.12 646 GLU A N 1
ATOM 4924 C CA . GLU A 1 646 ? -19.680 7.002 5.852 1.00 66.12 646 GLU A CA 1
ATOM 4925 C C . GLU A 1 646 ? -20.517 8.064 6.586 1.00 66.12 646 GLU A C 1
ATOM 4927 O O . GLU A 1 646 ? -20.535 8.132 7.816 1.00 66.12 646 GLU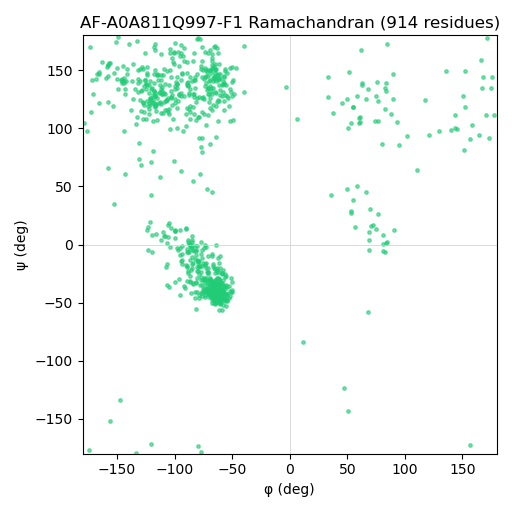 A O 1
ATOM 4932 N N . ALA A 1 647 ? -21.310 8.845 5.842 1.00 72.00 647 ALA A N 1
ATOM 4933 C CA . ALA A 1 647 ? -22.221 9.844 6.420 1.00 72.00 647 ALA A CA 1
ATOM 4934 C C . ALA A 1 647 ? -23.266 9.240 7.388 1.00 72.00 647 ALA A C 1
ATOM 4936 O O . ALA A 1 647 ? -23.796 9.936 8.256 1.00 72.00 647 ALA A O 1
ATOM 4937 N N . GLN A 1 648 ? -23.577 7.948 7.237 1.00 79.88 648 GLN A N 1
ATOM 4938 C CA . GLN A 1 648 ? -24.402 7.164 8.158 1.00 79.88 648 GLN A CA 1
ATOM 4939 C C . GLN A 1 648 ? -23.677 5.850 8.467 1.00 79.88 648 GLN A C 1
ATOM 4941 O O . GLN A 1 648 ? -23.910 4.858 7.774 1.00 79.88 648 GLN A O 1
ATOM 4946 N N . PRO A 1 649 ? -22.802 5.828 9.485 1.00 86.31 649 PRO A N 1
ATOM 4947 C CA . PRO A 1 649 ? -21.952 4.689 9.762 1.00 86.31 649 PRO A CA 1
ATOM 4948 C C . PRO A 1 649 ? -22.823 3.475 10.074 1.00 86.31 649 PRO A C 1
ATOM 4950 O O . PRO A 1 649 ? -23.672 3.498 10.978 1.00 86.31 649 PRO A O 1
ATOM 4953 N N . SER A 1 650 ? -22.615 2.411 9.303 1.00 87.19 650 SER A N 1
ATOM 4954 C CA . SER A 1 650 ? -23.369 1.171 9.419 1.00 87.19 650 SER A CA 1
ATOM 4955 C C . SER A 1 650 ? -22.479 0.017 9.880 1.00 87.19 650 SER A C 1
ATOM 4957 O O . SER A 1 650 ? -21.319 -0.099 9.501 1.00 87.19 650 SER A O 1
ATOM 4959 N N . ALA A 1 651 ? -23.020 -0.844 10.737 1.00 88.00 651 ALA A N 1
ATOM 4960 C CA . ALA A 1 651 ? -22.362 -2.047 11.230 1.00 88.00 651 ALA A CA 1
ATOM 4961 C C . ALA A 1 651 ? -23.323 -3.229 11.097 1.00 88.00 651 ALA A C 1
ATOM 4963 O O . ALA A 1 651 ? -24.519 -3.098 11.358 1.00 88.00 651 ALA A O 1
ATOM 4964 N N . ALA A 1 652 ? -22.828 -4.392 10.684 1.00 86.38 652 ALA A N 1
ATOM 4965 C CA . ALA A 1 652 ? -23.664 -5.555 10.412 1.00 86.38 652 ALA A CA 1
ATOM 4966 C C . ALA A 1 652 ? -23.141 -6.809 11.115 1.00 86.38 652 ALA A C 1
ATOM 4968 O O . ALA A 1 652 ? -21.939 -7.059 11.150 1.00 86.38 652 ALA A O 1
ATOM 4969 N N . VAL A 1 653 ? -24.062 -7.614 11.641 1.00 86.44 653 VAL A N 1
ATOM 4970 C CA . VAL A 1 653 ? -23.783 -8.905 12.278 1.00 86.44 653 VAL A CA 1
ATOM 4971 C C . VAL A 1 653 ? -24.455 -10.014 11.498 1.00 86.44 653 VAL A C 1
ATOM 4973 O O . VAL A 1 653 ? -25.676 -10.028 11.357 1.00 86.44 653 VAL A O 1
ATOM 4976 N N . VAL A 1 654 ? -23.646 -10.943 10.991 1.00 81.94 654 VAL A N 1
ATOM 4977 C CA . VAL A 1 654 ? -24.112 -12.090 10.209 1.00 81.94 654 VAL A CA 1
ATOM 4978 C C . VAL A 1 654 ? -24.608 -13.187 11.150 1.00 81.94 654 VAL A C 1
ATOM 4980 O O . VAL A 1 654 ? -23.874 -13.685 12.002 1.00 81.94 654 VAL A O 1
ATOM 4983 N N . LEU A 1 655 ? -25.864 -13.581 10.970 1.00 75.94 655 LEU A N 1
ATOM 4984 C CA . LEU A 1 655 ? -26.549 -14.644 11.692 1.00 75.94 655 LEU A CA 1
ATOM 4985 C C . LEU A 1 655 ? -26.885 -15.769 10.703 1.00 75.94 655 LEU A C 1
ATOM 4987 O O . LEU A 1 655 ? -27.773 -15.636 9.874 1.00 75.94 655 LEU A O 1
ATOM 4991 N N . GLY A 1 656 ? -26.175 -16.896 10.789 1.00 59.88 656 GLY A N 1
ATOM 4992 C CA . GLY A 1 656 ? -26.463 -18.096 9.993 1.00 59.88 656 GLY A CA 1
ATOM 4993 C C . GLY A 1 656 ? -25.652 -18.237 8.699 1.00 59.88 656 GLY A C 1
ATOM 4994 O O . GLY A 1 656 ? -26.134 -17.934 7.612 1.00 59.88 656 GLY A O 1
ATOM 4995 N N . GLY A 1 657 ? -24.451 -18.814 8.821 1.00 52.56 657 GLY A N 1
ATOM 4996 C CA . GLY A 1 657 ? -23.629 -19.292 7.705 1.00 52.56 657 GLY A CA 1
ATOM 4997 C C . GLY A 1 657 ? -23.095 -20.697 7.991 1.00 52.56 657 GLY A C 1
ATOM 4998 O O . GLY A 1 657 ? -22.183 -20.876 8.796 1.00 52.56 657 GLY A O 1
ATOM 4999 N N . GLY A 1 658 ? -23.685 -21.712 7.358 1.00 46.53 658 GLY A N 1
ATOM 5000 C CA . GLY A 1 658 ? -23.202 -23.091 7.415 1.00 46.53 658 GLY A CA 1
ATOM 5001 C C . GLY A 1 658 ? -22.015 -23.286 6.477 1.00 46.53 658 GLY A C 1
ATOM 5002 O O . GLY A 1 658 ? -22.230 -23.555 5.306 1.00 46.53 658 GLY A O 1
ATOM 5003 N N . ALA A 1 659 ? -20.805 -23.094 7.009 1.00 37.41 659 ALA A N 1
ATOM 5004 C CA . ALA A 1 659 ? -19.500 -23.646 6.606 1.00 37.41 659 ALA A CA 1
ATOM 5005 C C . ALA A 1 659 ? -18.404 -22.688 7.120 1.00 37.41 659 ALA A C 1
ATOM 5007 O O . ALA A 1 659 ? -18.025 -21.736 6.450 1.00 37.41 659 ALA A O 1
ATOM 5008 N N . ARG A 1 660 ? -17.908 -22.934 8.342 1.00 40.31 660 ARG A N 1
ATOM 5009 C CA . ARG A 1 660 ? -16.746 -22.258 8.973 1.00 40.31 660 ARG A CA 1
ATOM 5010 C C . ARG A 1 660 ? -16.872 -20.757 9.317 1.00 40.31 660 ARG A C 1
ATOM 5012 O O . ARG A 1 660 ? -15.909 -20.013 9.176 1.00 40.31 660 ARG A O 1
ATOM 5019 N N . GLY A 1 661 ? -17.993 -20.331 9.905 1.00 35.59 661 GLY A N 1
ATOM 5020 C CA . GLY A 1 661 ? -18.091 -19.046 10.617 1.00 35.59 661 GLY A CA 1
ATOM 5021 C C . GLY A 1 661 ? -18.989 -19.166 11.850 1.00 35.59 661 GLY A C 1
ATOM 5022 O O . GLY A 1 661 ? -20.056 -19.765 11.773 1.00 35.59 661 GLY A O 1
ATOM 5023 N N . ALA A 1 662 ? -18.562 -18.637 12.997 1.00 39.31 662 ALA A N 1
ATOM 5024 C CA . ALA A 1 662 ? -19.197 -18.784 14.313 1.00 39.31 662 ALA A CA 1
ATOM 5025 C C . ALA A 1 662 ? -20.531 -18.006 14.485 1.00 39.31 662 ALA A C 1
ATOM 5027 O O . ALA A 1 662 ? -20.718 -17.291 15.465 1.00 39.31 662 ALA A O 1
ATOM 5028 N N . GLY A 1 663 ? -21.459 -18.105 13.530 1.00 51.31 663 GLY A N 1
ATOM 5029 C CA . GLY A 1 663 ? -22.774 -17.460 13.593 1.00 51.31 663 GLY A CA 1
ATOM 5030 C C . GLY A 1 663 ? -23.859 -18.416 14.093 1.00 51.31 663 GLY A C 1
ATOM 5031 O O . GLY A 1 663 ? -24.078 -19.469 13.494 1.00 51.31 663 GLY A O 1
ATOM 5032 N N . ALA A 1 664 ? -24.574 -18.056 15.162 1.00 63.31 664 ALA A N 1
ATOM 5033 C CA . ALA A 1 664 ? -25.708 -18.847 15.640 1.00 63.31 664 ALA A CA 1
ATOM 5034 C C . ALA A 1 664 ? -26.922 -18.695 14.705 1.00 63.31 664 ALA A C 1
ATOM 5036 O O . ALA A 1 664 ? -27.262 -17.588 14.287 1.00 63.31 664 ALA A O 1
ATOM 5037 N N . VAL A 1 665 ? -27.594 -19.807 14.400 1.00 74.81 665 VAL A N 1
ATOM 5038 C CA . VAL A 1 665 ? -28.836 -19.813 13.613 1.00 74.81 665 VAL A CA 1
ATOM 5039 C C . VAL A 1 665 ? -30.013 -19.507 14.537 1.00 74.81 665 VAL A C 1
ATOM 5041 O O . VAL A 1 665 ? -30.203 -20.185 15.547 1.00 74.81 665 VAL A O 1
ATOM 5044 N N . LEU A 1 666 ? -30.822 -18.505 14.185 1.00 80.50 666 LEU A N 1
ATOM 5045 C CA . LEU A 1 666 ? -32.042 -18.180 14.924 1.00 80.50 666 LEU A CA 1
ATOM 5046 C C . LEU A 1 666 ? -33.145 -19.217 14.617 1.00 80.50 666 LEU A C 1
ATOM 5048 O O . LEU A 1 666 ? -33.431 -19.468 13.440 1.00 80.50 666 LEU A O 1
ATOM 5052 N N . PRO A 1 667 ? -33.774 -19.847 15.630 1.00 78.56 667 PRO A N 1
ATOM 5053 C CA . PRO A 1 667 ? -34.837 -20.821 15.395 1.00 78.56 667 PRO A CA 1
ATOM 5054 C C . PRO A 1 667 ? -36.126 -20.162 14.879 1.00 78.56 667 PRO A C 1
ATOM 5056 O O . PRO A 1 667 ? -36.543 -19.106 15.357 1.00 78.56 667 PRO A O 1
ATOM 5059 N N . ALA A 1 668 ? -36.803 -20.825 13.938 1.00 78.69 668 ALA A N 1
ATOM 5060 C CA . ALA A 1 668 ? -38.055 -20.328 13.370 1.00 78.69 668 ALA A CA 1
ATOM 5061 C C . ALA A 1 668 ? -39.160 -20.198 14.438 1.00 78.69 668 ALA A C 1
ATOM 5063 O O . ALA A 1 668 ? -39.304 -21.044 15.324 1.00 78.69 668 ALA A O 1
ATOM 5064 N N . GLY A 1 669 ? -39.966 -19.136 14.347 1.00 76.25 669 GLY A N 1
ATOM 5065 C CA . GLY A 1 669 ? -41.106 -18.892 15.233 1.00 76.25 669 GLY A CA 1
ATOM 5066 C C . GLY A 1 669 ? -40.781 -18.279 16.598 1.00 76.25 669 GLY A C 1
ATOM 5067 O O . GLY A 1 669 ? -41.721 -17.940 17.324 1.00 76.25 669 GLY A O 1
ATOM 5068 N N . HIS A 1 670 ? -39.499 -18.115 16.944 1.00 84.75 670 HIS A N 1
ATOM 5069 C CA . HIS A 1 670 ? -39.068 -17.412 18.155 1.00 84.75 670 HIS A CA 1
ATOM 5070 C C . HIS A 1 670 ? -39.268 -15.897 18.013 1.00 84.75 670 HIS A C 1
ATOM 5072 O O . HIS A 1 670 ? -39.202 -15.334 16.918 1.00 84.75 670 HIS A O 1
ATOM 5078 N N . SER A 1 671 ? -39.513 -15.227 19.138 1.00 86.50 671 SER A N 1
ATOM 5079 C CA . SER A 1 671 ? -39.528 -13.763 19.196 1.00 86.50 671 SER A CA 1
ATOM 5080 C C . SER A 1 671 ? -38.104 -13.273 19.428 1.00 86.50 671 SER A C 1
ATOM 5082 O O . SER A 1 671 ? -37.493 -13.609 20.440 1.00 86.50 671 SER A O 1
ATOM 5084 N N . VAL A 1 672 ? -37.566 -12.486 18.505 1.00 89.94 672 VAL A N 1
ATOM 5085 C CA . VAL A 1 672 ? -36.197 -11.973 18.553 1.00 89.94 672 VAL A CA 1
ATOM 5086 C C . VAL A 1 672 ? -36.214 -10.570 19.146 1.00 89.94 672 VAL A C 1
ATOM 5088 O O . VAL A 1 672 ? -36.957 -9.697 18.698 1.00 89.94 672 VAL A O 1
ATOM 5091 N N . ARG A 1 673 ? -35.381 -10.344 20.161 1.00 91.56 673 ARG A N 1
ATOM 5092 C CA . ARG A 1 673 ? -35.122 -9.036 20.759 1.00 91.56 673 ARG A CA 1
ATOM 5093 C C . ARG A 1 673 ? -33.663 -8.672 20.533 1.00 91.56 673 ARG A C 1
ATOM 5095 O O . ARG A 1 673 ? -32.764 -9.359 21.010 1.00 91.56 673 ARG A O 1
ATOM 5102 N N . VAL A 1 674 ? -33.441 -7.559 19.855 1.00 92.56 674 VAL A N 1
ATOM 5103 C CA . VAL A 1 674 ? -32.123 -6.987 19.603 1.00 92.56 674 VAL A CA 1
ATOM 5104 C C . VAL A 1 674 ? -31.925 -5.825 20.560 1.00 92.56 674 VAL A C 1
ATOM 5106 O O . VAL A 1 674 ? -32.701 -4.866 20.576 1.00 92.56 674 VAL A O 1
ATOM 5109 N N . SER A 1 675 ? -30.893 -5.925 21.385 1.00 92.88 675 SER A N 1
ATOM 5110 C CA . SER A 1 675 ? -30.448 -4.845 22.258 1.00 92.88 675 SER A CA 1
ATOM 5111 C C . SER A 1 675 ? -29.035 -4.433 21.875 1.00 92.88 675 SER A C 1
ATOM 5113 O O . SER A 1 675 ? -28.261 -5.260 21.406 1.00 92.88 675 SER A O 1
ATOM 5115 N N . MET A 1 676 ? -28.691 -3.171 22.083 1.00 92.62 676 MET A N 1
ATOM 5116 C CA . MET A 1 676 ? -27.363 -2.632 21.844 1.00 92.62 676 MET A CA 1
ATOM 5117 C C . MET A 1 676 ? -26.798 -2.072 23.144 1.00 92.62 676 MET A C 1
ATOM 5119 O O . MET A 1 676 ? -27.495 -1.365 23.873 1.00 92.62 676 MET A O 1
ATOM 5123 N N . ALA A 1 677 ? -25.547 -2.404 23.437 1.00 91.81 677 ALA A N 1
ATOM 5124 C CA . ALA A 1 677 ? -24.764 -1.795 24.495 1.00 91.81 677 ALA A CA 1
ATOM 5125 C C . ALA A 1 677 ? -23.708 -0.892 23.853 1.00 91.81 677 ALA A C 1
ATOM 5127 O O . ALA A 1 677 ? -22.935 -1.337 23.009 1.00 91.81 677 ALA A O 1
ATOM 5128 N N . LEU A 1 678 ? -23.703 0.381 24.229 1.00 91.44 678 LEU A N 1
ATOM 5129 C CA . LEU A 1 678 ? -22.792 1.389 23.697 1.00 91.44 678 LEU A CA 1
ATOM 5130 C C . LEU A 1 678 ? -21.998 2.000 24.837 1.00 91.44 678 LEU A C 1
ATOM 5132 O O . LEU A 1 678 ? -22.561 2.318 25.885 1.00 91.44 678 LEU A O 1
ATOM 5136 N N . LEU A 1 679 ? -20.706 2.183 24.617 1.00 90.81 679 LEU A N 1
ATOM 5137 C CA . LEU A 1 679 ? -19.810 2.893 25.510 1.00 90.81 679 LEU A CA 1
ATOM 5138 C C . LEU A 1 679 ? -19.353 4.176 24.818 1.00 90.81 679 LEU A C 1
ATOM 5140 O O . LEU A 1 679 ? -18.767 4.125 23.738 1.00 90.81 679 LEU A O 1
ATOM 5144 N N . PHE A 1 680 ? -19.610 5.311 25.452 1.00 88.81 680 PHE A N 1
ATOM 5145 C CA . PHE A 1 680 ? -19.259 6.641 24.968 1.00 88.81 680 PHE A CA 1
ATOM 5146 C C . PHE A 1 680 ? -18.175 7.245 25.866 1.00 88.81 680 PHE A C 1
ATOM 5148 O O . PHE A 1 680 ? -18.267 7.093 27.089 1.00 88.81 680 PHE A O 1
ATOM 5155 N N . PRO A 1 681 ? -17.186 7.966 25.319 1.00 86.06 681 PRO A N 1
ATOM 5156 C CA . PRO A 1 681 ? -16.411 8.908 26.113 1.00 86.06 681 PRO A CA 1
ATOM 5157 C C . PRO A 1 681 ? -17.290 10.051 26.616 1.00 86.06 681 PRO A C 1
ATOM 5159 O O . PRO A 1 681 ? -18.167 10.532 25.891 1.00 86.06 681 PRO A O 1
ATOM 5162 N N . ASP A 1 682 ? -17.011 10.539 27.823 1.00 78.50 682 ASP A N 1
ATOM 5163 C CA . ASP A 1 682 ? -17.551 11.811 28.324 1.00 78.50 682 ASP A CA 1
ATOM 5164 C C . ASP A 1 682 ? -16.765 12.999 27.714 1.00 78.50 682 ASP A C 1
ATOM 5166 O O . ASP A 1 682 ? -16.096 13.762 28.410 1.00 78.50 682 ASP A O 1
ATOM 5170 N N . SER A 1 683 ? -16.791 13.119 26.377 1.00 79.81 683 SER A N 1
ATOM 5171 C CA . SER A 1 683 ? -16.080 14.152 25.603 1.00 79.81 683 SER A CA 1
ATOM 5172 C C . SER A 1 683 ? -16.941 15.395 25.347 1.00 79.81 683 SER A C 1
ATOM 5174 O O . SER A 1 683 ? -18.171 15.327 25.361 1.00 79.81 683 SER A O 1
ATOM 5176 N N . TYR A 1 684 ? -16.304 16.544 25.076 1.00 80.31 684 TYR A N 1
ATOM 5177 C CA . TYR A 1 684 ? -17.012 17.768 24.665 1.00 80.31 684 TYR A CA 1
ATOM 5178 C C . TYR A 1 684 ? -17.854 17.549 23.399 1.00 80.31 684 TYR A C 1
ATOM 5180 O O . TYR A 1 684 ? -19.019 17.933 23.379 1.00 80.31 684 TYR A O 1
ATOM 5188 N N . HIS A 1 685 ? -17.330 16.790 22.431 1.00 80.38 685 HIS A N 1
ATOM 5189 C CA . HIS A 1 685 ? -18.046 16.392 21.213 1.00 80.38 685 HIS A CA 1
ATOM 5190 C C . HIS A 1 685 ? -19.372 15.682 21.511 1.00 80.38 685 HIS A C 1
ATOM 5192 O O . HIS A 1 685 ? -20.434 16.090 21.052 1.00 80.38 685 HIS A O 1
ATOM 5198 N N . ASN A 1 686 ? -19.345 14.639 22.347 1.00 84.44 686 ASN A N 1
ATOM 5199 C CA . ASN A 1 686 ? -20.556 13.891 22.696 1.00 84.44 686 ASN A CA 1
ATOM 5200 C C . ASN A 1 686 ? -21.594 14.747 23.438 1.00 84.44 686 ASN A C 1
ATOM 5202 O O . ASN A 1 686 ? -22.788 14.449 23.395 1.00 84.44 686 ASN A O 1
ATOM 5206 N N . ARG A 1 687 ? -21.167 15.829 24.093 1.00 75.31 687 ARG A N 1
ATOM 5207 C CA . ARG A 1 687 ? -22.076 16.773 24.752 1.00 75.31 687 ARG A CA 1
ATOM 5208 C C . ARG A 1 687 ? -22.768 17.690 23.758 1.00 75.31 687 ARG A C 1
ATOM 5210 O O . ARG A 1 687 ? -23.960 17.926 23.921 1.00 75.31 687 ARG A O 1
ATOM 5217 N N . GLU A 1 688 ? -22.039 18.167 22.755 1.00 76.44 688 GLU A N 1
ATOM 5218 C CA . GLU A 1 688 ? -22.578 19.016 21.688 1.00 76.44 688 GLU A CA 1
ATOM 5219 C C . GLU A 1 688 ? -23.560 18.251 20.799 1.00 76.44 688 GLU A C 1
ATOM 5221 O O . GLU A 1 688 ? -24.593 18.796 20.419 1.00 76.44 688 GLU A O 1
ATOM 5226 N N . VAL A 1 689 ? -23.307 16.958 20.554 1.00 82.62 689 VAL A N 1
ATOM 5227 C CA . VAL A 1 689 ? -24.251 16.087 19.834 1.00 82.62 689 VAL A CA 1
ATOM 5228 C C . VAL A 1 689 ? -25.592 16.013 20.565 1.00 82.62 689 VAL A C 1
ATOM 5230 O O . VAL A 1 689 ? -26.636 16.140 19.936 1.00 82.62 689 VAL A O 1
ATOM 5233 N N . GLY A 1 690 ? -25.585 15.793 21.887 1.00 78.50 690 GLY A N 1
ATOM 5234 C CA . GLY A 1 690 ? -26.775 15.766 22.748 1.00 78.50 690 GLY A CA 1
ATOM 5235 C C . GLY A 1 690 ? -27.729 14.582 22.512 1.00 78.50 690 GLY A C 1
ATOM 5236 O O . GLY A 1 690 ? -27.993 13.796 23.426 1.00 78.50 690 GLY A O 1
ATOM 5237 N N . MET A 1 691 ? -28.250 14.426 21.293 1.00 86.50 691 MET A N 1
ATOM 5238 C CA . MET A 1 691 ? -29.173 13.365 20.898 1.00 86.50 691 MET A CA 1
ATOM 5239 C C . MET A 1 691 ? -28.893 12.858 19.480 1.00 86.50 691 MET A C 1
ATOM 5241 O O . MET A 1 691 ? -28.664 13.630 18.552 1.00 86.50 691 MET A O 1
ATOM 5245 N N . PHE A 1 692 ? -29.004 11.546 19.301 1.00 89.44 692 PHE A N 1
ATOM 5246 C CA . PHE A 1 692 ? -28.874 10.882 18.005 1.00 89.44 692 PHE A CA 1
ATOM 5247 C C . PHE A 1 692 ? -29.910 9.763 17.869 1.00 89.44 692 PHE A C 1
ATOM 5249 O O . PHE A 1 692 ? -30.643 9.455 18.813 1.00 89.44 692 PHE A O 1
ATOM 5256 N N . GLN A 1 693 ? -30.006 9.169 16.684 1.00 90.94 693 GLN A N 1
ATOM 5257 C CA . GLN A 1 693 ? -30.899 8.054 16.394 1.00 90.94 693 GLN A CA 1
ATOM 5258 C C . GLN A 1 693 ? -30.109 6.798 16.043 1.00 90.94 693 GLN A C 1
ATOM 5260 O O . GLN A 1 693 ? -29.047 6.854 15.429 1.00 90.94 693 GLN A O 1
ATOM 5265 N N . ILE A 1 694 ? -30.644 5.648 16.436 1.00 92.19 694 ILE A N 1
ATOM 5266 C CA . ILE A 1 694 ? -30.117 4.339 16.067 1.00 92.19 694 ILE A CA 1
ATOM 5267 C C . ILE A 1 694 ? -31.190 3.628 15.264 1.00 92.19 694 ILE A C 1
ATOM 5269 O O . ILE A 1 694 ? -32.288 3.404 15.776 1.00 92.19 694 ILE A O 1
ATOM 5273 N N . LYS A 1 695 ? -30.866 3.239 14.035 1.00 92.69 695 LYS A N 1
ATOM 5274 C CA . LYS A 1 695 ? -31.725 2.413 13.189 1.00 92.69 695 LYS A CA 1
ATOM 5275 C C . LYS A 1 695 ? -31.195 0.985 13.184 1.00 92.69 695 LYS A C 1
ATOM 5277 O O . LYS A 1 695 ? -30.025 0.776 12.890 1.00 92.69 695 LYS A O 1
ATOM 5282 N N . ALA A 1 696 ? -32.028 0.001 13.502 1.00 93.75 696 ALA A N 1
ATOM 5283 C CA . ALA A 1 696 ? -31.687 -1.413 13.368 1.00 93.75 696 ALA A CA 1
ATOM 5284 C C . ALA A 1 696 ? -32.611 -2.100 12.366 1.00 93.75 696 ALA A C 1
ATOM 5286 O O . ALA A 1 696 ? -33.821 -1.881 12.363 1.00 93.75 696 ALA A O 1
ATOM 5287 N N . GLU A 1 697 ? -32.030 -2.961 11.540 1.00 93.50 697 GLU A N 1
ATOM 5288 C CA . GLU A 1 697 ? -32.688 -3.697 10.470 1.00 93.50 697 GLU A CA 1
ATOM 5289 C C . GLU A 1 697 ? -32.333 -5.181 10.569 1.00 93.50 697 GLU A C 1
ATOM 5291 O O . GLU A 1 697 ? -31.162 -5.560 10.564 1.00 93.50 697 GLU A O 1
ATOM 5296 N N . ALA A 1 698 ? -33.349 -6.037 10.647 1.00 90.44 698 ALA A N 1
ATOM 5297 C CA . ALA A 1 698 ? -33.198 -7.470 10.443 1.00 90.44 698 ALA A CA 1
ATOM 5298 C C . ALA A 1 698 ? -33.344 -7.755 8.948 1.00 90.44 698 ALA A C 1
ATOM 5300 O O . ALA A 1 698 ? -34.404 -7.517 8.371 1.00 90.44 698 ALA A O 1
ATOM 5301 N N . VAL A 1 699 ? -32.285 -8.250 8.319 1.00 88.69 699 VAL A N 1
ATOM 5302 C CA . VAL A 1 699 ? -32.209 -8.522 6.883 1.00 88.69 699 VAL A CA 1
ATOM 5303 C C . VAL A 1 699 ? -32.151 -10.030 6.672 1.00 88.69 699 VAL A C 1
ATOM 5305 O O . VAL A 1 699 ? -31.400 -10.746 7.336 1.00 88.69 699 VAL A O 1
ATOM 5308 N N . SER A 1 700 ? -32.977 -10.530 5.760 1.00 86.38 700 SER A N 1
ATOM 5309 C CA . SER A 1 700 ? -33.004 -11.946 5.396 1.00 86.38 700 SER A CA 1
ATOM 5310 C C . SER A 1 700 ? -31.724 -12.388 4.679 1.00 86.38 700 SER A C 1
ATOM 5312 O O . SER A 1 700 ? -30.981 -11.564 4.150 1.00 86.38 700 SER A O 1
ATOM 5314 N N . VAL A 1 701 ? -31.487 -13.702 4.595 1.00 78.50 701 VAL A N 1
ATOM 5315 C CA . VAL A 1 701 ? -30.380 -14.276 3.793 1.00 78.50 701 VAL A CA 1
ATOM 5316 C C . VAL A 1 701 ? -30.455 -13.847 2.317 1.00 78.50 701 VAL A C 1
ATOM 5318 O O . VAL A 1 701 ? -29.435 -13.732 1.650 1.00 78.50 701 VAL A O 1
ATOM 5321 N N . THR A 1 702 ? -31.656 -13.559 1.812 1.00 74.25 702 THR A N 1
ATOM 5322 C CA . THR A 1 702 ? -31.897 -13.054 0.451 1.00 74.25 702 THR A CA 1
ATOM 5323 C C . THR A 1 702 ? -31.757 -11.536 0.302 1.00 74.25 702 THR A C 1
ATOM 5325 O O . THR A 1 702 ? -32.049 -11.010 -0.765 1.00 74.25 702 THR A O 1
ATOM 5328 N N . GLY A 1 703 ? -31.360 -10.811 1.352 1.00 78.81 703 GLY A N 1
ATOM 5329 C CA . GLY A 1 703 ? -31.153 -9.359 1.304 1.00 78.81 703 GLY A CA 1
ATOM 5330 C C . GLY A 1 703 ? -32.410 -8.503 1.506 1.00 78.81 703 GLY A C 1
ATOM 5331 O O . GLY A 1 703 ? -32.322 -7.282 1.473 1.00 78.81 703 GLY A O 1
ATOM 5332 N N . ILE A 1 704 ? -33.576 -9.107 1.758 1.00 82.94 704 ILE A N 1
ATOM 5333 C CA . ILE A 1 704 ? -34.836 -8.383 2.012 1.00 82.94 704 ILE A CA 1
ATOM 5334 C C . ILE A 1 704 ? -34.918 -7.989 3.491 1.00 82.94 704 ILE A C 1
ATOM 5336 O O . ILE A 1 704 ? -34.772 -8.858 4.357 1.00 82.94 704 ILE A O 1
ATOM 5340 N N . THR A 1 705 ? -35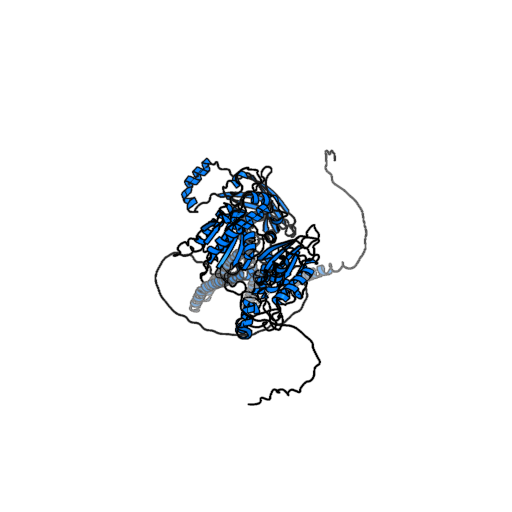.205 -6.720 3.787 1.00 86.88 705 THR A N 1
ATOM 5341 C CA . THR A 1 705 ? -35.433 -6.219 5.153 1.00 86.88 705 THR A CA 1
ATOM 5342 C C . THR A 1 705 ? -36.746 -6.764 5.724 1.00 86.88 705 THR A C 1
ATOM 5344 O O . THR A 1 705 ? -37.822 -6.507 5.195 1.00 86.88 705 THR A O 1
ATOM 5347 N N . MET A 1 706 ? -36.657 -7.535 6.808 1.00 86.00 706 MET A N 1
ATOM 5348 C CA . MET A 1 706 ? -37.784 -8.206 7.472 1.00 86.00 706 MET A CA 1
ATOM 5349 C C . MET A 1 706 ? -38.416 -7.368 8.574 1.00 86.00 706 MET A C 1
ATOM 5351 O O . MET A 1 706 ? -39.630 -7.394 8.756 1.00 86.00 706 MET A O 1
ATOM 5355 N N . ALA A 1 707 ? -37.596 -6.631 9.313 1.00 87.75 707 ALA A N 1
ATOM 5356 C CA . ALA A 1 707 ? -38.056 -5.708 10.335 1.00 87.75 707 ALA A CA 1
ATOM 5357 C C . ALA A 1 707 ? -37.065 -4.553 10.446 1.00 87.75 707 ALA A C 1
ATOM 5359 O O . ALA A 1 707 ? -35.857 -4.760 10.341 1.00 87.75 707 ALA A O 1
ATOM 5360 N N . SER A 1 708 ? -37.573 -3.347 10.671 1.00 91.94 708 SER A N 1
ATOM 5361 C CA . SER A 1 708 ? -36.765 -2.153 10.894 1.00 91.94 708 SER A CA 1
ATOM 5362 C C . SER A 1 708 ? -37.368 -1.344 12.033 1.00 91.94 708 SER A C 1
ATOM 5364 O O . SER A 1 708 ? -38.591 -1.263 12.155 1.00 91.94 708 SER A O 1
ATOM 5366 N N . ALA A 1 709 ? -36.521 -0.771 12.878 1.00 92.88 709 ALA A N 1
ATOM 5367 C CA . ALA A 1 709 ? -36.929 0.141 13.933 1.00 92.88 709 ALA A CA 1
ATOM 5368 C C . ALA A 1 709 ? -35.860 1.216 14.126 1.00 92.88 709 ALA A C 1
ATOM 5370 O O . ALA A 1 709 ? -34.663 0.930 14.062 1.00 92.88 709 ALA A O 1
ATOM 5371 N N . THR A 1 710 ? -36.305 2.443 14.389 1.00 91.44 710 THR A N 1
ATOM 5372 C CA . THR A 1 710 ? -35.435 3.583 14.684 1.00 91.44 710 THR A CA 1
ATOM 5373 C C . THR A 1 710 ? -35.748 4.100 16.076 1.00 91.44 710 THR A C 1
ATOM 5375 O O . THR A 1 710 ? -36.903 4.388 16.388 1.00 91.44 710 THR A O 1
ATOM 5378 N N . GLN A 1 711 ? -34.722 4.246 16.910 1.00 89.69 711 GLN A N 1
ATOM 5379 C CA . GLN A 1 711 ? -34.870 4.664 18.295 1.00 89.69 711 GLN A CA 1
ATOM 5380 C C . GLN A 1 711 ? -33.964 5.859 18.607 1.00 89.69 711 GLN A C 1
ATOM 5382 O O . GLN A 1 711 ? -32.746 5.759 18.433 1.00 89.69 711 GLN A O 1
ATOM 5387 N N . PRO A 1 712 ? -34.520 6.996 19.065 1.00 90.81 712 PRO A N 1
ATOM 5388 C CA . PRO A 1 712 ? -33.711 8.113 19.525 1.00 90.81 712 PRO A CA 1
ATOM 5389 C C . PRO A 1 712 ? -33.061 7.789 20.873 1.00 90.81 712 PRO A C 1
ATOM 5391 O O . PRO A 1 712 ? -33.667 7.147 21.735 1.00 90.81 712 PRO A O 1
ATOM 5394 N N . TYR A 1 713 ? -31.841 8.279 21.074 1.00 88.94 713 TYR A N 1
ATOM 5395 C CA . TYR A 1 713 ? -31.136 8.206 22.344 1.00 88.94 713 TYR A CA 1
ATOM 5396 C C . TYR A 1 713 ? -30.544 9.562 22.722 1.00 88.94 713 TYR A C 1
ATOM 5398 O O . TYR A 1 713 ? -29.875 10.211 21.918 1.00 88.94 713 TYR A O 1
ATOM 5406 N N . MET A 1 714 ? -30.798 9.973 23.965 1.00 88.31 714 MET A N 1
ATOM 5407 C CA . MET A 1 714 ? -30.252 11.188 24.559 1.00 88.31 714 MET A CA 1
ATOM 5408 C C . MET A 1 714 ? -29.054 10.825 25.434 1.00 88.31 714 MET A C 1
ATOM 5410 O O . MET A 1 714 ? -29.166 9.993 26.341 1.00 88.31 714 MET A O 1
ATOM 5414 N N . LEU A 1 715 ? -27.911 11.452 25.164 1.00 86.31 715 LEU A N 1
ATOM 5415 C CA . LEU A 1 715 ? -26.711 11.304 25.981 1.00 86.31 715 LEU A CA 1
ATOM 5416 C C . LEU A 1 715 ? -26.938 11.953 27.351 1.00 86.31 715 LEU A C 1
ATOM 5418 O O . LEU A 1 715 ? -27.702 12.909 27.489 1.00 86.31 715 LEU A O 1
ATOM 5422 N N . ARG A 1 716 ? -26.315 11.404 28.403 1.00 82.38 716 ARG A N 1
ATOM 5423 C CA . ARG A 1 716 ? -26.538 11.932 29.753 1.00 82.38 716 ARG A CA 1
ATOM 5424 C C . ARG A 1 716 ? -25.612 13.115 29.951 1.00 82.38 716 ARG A C 1
ATOM 5426 O O . ARG A 1 716 ? -24.398 12.966 29.950 1.00 82.38 716 ARG A O 1
ATOM 5433 N N . TYR A 1 717 ? -26.202 14.279 30.171 1.00 78.94 717 TYR A N 1
ATOM 5434 C CA . TYR A 1 717 ? -25.448 15.480 30.477 1.00 78.94 717 TYR A CA 1
ATOM 5435 C C . TYR A 1 717 ? -25.102 15.539 31.970 1.00 78.94 717 TYR A C 1
ATOM 5437 O O . TYR A 1 717 ? -25.976 15.398 32.828 1.00 78.94 717 TYR A O 1
ATOM 5445 N N . LYS A 1 718 ? -23.826 15.777 32.285 1.00 79.62 718 LYS A N 1
ATOM 5446 C CA . LYS A 1 718 ? -23.365 16.168 33.623 1.00 79.62 718 LYS A CA 1
ATOM 5447 C C . LYS A 1 718 ? -22.897 17.617 33.572 1.00 79.62 718 LYS A C 1
ATOM 5449 O O . LYS A 1 718 ? -22.163 17.992 32.659 1.00 79.62 718 LYS A O 1
ATOM 5454 N N . SER A 1 719 ? -23.275 18.419 34.566 1.00 82.44 719 SER A N 1
ATOM 5455 C CA . SER A 1 719 ? -22.816 19.807 34.641 1.00 82.44 719 SER A CA 1
ATOM 5456 C C . SER A 1 719 ? -21.301 19.882 34.851 1.00 82.44 719 SER A C 1
ATOM 5458 O O . SER A 1 719 ? -20.688 19.004 35.467 1.00 82.44 719 SER A O 1
ATOM 5460 N N . THR A 1 720 ? -20.690 20.959 34.355 1.00 79.94 720 THR A N 1
ATOM 5461 C CA . THR A 1 720 ? -19.239 21.179 34.430 1.00 79.94 720 THR A CA 1
ATOM 5462 C C . THR A 1 720 ? -18.721 21.112 35.865 1.00 79.94 720 THR A C 1
ATOM 5464 O O . THR A 1 720 ? -17.714 20.455 36.113 1.00 79.94 720 THR A O 1
ATOM 5467 N N . HIS A 1 721 ? -19.443 21.708 36.818 1.00 86.19 721 HIS A N 1
ATOM 5468 C CA . HIS A 1 721 ? -19.071 21.693 38.236 1.00 86.19 721 HIS A CA 1
ATOM 5469 C C . HIS A 1 721 ? -19.086 20.281 38.835 1.00 86.19 721 HIS A C 1
ATOM 5471 O O . HIS A 1 721 ? -18.148 19.903 39.532 1.00 86.19 721 HIS A O 1
ATOM 5477 N N . VAL A 1 722 ? -20.108 19.475 38.522 1.00 84.25 722 VAL A N 1
ATOM 5478 C CA . VAL A 1 722 ? -20.211 18.091 39.014 1.00 84.25 722 VAL A CA 1
ATOM 5479 C C . VAL A 1 722 ? -19.103 17.222 38.427 1.00 84.25 722 VAL A C 1
ATOM 5481 O O . VAL A 1 722 ? -18.522 16.413 39.148 1.00 84.25 722 VAL A O 1
ATOM 5484 N N . ARG A 1 723 ? -18.760 17.409 37.145 1.00 82.62 723 ARG A N 1
ATOM 5485 C CA . ARG A 1 723 ? -17.628 16.699 36.540 1.00 82.62 723 ARG A CA 1
ATOM 5486 C C . ARG A 1 723 ? -16.315 17.108 37.191 1.00 82.62 723 ARG A C 1
ATOM 5488 O O . ARG A 1 723 ? -15.593 16.225 37.610 1.00 82.62 723 ARG A O 1
ATOM 5495 N N . LEU A 1 724 ? -16.013 18.402 37.307 1.00 83.38 724 LEU A N 1
ATOM 5496 C CA . LEU A 1 724 ? -14.747 18.851 37.901 1.00 83.38 724 LEU A CA 1
ATOM 5497 C C . LEU A 1 724 ? -14.574 18.320 39.329 1.00 83.38 724 LEU A C 1
ATOM 5499 O O . LEU A 1 724 ? -13.495 17.849 39.672 1.00 83.38 724 LEU A O 1
ATOM 5503 N N . ALA A 1 725 ? -15.647 18.307 40.125 1.00 87.25 725 ALA A N 1
ATOM 5504 C CA . ALA A 1 725 ? -15.636 17.685 41.446 1.00 87.25 725 ALA A CA 1
ATOM 5505 C C . ALA A 1 725 ? -15.385 16.165 41.375 1.00 87.25 725 ALA A C 1
ATOM 5507 O O . ALA A 1 725 ? -14.583 15.633 42.139 1.00 87.25 725 ALA A O 1
ATOM 5508 N N . GLN A 1 726 ? -16.029 15.461 40.439 1.00 83.12 726 GLN A N 1
ATOM 5509 C CA . GLN A 1 726 ? -15.849 14.021 40.241 1.00 83.12 726 GLN A CA 1
ATOM 5510 C C . GLN A 1 726 ? -14.441 13.666 39.730 1.00 83.12 726 GLN A C 1
ATOM 5512 O O . GLN A 1 726 ? -13.843 12.725 40.243 1.00 83.12 726 GLN A O 1
ATOM 5517 N N . SER A 1 727 ? -13.896 14.409 38.768 1.00 82.44 727 SER A N 1
ATOM 5518 C CA . SER A 1 727 ? -12.542 14.227 38.234 1.00 82.44 727 SER A CA 1
ATOM 5519 C C . SER A 1 727 ? -11.487 14.582 39.283 1.00 82.44 727 SER A C 1
ATOM 5521 O O . SER A 1 727 ? -10.485 13.886 39.381 1.00 82.44 727 SER A O 1
ATOM 5523 N N . ALA A 1 728 ? -11.729 15.587 40.136 1.00 87.44 728 ALA A N 1
ATOM 5524 C CA . ALA A 1 728 ? -10.862 15.880 41.279 1.00 87.44 728 ALA A CA 1
ATOM 5525 C C . ALA A 1 728 ? -10.848 14.720 42.292 1.00 87.44 728 ALA A C 1
ATOM 5527 O O . ALA A 1 728 ? -9.779 14.282 42.711 1.00 87.44 728 ALA A O 1
ATOM 5528 N N . LEU A 1 729 ? -12.020 14.166 42.628 1.00 87.94 729 LEU A N 1
ATOM 5529 C CA . LEU A 1 729 ? -12.142 12.996 43.509 1.00 87.94 729 LEU A CA 1
ATOM 5530 C C . LEU A 1 729 ? -11.526 11.724 42.903 1.00 87.94 729 LEU A C 1
ATOM 5532 O O . LEU A 1 729 ? -11.009 10.880 43.631 1.00 87.94 729 LEU A O 1
ATOM 5536 N N . LEU A 1 730 ? -11.585 11.576 41.578 1.00 84.94 730 LEU A N 1
ATOM 5537 C CA . LEU A 1 730 ? -11.081 10.416 40.839 1.00 84.94 730 LEU A CA 1
ATOM 5538 C C . LEU A 1 730 ? -9.706 10.653 40.201 1.00 84.94 730 LEU A C 1
ATOM 5540 O O . LEU A 1 730 ? -9.267 9.817 39.417 1.00 84.94 730 LEU A O 1
ATOM 5544 N N . CYS A 1 731 ? -9.008 11.734 40.557 1.00 86.31 731 CYS A N 1
ATOM 5545 C CA . CYS A 1 731 ? -7.750 12.128 39.924 1.00 86.31 731 CYS A CA 1
ATOM 5546 C C . CYS A 1 731 ? -6.715 10.993 39.962 1.00 86.31 731 CYS A C 1
ATOM 5548 O O . CYS A 1 731 ? -6.163 10.632 38.930 1.00 86.31 731 CYS A O 1
ATOM 5550 N N . VAL A 1 732 ? -6.540 10.348 41.121 1.00 85.12 732 VAL A N 1
ATOM 5551 C CA . VAL A 1 732 ? -5.581 9.243 41.296 1.00 85.12 732 VAL A CA 1
ATOM 5552 C C . VAL A 1 732 ? -5.976 7.981 40.497 1.00 85.12 732 VAL A C 1
ATOM 5554 O O . VAL A 1 732 ? -5.149 7.478 39.742 1.00 85.12 732 VAL A O 1
ATOM 5557 N N . PRO A 1 733 ? -7.219 7.457 40.571 1.00 83.75 733 PRO A N 1
ATOM 5558 C CA . PRO A 1 733 ? -7.641 6.343 39.714 1.00 83.75 733 PRO A CA 1
ATOM 5559 C C . PRO A 1 733 ? -7.600 6.629 38.207 1.00 83.75 733 PRO A C 1
ATOM 5561 O O . PRO A 1 733 ? -7.410 5.694 37.431 1.00 83.75 733 PRO A O 1
ATOM 5564 N N . LEU A 1 734 ? -7.826 7.880 37.791 1.00 80.44 734 LEU A N 1
ATOM 5565 C CA . LEU A 1 734 ? -7.795 8.292 36.386 1.00 80.44 734 LEU A CA 1
ATOM 5566 C C . LEU A 1 734 ? -6.355 8.357 35.859 1.00 80.44 734 LEU A C 1
ATOM 5568 O O . LEU A 1 734 ? -6.087 7.814 34.791 1.00 80.44 734 LEU A O 1
ATOM 5572 N N . THR A 1 735 ? -5.421 8.950 36.612 1.00 80.44 735 THR A N 1
ATOM 5573 C CA . THR A 1 735 ? -4.002 9.035 36.211 1.00 80.44 735 THR A CA 1
ATOM 5574 C C . THR A 1 735 ? -3.301 7.681 36.231 1.00 80.44 735 THR A C 1
ATOM 5576 O O . THR A 1 735 ? -2.430 7.434 35.405 1.00 80.44 735 THR A O 1
ATOM 5579 N N . LEU A 1 736 ? -3.719 6.773 37.117 1.00 80.12 736 LEU A N 1
ATOM 5580 C CA . LEU A 1 736 ? -3.240 5.387 37.152 1.00 80.12 736 LEU A CA 1
ATOM 5581 C C . LEU A 1 736 ? -3.923 4.471 36.117 1.00 80.12 736 LEU A C 1
ATOM 5583 O O . LEU A 1 736 ? -3.632 3.278 36.082 1.00 80.12 736 LEU A O 1
ATOM 5587 N N . GLY A 1 737 ? -4.869 4.977 35.315 1.00 73.56 737 GLY A N 1
ATOM 5588 C CA . GLY A 1 737 ? -5.587 4.187 34.303 1.00 73.56 737 GLY A CA 1
ATOM 5589 C C . GLY A 1 737 ? -6.546 3.126 34.865 1.00 73.56 737 GLY A C 1
ATOM 5590 O O . GLY A 1 737 ? -7.064 2.294 34.124 1.00 73.56 737 GLY A O 1
ATOM 5591 N N . ILE A 1 738 ? -6.820 3.150 36.172 1.00 76.62 738 ILE A N 1
ATOM 5592 C CA . ILE A 1 738 ? -7.716 2.203 36.859 1.00 76.62 738 ILE A CA 1
ATOM 5593 C C . ILE A 1 738 ? -9.184 2.486 36.496 1.00 76.62 738 ILE A C 1
ATOM 5595 O O . ILE A 1 738 ? -10.037 1.594 36.509 1.00 76.62 738 ILE A O 1
ATOM 5599 N N . ARG A 1 739 ? -9.508 3.745 36.188 1.00 75.81 739 ARG A N 1
ATOM 5600 C CA . ARG A 1 739 ? -10.843 4.202 35.779 1.00 75.81 739 ARG A CA 1
ATOM 5601 C C . ARG A 1 739 ? -10.726 5.065 34.522 1.00 75.81 739 ARG A C 1
ATOM 5603 O O . ARG A 1 739 ? -9.734 5.754 34.342 1.00 75.81 739 ARG A O 1
ATOM 5610 N N . SER A 1 740 ? -11.766 5.065 33.688 1.00 75.25 740 SER A N 1
ATOM 5611 C CA . SER A 1 740 ? -11.898 5.955 32.527 1.00 75.25 740 SER A CA 1
ATOM 5612 C C . SER A 1 740 ? -13.200 6.756 32.597 1.00 75.25 740 SER A C 1
ATOM 5614 O O . SER A 1 740 ? -14.215 6.269 33.109 1.00 75.25 740 SER A O 1
ATOM 5616 N N . GLU A 1 741 ? -13.187 7.990 32.086 1.00 79.56 741 GLU A N 1
ATOM 5617 C CA . GLU A 1 741 ? -14.376 8.848 31.993 1.00 79.56 741 GLU A CA 1
ATOM 5618 C C . GLU A 1 741 ? -15.278 8.388 30.838 1.00 79.56 741 GLU A C 1
ATOM 5620 O O . GLU A 1 741 ? -15.263 8.924 29.729 1.00 79.56 741 GLU A O 1
ATOM 5625 N N . THR A 1 742 ? -16.049 7.330 31.092 1.00 84.44 742 THR A N 1
ATOM 5626 C CA . THR A 1 742 ? -16.952 6.725 30.109 1.00 84.44 742 THR A CA 1
ATOM 5627 C C . THR A 1 742 ? -18.389 6.668 30.612 1.00 84.44 742 THR A C 1
ATOM 5629 O O . THR A 1 742 ? -18.670 6.585 31.811 1.00 84.44 742 THR A O 1
ATOM 5632 N N . GLN A 1 743 ? -19.325 6.692 29.668 1.00 85.81 743 GLN A N 1
ATOM 5633 C CA . GLN A 1 743 ? -20.742 6.470 29.895 1.00 85.81 743 GLN A CA 1
ATOM 5634 C C . GLN A 1 743 ? -21.196 5.233 29.117 1.00 85.81 743 GLN A C 1
ATOM 5636 O O . GLN A 1 743 ? -20.952 5.121 27.920 1.00 85.81 743 GLN A O 1
ATOM 5641 N N . ALA A 1 744 ? -21.925 4.335 29.778 1.00 87.50 744 ALA A N 1
ATOM 5642 C CA . ALA A 1 744 ? -22.573 3.202 29.126 1.00 87.50 744 ALA A CA 1
ATOM 5643 C C . ALA A 1 744 ? -24.062 3.482 28.858 1.00 87.50 744 ALA A C 1
ATOM 5645 O O . ALA A 1 744 ? -24.771 4.025 29.711 1.00 87.50 744 ALA A O 1
ATOM 5646 N N . ALA A 1 745 ? -24.548 3.054 27.696 1.00 87.56 745 ALA A N 1
ATOM 5647 C CA . ALA A 1 745 ? -25.960 2.994 27.347 1.00 87.56 745 ALA A CA 1
ATOM 5648 C C . ALA A 1 745 ? -26.352 1.564 26.989 1.00 87.56 745 ALA A C 1
ATOM 5650 O O . ALA A 1 745 ? -25.614 0.866 26.300 1.00 87.56 745 ALA A O 1
ATOM 5651 N N . SER A 1 746 ? -27.542 1.146 27.418 1.00 88.44 746 SER A N 1
ATOM 5652 C CA . SER A 1 746 ? -28.160 -0.100 26.967 1.00 88.44 746 SER A CA 1
ATOM 5653 C C . SER A 1 746 ? -29.531 0.212 26.385 1.00 88.44 746 SER A C 1
ATOM 5655 O O . SER A 1 746 ? -30.363 0.851 27.030 1.00 88.44 746 SER A O 1
ATOM 5657 N N . LEU A 1 747 ? -29.741 -0.182 25.133 1.00 89.25 747 LEU A N 1
ATOM 5658 C CA . LEU A 1 747 ? -30.901 0.200 24.340 1.00 89.25 747 LEU A CA 1
ATOM 5659 C C . LEU A 1 747 ? -31.534 -1.043 23.747 1.00 89.25 747 LEU A C 1
ATOM 5661 O O . LEU A 1 747 ? -30.847 -1.883 23.181 1.00 89.25 747 LEU A O 1
ATOM 5665 N N . LYS A 1 748 ? -32.851 -1.173 23.870 1.00 90.12 748 LYS A N 1
ATOM 5666 C CA . LYS A 1 748 ? -33.612 -2.187 23.134 1.00 90.12 748 LYS A CA 1
ATOM 5667 C C . LYS A 1 748 ? -33.952 -1.557 21.797 1.00 90.12 748 LYS A C 1
ATOM 5669 O O . LYS A 1 748 ? -34.664 -0.569 21.825 1.00 90.12 748 LYS A O 1
ATOM 5674 N N . VAL A 1 749 ? -33.410 -2.066 20.695 1.00 90.12 749 VAL A N 1
ATOM 5675 C CA . VAL A 1 749 ? -33.437 -1.357 19.403 1.00 90.12 749 VAL A CA 1
ATOM 5676 C C . VAL A 1 749 ? -34.456 -1.959 18.440 1.00 90.12 749 VAL A C 1
ATOM 5678 O O . VAL A 1 749 ? -35.107 -1.227 17.709 1.00 90.12 749 VAL A O 1
ATOM 5681 N N . LEU A 1 750 ? -34.626 -3.285 18.441 1.00 91.56 750 LEU A N 1
ATOM 5682 C CA . LEU A 1 750 ? -35.547 -3.966 17.528 1.00 91.56 750 LEU A CA 1
ATOM 5683 C C . LEU A 1 750 ? -36.183 -5.183 18.205 1.00 91.56 750 LEU A C 1
ATOM 5685 O O . LEU A 1 750 ? -35.512 -5.941 18.908 1.00 91.56 750 LEU A O 1
ATOM 5689 N N . GLN A 1 751 ? -37.477 -5.395 17.974 1.00 90.88 751 GLN A N 1
ATOM 5690 C CA . GLN A 1 751 ? -38.186 -6.606 18.381 1.00 90.88 751 GLN A CA 1
ATOM 5691 C C . GLN A 1 751 ? -39.082 -7.080 17.237 1.00 90.88 751 GLN A C 1
ATOM 5693 O O . GLN A 1 751 ? -39.906 -6.318 16.743 1.00 90.88 751 GLN A O 1
ATOM 5698 N N . TYR A 1 752 ? -38.927 -8.335 16.823 1.00 89.56 752 TYR A N 1
ATOM 5699 C CA . TYR A 1 752 ? -39.719 -8.933 15.744 1.00 89.56 752 TYR A CA 1
ATOM 5700 C C . TYR A 1 752 ? -39.860 -10.446 15.949 1.00 89.56 752 TYR A C 1
ATOM 5702 O O . TYR A 1 752 ? -39.290 -11.014 16.883 1.00 89.56 752 TYR A O 1
ATOM 5710 N N . ARG A 1 753 ? -40.660 -11.109 15.110 1.00 86.38 753 ARG A N 1
ATOM 5711 C CA . ARG A 1 753 ? -40.888 -12.558 15.174 1.00 86.38 753 ARG A CA 1
ATOM 5712 C C . ARG A 1 753 ? -40.299 -13.243 13.946 1.00 86.38 753 ARG A C 1
ATOM 5714 O O . ARG A 1 753 ? -40.574 -12.821 12.828 1.00 86.38 753 ARG A O 1
ATOM 5721 N N . GLU A 1 754 ? -39.531 -14.306 14.164 1.00 86.56 754 GLU A N 1
ATOM 5722 C CA . GLU A 1 754 ? -38.850 -15.032 13.090 1.00 86.56 754 GLU A CA 1
ATOM 5723 C C . GLU A 1 754 ? -39.854 -15.827 12.234 1.00 86.56 754 GLU A C 1
ATOM 5725 O O . GLU A 1 754 ? -40.687 -16.580 12.759 1.00 86.56 754 GLU A O 1
ATOM 5730 N N . GLY A 1 755 ? -39.789 -15.663 10.909 1.00 77.06 755 GLY A N 1
ATOM 5731 C CA . GLY A 1 755 ? -40.729 -16.272 9.968 1.00 77.06 755 GLY A CA 1
ATOM 5732 C C . GLY A 1 755 ? -40.492 -17.767 9.729 1.00 77.06 755 GLY A C 1
ATOM 5733 O O . GLY A 1 755 ? -39.400 -18.296 9.922 1.00 77.06 755 GLY A O 1
ATOM 5734 N N . HIS A 1 756 ? -41.533 -18.473 9.278 1.00 68.00 756 HIS A N 1
ATOM 5735 C CA . HIS A 1 756 ? -41.410 -19.859 8.817 1.00 68.00 756 HIS A CA 1
ATOM 5736 C C . HIS A 1 756 ? -41.096 -19.856 7.309 1.00 68.00 756 HIS A C 1
ATOM 5738 O O . HIS A 1 756 ? -41.922 -19.421 6.512 1.00 68.00 756 HIS A O 1
ATOM 5744 N N . GLY A 1 757 ? -39.888 -20.287 6.925 1.00 64.25 757 GLY A N 1
ATOM 5745 C CA . GLY A 1 757 ? -39.434 -20.399 5.526 1.00 64.25 757 GLY A CA 1
ATOM 5746 C C . GLY A 1 757 ? -38.010 -19.874 5.299 1.00 64.25 757 GLY A C 1
ATOM 5747 O O . GLY A 1 757 ? -37.577 -18.954 5.986 1.00 64.25 757 GLY A O 1
ATOM 5748 N N . ARG A 1 758 ? -37.266 -20.442 4.334 1.00 61.69 758 ARG A N 1
ATOM 5749 C CA . ARG A 1 758 ? -35.837 -20.125 4.084 1.00 61.69 758 ARG A CA 1
ATOM 5750 C C . ARG A 1 758 ? -35.600 -18.651 3.707 1.00 61.69 758 ARG A C 1
ATOM 5752 O O . ARG A 1 758 ? -34.611 -18.076 4.139 1.00 61.69 758 ARG A O 1
ATOM 5759 N N . HIS A 1 759 ? -36.543 -18.031 2.994 1.00 62.28 759 HIS A N 1
ATOM 5760 C CA . HIS A 1 759 ? -36.509 -16.611 2.601 1.00 62.28 759 HIS A CA 1
ATOM 5761 C C . HIS A 1 759 ? -36.931 -15.639 3.713 1.00 62.28 759 HIS A C 1
ATOM 5763 O O . HIS A 1 759 ? -36.693 -14.442 3.611 1.00 62.28 759 HIS A O 1
ATOM 5769 N N . ARG A 1 760 ? -37.555 -16.141 4.787 1.00 69.50 760 ARG A N 1
ATOM 5770 C CA . ARG A 1 760 ? -37.983 -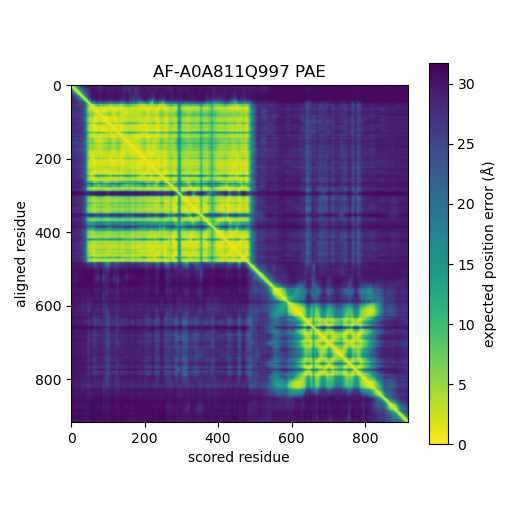15.345 5.950 1.00 69.50 760 ARG A CA 1
ATOM 5771 C C . ARG A 1 760 ? -37.081 -15.562 7.168 1.00 69.50 760 ARG A C 1
ATOM 5773 O O . ARG A 1 760 ? -37.504 -15.285 8.288 1.00 69.50 760 ARG A O 1
ATOM 5780 N N . ARG A 1 761 ? -35.871 -16.091 6.939 1.00 82.88 761 ARG A N 1
ATOM 5781 C CA . ARG A 1 761 ? -34.839 -16.237 7.964 1.00 82.88 761 ARG A CA 1
ATOM 5782 C C . ARG A 1 761 ? -33.897 -15.052 7.954 1.00 82.88 761 ARG A C 1
ATOM 5784 O O . ARG A 1 761 ? -33.366 -14.704 6.898 1.00 82.88 761 ARG A O 1
ATOM 5791 N N . THR A 1 762 ? -33.668 -14.490 9.127 1.00 84.44 762 THR A N 1
ATOM 5792 C CA . THR A 1 762 ? -32.730 -13.397 9.349 1.00 84.44 762 THR A CA 1
ATOM 5793 C C . THR A 1 762 ? -31.311 -13.901 9.131 1.00 84.44 762 THR A C 1
ATOM 5795 O O . THR A 1 762 ? -30.844 -14.784 9.845 1.00 84.44 762 THR A O 1
ATOM 5798 N N . GLY A 1 763 ? -30.655 -13.344 8.114 1.00 83.12 763 GLY A N 1
ATOM 5799 C CA . GLY A 1 763 ? -29.264 -13.617 7.769 1.00 83.12 763 GLY A CA 1
ATOM 5800 C C . GLY A 1 763 ? -28.304 -12.586 8.354 1.00 83.12 763 GLY A C 1
ATOM 5801 O O . GLY A 1 763 ? -27.154 -12.899 8.636 1.00 83.12 763 GLY A O 1
ATOM 5802 N N . VAL A 1 764 ? -28.757 -11.343 8.536 1.00 89.25 764 VAL A N 1
ATOM 5803 C CA . VAL A 1 764 ? -27.925 -10.235 9.019 1.00 89.25 764 VAL A CA 1
ATOM 5804 C C . VAL A 1 764 ? -28.757 -9.288 9.879 1.00 89.25 764 VAL A C 1
ATOM 5806 O O . VAL A 1 764 ? -29.898 -8.983 9.547 1.00 89.25 764 VAL A O 1
ATOM 5809 N N . ILE A 1 765 ? -28.183 -8.776 10.966 1.00 90.56 765 ILE A N 1
ATOM 5810 C CA . ILE A 1 765 ? -28.704 -7.604 11.676 1.00 90.56 765 ILE A CA 1
ATOM 5811 C C . ILE A 1 765 ? -27.797 -6.424 11.358 1.00 90.56 765 ILE A C 1
ATOM 5813 O O . ILE A 1 765 ? -26.630 -6.422 11.742 1.00 90.56 765 ILE A O 1
ATOM 5817 N N . ARG A 1 766 ? -28.335 -5.429 10.658 1.00 91.50 766 ARG A N 1
ATOM 5818 C CA . ARG A 1 766 ? -27.651 -4.177 10.328 1.00 91.50 766 ARG A CA 1
ATOM 5819 C C . ARG A 1 766 ? -28.074 -3.100 11.320 1.00 91.50 766 ARG A C 1
ATOM 5821 O O . ARG A 1 766 ? -29.256 -2.961 11.615 1.00 91.50 766 ARG A O 1
ATOM 5828 N N . VAL A 1 767 ? -27.123 -2.337 11.831 1.00 93.06 767 VAL A N 1
ATOM 5829 C CA . VAL A 1 767 ? -27.343 -1.207 12.732 1.00 93.06 767 VAL A CA 1
ATOM 5830 C C . VAL A 1 767 ? -26.686 0.027 12.136 1.00 93.06 767 VAL A C 1
ATOM 5832 O O . VAL A 1 767 ? -25.551 -0.045 11.681 1.00 93.06 767 VAL A O 1
ATOM 5835 N N . LEU A 1 768 ? -27.391 1.151 12.135 1.00 91.50 768 LEU A N 1
ATOM 5836 C CA . LEU A 1 768 ? -26.930 2.432 11.618 1.00 91.50 768 LEU A CA 1
ATOM 5837 C C . LEU A 1 768 ? -27.074 3.502 12.698 1.00 91.50 768 LEU A C 1
ATOM 5839 O O . LEU A 1 768 ? -28.072 3.522 13.427 1.00 91.50 768 LEU A O 1
ATOM 5843 N N . LEU A 1 769 ? -26.104 4.411 12.771 1.00 90.44 769 LEU A N 1
ATOM 5844 C CA . LEU A 1 769 ? -26.229 5.639 13.556 1.00 90.44 769 LEU A CA 1
ATOM 5845 C C . LEU A 1 769 ? -26.677 6.768 12.627 1.00 90.44 769 LEU A C 1
ATOM 5847 O O . LEU A 1 769 ? -26.094 6.974 11.565 1.00 90.44 769 LEU A O 1
ATOM 5851 N N . GLN A 1 770 ? -27.727 7.486 13.017 1.00 89.38 770 GLN A N 1
ATOM 5852 C CA . GLN A 1 770 ? -28.313 8.567 12.231 1.00 89.38 770 GLN A CA 1
ATOM 5853 C C . GLN A 1 770 ? -28.375 9.864 13.052 1.00 89.38 770 GLN A C 1
ATOM 5855 O O . GLN A 1 770 ? -28.730 9.824 14.238 1.00 89.38 770 GLN A O 1
ATOM 5860 N N . PRO A 1 771 ? -28.046 11.020 12.450 1.00 86.19 771 PRO A N 1
ATOM 5861 C CA . PRO A 1 771 ? -28.279 12.314 13.079 1.00 86.19 771 PRO A CA 1
ATOM 5862 C C . PRO A 1 771 ? -29.786 12.570 13.237 1.00 86.19 771 PRO A C 1
ATOM 5864 O O . PRO A 1 771 ? -30.602 12.035 12.483 1.00 86.19 771 PRO A O 1
ATOM 5867 N N . ARG A 1 772 ? -30.180 13.382 14.224 1.00 78.75 772 ARG A N 1
ATOM 5868 C CA . ARG A 1 772 ? -31.579 13.810 14.405 1.00 78.75 772 ARG A CA 1
ATOM 5869 C C . ARG A 1 772 ? -31.735 15.236 13.871 1.00 78.75 772 ARG A C 1
ATOM 5871 O O . ARG A 1 772 ? -30.769 15.982 13.803 1.00 78.75 772 ARG A O 1
ATOM 5878 N N . ALA A 1 773 ? -32.951 15.646 13.508 1.00 51.19 773 ALA A N 1
ATOM 5879 C CA . ALA A 1 773 ? -33.222 17.041 13.153 1.00 51.19 773 ALA A CA 1
ATOM 5880 C C . ALA A 1 773 ? -32.677 17.993 14.244 1.00 51.19 773 ALA A C 1
ATOM 5882 O O . ALA A 1 773 ? -32.984 17.796 15.421 1.00 51.19 773 ALA A O 1
ATOM 5883 N N . ALA A 1 774 ? -31.881 18.987 13.824 1.00 56.88 774 ALA A N 1
ATOM 5884 C CA . ALA A 1 774 ? -31.070 19.918 14.629 1.00 56.88 774 ALA A CA 1
ATOM 5885 C C . ALA A 1 774 ? -29.696 19.424 15.143 1.00 56.88 774 ALA A C 1
ATOM 5887 O O . ALA A 1 774 ? -28.987 20.209 15.766 1.00 56.88 774 ALA A O 1
ATOM 5888 N N . THR A 1 775 ? -29.266 18.192 14.842 1.00 64.06 775 THR A N 1
ATOM 5889 C CA . THR A 1 775 ? -27.893 17.717 15.096 1.00 64.06 775 THR A CA 1
ATOM 5890 C C . THR A 1 775 ? -27.252 17.267 13.783 1.00 64.06 775 THR A C 1
ATOM 5892 O O . THR A 1 775 ? -27.782 16.406 13.094 1.00 64.06 775 THR A O 1
ATOM 5895 N N . VAL A 1 776 ? -26.133 17.881 13.384 1.00 63.81 776 VAL A N 1
ATOM 5896 C CA . VAL A 1 776 ? -25.419 17.523 12.134 1.00 63.81 776 VAL A CA 1
ATOM 5897 C C . VAL A 1 776 ? -24.400 16.405 12.380 1.00 63.81 776 VAL A C 1
ATOM 5899 O O . VAL A 1 776 ? -24.039 15.665 11.470 1.00 63.81 776 VAL A O 1
ATOM 5902 N N . GLN A 1 777 ? -23.955 16.253 13.628 1.00 75.00 777 GLN A N 1
ATOM 5903 C CA . GLN A 1 777 ? -22.861 15.370 14.013 1.00 75.00 777 GLN A CA 1
ATOM 5904 C C . GLN A 1 777 ? -23.359 14.119 14.747 1.00 75.00 777 GLN A C 1
ATOM 5906 O O . GLN A 1 777 ? -24.362 14.143 15.462 1.00 75.00 777 GLN A O 1
ATOM 5911 N N . LEU A 1 778 ? -22.623 13.021 14.585 1.00 86.38 778 LEU A N 1
ATOM 5912 C CA . LEU A 1 778 ? -22.860 11.747 15.262 1.00 86.38 778 LEU A CA 1
ATOM 5913 C C . LEU A 1 778 ? -21.989 11.614 16.520 1.00 86.38 778 LEU A C 1
ATOM 5915 O O . LEU A 1 778 ? -20.916 12.222 16.594 1.00 86.38 778 LEU A O 1
ATOM 5919 N N . PRO A 1 779 ? -22.421 10.821 17.517 1.00 86.62 779 PRO A N 1
ATOM 5920 C CA . PRO A 1 779 ? -21.644 10.609 18.728 1.00 86.62 779 PRO A CA 1
ATOM 5921 C C . PRO A 1 779 ? -20.423 9.727 18.460 1.00 86.62 779 PRO A C 1
ATOM 5923 O O . PRO A 1 779 ? -20.460 8.787 17.672 1.00 86.62 779 PRO A O 1
ATOM 5926 N N . GLN A 1 780 ? -19.364 9.986 19.210 1.00 84.00 780 GLN A N 1
ATOM 5927 C CA . GLN A 1 780 ? -18.195 9.132 19.328 1.00 84.00 780 GLN A CA 1
ATOM 5928 C C . GLN A 1 780 ? -18.533 7.913 20.185 1.00 84.00 780 GLN A C 1
ATOM 5930 O O . GLN A 1 780 ? -18.962 8.059 21.332 1.00 84.00 780 GLN A O 1
ATOM 5935 N N . VAL A 1 781 ? -18.296 6.713 19.659 1.00 87.50 781 VAL A N 1
ATOM 5936 C CA . VAL A 1 781 ? -18.528 5.444 20.363 1.00 87.50 781 VAL A CA 1
ATOM 5937 C C . VAL A 1 781 ? -17.197 4.714 20.536 1.00 87.50 781 VAL A C 1
ATOM 5939 O O . VAL A 1 781 ? -16.555 4.371 19.551 1.00 87.50 781 VAL A O 1
ATOM 5942 N N . TYR A 1 782 ? -16.791 4.448 21.781 1.00 82.81 782 TYR A N 1
ATOM 5943 C CA . TYR A 1 782 ? -15.591 3.659 22.103 1.00 82.81 782 TYR A CA 1
ATOM 5944 C C . TYR A 1 782 ? -15.791 2.166 21.875 1.00 82.81 782 TYR A C 1
ATOM 5946 O O . TYR A 1 782 ? -14.884 1.469 21.434 1.00 82.81 782 TYR A O 1
ATOM 5954 N N . ARG A 1 783 ? -16.973 1.656 22.224 1.00 87.94 783 ARG A N 1
ATOM 5955 C CA . ARG A 1 783 ? -17.306 0.238 22.081 1.00 87.94 783 ARG A CA 1
ATOM 5956 C C . ARG A 1 783 ? -18.788 0.095 21.818 1.00 87.94 783 ARG A C 1
ATOM 5958 O O . ARG A 1 783 ? -19.600 0.688 22.526 1.00 87.94 783 ARG A O 1
ATOM 5965 N N . ALA A 1 784 ? -19.134 -0.720 20.834 1.00 91.25 784 ALA A N 1
ATOM 5966 C CA . ALA A 1 784 ? -20.506 -1.092 20.554 1.00 91.25 784 ALA A CA 1
ATOM 5967 C C . ALA A 1 784 ? -20.643 -2.610 20.573 1.00 91.25 784 ALA A C 1
ATOM 5969 O O . ALA A 1 784 ? -19.797 -3.333 20.057 1.00 91.25 784 ALA A O 1
ATOM 5970 N N . GLU A 1 785 ? -21.715 -3.097 21.179 1.00 91.81 785 GLU A N 1
ATOM 5971 C CA . GLU A 1 785 ? -22.054 -4.513 21.216 1.00 91.81 785 GLU A CA 1
ATOM 5972 C C . GLU A 1 785 ? -23.524 -4.699 20.902 1.00 91.81 785 GLU A C 1
ATOM 5974 O O . GLU A 1 785 ? -24.383 -4.032 21.481 1.00 91.81 785 GLU A O 1
ATOM 5979 N N . VAL A 1 786 ? -23.825 -5.655 20.031 1.00 91.69 786 VAL A N 1
ATOM 5980 C CA . VAL A 1 786 ? -25.190 -6.113 19.808 1.00 91.69 786 VAL A CA 1
ATOM 5981 C C . VAL A 1 786 ? -25.434 -7.402 20.578 1.00 91.69 786 VAL A C 1
ATOM 5983 O O . VAL A 1 786 ? -24.632 -8.337 20.573 1.00 91.69 786 VAL A O 1
ATOM 5986 N N . VAL A 1 787 ? -26.570 -7.436 21.261 1.00 90.69 787 VAL A N 1
ATOM 5987 C CA . VAL A 1 787 ? -27.061 -8.566 22.036 1.00 90.69 787 VAL A CA 1
ATOM 5988 C C . VAL A 1 787 ? -28.388 -8.998 21.431 1.00 90.69 787 VAL A C 1
ATOM 5990 O O . VAL A 1 787 ? -29.414 -8.337 21.596 1.00 90.69 787 VAL A O 1
ATOM 5993 N N . VAL A 1 788 ? -28.365 -10.123 20.728 1.00 89.38 788 VAL A N 1
ATOM 5994 C CA . VAL A 1 788 ? -29.543 -10.740 20.120 1.00 89.38 788 VAL A CA 1
ATOM 5995 C C . VAL A 1 788 ? -30.030 -11.833 21.056 1.00 89.38 788 VAL A C 1
ATOM 5997 O O . VAL A 1 788 ? -29.310 -12.790 21.325 1.00 89.38 788 VAL A O 1
ATOM 6000 N N . GLN A 1 789 ? -31.243 -11.692 21.575 1.00 88.38 789 GLN A N 1
ATOM 6001 C CA . GLN A 1 789 ? -31.877 -12.667 22.456 1.00 88.38 789 GLN A CA 1
ATOM 6002 C C . GLN A 1 789 ? -33.135 -13.210 21.802 1.00 88.38 789 GLN A C 1
ATOM 6004 O O . GLN A 1 789 ? -33.986 -12.448 21.347 1.00 88.38 789 GLN A O 1
ATOM 6009 N N . THR A 1 790 ? -33.281 -14.528 21.800 1.00 88.81 790 THR A N 1
ATOM 6010 C CA . THR A 1 790 ? -34.517 -15.186 21.372 1.00 88.81 790 THR A CA 1
ATOM 6011 C C . THR A 1 790 ? -35.370 -15.550 22.580 1.00 88.81 790 THR A C 1
ATOM 6013 O O . THR A 1 790 ? -34.871 -15.989 23.616 1.00 88.81 790 THR A O 1
ATOM 6016 N N . ALA A 1 791 ? -36.675 -15.338 22.462 1.00 82.69 791 ALA A N 1
ATOM 6017 C CA . ALA A 1 791 ? -37.669 -15.790 23.417 1.00 82.69 791 ALA A CA 1
ATOM 6018 C C . ALA A 1 791 ? -38.521 -16.885 22.774 1.00 82.69 791 ALA A C 1
ATOM 6020 O O . ALA A 1 791 ? -38.989 -16.752 21.638 1.00 82.69 791 ALA A O 1
ATOM 6021 N N . LEU A 1 792 ? -38.733 -17.963 23.530 1.00 82.00 792 LEU A N 1
ATOM 6022 C CA . LEU A 1 792 ? -39.505 -19.106 23.067 1.00 82.00 792 LEU A CA 1
ATOM 6023 C C . LEU A 1 792 ? -40.992 -18.756 22.915 1.00 82.00 792 LEU A C 1
ATOM 6025 O O . LEU A 1 792 ? -41.521 -17.959 23.697 1.00 82.00 792 LEU A O 1
ATOM 6029 N N . PRO A 1 793 ? -41.697 -19.415 21.979 1.00 78.38 793 PRO A N 1
ATOM 6030 C CA . PRO A 1 793 ? -43.154 -19.421 21.957 1.00 78.38 793 PRO A CA 1
ATOM 6031 C C . PRO A 1 793 ? -43.717 -19.890 23.305 1.00 78.38 793 PRO A C 1
ATOM 6033 O O . PRO A 1 793 ? -43.126 -20.757 23.952 1.00 78.38 793 PRO A O 1
ATOM 6036 N N . TRP A 1 794 ? -44.881 -19.371 23.706 1.00 77.81 794 TRP A N 1
ATOM 6037 C CA . TRP A 1 794 ? -45.487 -19.664 25.013 1.00 77.81 794 TRP A CA 1
ATOM 6038 C C . TRP A 1 794 ? -45.615 -21.171 25.309 1.00 77.81 794 TRP A C 1
ATOM 6040 O O . TRP A 1 794 ? -45.270 -21.607 26.404 1.00 77.81 794 TRP A O 1
ATOM 6050 N N . SER A 1 795 ? -45.982 -21.991 24.318 1.00 71.44 795 SER A N 1
ATOM 6051 C CA . SER A 1 795 ? -46.068 -23.454 24.460 1.00 71.44 795 SER A CA 1
ATOM 6052 C C . SER A 1 795 ? -44.723 -24.112 24.800 1.00 71.44 795 SER A C 1
ATOM 6054 O O . SER A 1 795 ? -44.642 -24.942 25.705 1.00 71.44 795 SER A O 1
ATOM 6056 N N . LYS A 1 796 ? -43.642 -23.702 24.128 1.00 78.38 796 LYS A N 1
ATOM 6057 C CA . LYS A 1 796 ? -42.280 -24.190 24.404 1.00 78.38 796 LYS A CA 1
ATOM 6058 C C . LYS A 1 796 ? -41.728 -23.628 25.720 1.00 78.38 796 LYS A C 1
ATOM 6060 O O . LYS A 1 796 ? -40.980 -24.306 26.420 1.00 78.38 796 LYS A O 1
ATOM 6065 N N . SER A 1 797 ? -42.122 -22.408 26.090 1.00 77.31 797 SER A N 1
ATOM 6066 C CA . SER A 1 797 ? -41.790 -21.806 27.386 1.00 77.31 797 SER A CA 1
ATOM 6067 C C . SER A 1 797 ? -42.433 -22.569 28.554 1.00 77.31 797 SER A C 1
ATOM 6069 O O . SER A 1 797 ? -41.751 -22.859 29.537 1.00 77.31 797 SER A O 1
ATOM 6071 N N . LEU A 1 798 ? -43.695 -22.990 28.414 1.00 79.00 798 LEU A N 1
ATOM 6072 C CA . LEU A 1 798 ? -44.386 -23.831 29.395 1.00 79.00 798 LEU A CA 1
ATOM 6073 C C . LEU A 1 798 ? -43.710 -25.203 29.541 1.00 79.00 798 LEU A C 1
ATOM 6075 O O . LEU A 1 798 ? -43.406 -25.625 30.656 1.00 79.00 798 LEU A O 1
ATOM 6079 N N . ALA A 1 799 ? -43.397 -25.864 28.418 1.00 77.75 799 ALA A N 1
ATOM 6080 C CA . ALA A 1 799 ? -42.679 -27.142 28.414 1.00 77.75 799 ALA A CA 1
ATOM 6081 C C . ALA A 1 799 ? -41.314 -27.045 29.117 1.00 77.75 799 ALA A C 1
ATOM 6083 O O . ALA A 1 799 ? -40.914 -27.951 29.845 1.00 77.75 799 ALA A O 1
ATOM 6084 N N . ARG A 1 800 ? -40.621 -25.910 28.968 1.00 78.06 800 ARG A N 1
ATOM 6085 C CA . ARG A 1 800 ? -39.377 -25.617 29.687 1.00 78.06 800 ARG A CA 1
ATOM 6086 C C . ARG A 1 800 ? -39.592 -25.433 31.189 1.00 78.06 800 ARG A C 1
ATOM 6088 O O . ARG A 1 800 ? -38.803 -25.960 31.971 1.00 78.06 800 ARG A O 1
ATOM 6095 N N . GLY A 1 801 ? -40.617 -24.683 31.597 1.00 77.75 801 GLY A N 1
ATOM 6096 C CA . GLY A 1 801 ? -40.961 -24.504 33.014 1.00 77.75 801 GLY A CA 1
ATOM 6097 C C . GLY A 1 801 ? -41.268 -25.837 33.700 1.00 77.75 801 GLY A C 1
ATOM 6098 O O . GLY A 1 801 ? -40.892 -26.054 34.848 1.00 77.75 801 GLY A O 1
ATOM 6099 N N . LEU A 1 802 ? -41.845 -26.768 32.940 1.00 82.06 802 LEU A N 1
ATOM 6100 C CA . LEU A 1 802 ? -42.163 -28.129 33.357 1.00 82.06 802 LEU A CA 1
ATOM 6101 C C . LEU A 1 802 ? -41.081 -29.158 32.986 1.00 82.06 802 LEU A C 1
ATOM 6103 O O . LEU A 1 802 ? -41.325 -30.353 33.088 1.00 82.06 802 LEU A O 1
ATOM 6107 N N . LYS A 1 803 ? -39.868 -28.757 32.576 1.00 81.50 803 LYS A N 1
ATOM 6108 C CA . LYS A 1 803 ? -38.863 -29.709 32.055 1.00 81.50 803 LYS A CA 1
ATOM 6109 C C . LYS A 1 803 ? -38.531 -30.839 33.035 1.00 81.50 803 LYS A C 1
ATOM 6111 O O . LYS A 1 803 ? -38.359 -31.984 32.633 1.00 81.50 803 LYS A O 1
ATOM 6116 N N . TRP A 1 804 ? -38.471 -30.529 34.330 1.00 80.56 804 TRP A N 1
ATOM 6117 C CA . TRP A 1 804 ? -38.161 -31.515 35.363 1.00 80.56 804 TRP A CA 1
ATOM 6118 C C . TRP A 1 804 ? -39.340 -32.442 35.640 1.00 80.56 804 TRP A C 1
ATOM 6120 O O . TRP A 1 804 ? -39.140 -33.643 35.789 1.00 80.56 804 TRP A O 1
ATOM 6130 N N . THR A 1 805 ? -40.568 -31.921 35.628 1.00 84.50 805 THR A N 1
ATOM 6131 C CA . THR A 1 805 ? -41.763 -32.753 35.792 1.00 84.50 805 THR A CA 1
ATOM 6132 C C . THR A 1 805 ? -41.965 -33.640 34.564 1.00 84.50 805 THR A C 1
ATOM 6134 O O . THR A 1 805 ? -42.146 -34.843 34.718 1.00 84.50 805 THR A O 1
ATOM 6137 N N . LEU A 1 806 ? -41.808 -33.106 33.350 1.00 82.44 806 LEU A N 1
ATOM 6138 C CA . LEU A 1 806 ? -41.850 -33.871 32.103 1.00 82.44 806 LEU A CA 1
ATOM 6139 C C . LEU A 1 806 ? -40.789 -34.985 32.090 1.00 82.44 806 LEU A C 1
ATOM 6141 O O . LEU A 1 806 ? -41.095 -36.113 31.716 1.00 82.44 806 LEU A O 1
ATOM 6145 N N . CYS A 1 807 ? -39.569 -34.700 32.559 1.00 84.00 807 CYS A N 1
ATOM 6146 C CA . CYS A 1 807 ? -38.497 -35.693 32.668 1.00 84.00 807 CYS A CA 1
ATOM 6147 C C . CYS A 1 807 ? -38.890 -36.852 33.592 1.00 84.00 807 CYS A C 1
ATOM 6149 O O . CYS A 1 807 ? -38.735 -38.014 33.218 1.00 84.00 807 CYS A O 1
ATOM 6151 N N . VAL A 1 808 ? -39.472 -36.555 34.758 1.00 87.31 808 VAL A N 1
ATOM 6152 C CA . VAL A 1 808 ? -39.949 -37.578 35.702 1.00 87.31 808 VAL A CA 1
ATOM 6153 C C . VAL A 1 808 ? -41.085 -38.411 35.097 1.00 87.31 808 VAL A C 1
ATOM 6155 O O . VAL A 1 808 ? -41.048 -39.638 35.172 1.00 87.31 808 VAL A O 1
ATOM 6158 N N . TRP A 1 809 ? -42.063 -37.778 34.444 1.00 88.00 809 TRP A N 1
ATOM 6159 C CA . TRP A 1 809 ? -43.197 -38.470 33.819 1.00 88.00 809 TRP A CA 1
ATOM 6160 C C . TRP A 1 809 ? -42.781 -39.363 32.643 1.00 88.00 809 TRP A C 1
ATOM 6162 O O . TRP A 1 809 ? -43.225 -40.511 32.554 1.00 88.00 809 TRP A O 1
ATOM 6172 N N . VAL A 1 810 ? -41.901 -38.873 31.763 1.00 87.44 810 VAL A N 1
ATOM 6173 C CA . VAL A 1 810 ? -41.365 -39.654 30.636 1.00 87.44 810 VAL A CA 1
ATOM 6174 C C . VAL A 1 810 ? -40.516 -40.813 31.155 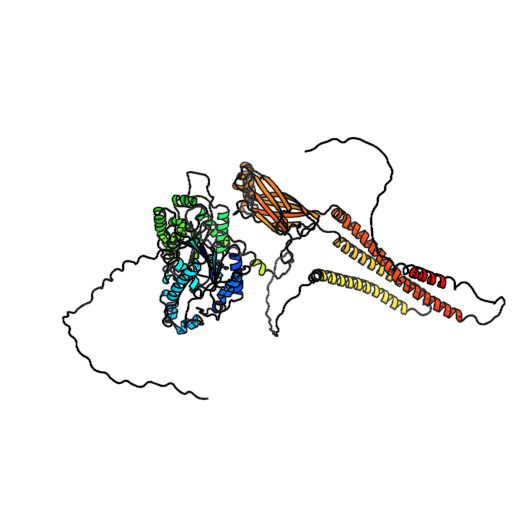1.00 87.44 810 VAL A C 1
ATOM 6176 O O . VAL A 1 810 ? -40.712 -41.940 30.710 1.00 87.44 810 VAL A O 1
ATOM 6179 N N . SER A 1 811 ? -39.648 -40.578 32.146 1.00 89.56 811 SER A N 1
ATOM 6180 C CA . SER A 1 811 ? -38.836 -41.639 32.762 1.00 89.56 811 SER A CA 1
ATOM 6181 C C . SER A 1 811 ? -39.711 -42.716 33.406 1.00 89.56 811 SER A C 1
ATOM 6183 O O . SER A 1 811 ? -39.501 -43.900 33.167 1.00 89.56 811 SER A O 1
ATOM 6185 N N . SER A 1 812 ? -40.749 -42.324 34.152 1.00 88.50 812 SER A N 1
ATOM 6186 C CA . SER A 1 812 ? -41.708 -43.258 34.759 1.00 88.50 812 SER A CA 1
ATOM 6187 C C . SER A 1 812 ? -42.460 -44.079 33.704 1.00 88.50 812 SER A C 1
ATOM 6189 O O . SER A 1 812 ? -42.583 -45.298 33.818 1.00 88.50 812 SER A O 1
ATOM 6191 N N . SER A 1 813 ? -42.889 -43.442 32.612 1.00 87.62 813 SER A N 1
ATOM 6192 C CA . SER A 1 813 ? -43.584 -44.124 31.513 1.00 87.62 813 SER A CA 1
ATOM 6193 C C . SER A 1 813 ? -42.672 -45.117 30.783 1.00 87.62 813 SER A C 1
ATOM 6195 O O . SER A 1 813 ? -43.080 -46.245 30.503 1.00 87.62 813 SER A O 1
ATOM 6197 N N . VAL A 1 814 ? -41.416 -44.731 30.524 1.00 88.75 814 VAL A N 1
ATOM 6198 C CA . VAL A 1 814 ? -40.387 -45.609 29.942 1.00 88.75 814 VAL A CA 1
ATOM 6199 C C . VAL A 1 814 ? -40.088 -46.779 30.880 1.00 88.75 814 VAL A C 1
ATOM 6201 O O . VAL A 1 814 ? -39.996 -47.914 30.420 1.00 88.75 814 VAL A O 1
ATOM 6204 N N . TYR A 1 815 ? -39.994 -46.539 32.188 1.00 90.06 815 TYR A N 1
ATOM 6205 C CA . TYR A 1 815 ? -39.778 -47.585 33.187 1.00 90.06 815 TYR A CA 1
ATOM 6206 C C . TYR A 1 815 ? -40.902 -48.628 33.179 1.00 90.06 815 TYR A C 1
ATOM 6208 O O . TYR A 1 815 ? -40.639 -49.828 33.086 1.00 90.06 815 TYR A O 1
ATOM 6216 N N . VAL A 1 816 ? -42.162 -48.179 33.194 1.00 88.19 816 VAL A N 1
ATOM 6217 C CA . VAL A 1 816 ? -43.329 -49.070 33.109 1.00 88.19 816 VAL A CA 1
ATOM 6218 C C . VAL A 1 816 ? -43.325 -49.851 31.793 1.00 88.19 816 VAL A C 1
ATOM 6220 O O . VAL A 1 816 ? -43.550 -51.060 31.805 1.00 88.19 816 VAL A O 1
ATOM 6223 N N . ALA A 1 817 ? -43.008 -49.209 30.665 1.00 86.62 817 ALA A N 1
ATOM 6224 C CA . ALA A 1 817 ? -42.912 -49.882 29.370 1.00 86.62 817 ALA A CA 1
ATOM 6225 C C . ALA A 1 817 ? -41.810 -50.959 29.346 1.00 86.62 817 ALA A C 1
ATOM 6227 O O . ALA A 1 817 ? -42.050 -52.064 28.857 1.00 86.62 817 ALA A O 1
ATOM 6228 N N . LEU A 1 818 ? -40.635 -50.679 29.922 1.00 86.06 818 LEU A N 1
ATOM 6229 C CA . LEU A 1 818 ? -39.540 -51.647 30.051 1.00 86.06 818 LEU A CA 1
ATOM 6230 C C . LEU A 1 818 ? -39.941 -52.848 30.918 1.00 86.06 818 LEU A C 1
ATOM 6232 O O . LEU A 1 818 ? -39.650 -53.986 30.550 1.00 86.06 818 LEU A O 1
ATOM 6236 N N . ILE A 1 819 ? -40.666 -52.623 32.020 1.00 85.75 819 ILE A N 1
ATOM 6237 C CA . ILE A 1 819 ? -41.195 -53.708 32.859 1.00 85.75 819 ILE A CA 1
ATOM 6238 C C . ILE A 1 819 ? -42.219 -54.543 32.088 1.00 85.75 819 ILE A C 1
ATOM 6240 O O . ILE A 1 819 ? -42.145 -55.771 32.106 1.00 85.75 819 ILE A O 1
ATOM 6244 N N . VAL A 1 820 ? -43.165 -53.909 31.391 1.00 85.69 820 VAL A N 1
ATOM 6245 C CA . VAL A 1 820 ? -44.184 -54.622 30.604 1.00 85.69 820 VAL A CA 1
ATOM 6246 C C . VAL A 1 820 ? -43.530 -55.463 29.508 1.00 85.69 820 VAL A C 1
ATOM 6248 O O . VAL A 1 820 ? -43.890 -56.628 29.348 1.00 85.69 820 VAL A O 1
ATOM 6251 N N . LEU A 1 821 ? -42.533 -54.925 28.800 1.00 82.44 821 LEU A N 1
ATOM 6252 C CA . LEU A 1 821 ? -41.761 -55.667 27.800 1.00 82.44 821 LEU A CA 1
ATOM 6253 C C . LEU A 1 821 ? -41.005 -56.844 28.423 1.00 82.44 821 LEU A C 1
ATOM 6255 O O . LEU A 1 821 ? -41.087 -57.954 27.898 1.00 82.44 821 LEU A O 1
ATOM 6259 N N . ALA A 1 822 ? -40.350 -56.645 29.570 1.00 79.00 822 ALA A N 1
ATOM 6260 C CA . ALA A 1 822 ? -39.656 -57.712 30.288 1.00 79.00 822 ALA A CA 1
ATOM 6261 C C . ALA A 1 822 ? -40.618 -58.830 30.731 1.00 79.00 822 ALA A C 1
ATOM 6263 O O . ALA A 1 822 ? -40.326 -60.012 30.551 1.00 79.00 822 ALA A O 1
ATOM 6264 N N . VAL A 1 823 ? -41.806 -58.479 31.236 1.00 79.94 823 VAL A N 1
ATOM 6265 C CA . VAL A 1 823 ? -42.854 -59.444 31.605 1.00 79.94 823 VAL A CA 1
ATOM 6266 C C . VAL A 1 823 ? -43.408 -60.157 30.368 1.00 79.94 823 VAL A C 1
ATOM 6268 O O . VAL A 1 823 ? -43.614 -61.372 30.397 1.00 79.94 823 VAL A O 1
ATOM 6271 N N . CYS A 1 824 ? -43.626 -59.440 29.265 1.00 77.00 824 CYS A N 1
ATOM 6272 C CA . CYS A 1 824 ? -44.098 -60.024 28.012 1.00 77.00 824 CYS A CA 1
ATOM 6273 C C . CYS A 1 824 ? -43.066 -60.954 27.365 1.00 77.00 824 CYS A C 1
ATOM 6275 O O . CYS A 1 824 ? -43.467 -61.955 26.781 1.00 77.00 824 CYS A O 1
ATOM 6277 N N . TRP A 1 825 ? -41.766 -60.684 27.498 1.00 71.81 825 TRP A N 1
ATOM 6278 C CA . TRP A 1 825 ? -40.692 -61.579 27.046 1.00 71.81 825 TRP A CA 1
ATOM 6279 C C . TRP A 1 825 ? -40.478 -62.769 27.991 1.00 71.81 825 TRP A C 1
ATOM 6281 O O . TRP A 1 825 ? -40.152 -63.867 27.541 1.00 71.81 825 TRP A O 1
ATOM 6291 N N . ALA A 1 826 ? -40.729 -62.595 29.290 1.00 64.94 826 ALA A N 1
ATOM 6292 C CA . ALA A 1 826 ? -40.673 -63.680 30.266 1.00 64.94 826 ALA A CA 1
ATOM 6293 C C . ALA A 1 826 ? -41.882 -64.631 30.175 1.00 64.94 826 ALA A C 1
ATOM 6295 O O . ALA A 1 826 ? -41.750 -65.821 30.460 1.00 64.94 826 ALA A O 1
ATOM 6296 N N . ARG A 1 827 ? -43.061 -64.155 29.749 1.00 56.91 827 ARG A N 1
ATOM 6297 C CA . ARG A 1 827 ? -44.286 -64.972 29.628 1.00 56.91 827 ARG A CA 1
ATOM 6298 C C . ARG A 1 827 ? -44.126 -66.214 28.725 1.00 56.91 827 ARG A C 1
ATOM 6300 O O . ARG A 1 827 ? -44.495 -67.292 29.188 1.00 56.91 827 ARG A O 1
ATOM 6307 N N . PRO A 1 828 ? -43.550 -66.142 27.509 1.00 57.28 828 PRO A N 1
ATOM 6308 C CA . PRO A 1 828 ? -43.262 -67.318 26.683 1.00 57.28 828 PRO A CA 1
ATOM 6309 C C . PRO A 1 828 ? -42.323 -68.322 27.365 1.00 57.28 828 PRO A C 1
ATOM 6311 O O . PRO A 1 828 ? -42.538 -69.530 27.279 1.00 57.28 828 PRO A O 1
ATOM 6314 N N . LEU A 1 829 ? -41.312 -67.831 28.087 1.00 54.50 829 LEU A N 1
ATOM 6315 C CA . LEU A 1 829 ? -40.320 -68.665 28.772 1.00 54.50 829 LEU A CA 1
ATOM 6316 C C . LEU A 1 829 ? -40.911 -69.365 30.004 1.00 54.50 829 LEU A C 1
ATOM 6318 O O . LEU A 1 829 ? -40.648 -70.546 30.225 1.00 54.50 829 LEU A O 1
ATOM 6322 N N . VAL A 1 830 ? -41.772 -68.683 30.764 1.00 56.91 830 VAL A N 1
ATOM 6323 C CA . VAL A 1 830 ? -42.478 -69.256 31.921 1.00 56.91 830 VAL A CA 1
ATOM 6324 C C . VAL A 1 830 ? -43.556 -70.251 31.482 1.00 56.91 830 VAL A C 1
ATOM 6326 O O . VAL A 1 830 ? -43.709 -71.294 32.112 1.00 56.91 830 VAL A O 1
ATOM 6329 N N . VAL A 1 831 ? -44.270 -69.987 30.382 1.00 56.09 831 VAL A N 1
ATOM 6330 C CA . VAL A 1 831 ? -45.253 -70.929 29.815 1.00 56.09 831 VAL A CA 1
ATOM 6331 C C . VAL A 1 831 ? -44.562 -72.177 29.254 1.00 56.09 831 VAL A C 1
ATOM 6333 O O . VAL A 1 831 ? -45.029 -73.286 29.502 1.00 56.09 831 VAL A O 1
ATOM 6336 N N . SER A 1 832 ? -43.409 -72.026 28.593 1.00 52.41 832 SER A N 1
ATOM 6337 C CA . SER A 1 832 ? -42.594 -73.154 28.121 1.00 52.41 832 SER A CA 1
ATOM 6338 C C . SER A 1 832 ? -42.027 -73.990 29.281 1.00 52.41 832 SER A C 1
ATOM 6340 O O . SER A 1 832 ? -42.147 -75.215 29.284 1.00 52.41 832 SER A O 1
ATOM 6342 N N . ALA A 1 833 ? -41.512 -73.346 30.336 1.00 53.88 833 ALA A N 1
ATOM 6343 C CA . ALA A 1 833 ? -41.025 -74.032 31.537 1.00 53.88 833 ALA A CA 1
ATOM 6344 C C . ALA A 1 833 ? -42.149 -74.726 32.332 1.00 53.88 833 ALA A C 1
ATOM 6346 O O . ALA A 1 833 ? -41.950 -75.828 32.847 1.00 53.88 833 ALA A O 1
ATOM 6347 N N . ARG A 1 834 ? -43.345 -74.123 32.406 1.00 51.19 834 ARG A N 1
ATOM 6348 C CA . ARG A 1 834 ? -44.534 -74.726 33.033 1.00 51.19 834 ARG A CA 1
ATOM 6349 C C . ARG A 1 834 ? -45.025 -75.944 32.252 1.00 51.19 834 ARG A C 1
ATOM 6351 O O . ARG A 1 834 ? -45.357 -76.947 32.874 1.00 51.19 834 ARG A O 1
ATOM 6358 N N . ASN A 1 835 ? -45.009 -75.886 30.920 1.00 54.19 835 ASN A N 1
ATOM 6359 C CA . ASN A 1 835 ? -45.358 -77.024 30.068 1.00 54.19 835 ASN A CA 1
ATOM 6360 C C . ASN A 1 835 ? -44.346 -78.172 30.206 1.00 54.19 835 ASN A C 1
ATOM 6362 O O . ASN A 1 835 ? -44.758 -79.325 30.271 1.00 54.19 835 ASN A O 1
ATOM 6366 N N . ARG A 1 836 ? -43.047 -77.868 30.354 1.00 53.09 836 ARG A N 1
ATOM 6367 C CA . ARG A 1 836 ? -42.000 -78.876 30.615 1.00 53.09 836 ARG A CA 1
ATOM 6368 C C . ARG A 1 836 ? -42.168 -79.569 31.975 1.00 53.09 836 ARG A C 1
ATOM 6370 O O . ARG A 1 836 ? -42.009 -80.779 32.087 1.00 53.09 836 ARG A O 1
ATOM 6377 N N . ARG A 1 837 ? -42.558 -78.810 33.002 1.00 51.12 837 ARG A N 1
ATOM 6378 C CA . ARG A 1 837 ? -42.808 -79.332 34.355 1.00 51.12 837 ARG A CA 1
ATOM 6379 C C . ARG A 1 837 ? -44.113 -80.138 34.444 1.00 51.12 837 ARG A C 1
ATOM 6381 O O . ARG A 1 837 ? -44.179 -81.112 35.182 1.00 51.12 837 ARG A O 1
ATOM 6388 N N . LEU A 1 838 ? -45.136 -79.763 33.670 1.00 53.53 838 LEU A N 1
ATOM 6389 C CA . LEU A 1 838 ? -46.363 -80.553 33.498 1.00 53.53 838 LEU A CA 1
ATOM 6390 C C . LEU A 1 838 ? -46.096 -81.863 32.746 1.00 53.53 838 LEU A C 1
ATOM 6392 O O . LEU A 1 838 ? -46.637 -82.888 33.145 1.00 53.53 838 LEU A O 1
ATOM 6396 N N . SER A 1 839 ? -45.222 -81.866 31.730 1.00 54.03 839 SER A N 1
ATOM 6397 C CA . SER A 1 839 ? -44.821 -83.112 31.060 1.00 54.03 839 SER A CA 1
ATOM 6398 C C . SER A 1 839 ? -44.010 -84.050 31.960 1.00 54.03 839 SER A C 1
ATOM 6400 O O . SER A 1 839 ? -44.157 -85.258 31.836 1.00 54.03 839 SER A O 1
ATOM 6402 N N . GLU A 1 840 ? -43.208 -83.522 32.893 1.00 52.72 840 GLU A N 1
ATOM 6403 C CA . GLU A 1 840 ? -42.492 -84.334 33.893 1.00 52.72 840 GLU A CA 1
ATOM 6404 C C . GLU A 1 840 ? -43.448 -84.923 34.945 1.00 52.72 840 GLU A C 1
ATOM 6406 O O . GLU A 1 840 ? -43.381 -86.114 35.226 1.00 52.72 840 GLU A O 1
ATOM 6411 N N . ILE A 1 841 ? -44.418 -84.149 35.451 1.00 56.16 841 ILE A N 1
ATOM 6412 C CA . ILE A 1 841 ? -45.440 -84.660 36.389 1.00 56.16 841 ILE A CA 1
ATOM 6413 C C . ILE A 1 841 ? -46.339 -85.714 35.717 1.00 56.16 841 ILE A C 1
ATOM 6415 O O . ILE A 1 841 ? -46.761 -86.676 36.357 1.00 56.16 841 ILE A O 1
ATOM 6419 N N . GLN A 1 842 ? -46.608 -85.573 34.417 1.00 52.53 842 GLN A N 1
ATOM 6420 C CA . GLN A 1 842 ? -47.385 -86.544 33.646 1.00 52.53 842 GLN A CA 1
ATOM 6421 C C . GLN A 1 842 ? -46.571 -87.790 33.241 1.00 52.53 842 GLN A C 1
ATOM 6423 O O . GLN A 1 842 ? -47.165 -88.829 32.949 1.00 52.53 842 GLN A O 1
ATOM 6428 N N . ALA A 1 843 ? -45.236 -87.711 33.263 1.00 49.91 843 ALA A N 1
ATOM 6429 C CA . ALA A 1 843 ? -44.341 -88.858 33.119 1.00 49.91 843 ALA A CA 1
ATOM 6430 C C . ALA A 1 843 ? -44.195 -89.639 34.441 1.00 49.91 843 ALA A C 1
ATOM 6432 O O . ALA A 1 843 ? -44.282 -90.865 34.423 1.00 49.91 843 ALA A O 1
ATOM 6433 N N . ASP A 1 844 ? -44.093 -88.948 35.583 1.00 43.81 844 ASP A N 1
ATOM 6434 C CA . ASP A 1 844 ? -44.002 -89.579 36.912 1.00 43.81 844 ASP A CA 1
ATOM 6435 C C . ASP A 1 844 ? -45.349 -90.150 37.401 1.00 43.81 844 ASP A C 1
ATOM 6437 O O . ASP A 1 844 ? -45.386 -91.176 38.079 1.00 43.81 844 ASP A O 1
ATOM 6441 N N . GLY A 1 845 ? -46.482 -89.563 36.996 1.00 45.59 845 GLY A N 1
ATOM 6442 C CA . GLY A 1 845 ? -47.822 -90.092 37.292 1.00 45.59 845 GLY A CA 1
ATOM 6443 C C . GLY A 1 845 ? -48.192 -91.375 36.530 1.00 45.59 845 GLY A C 1
ATOM 6444 O O . GLY A 1 845 ? -49.197 -92.004 36.850 1.00 45.59 845 GLY A O 1
ATOM 6445 N N . LYS A 1 846 ? -47.392 -91.785 35.534 1.00 40.47 846 LYS A N 1
ATOM 6446 C CA . LYS A 1 846 ? -47.639 -92.973 34.695 1.00 40.47 846 LYS A CA 1
ATOM 6447 C C . LYS A 1 846 ? -46.921 -94.246 35.167 1.00 40.47 846 LYS A C 1
ATOM 6449 O O . LYS A 1 846 ? -47.142 -95.296 34.575 1.00 40.47 846 LYS A O 1
ATOM 6454 N N . MET A 1 847 ? -46.106 -94.181 36.227 1.00 37.91 847 MET A N 1
ATOM 6455 C CA . MET A 1 847 ? -45.437 -95.358 36.817 1.00 37.91 847 MET A CA 1
ATOM 6456 C C . MET A 1 847 ? -46.140 -95.943 38.054 1.00 37.91 847 MET A C 1
ATOM 6458 O O . MET A 1 847 ? -45.712 -96.979 38.554 1.00 37.91 847 MET A O 1
ATOM 6462 N N . ALA A 1 848 ? -47.231 -95.341 38.537 1.00 39.28 848 ALA A N 1
ATOM 6463 C CA . ALA A 1 848 ? -47.931 -95.795 39.740 1.00 39.28 848 ALA A CA 1
ATOM 6464 C C . ALA A 1 848 ? -49.442 -95.970 39.505 1.00 39.28 848 ALA A C 1
ATOM 6466 O O . ALA A 1 848 ? -50.254 -95.211 40.020 1.00 39.28 848 ALA A O 1
ATOM 6467 N N . SER A 1 849 ? -49.826 -96.958 38.691 1.00 34.47 849 SER A N 1
ATOM 6468 C CA . SER A 1 849 ? -51.100 -97.693 38.831 1.00 34.47 849 SER A CA 1
ATOM 6469 C C . SER A 1 849 ? -51.192 -98.825 37.803 1.00 34.47 849 SER A C 1
ATOM 6471 O O . SER A 1 849 ? -51.568 -98.638 36.651 1.00 34.47 849 SER A O 1
ATOM 6473 N N . GLY A 1 850 ? -50.860 -100.033 38.249 1.00 29.67 850 GLY A N 1
ATOM 6474 C CA . GLY A 1 850 ? -51.216 -101.279 37.585 1.00 29.67 850 GLY A CA 1
ATOM 6475 C C . GLY A 1 850 ? -51.500 -102.327 38.651 1.00 29.67 850 GLY A C 1
ATOM 6476 O O . GLY A 1 850 ? -50.547 -102.869 39.197 1.00 29.67 850 GLY A O 1
ATOM 6477 N N . LEU A 1 851 ? -52.791 -102.522 38.970 1.00 31.28 851 LEU A N 1
ATOM 6478 C CA . LEU A 1 851 ? -53.477 -103.742 39.451 1.00 31.28 851 LEU A CA 1
ATOM 6479 C C . LEU A 1 851 ? -54.701 -103.373 40.317 1.00 31.28 851 LEU A C 1
ATOM 6481 O O . LEU A 1 851 ? -54.543 -102.805 41.393 1.00 31.28 851 LEU A O 1
ATOM 6485 N N . GLY A 1 852 ? -55.903 -103.767 39.874 1.00 28.56 852 GLY A N 1
ATOM 6486 C CA . GLY A 1 852 ? -57.076 -103.936 40.749 1.00 28.56 852 GLY A CA 1
ATOM 6487 C C . GLY A 1 852 ? -58.367 -103.244 40.300 1.00 28.56 852 GLY A C 1
ATOM 6488 O O . GLY A 1 852 ? -58.568 -102.071 40.568 1.00 28.56 852 GLY A O 1
ATOM 6489 N N . SER A 1 853 ? -59.229 -104.025 39.652 1.00 27.70 853 SER A N 1
ATOM 6490 C CA . SER A 1 853 ? -60.584 -103.793 39.120 1.00 27.70 853 SER A CA 1
ATOM 6491 C C . SER A 1 853 ? -61.625 -103.083 40.004 1.00 27.70 853 SER A C 1
ATOM 6493 O O . SER A 1 853 ? -61.680 -103.330 41.207 1.00 27.70 853 SER A O 1
ATOM 6495 N N . GLY A 1 854 ? -62.577 -102.391 39.358 1.00 28.34 854 GLY A N 1
ATOM 6496 C CA . GLY A 1 854 ? -63.907 -102.115 39.918 1.00 28.34 854 GLY A CA 1
ATOM 6497 C C . GLY A 1 854 ? -64.771 -101.169 39.073 1.00 28.34 854 GLY A C 1
ATOM 6498 O O . GLY A 1 854 ? -64.673 -99.964 39.242 1.00 28.34 854 GLY A O 1
ATOM 6499 N N . ASP A 1 855 ? -65.570 -101.754 38.176 1.00 28.38 855 ASP A N 1
ATOM 6500 C CA . ASP A 1 855 ? -66.865 -101.319 37.616 1.00 28.38 855 ASP A CA 1
ATOM 6501 C C . ASP A 1 855 ? -67.215 -99.827 37.388 1.00 28.38 855 ASP A C 1
ATOM 6503 O O . ASP A 1 855 ? -67.283 -99.013 38.304 1.00 28.38 855 ASP A O 1
ATOM 6507 N N . ILE A 1 856 ? -67.632 -99.563 36.138 1.00 30.22 856 ILE A N 1
ATOM 6508 C CA . ILE A 1 856 ? -68.836 -98.838 35.661 1.00 30.22 856 ILE A CA 1
ATOM 6509 C C . ILE A 1 856 ? -68.496 -98.022 34.397 1.00 30.22 856 ILE A C 1
ATOM 6511 O O . ILE A 1 856 ? -67.827 -96.996 34.456 1.00 30.22 856 ILE A O 1
ATOM 6515 N N . GLY A 1 857 ? -69.066 -98.457 33.266 1.00 27.58 857 GLY A N 1
ATOM 6516 C CA . GLY A 1 857 ? -69.538 -97.586 32.184 1.00 27.58 857 GLY A CA 1
ATOM 6517 C C . GLY A 1 857 ? -68.508 -97.041 31.192 1.00 27.58 857 GLY A C 1
ATOM 6518 O O . GLY A 1 857 ? -68.111 -95.884 31.282 1.00 27.58 857 GLY A O 1
ATOM 6519 N N . GLU A 1 858 ? -68.208 -97.812 30.145 1.00 26.61 858 GLU A N 1
ATOM 6520 C CA . GLU A 1 858 ? -67.604 -97.304 28.909 1.00 26.61 858 GLU A CA 1
ATOM 6521 C C . GLU A 1 858 ? -68.520 -97.637 27.718 1.00 26.61 858 GLU A C 1
ATOM 6523 O O . GLU A 1 858 ? -68.692 -98.797 27.352 1.00 26.61 858 GLU A O 1
ATOM 6528 N N . SER A 1 859 ? -69.125 -96.616 27.100 1.00 26.22 859 SER A N 1
ATOM 6529 C CA . SER A 1 859 ? -69.493 -96.661 25.680 1.00 26.22 859 SER A CA 1
ATOM 6530 C C . SER A 1 859 ? -69.534 -95.251 25.086 1.00 26.22 859 SER A C 1
ATOM 6532 O O . SER A 1 859 ? -70.342 -94.429 25.507 1.00 26.22 859 SER A O 1
ATOM 6534 N N . SER A 1 860 ? -68.681 -95.032 24.082 1.00 27.59 860 SER A N 1
ATOM 6535 C CA . SER A 1 860 ? -68.755 -94.029 23.009 1.00 27.59 860 SER A CA 1
ATOM 6536 C C . SER A 1 860 ? -68.995 -92.568 23.426 1.00 27.59 860 SER A C 1
ATOM 6538 O O . SER A 1 860 ? -70.109 -92.145 23.692 1.00 27.59 860 SER A O 1
ATOM 6540 N N . SER A 1 861 ? -67.969 -91.721 23.485 1.00 27.45 861 SER A N 1
ATOM 6541 C CA . SER A 1 861 ? -67.329 -91.081 22.322 1.00 27.45 861 SER A CA 1
ATOM 6542 C C . SER A 1 861 ? -68.310 -90.342 21.401 1.00 27.45 861 SER A C 1
ATOM 6544 O O . SER A 1 861 ? -69.008 -90.976 20.614 1.00 27.45 861 SER A O 1
ATOM 6546 N N . LYS A 1 862 ? -68.302 -89.006 21.483 1.00 38.97 862 LYS A N 1
ATOM 6547 C CA . LYS A 1 862 ? -68.320 -88.002 20.396 1.00 38.97 862 LYS A CA 1
ATOM 6548 C C . LYS A 1 862 ? -68.977 -86.717 20.895 1.00 38.97 862 LYS A C 1
ATOM 6550 O O . LYS A 1 862 ? -69.874 -86.773 21.719 1.00 38.97 862 LYS A O 1
ATOM 6555 N N . GLU A 1 863 ? -68.519 -85.596 20.335 1.00 35.22 863 GLU A N 1
ATOM 6556 C CA . GLU A 1 863 ? -68.902 -84.213 20.672 1.00 35.22 863 GLU A CA 1
ATOM 6557 C C . GLU A 1 863 ? -68.227 -83.757 21.985 1.00 35.22 863 GLU A C 1
ATOM 6559 O O . GLU A 1 863 ? -68.276 -84.429 22.999 1.00 35.22 863 GLU A O 1
ATOM 6564 N N . VAL A 1 864 ? -67.454 -82.677 22.102 1.00 34.16 864 VAL A N 1
ATOM 6565 C CA . VAL A 1 864 ? -67.611 -81.318 21.577 1.00 34.16 864 VAL A CA 1
ATOM 6566 C C . VAL A 1 864 ? -66.210 -80.662 21.534 1.00 34.16 864 VAL A C 1
ATOM 6568 O O . VAL A 1 864 ? -65.898 -79.733 22.276 1.00 34.16 864 VAL A O 1
ATOM 6571 N N . SER A 1 865 ? -65.307 -81.166 20.686 1.00 33.34 865 SER A N 1
ATOM 6572 C CA . SER A 1 865 ? -64.023 -80.488 20.383 1.00 33.34 865 SER A CA 1
ATOM 6573 C C . SER A 1 865 ? -63.825 -80.195 18.886 1.00 33.34 865 SER A C 1
ATOM 6575 O O . SER A 1 865 ? -62.911 -79.464 18.507 1.00 33.34 865 SER A O 1
ATOM 6577 N N . GLU A 1 866 ? -64.745 -80.652 18.029 1.00 37.47 866 GLU A N 1
ATOM 6578 C CA . GLU A 1 866 ? -64.783 -80.287 16.603 1.00 37.47 866 GLU A CA 1
ATOM 6579 C C . GLU A 1 866 ? -65.461 -78.930 16.332 1.00 37.47 866 GLU A C 1
ATOM 6581 O O . GLU A 1 866 ? -65.272 -78.354 15.263 1.00 37.47 866 GLU A O 1
ATOM 6586 N N . ASP A 1 867 ? -66.156 -78.331 17.305 1.00 38.28 867 ASP A N 1
ATOM 6587 C CA . ASP A 1 867 ? -67.045 -77.196 17.012 1.00 38.28 867 ASP A CA 1
ATOM 6588 C C . ASP A 1 867 ? -66.416 -75.792 17.168 1.00 38.28 867 ASP A C 1
ATOM 6590 O O . ASP A 1 867 ? -66.993 -74.791 16.746 1.00 38.28 867 ASP A O 1
ATOM 6594 N N . PHE A 1 868 ? -65.191 -75.669 17.696 1.00 39.28 868 PHE A N 1
ATOM 6595 C CA . PHE A 1 868 ? -64.511 -74.363 17.827 1.00 39.28 868 PHE A CA 1
ATOM 6596 C C . PHE A 1 868 ? -63.361 -74.153 16.832 1.00 39.28 868 PHE A C 1
ATOM 6598 O O . PHE A 1 868 ? -63.178 -73.044 16.319 1.00 39.28 868 PHE A O 1
ATOM 6605 N N . ALA A 1 869 ? -62.619 -75.211 16.493 1.00 43.41 869 ALA A N 1
ATOM 6606 C CA . ALA A 1 869 ? -61.499 -75.136 15.552 1.00 43.41 869 ALA A CA 1
ATOM 6607 C C . ALA A 1 869 ? -61.954 -75.053 14.078 1.00 43.41 869 ALA A C 1
ATOM 6609 O O . ALA A 1 869 ? -61.231 -74.503 13.238 1.00 43.41 869 ALA A O 1
ATOM 6610 N N . VAL A 1 870 ? -63.171 -75.526 13.778 1.00 45.47 870 VAL A N 1
ATOM 6611 C CA . VAL A 1 870 ? -63.840 -75.384 12.472 1.00 45.47 870 VAL A CA 1
ATOM 6612 C C . VAL A 1 870 ? -64.522 -74.006 12.349 1.00 45.47 870 VAL A C 1
ATOM 6614 O O . VAL A 1 870 ? -64.313 -73.308 11.352 1.00 45.47 870 VAL A O 1
ATOM 6617 N N . LYS A 1 871 ? -65.172 -73.503 13.416 1.00 43.81 871 LYS A N 1
ATOM 6618 C CA . LYS A 1 871 ? -65.790 -72.154 13.465 1.00 43.81 871 LYS A CA 1
ATOM 6619 C C . LYS A 1 871 ? -64.807 -70.991 13.294 1.00 43.81 871 LYS A C 1
ATOM 6621 O O . LYS A 1 871 ? -65.183 -69.935 12.779 1.00 43.81 871 LYS A O 1
ATOM 6626 N N . TRP A 1 872 ? -63.547 -71.144 13.706 1.00 42.03 872 TRP A N 1
ATOM 6627 C CA . TRP A 1 872 ? -62.543 -70.081 13.551 1.00 42.03 872 TRP A CA 1
ATOM 6628 C C . TRP A 1 872 ? -61.940 -70.028 12.135 1.00 42.03 872 TRP A C 1
ATOM 6630 O O . TRP A 1 872 ? -61.587 -68.948 11.650 1.00 42.03 872 TRP A O 1
ATOM 6640 N N . ARG A 1 873 ? -61.879 -71.171 11.432 1.00 42.88 873 ARG A N 1
ATOM 6641 C CA . ARG A 1 873 ? -61.358 -71.272 10.056 1.00 42.88 873 ARG A CA 1
ATOM 6642 C C . ARG A 1 873 ? -62.375 -70.790 9.010 1.00 42.88 873 ARG A C 1
ATOM 6644 O O . ARG A 1 873 ? -61.984 -70.097 8.071 1.00 42.88 873 ARG A O 1
ATOM 6651 N N . GLU A 1 874 ? -63.674 -71.014 9.230 1.00 43.00 874 GLU A N 1
ATOM 6652 C CA . GLU A 1 874 ? -64.758 -70.500 8.370 1.00 43.00 874 GLU A CA 1
ATOM 6653 C C . GLU A 1 874 ? -64.965 -68.976 8.451 1.00 43.00 874 GLU A C 1
ATOM 6655 O O . GLU A 1 874 ? -65.276 -68.331 7.447 1.00 43.00 874 GLU A O 1
ATOM 6660 N N . ARG A 1 875 ? -64.748 -68.348 9.616 1.00 44.94 875 ARG A N 1
ATOM 6661 C CA . ARG A 1 875 ? -64.898 -66.884 9.770 1.00 44.94 875 ARG A CA 1
ATOM 6662 C C . ARG A 1 875 ? -63.801 -66.089 9.054 1.00 44.94 875 ARG A C 1
ATOM 6664 O O . ARG A 1 875 ? -64.018 -64.935 8.681 1.00 44.94 875 ARG A O 1
ATOM 6671 N N . ARG A 1 876 ? -62.638 -66.706 8.821 1.00 40.66 876 ARG A N 1
ATOM 6672 C CA . ARG A 1 876 ? -61.508 -66.092 8.106 1.00 40.66 876 ARG A CA 1
ATOM 6673 C C . ARG A 1 876 ? -61.602 -66.277 6.586 1.00 40.66 876 ARG A C 1
ATOM 6675 O O . ARG A 1 876 ? -61.124 -65.404 5.864 1.00 40.66 876 ARG A O 1
ATOM 6682 N N . SER A 1 877 ? -62.262 -67.335 6.093 1.00 43.19 877 SER A N 1
ATOM 6683 C CA . SER A 1 877 ? -62.512 -67.518 4.651 1.00 43.19 877 SER A CA 1
ATOM 6684 C C . SER A 1 877 ? -63.727 -66.716 4.153 1.00 43.19 877 SER A C 1
ATOM 6686 O O . SER A 1 877 ? -63.660 -66.149 3.064 1.00 43.19 877 SER A O 1
ATOM 6688 N N . LYS A 1 878 ? -64.767 -66.516 4.983 1.00 41.88 878 LYS A N 1
ATOM 6689 C CA . LYS A 1 878 ? -65.947 -65.690 4.641 1.00 41.88 878 LYS A CA 1
ATOM 6690 C C . LYS A 1 878 ? -65.660 -64.177 4.553 1.00 41.88 878 LYS A C 1
ATOM 6692 O O . LYS A 1 878 ? -66.253 -63.507 3.717 1.00 41.88 878 LYS A O 1
ATOM 6697 N N . ARG A 1 879 ? -64.675 -63.634 5.290 1.00 43.41 879 ARG A N 1
ATOM 6698 C CA . ARG A 1 879 ? -64.237 -62.221 5.137 1.00 43.41 879 ARG A CA 1
ATOM 6699 C C . ARG A 1 879 ? -63.280 -61.981 3.961 1.00 43.41 879 ARG A C 1
ATOM 6701 O O . ARG A 1 879 ? -63.201 -60.864 3.463 1.00 43.41 879 ARG A O 1
ATOM 6708 N N . LYS A 1 880 ? -62.577 -63.016 3.487 1.00 40.31 880 LYS A N 1
ATOM 6709 C CA . LYS A 1 880 ? -61.670 -62.931 2.324 1.00 40.31 880 LYS A CA 1
ATOM 6710 C C . LYS A 1 880 ? -62.371 -63.203 0.986 1.00 40.31 880 LYS A C 1
ATOM 6712 O O . LYS A 1 880 ? -61.856 -62.790 -0.047 1.00 40.31 880 LYS A O 1
ATOM 6717 N N . ALA A 1 881 ? -63.547 -63.837 1.012 1.00 41.03 881 ALA A N 1
ATOM 6718 C CA . ALA A 1 881 ? -64.384 -64.090 -0.163 1.00 41.03 881 ALA A CA 1
ATOM 6719 C C . ALA A 1 881 ? -65.459 -63.010 -0.424 1.00 41.03 881 ALA A C 1
ATOM 6721 O O . ALA A 1 881 ? -65.999 -62.970 -1.519 1.00 41.03 881 ALA A O 1
ATOM 6722 N N . GLN A 1 882 ? -65.734 -62.106 0.529 1.00 42.38 882 GLN A N 1
ATOM 6723 C CA . GLN A 1 882 ? -66.663 -60.971 0.345 1.00 42.38 882 GLN A CA 1
ATOM 6724 C C . GLN A 1 882 ? -65.989 -59.649 -0.065 1.00 42.38 882 GLN A C 1
ATOM 6726 O O . GLN A 1 882 ? -66.679 -58.708 -0.437 1.00 42.38 882 GLN A O 1
ATOM 6731 N N . PHE A 1 883 ? -64.654 -59.569 -0.047 1.00 35.59 883 PHE A N 1
ATOM 6732 C CA . PHE A 1 883 ? -63.913 -58.373 -0.485 1.00 35.59 883 PHE A CA 1
ATOM 6733 C C . PHE A 1 883 ? -63.268 -58.527 -1.875 1.00 35.59 883 PHE A C 1
ATOM 6735 O O . PHE A 1 883 ? -62.662 -57.593 -2.387 1.00 35.59 883 PHE A O 1
ATOM 6742 N N . ARG A 1 884 ? -63.401 -59.706 -2.502 1.00 34.59 884 ARG A N 1
ATOM 6743 C CA . ARG A 1 884 ? -62.852 -60.022 -3.836 1.00 34.59 884 ARG A CA 1
ATOM 6744 C C . ARG A 1 884 ? -63.923 -60.125 -4.935 1.00 34.59 884 ARG A C 1
ATOM 6746 O O . ARG A 1 884 ? -63.603 -60.465 -6.065 1.00 34.59 884 ARG A O 1
ATOM 6753 N N . THR A 1 885 ? -65.165 -59.772 -4.606 1.00 36.91 885 THR A N 1
ATOM 6754 C CA . THR A 1 885 ? -66.355 -59.750 -5.480 1.00 36.91 885 THR A CA 1
ATOM 6755 C C . THR A 1 885 ? -66.960 -58.342 -5.562 1.00 36.91 885 THR A C 1
ATOM 6757 O O . THR A 1 885 ? -68.170 -58.172 -5.485 1.00 36.91 885 THR A O 1
ATOM 6760 N N . ARG A 1 886 ? -66.112 -57.309 -5.689 1.00 32.16 886 ARG A N 1
ATOM 6761 C CA . ARG A 1 886 ? -66.518 -55.923 -6.023 1.00 32.16 886 ARG A CA 1
ATOM 6762 C C . ARG A 1 886 ? -65.418 -55.126 -6.747 1.00 32.16 886 ARG A C 1
ATOM 6764 O O . ARG A 1 886 ? -65.269 -53.928 -6.560 1.00 32.16 886 ARG A O 1
ATOM 6771 N N . LEU A 1 887 ? -64.636 -55.809 -7.580 1.00 34.44 887 LEU A N 1
ATOM 6772 C CA . LEU A 1 887 ? -63.741 -55.191 -8.562 1.00 34.44 887 LEU A CA 1
ATOM 6773 C C . LEU A 1 887 ? -63.985 -55.883 -9.905 1.00 34.44 887 LEU A C 1
ATOM 6775 O O . LEU A 1 887 ? -63.197 -56.732 -10.299 1.00 34.44 887 LEU A O 1
ATOM 6779 N N . HIS A 1 888 ? -65.124 -55.578 -10.532 1.00 30.89 888 HIS A N 1
ATOM 6780 C CA . HIS A 1 888 ? -65.377 -55.632 -11.980 1.00 30.89 888 HIS A CA 1
ATOM 6781 C C . HIS A 1 888 ? -66.684 -54.868 -12.275 1.00 30.89 888 HIS A C 1
ATOM 6783 O O . HIS A 1 888 ? -67.729 -55.223 -11.736 1.00 30.89 888 HIS A O 1
ATOM 6789 N N . GLY A 1 889 ? -66.596 -53.843 -13.131 1.00 27.72 889 GLY A N 1
ATOM 6790 C CA . GLY A 1 889 ? -67.703 -52.993 -13.602 1.00 27.72 889 GLY A CA 1
ATOM 6791 C C . GLY A 1 889 ? -67.940 -51.769 -12.706 1.00 27.72 889 GLY A C 1
ATOM 6792 O O . GLY A 1 889 ? -68.113 -51.920 -11.507 1.00 27.72 889 GLY A O 1
ATOM 6793 N N . GLY A 1 890 ? -67.940 -50.527 -13.178 1.00 27.77 890 GLY A N 1
ATOM 6794 C CA . GLY A 1 890 ? -67.926 -50.014 -14.538 1.00 27.77 890 GLY A CA 1
ATOM 6795 C C . GLY A 1 890 ? -67.765 -48.489 -14.516 1.00 27.77 890 GLY A C 1
ATOM 6796 O O . GLY A 1 890 ? -67.791 -47.857 -13.464 1.00 27.77 890 GLY A O 1
ATOM 6797 N N . SER A 1 891 ? -67.531 -47.970 -15.711 1.00 26.19 891 SER A N 1
ATOM 6798 C CA . SER A 1 891 ? -67.326 -46.576 -16.100 1.00 26.19 891 SER A CA 1
ATOM 6799 C C . SER A 1 891 ? -68.559 -45.671 -15.905 1.00 26.19 891 SER A C 1
ATOM 6801 O O . SER A 1 891 ? -69.668 -46.184 -15.786 1.00 26.19 891 SER A O 1
ATOM 6803 N N . MET A 1 892 ? -68.317 -44.358 -16.050 1.00 28.97 892 MET A N 1
ATOM 6804 C CA . MET A 1 892 ? -69.224 -43.254 -16.443 1.00 28.97 892 MET A CA 1
ATOM 6805 C C . MET A 1 892 ? -69.959 -42.433 -15.363 1.00 28.97 892 MET A C 1
ATOM 6807 O O . MET A 1 892 ? -70.929 -42.872 -14.759 1.00 28.97 892 MET A O 1
ATOM 6811 N N . ASP A 1 893 ? -69.437 -41.212 -15.180 1.00 27.72 893 ASP A N 1
ATOM 6812 C CA . ASP A 1 893 ? -70.001 -39.914 -15.604 1.00 27.72 893 ASP A CA 1
ATOM 6813 C C . ASP A 1 893 ? -71.350 -39.357 -15.091 1.00 27.72 893 ASP A C 1
ATOM 6815 O O . ASP A 1 893 ? -72.392 -40.001 -15.112 1.00 27.72 893 ASP A O 1
ATOM 6819 N N . LEU A 1 894 ? -71.254 -38.039 -14.843 1.00 27.31 894 LEU A N 1
ATOM 6820 C CA . LEU A 1 894 ? -72.228 -36.941 -14.946 1.00 27.31 894 LEU A CA 1
ATOM 6821 C C . LEU A 1 894 ? -73.175 -36.571 -13.777 1.00 27.31 894 LEU A C 1
ATOM 6823 O O . LEU A 1 894 ? -74.139 -37.250 -13.452 1.00 27.31 894 LEU A O 1
ATOM 6827 N N . GLU A 1 895 ? -72.875 -35.371 -13.259 1.00 25.78 895 GLU A N 1
ATOM 6828 C CA . GLU A 1 895 ? -73.732 -34.175 -13.144 1.00 25.78 895 GLU A CA 1
ATOM 6829 C C . GLU A 1 895 ? -74.980 -34.107 -12.238 1.00 25.78 895 GLU A C 1
ATOM 6831 O O . GLU A 1 895 ? -75.966 -34.813 -12.392 1.00 25.78 895 GLU A O 1
ATOM 6836 N N . SER A 1 896 ? -74.923 -33.067 -11.388 1.00 25.78 896 SER A N 1
ATOM 6837 C CA . SER A 1 896 ? -75.975 -32.098 -11.034 1.00 25.78 896 SER A CA 1
ATOM 6838 C C . SER A 1 896 ? -77.323 -32.605 -10.506 1.00 25.78 896 SER A C 1
ATOM 6840 O O . SER A 1 896 ? -78.113 -33.177 -11.244 1.00 25.78 896 SER A O 1
ATOM 6842 N N . THR A 1 897 ? -77.685 -32.233 -9.275 1.00 25.05 897 THR A N 1
ATOM 6843 C CA . THR A 1 897 ? -78.615 -31.116 -8.966 1.00 25.05 897 THR A CA 1
ATOM 6844 C C . THR A 1 897 ? -79.066 -31.145 -7.496 1.00 25.05 897 THR A C 1
ATOM 6846 O O . THR A 1 897 ? -79.357 -32.191 -6.933 1.00 25.05 897 THR A O 1
ATOM 6849 N N . GLU A 1 898 ? -79.031 -29.948 -6.905 1.00 27.42 898 GLU A N 1
ATOM 6850 C CA . GLU A 1 898 ? -79.966 -29.289 -5.974 1.00 27.42 898 GLU A CA 1
ATOM 6851 C C . GLU A 1 898 ? -80.807 -30.031 -4.909 1.00 27.42 898 GLU A C 1
ATOM 6853 O O . GLU A 1 898 ? -81.456 -31.043 -5.146 1.00 27.42 898 GLU A O 1
ATOM 6858 N N . GLY A 1 899 ? -80.949 -29.331 -3.770 1.00 24.84 899 GLY A N 1
ATOM 6859 C CA . GLY A 1 899 ? -82.139 -29.342 -2.905 1.00 24.84 899 GLY A CA 1
ATOM 6860 C C . GLY A 1 899 ? -81.852 -29.813 -1.473 1.00 24.84 899 GLY A C 1
ATOM 6861 O O . GLY A 1 899 ? -81.711 -31.002 -1.236 1.00 24.84 899 GLY A O 1
ATOM 6862 N N . SER A 1 900 ? -81.592 -28.930 -0.502 1.00 28.66 900 SER A N 1
ATOM 6863 C CA . SER A 1 900 ? -82.534 -28.069 0.251 1.00 28.66 900 SER A CA 1
ATOM 6864 C C . SER A 1 900 ? -83.111 -28.700 1.527 1.00 28.66 900 SER A C 1
ATOM 6866 O O . SER A 1 900 ? -83.443 -29.878 1.566 1.00 28.66 900 SER A O 1
ATOM 6868 N N . THR A 1 901 ? -83.343 -27.808 2.505 1.00 29.38 901 THR A N 1
ATOM 6869 C CA . THR A 1 901 ? -84.131 -27.917 3.760 1.00 29.38 901 THR A CA 1
ATOM 6870 C C . THR A 1 901 ? -83.426 -28.543 4.978 1.00 29.38 901 THR A C 1
ATOM 6872 O O . THR A 1 901 ? -82.727 -29.535 4.850 1.00 29.38 901 THR A O 1
ATOM 6875 N N . SER A 1 902 ? -83.554 -28.064 6.223 1.00 30.34 902 SER A N 1
ATOM 6876 C CA . SER A 1 902 ? -84.160 -26.861 6.836 1.00 30.34 902 SER A CA 1
ATOM 6877 C C . SER A 1 902 ? -84.035 -26.980 8.369 1.00 30.34 902 SER A C 1
ATOM 6879 O O . SER A 1 902 ? -84.245 -28.080 8.870 1.00 30.34 902 SER A O 1
ATOM 6881 N N . SER A 1 903 ? -83.805 -25.868 9.086 1.00 29.98 903 SER A N 1
ATOM 6882 C CA . SER A 1 903 ? -84.396 -25.487 10.403 1.00 29.98 903 SER A CA 1
ATOM 6883 C C . SER A 1 903 ? -83.553 -24.340 10.998 1.00 29.98 903 SER A C 1
ATOM 6885 O O . SER A 1 903 ? -82.420 -24.572 11.408 1.00 29.98 903 SER A O 1
ATOM 6887 N N . VAL A 1 904 ? -83.895 -23.062 10.802 1.00 31.05 904 VAL A N 1
ATOM 6888 C CA . VAL A 1 904 ? -84.874 -22.220 11.537 1.00 31.05 904 VAL A CA 1
ATOM 6889 C C . VAL A 1 904 ? -84.562 -22.045 13.032 1.00 31.05 904 VAL A C 1
ATOM 6891 O O . VAL A 1 904 ? -84.839 -22.936 13.825 1.00 31.05 904 VAL A O 1
ATOM 6894 N N . ALA A 1 905 ? -84.059 -20.855 13.387 1.00 29.09 905 ALA A N 1
ATOM 6895 C CA . ALA A 1 905 ? -84.635 -19.897 14.353 1.00 29.09 905 ALA A CA 1
ATOM 6896 C C . ALA A 1 905 ? -83.701 -18.657 14.393 1.00 29.09 905 ALA A C 1
ATOM 6898 O O . ALA A 1 905 ? -82.535 -18.801 14.736 1.00 29.09 905 ALA A O 1
ATOM 6899 N N . VAL A 1 906 ? -84.072 -17.523 13.771 1.00 32.81 906 VAL A N 1
ATOM 6900 C CA . VAL A 1 906 ? -84.795 -16.365 14.373 1.00 32.81 906 VAL A CA 1
ATOM 6901 C C . VAL A 1 906 ? -83.853 -15.530 15.266 1.00 32.81 906 VAL A C 1
ATOM 6903 O O . VAL A 1 906 ? -83.234 -16.099 16.152 1.00 32.81 906 VAL A O 1
ATOM 6906 N N . VAL A 1 907 ? -83.686 -14.204 15.164 1.00 34.00 907 VAL A N 1
ATOM 6907 C CA . VAL A 1 907 ? -84.217 -13.110 14.320 1.00 34.00 907 VAL A CA 1
ATOM 6908 C C . VAL A 1 907 ? -83.383 -11.857 14.670 1.00 34.00 907 VAL A C 1
ATOM 6910 O O . VAL A 1 907 ? -83.065 -11.687 15.842 1.00 34.00 907 VAL A O 1
ATOM 6913 N N . GLU A 1 908 ? -83.075 -11.049 13.645 1.00 33.34 908 GLU A N 1
ATOM 6914 C CA . GLU A 1 908 ? -82.936 -9.571 13.586 1.00 33.34 908 GLU A CA 1
ATOM 6915 C C . GLU A 1 908 ? -82.041 -8.797 14.594 1.00 33.34 908 GLU A C 1
ATOM 6917 O O . GLU A 1 908 ? -81.859 -9.182 15.737 1.00 33.34 908 GLU A O 1
ATOM 6922 N N . THR A 1 909 ? -81.398 -7.668 14.270 1.00 32.34 909 THR A N 1
ATOM 6923 C CA . THR A 1 909 ? -81.702 -6.566 13.327 1.00 32.34 909 THR A CA 1
ATOM 6924 C C . THR A 1 909 ? -80.422 -5.790 12.955 1.00 32.34 909 THR A C 1
ATOM 6926 O O . THR A 1 909 ? -79.542 -5.638 13.802 1.00 32.34 909 THR A O 1
ATOM 6929 N N . SER A 1 910 ? -80.444 -5.196 11.745 1.00 31.12 910 SER A N 1
ATOM 6930 C CA . SER A 1 910 ? -79.819 -3.924 11.290 1.00 31.12 910 SER A CA 1
ATOM 6931 C C . SER A 1 910 ? -78.289 -3.803 11.378 1.00 31.12 910 SER A C 1
ATOM 6933 O O . SER A 1 910 ? -77.739 -3.696 12.467 1.00 31.12 910 SER A O 1
ATOM 6935 N N . GLU A 1 911 ? -77.493 -3.811 10.306 1.00 35.44 911 GLU A N 1
ATOM 6936 C CA . GLU A 1 911 ? -77.632 -3.234 8.952 1.00 35.44 911 GLU A CA 1
ATOM 6937 C C . GLU A 1 911 ? -77.772 -1.701 8.927 1.00 35.44 911 GLU A C 1
ATOM 6939 O O . GLU A 1 911 ? -78.786 -1.160 9.357 1.00 35.44 911 GLU A O 1
ATOM 6944 N N . ALA A 1 912 ? -76.723 -1.032 8.431 1.00 36.28 912 ALA A N 1
ATOM 6945 C CA . ALA A 1 912 ? -76.734 0.065 7.449 1.00 36.28 912 ALA A CA 1
ATOM 6946 C C . ALA A 1 912 ? -75.310 0.661 7.387 1.00 36.28 912 ALA A C 1
ATOM 6948 O O . ALA A 1 912 ? -74.785 1.100 8.406 1.00 36.28 912 ALA A O 1
ATOM 6949 N N . MET A 1 913 ? -74.608 0.468 6.260 1.00 36.00 913 MET A N 1
ATOM 6950 C CA . MET A 1 913 ? -74.378 1.480 5.200 1.00 36.00 913 MET A CA 1
ATOM 6951 C C . MET A 1 913 ? -73.319 2.520 5.604 1.00 36.00 913 MET A C 1
ATOM 6953 O O . MET A 1 913 ? -73.312 3.005 6.722 1.00 36.00 913 MET A O 1
ATOM 6957 N N . ASN A 1 914 ? -72.408 2.974 4.757 1.00 32.28 914 ASN A N 1
ATOM 6958 C CA . ASN A 1 914 ? -72.129 2.761 3.343 1.00 32.28 914 ASN A CA 1
ATOM 6959 C C . ASN A 1 914 ? -70.685 3.247 3.117 1.00 32.28 914 ASN A C 1
ATOM 6961 O O . ASN A 1 914 ? -70.191 4.084 3.875 1.00 32.28 914 ASN A O 1
ATOM 6965 N N . ASP A 1 915 ? -70.083 2.726 2.053 1.00 36.22 915 ASP A N 1
ATOM 6966 C CA . ASP A 1 915 ? -68.918 3.219 1.298 1.00 36.22 915 ASP A CA 1
ATOM 6967 C C . ASP A 1 915 ? -68.870 4.755 1.089 1.00 36.22 915 ASP A C 1
ATOM 6969 O O . ASP A 1 915 ? -69.896 5.420 1.283 1.00 36.22 915 ASP A O 1
ATOM 6973 N N . PRO A 1 916 ? -67.766 5.345 0.569 1.00 53.41 916 PRO A N 1
ATOM 6974 C CA . PRO A 1 916 ? -66.522 4.739 0.056 1.00 53.41 916 PRO A CA 1
ATOM 6975 C C . PRO A 1 916 ? -65.214 5.194 0.731 1.00 53.41 916 PRO A C 1
ATOM 6977 O O . PRO A 1 916 ? -65.210 6.214 1.460 1.00 53.41 916 PRO A O 1
#

Foldseek 3Di:
DDDDDDDDDDDDDDDDDDDDDDDDDDDDDDDDDDDDDDPPDDDDPQDAFQQLFAFAPFKAKEKEWEFFDWPCNVLQAAAFQDLPIAHDPRRLVQLLLLLVVCVPPDWPAEEFEPRHRQVSSSCNSCPPDPDDYHYDPLLGGFHPDPRHGDHLVRCCVPPVVLSVCCQPPLQCRDDPNDNRLQVLLVSLSVVSRVQRPDPIRYYYYGGHFQNVQSVLQVSGVHDSSCGLQQGEDHRFMWMKMWGGDPVRGGTQIARAKGGQGSDQLPDADDRSNFHFQAKEKEFEFFDFDPCPDDDPDDLQATAHDPRRLLLLLLLLVSCLNDPAAAEEEEPGRRLVSSSVNNQVSNQCSQVPDPDGDRDHHHYHYDNLQGQDSVVVVQLVVPDPVPQQLSVVVDDPVSLVVLLVSLVVVLVVQQVQFDQDPHRHYYYYYHHFQSVLSSVCVLVVHDSSCSSRYGADHSFMWMWTDSVGSVDRIHTSMGRHDCSVVPPPPVVVVVVVPPDDDDDDDDDDDDDDDDDDDDDDDDDDDDDDDDDDDDDDDDDDDPVPVVPPVVVVVVVVVVVVLVVVLVVVVVVVVVVLVVVVVVLVPDDDPVNDPVVVVNVVVVVVVVVVSVLVSLLVVLLVVLLVVLVVLQDDKDKDKDWWDFDPVDLKTKTKDFADDPDDDPHHFHDAFWKKWKKKKFKAAPDPQQVLLQKWKKKKFQAAPVRHTQDIFIDMDGDDDDDPVRVVVVCVVCVVCVVVVVDGRMDMDMGGTDIDTQHDDNRSTGGMMMMIIGRDVPGSDTGDTPIMMMIMITHDDPVSVVSVVCSVVSSVVSSVVSSVVVVVVVVVVVVVVVVVVVVVVVVVVVVVVVVPDDDDDDDDDDDDDDDDPVPPVVVVVVVVVVVVVVVVPPPDDDDDDDDDDDDDDDDDDDDDDDDDYDDD

Sequence (916 aa):
MLQLAPTPRPSPAAAAPPARRRPRPSTSACVCCSSVHEPERSPSPRPRPGASLPPLREAKRVVLVRHGQSTWNAEGRIQGSSDLSALTPKGESQAETSRQMLLSDSFDACFTSPLARSRRTAEIIWQGRDDDLIPDSDLREIDLYSFQGLLKHEGKERYGLLYRQWQKNAANFSIDGHYPVQELWGRAQSCWERILAHQGKSVLVVAHNAVNQALVATSLGLGAEYFRILLQSNCGASVLDFTPQTSGGPPNVCLNRLNQTPNSPVSGGSSAGRKTSKRIILACQGATQSSSEISLGGMGYAPLNMLGTIQSQKTAELLLDLKVNSIICSPQVAAVDTATVICEVQEAADCLGADCVPRYVETKRLMELEIEDAFQAKQKSFGEIVQSGWLGGMEYKLLERLWSQSKDAWQALLNELPDDTSERVLVAVGHPAIHLALICRCLDLPMEYMSSFHLDDGSISVIDFPDGPIGRGIIRCTNYTAHLVGKAKELHVLLHALHPVEPLMEYSTPHQVSRYQQHGYSGDGLYTGRPRSSASGESDDDALLFLAAPAGWLIRLLAFLGELVASAILSLVFPVAALVGALRALPAAVAPSLRRAARGLLAAACTFVALVAALLVSVLLGFVLVRHWVEDPVTVRQQLFFDYTEAQPSAAVVLGGGARGAGAVLPAGHSVRVSMALLFPDSYHNREVGMFQIKAEAVSVTGITMASATQPYMLRYKSTHVRLAQSALLCVPLTLGIRSETQAASLKVLQYREGHGRHRRTGVIRVLLQPRAATVQLPQVYRAEVVVQTALPWSKSLARGLKWTLCVWVSSSVYVALIVLAVCWARPLVVSARNRRLSEIQADGKMASGLGSGDIGESSSKEVSEDFAVKWRERRSKRKAQFRTRLHGGSMDLESTEGSTSSVAVVETSEAMNDP

Mean predicted aligned error: 21.58 Å

pLDDT: mean 71.86, std 24.44, range [22.38, 98.69]

Radius of gyration: 46.12 Å; Cα contacts (8 Å, |Δi|>4): 1330; chains: 1; bounding box: 138×139×112 Å